Protein AF-A0A9E5WQX3-F1 (afdb_monomer_lite)

pLDDT: mean 86.07, std 15.38, range [29.27, 98.62]

Foldseek 3Di:
DDDDFDWDWDWDWDAAPPPGTDIDIDIDTDDDDDDDDDDDDDDDDDDDDDDEADDDDDDDDDVVVVDDDPPPQQFDDFDNYPDTFAQPVPRHTAGEFEEDAPFPADRGPSGHHNAVQVSQPPPCQLRHAYEHLPAAEHADEHEHDHNHEYEYQAAFDWDQGPVGTDTDHNHNVHNPLPDFREYAEEYEYAENYAHEGYEYQDADEYECYENYHYEHYEFRDQPAARYAYEAYAYEEEAYQYEFEFHLDAHHERYHYYHAQRAYEYEHEQYEYEEGNAEHYAYYCPRHAAEYQEAANYEYAAHAHEYYAHEQYEYANDPVDPARDEYEHEAYAAHDDPDDRHYEAEYHAAHLYAGHYEYAEAEFDYEHYEDDHAHNPVPVHAYEYEYHQDYEFAYYQAADEAQHAYAYDYHYAEYEYEHHQENYHYENQEYHPPDLHRYDYNAYAYEQHLEEHAAHYLYEGEDADAAYHYYNHNYEPEEYENYAEYYYDYANHEEYDYNYAPAAYEQYEYHYEQYEYAAAHEEEYADAAYEYEAYNYEHREHAAEHYHYEYYHAYEYEYEHYNYEAEYAAEDYEEEYQYLNAYAYDAELYEYDEYAEEHEEYEFQHAHHEYEDAHANYEAEYAAYADAYYALFFKDWDDKDFDDKCVLPVDFAFFWEWEFFPFWIWIDTQQKTWIAGPVPRHTPDIDTPQVQLVQLPDGADVDWHLKYWYAQPVLQKIKIWTWHDPLWFTWIKIKIAPGNPNVPHIHIDTHGQDPVGQWGFDNWAWADAQFWIKIKGWTQGHPPHDPPDHIAMKMKTATVCQCSPPDHDRPLIEIDTRCVVLQQEPSKYFAHHSDHDDAFTKIWYDGDDAFKDFWIKIWTWPPRNGSDTDIGRIDTQGHDIFHFADFWAAEDDADGEPQDTFTFQEHWYDAPQWIKTKGWTQDPPQRAIWIKIFIAGNVPSYTLDIDIGDDNFKHWGLWYWEAFNQQKIKIWTWIHGRVFFTFTKMWIWGQDPSDIDIDPIDGLGGADEAAADADPVGHRYHHSHWDKYAHPNDRQKIWTWYWGHNDYNMIIIMIIIIGRRHHDGRHAYEHQEAANYEFAYQHAEYHEAEQYEYANDPVDPDRDEYEHEAYEFHDPVGAHAEEYYEYEQYAHHYEYLEYHHEYELYAPYEYYLEEHYEYYHDQQGAYEQHYEAEANYYYENYEYHDEHFEFAYYAYLENYEAEQYAYEYEHAHNNPDDPRGREQHYAYHLDLRREHYEYEPYDQHYAYYGDYYDDYHPRYDYHYHYDPDPYDHHD

Radius of gyration: 47.43 Å; chains: 1; bounding box: 138×110×129 Å

Secondary structure (DSSP, 8-state):
----PPEEEEEEEE--TTT--EEEEEEEE--------------------------S-----GGGGSS--GGGGGB-B-SSSSPBPB-TTT-PBPBEEEB-TT--S-SBTTB-BSSHHHHHTSTTGGGSEEEETT--EE-S-EEPPTT-EEEESSSPPEEEEBTEEEEPTT--S-TTSTTPPEE-S-EE--TTEEEES-EESS-EEEES-EEEEEEEEEEEETTS-SEEEEEEEEEEEEEEEEEEE-SSTT--SEEEEEEEEEEEEEEEEEEEEE-SS-SEEEE-TTS-EEEEEEEEEEE--BSS-SEEEESEEE-S-TTSSSPPPEEEEEEEES-TTSSS-EES-SEEEES-EEEEEEEEEEEEEESS-SEEEE-TTTT--EEEEE-TT-EEEEESS-SEEEESEEEEEEEEEEEEESSS-SEEEESEEEPTT-SBSEEEEEEEEE--SS-SEEEES--SEEEESSEEEE--SS-SEEEES-SEEEEESTT-EEE--SS-SEEEESS-EEEES-EESS-EEEEE-SS-EEEEEES-EEEEESSEEEEEEE-SSPPEEEEEES-EEEESSEEEEEEE-STT-EEEEEES-EEESBSS-SEEEEE--SS--EEEEEES-EEEESSS-SEEEES--PEEEEEEEEEETTT---SS---EEEE-SSEEEEEETTEEEEEETTT--EEEEE-HHHHHHHTT-PPSS-EEEEEEEEETTTTEEEEEEEESTTSS-EEEEEEESSS-TTS-EEEEEEES-TTSSB--EEEEEEE-SSEEEEEEEEPBPTTPPTTPPPEEEEEEEEHHHHTSSS---TT-EEE--GGGGT--EEEEE-EE-S---SSEEEEEEPSSSSEEEEEEEEEEESTTTTT-EE---EEEEEEEEE---PBP-STTSPPBB---SS-SS--EE-SSEEEEEEEEE-TTT-SEEEEEEEEETTTTEEEEEEEE--SS-EEEEEEEEE-TTSEEEEEEEEEETTEEEEEEEEEEEEETTEEEE---EEEE---S----B-TTS-BB--S--EEEE-TT-TT-EEEEEEEEEETTEEEEEEEEEE--SSSSPPPEEEEE-TT-EEEESSSEEEEEESEEE-S-TTSSSPPPEEEEEEEESBTTB-BSSEEEEEES-EEEEEEEEEEEEBSSS-SEEEES-SSEEEE--TT-EEEEEEESS-SEEEEEEEEEEEESEEEEES-SEEEEEEEEESEEEE---TTSTT---EEEEE--S-TT-EEEEEES--TT-EEEE-EE----TT--EEEEEES--S--B-

Sequence (1274 aa):
MHWRNRLIADVSIQDDNHFGTTVNVGLVVYLFAPLQPPPPVPPYPPVYAFRRGGEPFRPRHVWRRLGERVQRQRYIVVTTHETLAEDPATGSPLLFLHAAPGAGGDGTIQSPYGSLTDALADPRASSAIVYTPFGGTFTENIALVDGAIVLSNGPVQQVQTQLGAQVLPYSGTSPDLSNLPQIVGNVAMANDTRFSGFAVTGAVSGAGLSNVTLDKSQVNNNLGTALSLTDLSGQLTLTDLTLTGGPGAGHKGIELSSTAAGLVANLSNITVTDAGSTGIDIDGTAGPFTVTAFRNLSVQKAANGGVLLRSVTFDADPATAGSQQVDGGTMTVGNADSSTDVKGDGLNLTSPSGDLSFAVLDIFNDAGTGLLVDTKTDGTTFSLTTGADSTINTTNGTALNVDPVTTDLRFDSITASGGTNGIVLDQVDPIPGSTVAFTAGSITISNTTGDGLRIVNSSGTYSFDNLSITGAGGHAVAASNVDQLTLTGGNVSITNPAQDAINVVDSNLTIEGITISDAIDVTSRDQDRTVSIQAVTIGAASDSGIVVTGEGTGRLNLTVVDSTITATRFGFNLTNLGTGGIDLTFDRNQTTSLTADAFRAVNRSATGELIIGMNDNTFAATNGRGIVIDPGGANLGLAFTGSTYDDATSIPPDTMGGVGPSHIVELLNGRFAVYNKLTGDRLLAKTLDEFWIDAGQTPQDSAFDPRILYDPATGRWFAASVDDSDVPNNFLLAVSDGSDPTAGWTAFKIDSDSDDLHWADFDALGIDGNAVYLAANMPPIQFAPPGTASEISVLSIPKADLIAPVPTVANATLNEHLSGQGIGFAVQPVVDLGPADGPEPLLAVADGVGTFTVLKRTNVENASTPAATVSVTTDITVAEYSEPPEADQPGTAQNLDAGDSRFSGNVVEVGDSLWAVHSVQDPATGNVAIRWYEIDEATNTVKQSGTISHPDLDYFCPSIAVNASGDVVIGFSASSNNQAASAYAVVGETSAGATRFSTPIELQAGQGEYQRLDADRVNRWGDYSATVVDPSDPNKFWTFQEFVSEQNKWAIRIAEIQPDGSGGGGPTTIRSFSDNVVTTSGAGGIVLNGVSFDADPNLPGNQAVRAGRTSVGSQTAPARGDGVVISNATGTVQFTDLDVFTQNGTALAVFDSDDIRIDTPGTASSFLGTTNAPAVQIVNSTVDMKIHTVDVENAATAIDLNTVSGSFAVTGDGATPGSGGLIRHIGRADRNASAVQISDSDAAVSLNLLQITSMGDDADRAVLLTNDTTPLDV

Structure (mmCIF, N/CA/C/O backbone):
data_AF-A0A9E5WQX3-F1
#
_entry.id   AF-A0A9E5WQX3-F1
#
loop_
_atom_site.group_PDB
_atom_site.id
_atom_site.type_symbol
_atom_site.label_atom_id
_atom_site.label_alt_id
_atom_site.label_comp_id
_atom_site.label_asym_id
_atom_site.label_entity_id
_atom_site.label_seq_id
_atom_site.pdbx_PDB_ins_code
_atom_site.Cartn_x
_atom_site.Cartn_y
_atom_site.Cartn_z
_atom_site.occupancy
_atom_site.B_iso_or_equiv
_atom_site.auth_seq_id
_atom_site.auth_comp_id
_atom_site.auth_asym_id
_atom_site.auth_atom_id
_atom_site.pdbx_PDB_model_num
ATOM 1 N N . MET A 1 1 ? 91.187 -57.672 -67.052 1.00 43.12 1 MET A N 1
ATOM 2 C CA . MET A 1 1 ? 91.585 -56.574 -66.145 1.00 43.12 1 MET A CA 1
ATOM 3 C C . MET A 1 1 ? 91.132 -55.268 -66.765 1.00 43.12 1 MET A C 1
ATOM 5 O O . MET A 1 1 ? 91.465 -55.056 -67.916 1.00 43.12 1 MET A O 1
ATOM 9 N N . HIS A 1 2 ? 90.313 -54.493 -66.052 1.00 30.27 2 HIS A N 1
ATOM 10 C CA . HIS A 1 2 ? 90.219 -53.023 -66.061 1.00 30.27 2 HIS A CA 1
ATOM 11 C C . HIS A 1 2 ? 88.900 -52.641 -65.385 1.00 30.27 2 HIS A C 1
ATOM 13 O O . HIS A 1 2 ? 87.862 -52.466 -66.016 1.00 30.27 2 HIS A O 1
ATOM 19 N N . TRP A 1 3 ? 88.971 -52.564 -64.060 1.00 35.12 3 TRP A N 1
ATOM 20 C CA . TRP A 1 3 ? 87.981 -51.910 -63.221 1.00 35.12 3 TRP A CA 1
ATOM 21 C C . TRP A 1 3 ? 88.002 -50.421 -63.567 1.00 35.12 3 TRP A C 1
ATOM 23 O O . TRP A 1 3 ? 89.033 -49.767 -63.418 1.00 35.12 3 TRP A O 1
ATOM 33 N N . ARG A 1 4 ? 86.900 -49.891 -64.098 1.00 38.22 4 ARG A N 1
ATOM 34 C CA . ARG A 1 4 ? 86.726 -48.449 -64.296 1.00 38.22 4 ARG A CA 1
ATOM 35 C C . ARG A 1 4 ? 85.758 -47.943 -63.240 1.00 38.22 4 ARG A C 1
ATOM 37 O O . ARG A 1 4 ? 84.548 -47.980 -63.444 1.00 38.22 4 ARG A O 1
ATOM 44 N N . ASN A 1 5 ? 86.310 -47.454 -62.134 1.00 46.81 5 ASN A N 1
ATOM 45 C CA . ASN A 1 5 ? 85.590 -46.543 -61.253 1.00 46.81 5 ASN A CA 1
ATOM 46 C C . ASN A 1 5 ? 85.271 -45.299 -62.090 1.00 46.81 5 ASN A C 1
ATOM 48 O O . ASN A 1 5 ? 86.175 -44.673 -62.646 1.00 46.81 5 ASN A O 1
ATOM 52 N N . ARG A 1 6 ? 83.987 -44.991 -62.263 1.00 47.97 6 ARG A N 1
ATOM 53 C CA . ARG A 1 6 ? 83.558 -43.768 -62.944 1.00 47.97 6 ARG A CA 1
ATOM 54 C C . ARG A 1 6 ? 83.353 -42.686 -61.897 1.00 47.97 6 ARG A C 1
ATOM 56 O O . ARG A 1 6 ? 82.512 -42.853 -61.018 1.00 47.97 6 ARG A O 1
ATOM 63 N N . LEU A 1 7 ? 84.130 -41.615 -62.035 1.00 45.25 7 LEU A N 1
ATOM 64 C CA . LEU A 1 7 ? 83.884 -40.322 -61.416 1.00 45.25 7 LEU A CA 1
ATOM 65 C C . LEU A 1 7 ? 83.105 -39.488 -62.427 1.00 45.25 7 LEU A C 1
ATOM 67 O O . LEU A 1 7 ? 83.596 -39.269 -63.536 1.00 45.25 7 LEU A O 1
ATOM 71 N N . ILE A 1 8 ? 81.898 -39.070 -62.079 1.00 52.19 8 ILE A N 1
ATOM 72 C CA . ILE A 1 8 ? 81.148 -38.100 -62.879 1.00 52.19 8 ILE A CA 1
ATOM 73 C C . ILE A 1 8 ? 80.962 -36.872 -61.998 1.00 52.19 8 ILE A C 1
ATOM 75 O O . ILE A 1 8 ? 80.488 -36.999 -60.868 1.00 52.19 8 ILE A O 1
ATOM 79 N N . ALA A 1 9 ? 81.406 -35.725 -62.509 1.00 48.22 9 ALA A N 1
ATOM 80 C CA . ALA A 1 9 ? 81.200 -34.420 -61.908 1.00 48.22 9 ALA A CA 1
ATOM 81 C C . ALA A 1 9 ? 80.241 -33.647 -62.812 1.00 48.22 9 ALA A C 1
ATOM 83 O O . ALA A 1 9 ? 80.560 -33.397 -63.974 1.00 48.22 9 ALA A O 1
ATOM 84 N N . ASP A 1 10 ? 79.079 -33.306 -62.273 1.00 47.22 10 ASP A N 1
ATOM 85 C CA . ASP A 1 10 ? 78.074 -32.500 -62.952 1.00 47.22 10 ASP A CA 1
ATOM 86 C C . ASP A 1 10 ? 78.014 -31.134 -62.270 1.00 47.22 10 ASP A C 1
ATOM 88 O O . ASP A 1 10 ? 77.954 -31.043 -61.041 1.00 47.22 10 ASP A O 1
ATOM 92 N N . VAL A 1 11 ? 78.043 -30.076 -63.078 1.00 47.16 11 VAL A N 1
ATOM 93 C CA . VAL A 1 11 ? 77.922 -28.688 -62.626 1.00 47.16 11 VAL A CA 1
ATOM 94 C C . VAL A 1 11 ? 76.648 -28.118 -63.227 1.00 47.16 11 VAL A C 1
ATOM 96 O O . VAL A 1 11 ? 76.486 -28.140 -64.447 1.00 47.16 11 VAL A O 1
ATOM 99 N N . SER A 1 12 ? 75.752 -27.595 -62.393 1.00 46.50 12 SER A N 1
ATOM 100 C CA . SER A 1 12 ? 74.616 -26.799 -62.861 1.00 46.50 12 SER A CA 1
ATOM 101 C C . SER A 1 12 ? 74.665 -25.409 -62.258 1.00 46.50 12 SER A C 1
ATOM 103 O O . SER A 1 12 ? 74.853 -25.262 -61.050 1.00 46.50 12 SER A O 1
ATOM 105 N N . ILE A 1 13 ? 74.438 -24.412 -63.102 1.00 44.75 13 ILE A N 1
ATOM 106 C CA . ILE A 1 13 ? 74.302 -23.017 -62.711 1.00 44.75 13 ILE A CA 1
ATOM 107 C C . ILE A 1 13 ? 72.817 -22.686 -62.809 1.00 44.75 13 ILE A C 1
ATOM 109 O O . ILE A 1 13 ? 72.220 -22.872 -63.870 1.00 44.75 13 ILE A O 1
ATOM 113 N N . GLN A 1 14 ? 72.222 -22.265 -61.701 1.00 45.56 14 GLN A N 1
ATOM 114 C CA . GLN A 1 14 ? 70.836 -21.824 -61.644 1.00 45.56 14 GLN A CA 1
ATOM 115 C C . GLN A 1 14 ? 70.823 -20.370 -61.205 1.00 45.56 14 GLN A C 1
ATOM 117 O O . GLN A 1 14 ? 71.465 -20.038 -60.218 1.00 45.56 14 GLN A O 1
ATOM 122 N N . ASP A 1 15 ? 70.131 -19.523 -61.954 1.00 40.38 15 ASP A N 1
ATOM 123 C CA . ASP A 1 15 ? 69.972 -18.113 -61.621 1.00 40.38 15 ASP A CA 1
ATOM 124 C C . ASP A 1 15 ? 68.511 -17.885 -61.253 1.00 40.38 15 ASP A C 1
ATOM 126 O O . ASP A 1 15 ? 67.618 -18.250 -62.025 1.00 40.38 15 ASP A O 1
ATOM 130 N N . ASP A 1 16 ? 68.270 -17.367 -60.052 1.00 49.38 16 ASP A N 1
ATOM 131 C CA . ASP A 1 16 ? 66.933 -17.002 -59.601 1.00 49.38 16 ASP A CA 1
ATOM 132 C C . ASP A 1 16 ? 66.921 -15.594 -58.996 1.00 49.38 16 ASP A C 1
ATOM 134 O O . ASP A 1 16 ? 67.936 -15.076 -58.524 1.00 49.38 16 ASP A O 1
ATOM 138 N N . ASN A 1 17 ? 65.745 -14.968 -59.036 1.00 39.44 17 ASN A N 1
ATOM 139 C CA . ASN A 1 17 ? 65.571 -13.558 -58.697 1.00 39.44 17 ASN A CA 1
ATOM 140 C C . ASN A 1 17 ? 65.531 -13.274 -57.180 1.00 39.44 17 ASN A C 1
ATOM 142 O O . ASN A 1 17 ? 65.334 -12.121 -56.802 1.00 39.44 17 ASN A O 1
ATOM 146 N N . HIS A 1 18 ? 65.695 -14.279 -56.313 1.00 36.25 18 HIS A N 1
ATOM 147 C CA . HIS A 1 18 ? 65.633 -14.122 -54.854 1.00 36.25 18 HIS A CA 1
ATOM 148 C C . HIS A 1 18 ? 66.931 -14.533 -54.134 1.00 36.25 18 HIS A C 1
ATOM 150 O O . HIS A 1 18 ? 67.279 -13.931 -53.121 1.00 36.25 18 HIS A O 1
ATOM 156 N N . PHE A 1 19 ? 67.688 -15.495 -54.671 1.00 41.66 19 PHE A N 1
ATOM 157 C CA . PHE A 1 19 ? 68.937 -16.015 -54.098 1.00 41.66 19 PHE A CA 1
ATOM 158 C C . PHE A 1 19 ? 70.162 -15.837 -55.013 1.00 41.66 19 PHE A C 1
ATOM 160 O O . PHE A 1 19 ? 71.288 -16.108 -54.591 1.00 41.66 19 PHE A O 1
ATOM 167 N N . GLY A 1 20 ? 69.973 -15.341 -56.241 1.00 52.19 20 GLY A N 1
ATOM 168 C CA . GLY A 1 20 ? 71.039 -15.123 -57.220 1.00 52.19 20 GLY A CA 1
ATOM 169 C C . GLY A 1 20 ? 71.611 -16.417 -57.814 1.00 52.19 20 GLY A C 1
ATOM 170 O O . GLY A 1 20 ? 71.061 -17.511 -57.660 1.00 52.19 20 GLY A O 1
ATOM 171 N N . THR A 1 21 ? 72.741 -16.300 -58.521 1.00 49.72 21 THR A N 1
ATOM 172 C CA . THR A 1 21 ? 73.339 -17.420 -59.257 1.00 49.72 21 THR A CA 1
ATOM 173 C C . THR A 1 21 ? 73.934 -18.474 -58.317 1.00 49.72 21 THR A C 1
ATOM 175 O O . THR A 1 21 ? 75.012 -18.296 -57.748 1.00 49.72 21 THR A O 1
ATOM 178 N N . THR A 1 22 ? 73.276 -19.624 -58.208 1.00 48.59 22 THR A N 1
ATOM 179 C CA . THR A 1 22 ? 73.723 -20.763 -57.405 1.00 48.59 22 THR A CA 1
ATOM 180 C C . THR A 1 22 ? 74.368 -21.833 -58.288 1.00 48.59 22 THR A C 1
ATOM 182 O O . THR A 1 22 ? 73.753 -22.357 -59.221 1.00 48.59 22 THR A O 1
ATOM 185 N N . VAL A 1 23 ? 75.618 -22.197 -57.980 1.00 49.84 23 VAL A N 1
ATOM 186 C CA . VAL A 1 23 ? 76.360 -23.260 -58.677 1.00 49.84 23 VAL A CA 1
ATOM 187 C C . VAL A 1 23 ? 76.373 -24.521 -57.822 1.00 49.84 23 VAL A C 1
ATOM 189 O O . VAL A 1 23 ? 77.005 -24.564 -56.770 1.00 49.84 23 VAL A O 1
ATOM 192 N N . ASN A 1 24 ? 75.708 -25.572 -58.293 1.00 44.38 24 ASN A N 1
ATOM 193 C CA . ASN A 1 24 ? 75.712 -26.874 -57.636 1.00 44.38 24 ASN A CA 1
ATOM 194 C C . ASN A 1 24 ? 76.671 -27.826 -58.351 1.00 44.38 24 ASN A C 1
ATOM 196 O O . ASN A 1 24 ? 76.559 -28.031 -59.562 1.00 44.38 24 ASN A O 1
ATOM 200 N N . VAL A 1 25 ? 77.593 -28.427 -57.591 1.00 49.31 25 VAL A N 1
ATOM 201 C CA . VAL A 1 25 ? 78.545 -29.428 -58.088 1.00 49.31 25 VAL A CA 1
ATOM 202 C C . VAL A 1 25 ? 78.263 -30.764 -57.414 1.00 49.31 25 VAL A C 1
ATOM 204 O O . VAL A 1 25 ? 78.462 -30.923 -56.212 1.00 49.31 25 VAL A O 1
ATOM 207 N N . GLY A 1 26 ? 77.790 -31.732 -58.195 1.00 46.72 26 GLY A N 1
ATOM 208 C CA . GLY A 1 26 ? 77.546 -33.097 -57.741 1.00 46.72 26 GLY A CA 1
ATOM 209 C C . GLY A 1 26 ? 78.650 -34.027 -58.220 1.00 46.72 26 GLY A C 1
ATOM 210 O O . GLY A 1 26 ? 78.971 -34.040 -59.406 1.00 46.72 26 GLY A O 1
ATOM 211 N N . LEU A 1 27 ? 79.215 -34.824 -57.312 1.00 48.50 27 LEU A N 1
ATOM 212 C CA . LEU A 1 27 ? 80.315 -35.732 -57.620 1.00 48.50 27 LEU A CA 1
ATOM 213 C C . LEU A 1 27 ? 79.943 -37.156 -57.197 1.00 48.50 27 LEU A C 1
ATOM 215 O O . LEU A 1 27 ? 79.740 -37.430 -56.017 1.00 48.50 27 LEU A O 1
ATOM 219 N N . VAL A 1 28 ? 79.810 -38.061 -58.168 1.00 45.22 28 VAL A N 1
ATOM 220 C CA . VAL A 1 28 ? 79.349 -39.439 -57.929 1.00 45.22 28 VAL A CA 1
ATOM 221 C C . VAL A 1 28 ? 80.463 -40.433 -58.241 1.00 45.22 28 VAL A C 1
ATOM 223 O O . VAL A 1 28 ? 81.013 -40.434 -59.346 1.00 45.22 28 VAL A O 1
ATOM 226 N N . VAL A 1 29 ? 80.760 -41.308 -57.273 1.00 51.75 29 VAL A N 1
ATOM 227 C CA . VAL A 1 29 ? 81.719 -42.418 -57.388 1.00 51.75 29 VAL A CA 1
ATOM 228 C C . VAL A 1 29 ? 80.960 -43.741 -57.308 1.00 51.75 29 VAL A C 1
ATOM 230 O O . VAL A 1 29 ? 80.314 -44.027 -56.305 1.00 51.75 29 VAL A O 1
ATOM 233 N N . TYR A 1 30 ? 81.053 -44.574 -58.345 1.00 47.44 30 TYR A N 1
ATOM 234 C CA . TYR A 1 30 ? 80.465 -45.920 -58.332 1.00 47.44 30 TYR A CA 1
ATOM 235 C C . TYR A 1 30 ? 81.480 -46.976 -57.866 1.00 47.44 30 TYR A C 1
ATOM 237 O O . TYR A 1 30 ? 82.538 -47.118 -58.482 1.00 47.44 30 TYR A O 1
ATOM 245 N N . LEU A 1 31 ? 81.118 -47.763 -56.845 1.00 51.06 31 LEU A N 1
ATOM 246 C CA . LEU A 1 31 ? 81.825 -48.969 -56.389 1.00 51.06 31 LEU A CA 1
ATOM 247 C C . LEU A 1 31 ? 80.803 -50.117 -56.251 1.00 51.06 31 LEU A C 1
ATOM 249 O O . LEU A 1 31 ? 79.774 -49.938 -55.608 1.00 51.06 31 LEU A O 1
ATOM 253 N N . PHE A 1 32 ? 81.051 -51.277 -56.869 1.00 44.62 32 PHE A N 1
ATOM 254 C CA . PHE A 1 32 ? 80.114 -52.419 -56.890 1.00 44.62 32 PHE A CA 1
ATOM 255 C C . PHE A 1 32 ? 80.674 -53.656 -56.157 1.00 44.62 32 PHE A C 1
ATOM 257 O O . PHE A 1 32 ? 81.819 -54.029 -56.410 1.00 44.62 32 PHE A O 1
ATOM 264 N N . ALA A 1 33 ? 79.844 -54.337 -55.344 1.00 40.03 33 ALA A N 1
ATOM 265 C CA . ALA A 1 33 ? 80.037 -55.711 -54.825 1.00 40.03 33 ALA A CA 1
ATOM 266 C C . ALA A 1 33 ? 78.675 -56.407 -54.471 1.00 40.03 33 ALA A C 1
ATOM 268 O O . ALA A 1 33 ? 77.693 -55.678 -54.318 1.00 40.03 33 ALA A O 1
ATOM 269 N N . PRO A 1 34 ? 78.561 -57.766 -54.368 1.00 46.84 34 PRO A N 1
ATOM 270 C CA . PRO A 1 34 ? 77.270 -58.505 -54.405 1.00 46.84 34 PRO A CA 1
ATOM 271 C C . PRO A 1 34 ? 76.804 -59.295 -53.127 1.00 46.84 34 PRO A C 1
ATOM 273 O O . PRO A 1 34 ? 77.634 -59.890 -52.453 1.00 46.84 34 PRO A O 1
ATOM 276 N N . LEU A 1 35 ? 75.459 -59.378 -52.931 1.00 44.25 35 LEU A N 1
ATOM 277 C CA . LEU A 1 35 ? 74.521 -60.384 -52.295 1.00 44.25 35 LEU A CA 1
ATOM 278 C C . LEU A 1 35 ? 74.520 -60.827 -50.782 1.00 44.25 35 LEU A C 1
ATOM 280 O O . LEU A 1 35 ? 75.431 -61.540 -50.382 1.00 44.25 35 LEU A O 1
ATOM 284 N N . GLN A 1 36 ? 73.398 -60.588 -50.030 1.00 38.12 36 GLN A N 1
ATOM 285 C CA . GLN A 1 36 ? 72.455 -61.511 -49.266 1.00 38.12 36 GLN A CA 1
ATOM 286 C C . GLN A 1 36 ? 71.556 -60.792 -48.167 1.00 38.12 36 GLN A C 1
ATOM 288 O O . GLN A 1 36 ? 71.931 -59.687 -47.787 1.00 38.12 36 GLN A O 1
ATOM 293 N N . PRO A 1 37 ? 70.383 -61.334 -47.679 1.00 53.78 37 PRO A N 1
ATOM 294 C CA . PRO A 1 37 ? 69.309 -60.619 -46.896 1.00 53.78 37 PRO A CA 1
ATOM 295 C C . PRO A 1 37 ? 69.124 -61.029 -45.369 1.00 53.78 37 PRO A C 1
ATOM 297 O O . PRO A 1 37 ? 69.944 -61.814 -44.902 1.00 53.78 37 PRO A O 1
ATOM 300 N N . PRO A 1 38 ? 68.050 -60.616 -44.604 1.00 65.19 38 PRO A N 1
ATOM 301 C CA . PRO A 1 38 ? 67.916 -59.599 -43.497 1.00 65.19 38 PRO A CA 1
ATOM 302 C C . PRO A 1 38 ? 67.887 -60.129 -42.007 1.00 65.19 38 PRO A C 1
ATOM 304 O O . PRO A 1 38 ? 67.831 -61.350 -41.847 1.00 65.19 38 PRO A O 1
ATOM 307 N N . PRO A 1 39 ? 67.947 -59.298 -40.903 1.00 42.91 39 PRO A N 1
ATOM 308 C CA . PRO A 1 39 ? 66.763 -58.830 -40.086 1.00 42.91 39 PRO A CA 1
ATOM 309 C C . PRO A 1 39 ? 66.976 -57.482 -39.249 1.00 42.91 39 PRO A C 1
ATOM 311 O O . PRO A 1 39 ? 67.843 -56.713 -39.651 1.00 42.91 39 PRO A O 1
ATOM 314 N N . PRO A 1 40 ? 66.240 -57.133 -38.141 1.00 49.06 40 PRO A N 1
ATOM 315 C CA . PRO A 1 40 ? 65.195 -56.080 -37.956 1.00 49.06 40 PRO A CA 1
ATOM 316 C C . PRO A 1 40 ? 65.554 -54.762 -37.165 1.00 49.06 40 PRO A C 1
ATOM 318 O O . PRO A 1 40 ? 66.614 -54.658 -36.558 1.00 49.06 40 PRO A O 1
ATOM 321 N N . VAL A 1 41 ? 64.625 -53.773 -37.170 1.00 53.69 41 VAL A N 1
ATOM 322 C CA . VAL A 1 41 ? 64.616 -52.368 -36.603 1.00 53.69 41 VAL A CA 1
ATOM 323 C C . VAL A 1 41 ? 64.387 -52.292 -35.060 1.00 53.69 41 VAL A C 1
ATOM 325 O O . VAL A 1 41 ? 63.881 -53.305 -34.567 1.00 53.69 41 VAL A O 1
ATOM 328 N N . PRO A 1 42 ? 64.691 -51.204 -34.261 1.00 46.09 42 PRO A N 1
ATOM 329 C CA . PRO A 1 42 ? 64.010 -49.848 -34.188 1.00 46.09 42 PRO A CA 1
ATOM 330 C C . PRO A 1 42 ? 64.915 -48.651 -33.663 1.00 46.09 42 PRO A C 1
ATOM 332 O O . PRO A 1 42 ? 66.111 -48.895 -33.503 1.00 46.09 42 PRO A O 1
ATOM 335 N N . PRO A 1 43 ? 64.462 -47.413 -33.260 1.00 45.44 43 PRO A N 1
ATOM 336 C CA . PRO A 1 43 ? 63.341 -46.494 -33.619 1.00 45.44 43 PRO A CA 1
ATOM 337 C C . PRO A 1 43 ? 63.769 -45.028 -34.032 1.00 45.44 43 PRO A C 1
ATOM 339 O O . PRO A 1 43 ? 64.933 -44.654 -33.930 1.00 45.44 43 PRO A O 1
ATOM 342 N N . TYR A 1 44 ? 62.811 -44.194 -34.492 1.00 42.81 44 TYR A N 1
ATOM 343 C CA . TYR A 1 44 ? 62.929 -42.805 -35.041 1.00 42.81 44 TYR A CA 1
ATOM 344 C C . TYR A 1 44 ? 62.939 -41.654 -33.982 1.00 42.81 44 TYR A C 1
ATOM 346 O O . TYR A 1 44 ? 62.640 -41.935 -32.822 1.00 42.81 44 TYR A O 1
ATOM 354 N N . PRO A 1 45 ? 63.261 -40.372 -34.337 1.00 31.38 45 PRO A N 1
ATOM 355 C CA . PRO A 1 45 ? 62.277 -39.437 -34.933 1.00 31.38 45 PRO A CA 1
ATOM 356 C C . PRO A 1 45 ? 62.766 -38.653 -36.190 1.00 31.38 45 PRO A C 1
ATOM 358 O O . PRO A 1 45 ? 63.960 -38.379 -36.324 1.00 31.38 45 PRO A O 1
ATOM 361 N N . PRO A 1 46 ? 61.854 -38.275 -37.114 1.00 32.50 46 PRO A N 1
ATOM 362 C CA . PRO A 1 46 ? 62.127 -37.502 -38.332 1.00 32.50 46 PRO A CA 1
ATOM 363 C C . PRO A 1 46 ? 61.888 -35.984 -38.164 1.00 32.50 46 PRO A C 1
ATOM 365 O O . PRO A 1 46 ? 61.037 -35.565 -37.386 1.00 32.50 46 PRO A O 1
ATOM 368 N N . VAL A 1 47 ? 62.586 -35.167 -38.964 1.00 29.27 47 VAL A N 1
ATOM 369 C CA . VAL A 1 47 ? 62.283 -33.741 -39.210 1.00 29.27 47 VAL A CA 1
ATOM 370 C C . VAL A 1 47 ? 61.697 -33.608 -40.622 1.00 29.27 47 VAL A C 1
ATOM 372 O O . VAL A 1 47 ? 62.232 -34.183 -41.571 1.00 29.27 47 VAL A O 1
ATOM 375 N N . TYR A 1 48 ? 60.589 -32.874 -40.749 1.00 30.20 48 TYR A N 1
ATOM 376 C CA . TYR A 1 48 ? 59.836 -32.650 -41.986 1.00 30.20 48 TYR A CA 1
ATOM 377 C C . TYR A 1 48 ? 60.619 -31.807 -43.008 1.00 30.20 48 TYR A C 1
ATOM 379 O O . TYR A 1 48 ? 60.994 -30.673 -42.726 1.00 30.20 48 TYR A O 1
ATOM 387 N N . ALA A 1 49 ? 60.803 -32.330 -44.225 1.00 29.95 49 ALA A N 1
ATOM 388 C CA . ALA A 1 49 ? 61.044 -31.536 -45.431 1.00 29.95 49 ALA A CA 1
ATOM 389 C C . ALA A 1 49 ? 60.606 -32.314 -46.686 1.00 29.95 49 ALA A C 1
ATOM 391 O O . ALA A 1 49 ? 60.851 -33.515 -46.812 1.00 29.95 49 ALA A O 1
ATOM 392 N N . PHE A 1 50 ? 59.973 -31.601 -47.621 1.00 39.47 50 PHE A N 1
ATOM 393 C CA . PHE A 1 50 ? 59.489 -32.074 -48.922 1.00 39.47 50 PHE A CA 1
ATOM 394 C C . PHE A 1 50 ? 60.511 -32.936 -49.695 1.00 39.47 50 PHE A C 1
ATOM 396 O O . PHE A 1 50 ? 61.588 -32.432 -50.023 1.00 39.47 50 PHE A O 1
ATOM 403 N N . ARG A 1 51 ? 60.145 -34.171 -50.105 1.00 36.38 51 ARG A N 1
ATOM 404 C CA . ARG A 1 51 ? 60.523 -34.783 -51.410 1.00 36.38 51 ARG A CA 1
ATOM 405 C C . ARG A 1 51 ? 59.939 -36.190 -51.685 1.00 36.38 51 ARG A C 1
ATOM 407 O O . ARG A 1 51 ? 60.268 -37.140 -50.992 1.00 36.38 51 ARG A O 1
ATOM 414 N N . ARG A 1 52 ? 59.197 -36.250 -52.806 1.00 45.16 52 ARG A N 1
ATOM 415 C CA . ARG A 1 52 ? 59.117 -37.208 -53.944 1.00 45.16 52 ARG A CA 1
ATOM 416 C C . ARG A 1 52 ? 59.369 -38.722 -53.714 1.00 45.16 52 ARG A C 1
ATOM 418 O O . ARG A 1 52 ? 60.491 -39.135 -53.439 1.00 45.16 52 ARG A O 1
ATOM 425 N N . GLY A 1 53 ? 58.325 -39.511 -54.003 1.00 37.12 53 GLY A N 1
ATOM 426 C CA . GLY A 1 53 ? 58.176 -40.958 -53.822 1.00 37.12 53 GLY A CA 1
ATOM 427 C C . GLY A 1 53 ? 58.859 -41.923 -54.792 1.00 37.12 53 GLY A C 1
ATOM 428 O O . GLY A 1 53 ? 59.663 -41.556 -55.651 1.00 37.12 53 GLY A O 1
ATOM 429 N N . GLY A 1 54 ? 58.538 -43.204 -54.578 1.00 30.62 54 GLY A N 1
ATOM 430 C CA . GLY A 1 54 ? 59.184 -44.355 -55.194 1.00 30.62 54 GLY A CA 1
ATOM 431 C C . GLY A 1 54 ? 58.232 -45.357 -55.848 1.00 30.62 54 GLY A C 1
ATOM 432 O O . GLY A 1 54 ? 57.068 -45.464 -55.496 1.00 30.62 54 GLY A O 1
ATOM 433 N N . GLU A 1 55 ? 58.815 -46.126 -56.763 1.00 31.95 55 GLU A N 1
ATOM 434 C CA . GLU A 1 55 ? 58.485 -47.512 -57.115 1.00 31.95 55 GLU A CA 1
ATOM 435 C C . GLU A 1 55 ? 59.848 -48.256 -57.176 1.00 31.95 55 GLU A C 1
ATOM 437 O O . GLU A 1 55 ? 60.898 -47.615 -57.346 1.00 31.95 55 GLU A O 1
ATOM 442 N N . PRO A 1 56 ? 59.898 -49.582 -56.960 1.00 41.41 56 PRO A N 1
ATOM 443 C CA . PRO A 1 56 ? 61.068 -50.274 -56.433 1.00 41.41 56 PRO A CA 1
ATOM 444 C C . PRO A 1 56 ? 62.239 -50.326 -57.427 1.00 41.41 56 PRO A C 1
ATOM 446 O O . PRO A 1 56 ? 62.143 -50.839 -58.538 1.00 41.41 56 PRO A O 1
ATOM 449 N N . PHE A 1 57 ? 63.382 -49.805 -56.973 1.00 42.38 57 PHE A N 1
ATOM 450 C CA . PHE A 1 57 ? 64.747 -50.013 -57.474 1.00 42.38 57 PHE A CA 1
ATOM 451 C C . PHE A 1 57 ? 64.942 -50.205 -58.995 1.00 42.38 57 PHE A C 1
ATOM 453 O O . PHE A 1 57 ? 65.098 -51.327 -59.476 1.00 42.38 57 PHE A O 1
ATOM 460 N N . ARG A 1 58 ? 65.189 -49.099 -59.721 1.00 30.02 58 ARG A N 1
ATOM 461 C CA . ARG A 1 58 ? 66.280 -49.011 -60.725 1.00 30.02 58 ARG A CA 1
ATOM 462 C C . ARG A 1 58 ? 66.916 -47.603 -60.711 1.00 30.02 58 ARG A C 1
ATOM 464 O O . ARG A 1 58 ? 66.224 -46.629 -60.991 1.00 30.02 58 ARG A O 1
ATOM 471 N N . PRO A 1 59 ? 68.225 -47.452 -60.428 1.00 46.03 59 PRO A N 1
ATOM 472 C CA . PRO A 1 59 ? 68.840 -46.145 -60.189 1.00 46.03 59 PRO A CA 1
ATOM 473 C C . PRO A 1 59 ? 69.247 -45.484 -61.509 1.00 46.03 59 PRO A C 1
ATOM 475 O O . PRO A 1 59 ? 70.313 -45.805 -62.031 1.00 46.03 59 PRO A O 1
ATOM 478 N N . ARG A 1 60 ? 68.424 -44.593 -62.090 1.00 36.69 60 ARG A N 1
ATOM 479 C CA . ARG A 1 60 ? 68.780 -43.898 -63.346 1.00 36.69 60 ARG A CA 1
ATOM 480 C C . ARG A 1 60 ? 68.237 -42.459 -63.483 1.00 36.69 60 ARG A C 1
ATOM 482 O O . ARG A 1 60 ? 67.152 -42.233 -63.998 1.00 36.69 60 ARG A O 1
ATOM 489 N N . HIS A 1 61 ? 69.142 -41.529 -63.159 1.00 37.91 61 HIS A N 1
ATOM 490 C CA . HIS A 1 61 ? 69.450 -40.250 -63.823 1.00 37.91 61 HIS A CA 1
ATOM 491 C C . HIS A 1 61 ? 68.691 -38.939 -63.508 1.00 37.91 61 HIS A C 1
ATOM 493 O O . HIS A 1 61 ? 67.472 -38.831 -63.576 1.00 37.91 61 HIS A O 1
ATOM 499 N N . VAL A 1 62 ? 69.506 -37.893 -63.310 1.00 41.94 62 VAL A N 1
ATOM 500 C CA . VAL A 1 62 ? 69.167 -36.481 -63.046 1.00 41.94 62 VAL A CA 1
ATOM 501 C C . VAL A 1 62 ? 68.463 -35.780 -64.222 1.00 41.94 62 VAL A C 1
ATOM 503 O O . VAL A 1 62 ? 67.642 -34.897 -63.993 1.00 41.94 62 VAL A O 1
ATOM 506 N N . TRP A 1 63 ? 68.685 -36.196 -65.475 1.00 39.06 63 TRP A N 1
ATOM 507 C CA . TRP A 1 63 ? 68.141 -35.502 -66.658 1.00 39.06 63 TRP A CA 1
ATOM 508 C C . TRP A 1 63 ? 66.613 -35.591 -66.821 1.00 39.06 63 TRP A C 1
ATOM 510 O O . TRP A 1 63 ? 66.037 -34.745 -67.497 1.00 39.06 63 TRP A O 1
ATOM 520 N N . ARG A 1 64 ? 65.917 -36.531 -66.157 1.00 39.09 64 ARG A N 1
ATOM 521 C CA . ARG A 1 64 ? 64.437 -36.537 -66.122 1.00 39.09 64 ARG A CA 1
ATOM 522 C C . ARG A 1 64 ? 63.829 -35.475 -65.194 1.00 39.09 64 ARG A C 1
ATOM 524 O O . ARG A 1 64 ? 62.623 -35.272 -65.247 1.00 39.09 64 ARG A O 1
ATOM 531 N N . ARG A 1 65 ? 64.635 -34.762 -64.393 1.00 41.38 65 ARG A N 1
ATOM 532 C CA . ARG A 1 65 ? 64.171 -33.613 -63.587 1.00 41.38 65 ARG A CA 1
ATOM 533 C C . ARG A 1 65 ? 64.152 -32.285 -64.354 1.00 41.38 65 ARG A C 1
ATOM 535 O O . ARG A 1 65 ? 63.639 -31.310 -63.829 1.00 41.38 65 ARG A O 1
ATOM 542 N N . LEU A 1 66 ? 64.699 -32.243 -65.572 1.00 37.62 66 LEU A N 1
ATOM 543 C CA . LEU A 1 66 ? 64.881 -31.016 -66.364 1.00 37.62 66 LEU A CA 1
ATOM 544 C C . LEU A 1 66 ? 63.789 -30.790 -67.433 1.00 37.62 66 LEU A C 1
ATOM 546 O O . LEU A 1 66 ? 63.928 -29.894 -68.257 1.00 37.62 66 LEU A O 1
ATOM 550 N N . GLY A 1 67 ? 62.713 -31.589 -67.443 1.00 41.78 67 GLY A N 1
ATOM 551 C CA . GLY A 1 67 ? 61.652 -31.505 -68.461 1.00 41.78 67 GLY A CA 1
ATOM 552 C C . GLY A 1 67 ? 60.215 -31.703 -67.961 1.00 41.78 67 GLY A C 1
ATOM 553 O O . GLY A 1 67 ? 59.327 -31.924 -68.780 1.00 41.78 67 GLY A O 1
ATOM 554 N N . GLU A 1 68 ? 59.956 -31.660 -66.650 1.00 35.47 68 GLU A N 1
ATOM 555 C CA . GLU A 1 68 ? 58.583 -31.723 -66.117 1.00 35.47 68 GLU A CA 1
ATOM 556 C C . GLU A 1 68 ? 57.939 -30.321 -66.106 1.00 35.47 68 GLU A C 1
ATOM 558 O O . GLU A 1 68 ? 58.585 -29.338 -65.750 1.00 35.47 68 GLU A O 1
ATOM 563 N N . ARG A 1 69 ? 56.666 -30.218 -66.526 1.00 32.81 69 ARG A N 1
ATOM 564 C CA . ARG A 1 69 ? 55.909 -28.953 -66.597 1.00 32.81 69 ARG A CA 1
ATOM 565 C C . ARG A 1 69 ? 55.768 -28.287 -65.217 1.00 32.81 69 ARG A C 1
ATOM 567 O O . ARG A 1 69 ? 55.511 -28.959 -64.223 1.00 32.81 69 ARG A O 1
ATOM 574 N N . VAL A 1 70 ? 55.803 -26.952 -65.217 1.00 41.66 70 VAL A N 1
ATOM 575 C CA . VAL A 1 70 ? 55.706 -26.012 -64.074 1.00 41.66 70 VAL A CA 1
ATOM 576 C C . VAL A 1 70 ? 54.391 -26.123 -63.260 1.00 41.66 70 VAL A C 1
ATOM 578 O O . VAL A 1 70 ? 54.264 -25.552 -62.186 1.00 41.66 70 VAL A O 1
ATOM 581 N N . GLN A 1 71 ? 53.416 -26.936 -63.682 1.00 38.69 71 GLN A N 1
ATOM 582 C CA . GLN A 1 71 ? 52.089 -27.043 -63.048 1.00 38.69 71 GLN A CA 1
ATOM 583 C C . GLN A 1 71 ? 52.045 -27.786 -61.689 1.00 38.69 71 GLN A C 1
ATOM 585 O O . GLN A 1 71 ? 50.970 -27.906 -61.112 1.00 38.69 71 GLN A O 1
ATOM 590 N N . ARG A 1 72 ? 53.171 -28.277 -61.144 1.00 46.75 72 ARG A N 1
ATOM 591 C CA . ARG A 1 72 ? 53.205 -29.036 -59.869 1.00 46.75 72 ARG A CA 1
ATOM 592 C C . ARG A 1 72 ? 53.330 -28.185 -58.591 1.00 46.75 72 ARG A C 1
ATOM 594 O O . ARG A 1 72 ? 53.233 -28.746 -57.510 1.00 46.75 72 ARG A O 1
ATOM 601 N N . GLN A 1 73 ? 53.530 -26.868 -58.684 1.00 54.22 73 GLN A N 1
ATOM 602 C CA . GLN A 1 73 ? 53.787 -25.995 -57.516 1.00 54.22 73 GLN A CA 1
ATOM 603 C C . GLN A 1 73 ? 52.528 -25.461 -56.817 1.00 54.22 73 GLN A C 1
ATOM 605 O O . GLN A 1 73 ? 52.640 -24.773 -55.808 1.00 54.22 73 GLN A O 1
ATOM 610 N N . ARG A 1 74 ? 51.341 -25.770 -57.351 1.00 58.00 74 ARG A N 1
ATOM 611 C CA . ARG A 1 74 ? 50.055 -25.345 -56.783 1.00 58.00 74 ARG A CA 1
ATOM 612 C C . ARG A 1 74 ? 49.365 -26.437 -55.951 1.00 58.00 74 ARG A C 1
ATOM 614 O O . ARG A 1 74 ? 48.323 -26.157 -55.385 1.00 58.00 74 ARG A O 1
ATOM 621 N N . TYR A 1 75 ? 49.937 -27.644 -55.860 1.00 55.28 75 TYR A N 1
ATOM 622 C CA . TYR A 1 75 ? 49.399 -28.763 -55.072 1.00 55.28 75 TYR A CA 1
ATOM 623 C C . TYR A 1 75 ? 50.330 -29.118 -53.901 1.00 55.28 75 TYR A C 1
ATOM 625 O O . TYR A 1 75 ? 51.553 -29.090 -54.063 1.00 55.28 75 TYR A O 1
ATOM 633 N N . ILE A 1 76 ? 49.777 -29.485 -52.740 1.00 53.91 76 ILE A N 1
ATOM 634 C CA . ILE A 1 76 ? 50.559 -29.916 -51.561 1.00 53.91 76 ILE A CA 1
ATOM 635 C C . ILE A 1 76 ? 50.889 -31.416 -51.635 1.00 53.91 76 ILE A C 1
ATOM 637 O O . ILE A 1 76 ? 50.094 -32.201 -52.134 1.00 53.91 76 ILE A O 1
ATOM 641 N N . VAL A 1 77 ? 52.055 -31.829 -51.121 1.00 51.41 77 VAL A N 1
ATOM 642 C CA . VAL A 1 77 ? 52.469 -33.239 -50.943 1.00 51.41 77 VAL A CA 1
ATOM 643 C C . VAL A 1 77 ? 52.770 -33.467 -49.463 1.00 51.41 77 VAL A C 1
ATOM 645 O O . VAL A 1 77 ? 53.591 -32.751 -48.895 1.00 51.41 77 VAL A O 1
ATOM 648 N N . VAL A 1 78 ? 52.121 -34.457 -48.849 1.00 41.66 78 VAL A N 1
ATOM 649 C CA . VAL A 1 78 ? 52.029 -34.608 -47.377 1.00 41.66 78 VAL A CA 1
ATOM 650 C C . VAL A 1 78 ? 52.812 -35.790 -46.800 1.00 41.66 78 VAL A C 1
ATOM 652 O O . VAL A 1 78 ? 52.847 -35.984 -45.590 1.00 41.66 78 VAL A O 1
ATOM 655 N N . THR A 1 79 ? 53.519 -36.564 -47.631 1.00 43.91 79 THR A N 1
ATOM 656 C CA . THR A 1 79 ? 54.431 -37.628 -47.166 1.00 43.91 79 THR A CA 1
ATOM 657 C C . THR A 1 79 ? 55.741 -37.643 -47.956 1.00 43.91 79 THR A C 1
ATOM 659 O O . THR A 1 79 ? 55.927 -36.896 -48.916 1.00 43.91 79 THR A O 1
ATOM 662 N N . THR A 1 80 ? 56.667 -38.532 -47.581 1.00 43.19 80 THR A N 1
ATOM 663 C CA . THR A 1 80 ? 57.861 -38.866 -48.383 1.00 43.19 80 THR A CA 1
ATOM 664 C C . THR A 1 80 ? 57.529 -39.613 -49.686 1.00 43.19 80 THR A C 1
ATOM 666 O O . THR A 1 80 ? 58.422 -39.859 -50.497 1.00 43.19 80 THR A O 1
ATOM 669 N N . HIS A 1 81 ? 56.259 -39.969 -49.913 1.00 40.84 81 HIS A N 1
ATOM 670 C CA . HIS A 1 81 ? 55.757 -40.547 -51.157 1.00 40.84 81 HIS A CA 1
ATOM 671 C C . HIS A 1 81 ? 55.083 -39.465 -52.025 1.00 40.84 81 HIS A C 1
ATOM 673 O O . HIS A 1 81 ? 54.680 -38.419 -51.531 1.00 40.84 81 HIS A O 1
ATOM 679 N N . GLU A 1 82 ? 54.991 -39.691 -53.342 1.00 52.75 82 GLU A N 1
ATOM 680 C CA . GLU A 1 82 ? 54.440 -38.771 -54.365 1.00 52.75 82 GLU A CA 1
ATOM 681 C C . GLU A 1 82 ? 52.908 -38.553 -54.248 1.00 52.75 82 GLU A C 1
ATOM 683 O O . GLU A 1 82 ? 52.230 -38.338 -55.248 1.00 52.75 82 GLU A O 1
ATOM 688 N N . THR A 1 83 ? 52.341 -38.615 -53.043 1.00 58.94 83 THR A N 1
ATOM 689 C CA . THR A 1 83 ? 50.899 -38.497 -52.808 1.00 58.94 83 THR A CA 1
ATOM 690 C C . THR A 1 83 ? 50.525 -37.034 -52.592 1.00 58.94 83 THR A C 1
ATOM 692 O O . THR A 1 83 ? 50.993 -36.402 -51.639 1.00 58.94 83 THR A O 1
ATOM 695 N N . LEU A 1 84 ? 49.703 -36.489 -53.492 1.00 66.62 84 LEU A N 1
ATOM 696 C CA . LEU A 1 84 ? 49.127 -35.153 -53.341 1.00 66.62 84 LEU A CA 1
ATOM 697 C C . LEU A 1 84 ? 48.201 -35.135 -52.122 1.00 66.62 84 LEU A C 1
ATOM 699 O O . LEU A 1 84 ? 47.506 -36.114 -51.882 1.00 66.62 84 LEU A O 1
ATOM 703 N N . ALA A 1 85 ? 48.190 -34.045 -51.362 1.00 69.69 85 ALA A N 1
ATOM 704 C CA . ALA A 1 85 ? 47.158 -33.801 -50.367 1.00 69.69 85 ALA A CA 1
ATOM 705 C C . ALA A 1 85 ? 45.828 -33.682 -51.105 1.00 69.69 85 ALA A C 1
ATOM 707 O O . ALA A 1 85 ? 45.680 -32.810 -51.961 1.00 69.69 85 ALA A O 1
ATOM 708 N N . GLU A 1 86 ? 44.900 -34.574 -50.799 1.00 78.75 86 GLU A N 1
ATOM 709 C CA . GLU A 1 86 ? 43.559 -34.566 -51.364 1.00 78.75 86 GLU A CA 1
ATOM 710 C C . GLU A 1 86 ? 42.591 -34.119 -50.285 1.00 78.75 86 GLU A C 1
ATOM 712 O O . GLU A 1 86 ? 42.715 -34.524 -49.126 1.00 78.75 86 GLU A O 1
ATOM 717 N N . ASP A 1 87 ? 41.643 -33.281 -50.682 1.00 79.00 87 ASP A N 1
ATOM 718 C CA . ASP A 1 87 ? 40.490 -32.966 -49.862 1.00 79.00 87 ASP A CA 1
ATOM 719 C C . ASP A 1 87 ? 39.740 -34.278 -49.564 1.00 79.00 87 ASP A C 1
ATOM 721 O O . ASP A 1 87 ? 39.311 -34.968 -50.496 1.00 79.00 87 ASP A O 1
ATOM 725 N N . PRO A 1 88 ? 39.596 -34.659 -48.284 1.00 78.56 88 PRO A N 1
ATOM 726 C CA . PRO A 1 88 ? 38.960 -35.913 -47.909 1.00 78.56 88 PRO A CA 1
ATOM 727 C C . PRO A 1 88 ? 37.474 -35.975 -48.295 1.00 78.56 88 PRO A C 1
ATOM 729 O O . PRO A 1 88 ? 36.943 -37.078 -48.417 1.00 78.56 88 PRO A O 1
ATOM 732 N N . ALA A 1 89 ? 36.807 -34.834 -48.507 1.00 79.00 89 ALA A N 1
ATOM 733 C CA . ALA A 1 89 ? 35.407 -34.782 -48.920 1.00 79.00 89 ALA A CA 1
ATOM 734 C C . ALA A 1 89 ? 35.231 -34.996 -50.432 1.00 79.00 89 ALA A C 1
ATOM 736 O O . ALA A 1 89 ? 34.290 -35.664 -50.860 1.00 79.00 89 ALA A O 1
ATOM 737 N N . THR A 1 90 ? 36.138 -34.456 -51.251 1.00 81.56 90 THR A N 1
ATOM 738 C CA . THR A 1 90 ? 35.998 -34.460 -52.719 1.00 81.56 90 THR A CA 1
ATOM 739 C C . THR A 1 90 ? 36.950 -35.419 -53.438 1.00 81.56 90 THR A C 1
ATOM 741 O O . THR A 1 90 ? 36.774 -35.677 -54.630 1.00 81.56 90 THR A O 1
ATOM 744 N N . GLY A 1 91 ? 37.978 -35.936 -52.755 1.00 79.00 91 GLY A N 1
ATOM 745 C CA . GLY A 1 91 ? 39.055 -36.740 -53.347 1.00 79.00 91 GLY A CA 1
ATOM 746 C C . GLY A 1 91 ? 39.931 -35.968 -54.342 1.00 79.00 91 GLY A C 1
ATOM 747 O O . GLY A 1 91 ? 40.724 -36.567 -55.068 1.00 79.00 91 GLY A O 1
ATOM 748 N N . SER A 1 92 ? 39.770 -34.643 -54.421 1.00 79.44 92 SER A N 1
ATOM 749 C CA . SER A 1 92 ? 40.498 -33.782 -55.354 1.00 79.44 92 SER A CA 1
ATOM 750 C C . SER A 1 92 ? 41.768 -33.219 -54.709 1.00 79.44 92 SER A C 1
ATOM 752 O O . SER A 1 92 ? 41.755 -32.908 -53.518 1.00 79.44 92 SER A O 1
ATOM 754 N N . PRO A 1 93 ? 42.874 -33.037 -55.458 1.00 77.25 93 PRO A N 1
ATOM 755 C CA . PRO A 1 93 ? 44.083 -32.426 -54.915 1.00 77.25 93 PRO A CA 1
ATOM 756 C C . PRO A 1 93 ? 43.845 -30.996 -54.410 1.00 77.25 93 PRO A C 1
ATOM 758 O O . PRO A 1 93 ? 43.308 -30.169 -55.149 1.00 77.25 93 PRO A O 1
ATOM 761 N N . LEU A 1 94 ? 44.320 -30.678 -53.203 1.00 79.19 94 LEU A N 1
ATOM 762 C CA . LEU A 1 94 ? 44.258 -29.327 -52.641 1.00 79.19 94 LEU A CA 1
ATOM 763 C C . LEU A 1 94 ? 45.078 -28.349 -53.489 1.00 79.19 94 LEU A C 1
ATOM 765 O O . LEU A 1 94 ? 46.272 -28.569 -53.721 1.00 79.19 94 LEU A O 1
ATOM 769 N N . LEU A 1 95 ? 44.440 -27.261 -53.922 1.00 83.44 95 LEU A N 1
ATOM 770 C CA . LEU A 1 95 ? 45.031 -26.217 -54.756 1.00 83.44 95 LEU A CA 1
ATOM 771 C C . LEU A 1 95 ? 45.367 -24.977 -53.915 1.00 83.44 95 LEU A C 1
ATOM 773 O O . LEU A 1 95 ? 44.547 -24.552 -53.112 1.00 83.44 95 LEU A O 1
ATOM 777 N N . PHE A 1 96 ? 46.536 -24.368 -54.135 1.00 86.94 96 PHE A N 1
ATOM 778 C CA . PHE A 1 96 ? 46.981 -23.158 -53.436 1.00 86.94 96 PHE A CA 1
ATOM 779 C C . PHE A 1 96 ? 47.301 -22.012 -54.396 1.00 86.94 96 PHE A C 1
ATOM 781 O O . PHE A 1 96 ? 47.979 -22.209 -55.414 1.00 86.94 96 PHE A O 1
ATOM 788 N N . LEU A 1 97 ? 46.865 -20.808 -54.026 1.00 90.44 97 LEU A N 1
ATOM 789 C CA . LEU A 1 97 ? 47.251 -19.537 -54.637 1.00 90.44 97 LEU A CA 1
ATOM 790 C C . LEU A 1 97 ? 47.999 -18.708 -53.592 1.00 90.44 97 LEU A C 1
ATOM 792 O O . LEU A 1 97 ? 47.456 -18.399 -52.539 1.00 90.44 97 LEU A O 1
ATOM 796 N N . HIS A 1 98 ? 49.255 -18.366 -53.861 1.00 90.88 98 HIS A N 1
ATOM 797 C CA . HIS A 1 98 ? 50.084 -17.637 -52.905 1.00 90.88 98 HIS A CA 1
ATOM 798 C C . HIS A 1 98 ? 50.056 -16.138 -53.192 1.00 90.88 98 HIS A C 1
ATOM 800 O O . HIS A 1 98 ? 50.193 -15.741 -54.351 1.00 90.88 98 HIS A O 1
ATOM 806 N N . ALA A 1 99 ? 49.948 -15.321 -52.146 1.00 91.75 99 ALA A N 1
ATOM 807 C CA . ALA A 1 99 ? 50.050 -13.866 -52.232 1.00 91.75 99 ALA A CA 1
ATOM 808 C C . ALA A 1 99 ? 51.143 -13.334 -51.293 1.00 91.75 99 ALA A C 1
ATOM 810 O O . ALA A 1 99 ? 51.331 -13.838 -50.183 1.00 91.75 99 ALA A O 1
ATOM 811 N N . ALA A 1 100 ? 51.884 -12.330 -51.759 1.00 91.00 100 ALA A N 1
ATOM 812 C CA . ALA A 1 100 ? 52.915 -11.631 -51.003 1.00 91.00 100 ALA A CA 1
ATOM 813 C C . ALA A 1 100 ? 52.954 -10.155 -51.441 1.00 91.00 100 ALA A C 1
ATOM 815 O O . ALA A 1 100 ? 53.050 -9.902 -52.648 1.00 91.00 100 ALA A O 1
ATOM 816 N N . PRO A 1 101 ? 52.914 -9.184 -50.509 1.00 88.75 101 PRO A N 1
ATOM 817 C CA . PRO A 1 101 ? 52.852 -7.769 -50.865 1.00 88.75 101 PRO A CA 1
ATOM 818 C C . PRO A 1 101 ? 53.994 -7.347 -51.798 1.00 88.75 101 PRO A C 1
ATOM 820 O O . PRO A 1 101 ? 55.168 -7.596 -51.517 1.00 88.75 101 PRO A O 1
ATOM 823 N N . GLY A 1 102 ? 53.655 -6.700 -52.916 1.00 76.62 102 GLY A N 1
ATOM 824 C CA . GLY A 1 102 ? 54.629 -6.157 -53.873 1.00 76.62 102 GLY A CA 1
ATOM 825 C C . GLY A 1 102 ? 55.244 -7.170 -54.849 1.00 76.62 102 GLY A C 1
ATOM 826 O O . GLY A 1 102 ? 56.113 -6.797 -55.641 1.00 76.62 102 GLY A O 1
ATOM 827 N N . ALA A 1 103 ? 54.805 -8.433 -54.832 1.00 83.12 103 ALA A N 1
ATOM 828 C CA . ALA A 1 103 ? 55.116 -9.402 -55.884 1.00 83.12 103 ALA A CA 1
ATOM 829 C C . ALA A 1 103 ? 54.345 -9.099 -57.195 1.00 83.12 103 ALA A C 1
ATOM 831 O O . ALA A 1 103 ? 53.527 -8.191 -57.260 1.00 83.12 103 ALA A O 1
ATOM 832 N N . GLY A 1 104 ? 54.608 -9.829 -58.279 1.00 77.12 104 GLY A N 1
ATOM 833 C CA . GLY A 1 104 ? 53.936 -9.626 -59.578 1.00 77.12 104 GLY A CA 1
ATOM 834 C C . GLY A 1 104 ? 53.725 -10.929 -60.344 1.00 77.12 104 GLY A C 1
ATOM 835 O O . GLY A 1 104 ? 53.812 -10.946 -61.570 1.00 77.12 104 GLY A O 1
ATOM 836 N N . GLY A 1 105 ? 53.592 -12.032 -59.607 1.00 80.38 105 GLY A N 1
ATOM 837 C CA . GLY A 1 105 ? 53.646 -13.390 -60.130 1.00 80.38 105 GLY A CA 1
ATOM 838 C C . GLY A 1 105 ? 52.301 -13.996 -60.525 1.00 80.38 105 GLY A C 1
ATOM 839 O O . GLY A 1 105 ? 51.325 -13.296 -60.764 1.00 80.38 105 GLY A O 1
ATOM 840 N N . ASP A 1 106 ? 52.268 -15.327 -60.611 1.00 82.00 106 ASP A N 1
ATOM 841 C CA . ASP A 1 106 ? 51.157 -16.142 -61.124 1.00 82.00 106 ASP A CA 1
ATOM 842 C C . ASP A 1 106 ? 50.471 -17.013 -60.047 1.00 82.00 106 ASP A C 1
ATOM 844 O O . ASP A 1 106 ? 49.830 -18.030 -60.354 1.00 82.00 106 ASP A O 1
ATOM 848 N N . GLY A 1 107 ? 50.665 -16.669 -58.771 1.00 79.44 107 GLY A N 1
ATOM 849 C CA . GLY A 1 107 ? 50.086 -17.360 -57.617 1.00 79.44 107 GLY A CA 1
ATOM 850 C C . GLY A 1 107 ? 50.795 -18.659 -57.214 1.00 79.44 107 GLY A C 1
ATOM 851 O O . GLY A 1 107 ? 50.317 -19.376 -56.333 1.00 79.44 107 GLY A O 1
ATOM 852 N N . THR A 1 108 ? 51.925 -19.008 -57.834 1.00 80.69 108 THR A N 1
ATOM 853 C CA . THR A 1 108 ? 52.807 -20.076 -57.326 1.00 80.69 108 THR A CA 1
ATOM 854 C C . THR A 1 108 ? 53.625 -19.579 -56.131 1.00 80.69 108 THR A C 1
ATOM 856 O O . THR A 1 108 ? 53.856 -18.385 -55.989 1.00 80.69 108 THR A O 1
ATOM 859 N N . ILE A 1 109 ? 54.117 -20.468 -55.261 1.00 76.19 109 ILE A N 1
ATOM 860 C CA . ILE A 1 109 ? 54.913 -20.035 -54.093 1.00 76.19 109 ILE A CA 1
ATOM 861 C C . ILE A 1 109 ? 56.235 -19.341 -54.488 1.00 76.19 109 ILE A C 1
ATOM 863 O O . ILE A 1 109 ? 56.746 -18.516 -53.740 1.00 76.19 109 ILE A O 1
ATOM 867 N N . GLN A 1 110 ? 56.787 -19.645 -55.670 1.00 74.62 110 GLN A N 1
ATOM 868 C CA . GLN A 1 110 ? 57.988 -18.999 -56.224 1.00 74.62 110 GLN A CA 1
ATOM 869 C C . GLN A 1 110 ? 57.687 -17.680 -56.951 1.00 74.62 110 GLN A C 1
ATOM 871 O O . GLN A 1 110 ? 58.602 -16.896 -57.198 1.00 74.62 110 GLN A O 1
ATOM 876 N N . SER A 1 111 ? 56.428 -17.447 -57.326 1.00 82.44 111 SER A N 1
ATOM 877 C CA . SER A 1 111 ? 55.963 -16.227 -57.983 1.00 82.44 111 SER A CA 1
ATOM 878 C C . SER A 1 111 ? 54.561 -15.885 -57.462 1.00 82.44 111 SER A C 1
ATOM 880 O O . SER A 1 111 ? 53.570 -16.079 -58.171 1.00 82.44 111 SER A O 1
ATOM 882 N N . PRO A 1 112 ? 54.446 -15.446 -56.194 1.00 87.62 112 PRO A N 1
ATOM 883 C CA . PRO A 1 112 ? 53.153 -15.135 -55.600 1.00 87.62 112 PRO A CA 1
ATOM 884 C C . PRO A 1 112 ? 52.521 -13.907 -56.267 1.00 87.62 112 PRO A C 1
ATOM 886 O O . PRO A 1 112 ? 53.212 -13.079 -56.871 1.00 87.62 112 PRO A O 1
ATOM 889 N N . TYR A 1 113 ? 51.202 -13.784 -56.150 1.00 93.19 113 TYR A N 1
ATOM 890 C CA . TYR A 1 113 ? 50.489 -12.562 -56.513 1.00 93.19 113 TYR A CA 1
ATOM 891 C C . TYR A 1 113 ? 50.917 -11.394 -55.619 1.00 93.19 113 TYR A C 1
ATOM 893 O O . TYR A 1 113 ? 51.254 -11.595 -54.452 1.00 93.19 113 TYR A O 1
ATOM 901 N N . GLY A 1 114 ? 50.917 -10.181 -56.178 1.00 88.69 114 GLY A N 1
ATOM 902 C CA . GLY A 1 114 ? 51.349 -8.960 -55.488 1.00 88.69 114 GLY A CA 1
ATOM 903 C C . GLY A 1 114 ? 50.375 -8.399 -54.467 1.00 88.69 114 GLY A C 1
ATOM 904 O O . GLY A 1 114 ? 50.774 -7.602 -53.620 1.00 88.69 114 GLY A O 1
ATOM 905 N N . SER A 1 115 ? 49.116 -8.813 -54.575 1.00 93.12 115 SER A N 1
ATOM 906 C CA . SER A 1 115 ? 47.995 -8.401 -53.742 1.00 93.12 115 SER A CA 1
ATOM 907 C C . SER A 1 115 ? 47.069 -9.597 -53.504 1.00 93.12 115 SER A C 1
ATOM 909 O O . SER A 1 115 ? 47.085 -10.578 -54.260 1.00 93.12 115 SER A O 1
ATOM 911 N N . LEU A 1 116 ? 46.253 -9.525 -52.457 1.00 94.19 116 LEU A N 1
ATOM 912 C CA . LEU A 1 116 ? 45.178 -10.490 -52.222 1.00 94.19 116 LEU A CA 1
ATOM 913 C C . LEU A 1 116 ? 44.049 -10.320 -53.246 1.00 94.19 116 LEU A C 1
ATOM 915 O O . LEU A 1 116 ? 43.454 -11.314 -53.655 1.00 94.19 116 LEU A O 1
ATOM 919 N N . THR A 1 117 ? 43.806 -9.098 -53.727 1.00 93.75 117 THR A N 1
ATOM 920 C CA . THR A 1 117 ? 42.822 -8.822 -54.788 1.00 93.75 117 THR A CA 1
ATOM 921 C C . THR A 1 117 ? 43.162 -9.546 -56.090 1.00 93.75 117 THR A C 1
ATOM 923 O O . THR A 1 117 ? 42.282 -10.161 -56.686 1.00 93.75 117 THR A O 1
ATOM 926 N N . ASP A 1 118 ? 44.431 -9.552 -56.509 1.00 92.19 118 ASP A N 1
ATOM 927 C CA . ASP A 1 118 ? 44.858 -10.296 -57.704 1.00 92.19 118 ASP A CA 1
ATOM 928 C C . ASP A 1 118 ? 44.716 -11.813 -57.509 1.00 92.19 118 ASP A C 1
ATOM 930 O O . ASP A 1 118 ? 44.336 -12.529 -58.437 1.00 92.19 118 ASP A O 1
ATOM 934 N N . ALA A 1 119 ? 44.982 -12.310 -56.295 1.00 92.94 119 ALA A N 1
ATOM 935 C CA . ALA A 1 119 ? 44.804 -13.722 -55.968 1.00 92.94 119 ALA A CA 1
ATOM 936 C C . ALA A 1 119 ? 43.328 -14.147 -55.980 1.00 92.94 119 ALA A C 1
ATOM 938 O O . ALA A 1 119 ? 43.019 -15.236 -56.460 1.00 92.94 119 ALA A O 1
ATOM 939 N N . LEU A 1 120 ? 42.429 -13.288 -55.492 1.00 95.00 120 LEU A N 1
ATOM 940 C CA . LEU A 1 120 ? 40.980 -13.511 -55.462 1.00 95.00 120 LEU A CA 1
ATOM 941 C C . LEU A 1 120 ? 40.313 -13.296 -56.832 1.00 95.00 120 LEU A C 1
ATOM 943 O O . LEU A 1 120 ? 39.272 -13.889 -57.101 1.00 95.00 120 LEU A O 1
ATOM 947 N N . ALA A 1 121 ? 40.926 -12.514 -57.726 1.00 93.62 121 ALA A N 1
ATOM 948 C CA . ALA A 1 121 ? 40.491 -12.366 -59.116 1.00 93.62 121 ALA A CA 1
ATOM 949 C C . ALA A 1 121 ? 40.839 -13.583 -59.999 1.00 93.62 121 ALA A C 1
ATOM 951 O O . ALA A 1 121 ? 40.348 -13.697 -61.127 1.00 93.62 121 ALA A O 1
ATOM 952 N N . ASP A 1 122 ? 41.688 -14.497 -59.519 1.00 91.88 122 ASP A N 1
ATOM 953 C CA . ASP A 1 122 ? 41.980 -15.742 -60.220 1.00 91.88 122 ASP A CA 1
ATOM 954 C C . ASP A 1 122 ? 40.714 -16.619 -60.284 1.00 91.88 122 ASP A C 1
ATOM 956 O O . ASP A 1 122 ? 40.143 -16.931 -59.238 1.00 91.88 122 ASP A O 1
ATOM 960 N N . PRO A 1 123 ? 40.293 -17.114 -61.465 1.00 89.25 123 PRO A N 1
ATOM 961 C CA . PRO A 1 123 ? 39.087 -17.939 -61.601 1.00 89.25 123 PRO A CA 1
ATOM 962 C C . PRO A 1 123 ? 39.065 -19.214 -60.747 1.00 89.25 123 PRO A C 1
ATOM 964 O O . PRO A 1 123 ? 38.041 -19.887 -60.672 1.00 89.25 123 PRO A O 1
ATOM 967 N N . ARG A 1 124 ? 40.206 -19.601 -60.168 1.00 88.00 124 ARG A N 1
ATOM 968 C CA . ARG A 1 124 ? 40.351 -20.786 -59.320 1.00 88.00 124 ARG A CA 1
ATOM 969 C C . ARG A 1 124 ? 40.193 -20.486 -57.831 1.00 88.00 124 ARG A C 1
ATOM 971 O O . ARG A 1 124 ? 40.144 -21.440 -57.063 1.00 88.00 124 ARG A O 1
ATOM 978 N N . ALA A 1 125 ? 40.125 -19.219 -57.420 1.00 89.44 125 ALA A N 1
ATOM 979 C CA . ALA A 1 125 ? 40.055 -18.819 -56.014 1.00 89.44 125 ALA A CA 1
ATOM 980 C C . ALA A 1 125 ? 38.858 -19.431 -55.260 1.00 89.44 125 ALA A C 1
ATOM 982 O O . ALA A 1 125 ? 38.996 -19.753 -54.089 1.00 89.44 125 ALA A O 1
ATOM 983 N N . SER A 1 126 ? 37.743 -19.707 -55.946 1.00 89.19 126 SER A N 1
ATOM 984 C CA . SER A 1 126 ? 36.555 -20.382 -55.389 1.00 89.19 126 SER A CA 1
ATOM 985 C C . SER A 1 126 ? 36.746 -21.864 -55.037 1.00 89.19 126 SER A C 1
ATOM 987 O O . SER A 1 126 ? 35.865 -22.494 -54.466 1.00 89.19 126 SER A O 1
ATOM 989 N N . SER A 1 127 ? 37.877 -22.459 -55.423 1.00 85.31 127 SER A N 1
ATOM 990 C CA . SER A 1 127 ? 38.203 -23.875 -55.176 1.00 85.31 127 SER A CA 1
ATOM 991 C C . SER A 1 127 ? 39.645 -24.074 -54.694 1.00 85.31 127 SER A C 1
ATOM 993 O O . SER A 1 127 ? 40.126 -25.204 -54.590 1.00 85.31 127 SER A O 1
ATOM 995 N N . ALA A 1 128 ? 40.359 -22.976 -54.433 1.00 86.44 128 ALA A N 1
ATOM 996 C CA . ALA A 1 128 ? 41.747 -22.960 -54.001 1.00 86.44 128 ALA A CA 1
ATOM 997 C C . ALA A 1 128 ? 41.876 -22.279 -52.639 1.00 86.44 128 ALA A C 1
ATOM 999 O O . ALA A 1 128 ? 41.129 -21.366 -52.306 1.00 86.44 128 ALA A O 1
ATOM 1000 N N . ILE A 1 129 ? 42.901 -22.668 -51.890 1.00 90.94 129 ILE A N 1
ATOM 1001 C CA . ILE A 1 129 ? 43.305 -21.989 -50.667 1.00 90.94 129 ILE A CA 1
ATOM 1002 C C . ILE A 1 129 ? 44.228 -20.830 -51.049 1.00 90.94 129 ILE A C 1
ATOM 1004 O O . ILE A 1 129 ? 45.335 -21.033 -51.559 1.00 90.94 129 ILE A O 1
ATOM 1008 N N . VAL A 1 130 ? 43.778 -19.604 -50.807 1.00 94.69 130 VAL A N 1
ATOM 1009 C CA . VAL A 1 130 ? 44.594 -18.396 -50.924 1.00 94.69 130 VAL A CA 1
ATOM 1010 C C . VAL A 1 130 ? 45.440 -18.277 -49.656 1.00 94.69 130 VAL A C 1
ATOM 1012 O O . VAL A 1 130 ? 44.902 -18.135 -48.562 1.00 94.69 130 VAL A O 1
ATOM 1015 N N . TYR A 1 131 ? 46.765 -18.368 -49.780 1.00 93.81 131 TYR A N 1
ATOM 1016 C CA . TYR A 1 131 ? 47.682 -18.420 -48.638 1.00 93.81 131 TYR A CA 1
ATOM 1017 C C . TYR A 1 131 ? 48.762 -17.337 -48.709 1.00 93.81 131 TYR A C 1
ATOM 1019 O O . TYR A 1 131 ? 49.382 -17.141 -49.756 1.00 93.81 131 TYR A O 1
ATOM 1027 N N . THR A 1 132 ? 49.042 -16.660 -47.593 1.00 93.06 132 THR A N 1
ATOM 1028 C CA . THR A 1 132 ? 50.125 -15.663 -47.491 1.00 93.06 132 THR A CA 1
ATOM 1029 C C . THR A 1 132 ? 51.315 -16.216 -46.689 1.00 93.06 132 THR A C 1
ATOM 1031 O O . THR A 1 132 ? 51.494 -15.885 -45.519 1.00 93.06 132 THR A O 1
ATOM 1034 N N . PRO A 1 133 ? 52.182 -17.064 -47.284 1.00 87.19 133 PRO A N 1
ATOM 1035 C CA . PRO A 1 133 ? 53.241 -17.782 -46.557 1.00 87.19 133 PRO A CA 1
ATOM 1036 C C . PRO A 1 133 ? 54.297 -16.863 -45.925 1.00 87.19 133 PRO A C 1
ATOM 1038 O O . PRO A 1 133 ? 54.980 -17.262 -44.984 1.00 87.19 133 PRO A O 1
ATOM 1041 N N . PHE A 1 134 ? 54.451 -15.646 -46.451 1.00 87.88 134 PHE A N 1
ATOM 1042 C CA . PHE A 1 134 ? 55.460 -14.677 -46.015 1.00 87.88 134 PHE A CA 1
ATOM 1043 C C . PHE A 1 134 ? 54.872 -13.518 -45.195 1.00 87.88 134 PHE A C 1
ATOM 1045 O O . PHE A 1 134 ? 55.629 -12.665 -44.735 1.00 87.88 134 PHE A O 1
ATOM 1052 N N . GLY A 1 135 ? 53.549 -13.486 -44.995 1.00 88.25 135 GLY A N 1
ATOM 1053 C CA . GLY A 1 135 ? 52.857 -12.401 -44.299 1.00 88.25 135 GLY A CA 1
ATOM 1054 C C . GLY A 1 135 ? 53.010 -11.040 -44.989 1.00 88.25 135 GLY A C 1
ATOM 1055 O O . GLY A 1 135 ? 53.101 -10.961 -46.215 1.00 88.25 135 GLY A O 1
ATOM 1056 N N . GLY A 1 136 ? 53.037 -9.970 -44.189 1.00 91.31 136 GLY A N 1
ATOM 1057 C CA . GLY A 1 136 ? 53.217 -8.583 -44.639 1.00 91.31 136 GLY A CA 1
ATOM 1058 C C . GLY A 1 136 ? 51.964 -7.711 -44.490 1.00 91.31 136 GLY A C 1
ATOM 1059 O O . GLY A 1 136 ? 51.021 -8.088 -43.796 1.00 91.31 136 GLY A O 1
ATOM 1060 N N . THR A 1 137 ? 51.981 -6.531 -45.119 1.00 95.06 137 THR A N 1
ATOM 1061 C CA . THR A 1 137 ? 50.884 -5.547 -45.096 1.00 95.06 137 THR A CA 1
ATOM 1062 C C . THR A 1 137 ? 50.280 -5.388 -46.489 1.00 95.06 137 THR A C 1
ATOM 1064 O O . THR A 1 137 ? 50.986 -5.032 -47.431 1.00 95.06 137 THR A O 1
ATOM 1067 N N . PHE A 1 138 ? 48.977 -5.613 -46.592 1.00 95.06 138 PHE A N 1
ATOM 1068 C CA . PHE A 1 138 ? 48.145 -5.439 -47.780 1.00 95.06 138 PHE A CA 1
ATOM 1069 C C . PHE A 1 138 ? 47.336 -4.146 -47.614 1.00 95.06 138 PHE A C 1
ATOM 1071 O O . PHE A 1 138 ? 46.703 -3.952 -46.581 1.00 95.06 138 PHE A O 1
ATOM 1078 N N . THR A 1 139 ? 47.394 -3.217 -48.568 1.00 93.12 139 THR A N 1
ATOM 1079 C CA . THR A 1 139 ? 46.770 -1.881 -48.444 1.00 93.12 139 THR A CA 1
ATOM 1080 C C . THR A 1 139 ? 45.462 -1.734 -49.222 1.00 93.12 139 THR A C 1
ATOM 1082 O O . THR A 1 139 ? 44.863 -0.660 -49.248 1.00 93.12 139 THR A O 1
ATOM 1085 N N . GLU A 1 140 ? 45.022 -2.807 -49.866 1.00 93.19 140 GLU A N 1
ATOM 1086 C CA . GLU A 1 140 ? 43.810 -2.901 -50.668 1.00 93.19 140 GLU A CA 1
ATOM 1087 C C . GLU A 1 140 ? 42.541 -3.198 -49.848 1.00 93.19 140 GLU A C 1
ATOM 1089 O O . GLU A 1 140 ? 42.599 -3.740 -48.745 1.00 93.19 140 GLU A O 1
ATOM 1094 N N . ASN A 1 141 ? 41.380 -2.892 -50.438 1.00 94.88 141 ASN A N 1
ATOM 1095 C CA . ASN A 1 141 ? 40.119 -3.534 -50.064 1.00 94.88 141 ASN A CA 1
ATOM 1096 C C . ASN A 1 141 ? 40.043 -4.888 -50.775 1.00 94.88 141 ASN A C 1
ATOM 1098 O O . ASN A 1 141 ? 40.301 -4.954 -51.982 1.00 94.88 141 ASN A O 1
ATOM 1102 N N . ILE A 1 142 ? 39.645 -5.935 -50.059 1.00 95.00 142 ILE A N 1
ATOM 1103 C CA . ILE A 1 142 ? 39.498 -7.281 -50.614 1.00 95.00 142 ILE A CA 1
ATOM 1104 C C . ILE A 1 142 ? 38.029 -7.701 -50.601 1.00 95.00 142 ILE A C 1
ATOM 1106 O O . ILE A 1 142 ? 37.305 -7.453 -49.641 1.00 95.00 142 ILE A O 1
ATOM 1110 N N . ALA A 1 143 ? 37.593 -8.344 -51.680 1.00 95.56 143 ALA A N 1
ATOM 1111 C CA . ALA A 1 143 ? 36.288 -8.982 -51.770 1.00 95.56 143 ALA A CA 1
ATOM 1112 C C . ALA A 1 143 ? 36.511 -10.467 -52.030 1.00 95.56 143 ALA A C 1
ATOM 1114 O O . ALA A 1 143 ? 37.151 -10.832 -53.020 1.00 95.56 143 ALA A O 1
ATOM 1115 N N . LEU A 1 144 ? 36.040 -11.307 -51.114 1.00 96.38 144 LEU A N 1
ATOM 1116 C CA . LEU A 1 144 ? 36.103 -12.748 -51.284 1.00 96.38 144 LEU A CA 1
ATOM 1117 C C . LEU A 1 144 ? 35.147 -13.167 -52.409 1.00 96.38 144 LEU A C 1
ATOM 1119 O O . LEU A 1 144 ? 34.161 -12.494 -52.705 1.00 96.38 144 LEU A O 1
ATOM 1123 N N . VAL A 1 145 ? 35.463 -14.291 -53.043 1.00 95.44 145 VAL A N 1
ATOM 1124 C CA . VAL A 1 145 ? 34.566 -14.977 -53.979 1.00 95.44 145 VAL A CA 1
ATOM 1125 C C . VAL A 1 145 ? 33.943 -16.177 -53.274 1.00 95.44 145 VAL A C 1
ATOM 1127 O O . VAL A 1 145 ? 34.540 -16.700 -52.331 1.00 95.44 145 VAL A O 1
ATOM 1130 N N . ASP A 1 146 ? 32.776 -16.627 -53.730 1.00 95.50 146 ASP A N 1
ATOM 1131 C CA . ASP A 1 146 ? 32.118 -17.800 -53.144 1.00 95.50 146 ASP A CA 1
ATOM 1132 C C . ASP A 1 146 ? 33.066 -19.019 -53.137 1.00 95.50 146 ASP A C 1
ATOM 1134 O O . ASP A 1 146 ? 33.771 -19.269 -54.121 1.00 95.50 146 ASP A O 1
ATOM 1138 N N . GLY A 1 147 ? 33.112 -19.759 -52.027 1.00 92.75 147 GLY A N 1
ATOM 1139 C CA . GLY A 1 147 ? 33.999 -20.914 -51.826 1.00 92.75 147 GLY A CA 1
ATOM 1140 C C . GLY A 1 147 ? 35.445 -20.578 -51.425 1.00 92.75 147 GLY A C 1
ATOM 1141 O O . GLY A 1 147 ? 36.262 -21.485 -51.246 1.00 92.75 147 GLY A O 1
ATOM 1142 N N . ALA A 1 148 ? 35.811 -19.295 -51.312 1.00 94.25 148 ALA A N 1
ATOM 1143 C CA . ALA A 1 148 ? 37.189 -18.898 -51.026 1.00 94.25 148 ALA A CA 1
ATOM 1144 C C . ALA A 1 148 ? 37.636 -19.249 -49.595 1.00 94.25 148 ALA A C 1
ATOM 1146 O O . ALA A 1 148 ? 36.990 -18.895 -48.607 1.00 94.25 148 ALA A O 1
ATOM 1147 N N . ILE A 1 149 ? 38.825 -19.850 -49.486 1.00 95.19 149 ILE A N 1
ATOM 1148 C CA . ILE A 1 149 ? 39.529 -20.077 -48.217 1.00 95.19 149 ILE A CA 1
ATOM 1149 C C . ILE A 1 149 ? 40.787 -19.206 -48.203 1.00 95.19 149 ILE A C 1
ATOM 1151 O O . ILE A 1 149 ? 41.729 -19.477 -48.945 1.00 95.19 149 ILE A O 1
ATOM 1155 N N . VAL A 1 150 ? 40.820 -18.173 -47.362 1.00 96.75 150 VAL A N 1
ATOM 1156 C CA . VAL A 1 150 ? 41.917 -17.199 -47.268 1.00 96.75 150 VAL A CA 1
ATOM 1157 C C . VAL A 1 150 ? 42.618 -17.332 -45.920 1.00 96.75 150 VAL A C 1
ATOM 1159 O O . VAL A 1 150 ? 42.026 -17.079 -44.873 1.00 96.75 150 VAL A O 1
ATOM 1162 N N . LEU A 1 151 ? 43.890 -17.725 -45.942 1.00 96.00 151 LEU A N 1
ATOM 1163 C CA . LEU A 1 151 ? 44.675 -18.042 -44.749 1.00 96.00 151 LEU A CA 1
ATOM 1164 C C . LEU A 1 151 ? 45.978 -17.237 -44.711 1.00 96.00 151 LEU A C 1
ATOM 1166 O O . LEU A 1 151 ? 46.669 -17.095 -45.724 1.00 96.00 151 LEU A O 1
ATOM 1170 N N . SER A 1 152 ? 46.363 -16.780 -43.524 1.00 95.25 152 SER A N 1
ATOM 1171 C CA . SER A 1 152 ? 47.663 -16.144 -43.291 1.00 95.25 152 SER A CA 1
ATOM 1172 C C . SER A 1 152 ? 48.690 -17.073 -42.638 1.00 95.25 152 SER A C 1
ATOM 1174 O O . SER A 1 152 ? 48.345 -18.121 -42.088 1.00 95.25 152 SER A O 1
ATOM 1176 N N . ASN A 1 153 ? 49.967 -16.685 -42.661 1.00 92.44 153 ASN A N 1
ATOM 1177 C CA . ASN A 1 153 ? 51.030 -17.373 -41.924 1.00 92.44 153 ASN A CA 1
ATOM 1178 C C . ASN A 1 153 ? 51.104 -17.048 -40.416 1.00 92.44 153 ASN A C 1
ATOM 1180 O O . ASN A 1 153 ? 51.902 -17.673 -39.720 1.00 92.44 153 ASN A O 1
ATOM 1184 N N . GLY A 1 154 ? 50.282 -16.122 -39.909 1.00 91.12 154 GLY A N 1
ATOM 1185 C CA . GLY A 1 154 ? 50.262 -15.691 -38.508 1.00 91.12 154 GLY A CA 1
ATOM 1186 C C . GLY A 1 154 ? 50.011 -16.845 -37.531 1.00 91.12 154 GLY A C 1
ATOM 1187 O O . GLY A 1 154 ? 50.957 -17.339 -36.918 1.00 91.12 154 GLY A O 1
ATOM 1188 N N . PRO A 1 155 ? 48.769 -17.324 -37.381 1.00 93.56 155 PRO A N 1
ATOM 1189 C CA . PRO A 1 155 ? 48.488 -18.488 -36.554 1.00 93.56 155 PRO A CA 1
ATOM 1190 C C . PRO A 1 155 ? 48.980 -19.777 -37.221 1.00 93.56 155 PRO A C 1
ATOM 1192 O O . PRO A 1 155 ? 49.255 -19.824 -38.422 1.00 93.56 155 PRO A O 1
ATOM 1195 N N . VAL A 1 156 ? 49.040 -20.868 -36.452 1.00 90.69 156 VAL A N 1
ATOM 1196 C CA . VAL A 1 156 ? 49.224 -22.207 -37.027 1.00 90.69 156 VAL A CA 1
ATOM 1197 C C . VAL A 1 156 ? 47.979 -22.554 -37.845 1.00 90.69 156 VAL A C 1
ATOM 1199 O O . VAL A 1 156 ? 46.873 -22.661 -37.302 1.00 90.69 156 VAL A O 1
ATOM 1202 N N . GLN A 1 157 ? 48.175 -22.742 -39.149 1.00 90.00 157 GLN A N 1
ATOM 1203 C CA . GLN A 1 157 ? 47.122 -23.103 -40.090 1.00 90.00 157 GLN A CA 1
ATOM 1204 C C . GLN A 1 157 ? 47.179 -24.592 -40.384 1.00 90.00 157 GLN A C 1
ATOM 1206 O O . GLN A 1 157 ? 48.254 -25.147 -40.614 1.00 90.00 157 GLN A O 1
ATOM 1211 N N . GLN A 1 158 ? 46.018 -25.238 -40.403 1.00 87.62 158 GLN A N 1
ATOM 1212 C CA . GLN A 1 158 ? 45.893 -26.651 -40.731 1.00 87.62 158 GLN A CA 1
ATOM 1213 C C . GLN A 1 158 ? 44.867 -26.851 -41.836 1.00 87.62 158 GLN A C 1
ATOM 1215 O O . GLN A 1 158 ? 43.816 -26.211 -41.846 1.00 87.62 158 GLN A O 1
ATOM 1220 N N . VAL A 1 159 ? 45.173 -27.776 -42.739 1.00 85.44 159 VAL A N 1
ATOM 1221 C CA . VAL A 1 159 ? 44.266 -28.224 -43.794 1.00 85.44 159 VAL A CA 1
ATOM 1222 C C . VAL A 1 159 ? 43.969 -29.701 -43.606 1.00 85.44 159 VAL A C 1
ATOM 1224 O O . VAL A 1 159 ? 44.859 -30.486 -43.267 1.00 85.44 159 VAL A O 1
ATOM 1227 N N . GLN A 1 160 ? 42.708 -30.077 -43.794 1.00 86.12 160 GLN A N 1
ATOM 1228 C CA . GLN A 1 160 ? 42.314 -31.478 -43.748 1.00 86.12 160 GLN A CA 1
ATOM 1229 C C . GLN A 1 160 ? 42.717 -32.161 -45.046 1.00 86.12 160 GLN A C 1
ATOM 1231 O O . GLN A 1 160 ? 42.523 -31.630 -46.137 1.00 86.12 160 GLN A O 1
ATOM 1236 N N . THR A 1 161 ? 43.302 -33.344 -44.908 1.00 82.31 161 THR A N 1
ATOM 1237 C CA . THR A 1 161 ? 43.738 -34.171 -46.030 1.00 82.31 161 THR A CA 1
ATOM 1238 C C . THR A 1 161 ? 43.287 -35.607 -45.801 1.00 82.31 161 THR A C 1
ATOM 1240 O O . THR A 1 161 ? 42.917 -35.979 -44.685 1.00 82.31 161 THR A O 1
ATOM 1243 N N . GLN A 1 162 ? 43.414 -36.462 -46.811 1.00 79.00 162 GLN A N 1
ATOM 1244 C CA . GLN A 1 162 ? 43.210 -37.906 -46.665 1.00 79.00 162 GLN A CA 1
ATOM 1245 C C . GLN A 1 162 ? 44.126 -38.581 -45.616 1.00 79.00 162 GLN A C 1
ATOM 1247 O O . GLN A 1 162 ? 43.942 -39.752 -45.294 1.00 79.00 162 GLN A O 1
ATOM 1252 N N . LEU A 1 163 ? 45.126 -37.865 -45.087 1.00 77.44 163 LEU A N 1
ATOM 1253 C CA . LEU A 1 163 ? 46.057 -38.321 -44.048 1.00 77.44 163 LEU A CA 1
ATOM 1254 C C . LEU A 1 163 ? 45.795 -37.671 -42.678 1.00 77.44 163 LEU A C 1
ATOM 1256 O O . LEU A 1 163 ? 46.642 -37.746 -41.788 1.00 77.44 163 LEU A O 1
ATOM 1260 N N . GLY A 1 164 ? 44.650 -37.006 -42.515 1.00 82.69 164 GLY A N 1
ATOM 1261 C CA . GLY A 1 164 ? 44.324 -36.183 -41.351 1.00 82.69 164 GLY A CA 1
ATOM 1262 C C . GLY A 1 164 ? 44.785 -34.731 -41.504 1.00 82.69 164 GLY A C 1
ATOM 1263 O O . GLY A 1 164 ? 45.153 -34.292 -42.598 1.00 82.69 164 GLY A O 1
ATOM 1264 N N . ALA A 1 165 ? 44.758 -33.984 -40.400 1.00 83.38 165 ALA A N 1
ATOM 1265 C CA . ALA A 1 165 ? 45.105 -32.565 -40.361 1.00 83.38 165 ALA A CA 1
ATOM 1266 C C . ALA A 1 165 ? 46.607 -32.335 -40.589 1.00 83.38 165 ALA A C 1
ATOM 1268 O O . ALA A 1 165 ? 47.448 -32.937 -39.920 1.00 83.38 165 ALA A O 1
ATOM 1269 N N . GLN A 1 166 ? 46.948 -31.446 -41.520 1.00 83.19 166 GLN A N 1
ATOM 1270 C CA . GLN A 1 166 ? 48.328 -31.146 -41.903 1.00 83.19 166 GLN A CA 1
ATOM 1271 C C . GLN A 1 166 ? 48.606 -29.656 -41.725 1.00 83.19 166 GLN A C 1
ATOM 1273 O O . GLN A 1 166 ? 47.838 -28.821 -42.199 1.00 83.19 166 GLN A O 1
ATOM 1278 N N . VAL A 1 167 ? 49.701 -29.323 -41.040 1.00 83.69 167 VAL A N 1
ATOM 1279 C CA . VAL A 1 167 ? 50.102 -27.931 -40.782 1.00 83.69 167 VAL A CA 1
ATOM 1280 C C . VAL A 1 167 ? 50.683 -27.306 -42.049 1.00 83.69 167 VAL A C 1
ATOM 1282 O O . VAL A 1 167 ? 51.547 -27.898 -42.700 1.00 83.69 167 VAL A O 1
ATOM 1285 N N . LEU A 1 168 ? 50.235 -26.096 -42.387 1.00 83.06 168 LEU A N 1
ATOM 1286 C CA . LEU A 1 168 ? 50.757 -25.363 -43.533 1.00 83.06 168 LEU A CA 1
ATOM 1287 C C . LEU A 1 168 ? 52.190 -24.870 -43.268 1.00 83.06 168 LEU A C 1
ATOM 1289 O O . LEU A 1 168 ? 52.469 -24.334 -42.188 1.00 83.06 168 LEU A O 1
ATOM 1293 N N . PRO A 1 169 ? 53.107 -25.011 -44.245 1.00 77.75 169 PRO A N 1
ATOM 1294 C CA . PRO A 1 169 ? 54.464 -24.487 -44.135 1.00 77.75 169 PRO A CA 1
ATOM 1295 C C . PRO A 1 169 ? 54.464 -22.985 -43.863 1.00 77.75 169 PRO A C 1
ATOM 1297 O O . PRO A 1 169 ? 53.682 -22.267 -44.470 1.00 77.75 169 PRO A O 1
ATOM 1300 N N . TYR A 1 170 ? 55.385 -22.523 -43.016 1.00 82.75 170 TYR A N 1
ATOM 1301 C CA . TYR A 1 170 ? 55.533 -21.121 -42.596 1.00 82.75 170 TYR A CA 1
ATOM 1302 C C . TYR A 1 170 ? 54.413 -20.565 -41.710 1.00 82.75 170 TYR A C 1
ATOM 1304 O O . TYR A 1 170 ? 54.566 -19.451 -41.227 1.00 82.75 170 TYR A O 1
ATOM 1312 N N . SER A 1 171 ? 53.344 -21.319 -41.442 1.00 87.50 171 SER A N 1
ATOM 1313 C CA . SER A 1 171 ? 52.319 -20.900 -40.483 1.00 87.50 171 SER A CA 1
ATOM 1314 C C . SER A 1 171 ? 52.826 -20.935 -39.033 1.00 87.50 171 SER A C 1
ATOM 1316 O O . SER A 1 171 ? 53.748 -21.689 -38.708 1.00 87.50 171 SER A O 1
ATOM 1318 N N . GLY A 1 172 ? 52.219 -20.132 -38.158 1.00 86.31 172 GLY A N 1
ATOM 1319 C CA . GLY A 1 172 ? 52.585 -20.032 -36.744 1.00 86.31 172 GLY A CA 1
ATOM 1320 C C . GLY A 1 172 ? 53.621 -18.952 -36.423 1.00 86.31 172 GLY A C 1
ATOM 1321 O O . GLY A 1 172 ? 54.314 -19.075 -35.415 1.00 86.31 172 GLY A O 1
ATOM 1322 N N . THR A 1 173 ? 53.762 -17.911 -37.252 1.00 89.31 173 THR A N 1
ATOM 1323 C CA . THR A 1 173 ? 54.671 -16.783 -36.971 1.00 89.31 173 THR A CA 1
ATOM 1324 C C . THR A 1 173 ? 54.198 -15.874 -35.833 1.00 89.31 173 THR A C 1
ATOM 1326 O O . THR A 1 173 ? 55.020 -15.201 -35.220 1.00 89.31 173 THR A O 1
ATOM 1329 N N . SER A 1 174 ? 52.898 -15.857 -35.540 1.00 88.62 174 SER A N 1
ATOM 1330 C CA . SER A 1 174 ? 52.273 -15.173 -34.403 1.00 88.62 174 SER A CA 1
ATOM 1331 C C . SER A 1 174 ? 51.234 -16.108 -33.770 1.00 88.62 174 SER A C 1
ATOM 1333 O O . SER A 1 174 ? 50.038 -16.011 -34.052 1.00 88.62 174 SER A O 1
ATOM 1335 N N . PRO A 1 175 ? 51.682 -17.075 -32.948 1.00 78.50 175 PRO A N 1
ATOM 1336 C CA . PRO A 1 175 ? 50.795 -18.045 -32.305 1.00 78.50 175 PRO A CA 1
ATOM 1337 C C . PRO A 1 175 ? 49.858 -17.412 -31.261 1.00 78.50 175 PRO A C 1
ATOM 1339 O O . PRO A 1 175 ? 48.865 -18.026 -30.893 1.00 78.50 175 PRO A O 1
ATOM 1342 N N . ASP A 1 176 ? 50.172 -16.202 -30.805 1.00 82.44 176 ASP A N 1
ATOM 1343 C CA . ASP A 1 176 ? 49.438 -15.377 -29.840 1.00 82.44 176 ASP A CA 1
ATOM 1344 C C . ASP A 1 176 ? 48.565 -14.291 -30.498 1.00 82.44 176 ASP A C 1
ATOM 1346 O O . ASP A 1 176 ? 47.997 -13.454 -29.804 1.00 82.44 176 ASP A O 1
ATOM 1350 N N . LEU A 1 177 ? 48.499 -14.268 -31.834 1.00 87.44 177 LEU A N 1
ATOM 1351 C CA . LEU A 1 177 ? 47.782 -13.277 -32.645 1.00 87.44 177 LEU A CA 1
ATOM 1352 C C . LEU A 1 177 ? 48.270 -11.818 -32.502 1.00 87.44 177 LEU A C 1
ATOM 1354 O O . LEU A 1 177 ? 47.690 -10.929 -33.115 1.00 87.44 177 LEU A O 1
ATOM 1358 N N . SER A 1 178 ? 49.344 -11.533 -31.759 1.00 86.69 178 SER A N 1
ATOM 1359 C CA . SER A 1 178 ? 49.809 -10.157 -31.506 1.00 86.69 178 SER A CA 1
ATOM 1360 C C . SER A 1 178 ? 50.476 -9.478 -32.712 1.00 86.69 178 SER A C 1
ATOM 1362 O O . SER A 1 178 ? 50.568 -8.254 -32.766 1.00 86.69 178 SER A O 1
ATOM 1364 N N . ASN A 1 179 ? 50.951 -10.260 -33.685 1.00 89.38 179 ASN A N 1
ATOM 1365 C CA . ASN A 1 179 ? 51.731 -9.812 -34.840 1.00 89.38 179 ASN A CA 1
ATOM 1366 C C . ASN A 1 179 ? 51.237 -10.477 -36.139 1.00 89.38 179 ASN A C 1
ATOM 1368 O O . ASN A 1 179 ? 52.015 -11.071 -36.894 1.00 89.38 179 ASN A O 1
ATOM 1372 N N . LEU A 1 180 ? 49.926 -10.420 -36.387 1.00 95.12 180 LEU A N 1
ATOM 1373 C CA . LEU A 1 180 ? 49.319 -10.954 -37.609 1.00 95.12 180 LEU A CA 1
ATOM 1374 C C . LEU A 1 180 ? 49.667 -10.109 -38.853 1.00 95.12 180 LEU A C 1
ATOM 1376 O O . LEU A 1 180 ? 49.824 -8.889 -38.749 1.00 95.12 180 LEU A O 1
ATOM 1380 N N . PRO A 1 181 ? 49.728 -10.724 -40.052 1.00 95.00 181 PRO A N 1
ATOM 1381 C CA . PRO A 1 181 ? 49.715 -10.000 -41.323 1.00 95.00 181 PRO A CA 1
ATOM 1382 C C . PRO A 1 181 ? 48.542 -9.018 -41.408 1.00 95.00 181 PRO A C 1
ATOM 1384 O O . PRO A 1 181 ? 47.423 -9.347 -41.014 1.00 95.00 181 PRO A O 1
ATOM 1387 N N . GLN A 1 182 ? 48.800 -7.820 -41.932 1.00 95.69 182 GLN A N 1
ATOM 1388 C CA . GLN A 1 182 ? 47.857 -6.703 -41.877 1.00 95.69 182 GLN A CA 1
ATOM 1389 C C . GLN A 1 182 ? 47.119 -6.500 -43.203 1.00 95.69 182 GLN A C 1
ATOM 1391 O O . GLN A 1 182 ? 47.739 -6.561 -44.263 1.00 95.69 182 GLN A O 1
ATOM 1396 N N . ILE A 1 183 ? 45.827 -6.185 -43.139 1.00 96.69 183 ILE A N 1
ATOM 1397 C CA . ILE A 1 183 ? 45.015 -5.682 -44.253 1.00 96.69 183 ILE A CA 1
ATOM 1398 C C . ILE A 1 183 ? 44.487 -4.306 -43.851 1.00 96.69 183 ILE A C 1
ATOM 1400 O O . ILE A 1 183 ? 43.728 -4.184 -42.895 1.00 96.69 183 ILE A O 1
ATOM 1404 N N . VAL A 1 184 ? 44.906 -3.260 -44.562 1.00 94.56 184 VAL A N 1
ATOM 1405 C CA . VAL A 1 184 ? 44.540 -1.883 -44.207 1.00 94.56 184 VAL A CA 1
ATOM 1406 C C . VAL A 1 184 ? 43.107 -1.543 -44.642 1.00 94.56 184 VAL A C 1
ATOM 1408 O O . VAL A 1 184 ? 42.432 -0.752 -43.985 1.00 94.56 184 VAL A O 1
ATOM 1411 N N . GLY A 1 185 ? 42.643 -2.130 -45.750 1.00 93.19 185 GLY A N 1
ATOM 1412 C CA . GLY A 1 185 ? 41.308 -1.900 -46.300 1.00 93.19 185 GLY A CA 1
ATOM 1413 C C . GLY A 1 185 ? 40.209 -2.779 -45.697 1.00 93.19 185 GLY A C 1
ATOM 1414 O O . GLY A 1 185 ? 40.416 -3.525 -44.742 1.00 93.19 185 GLY A O 1
ATOM 1415 N N . ASN A 1 186 ? 39.018 -2.677 -46.283 1.00 95.75 186 ASN A N 1
ATOM 1416 C CA . ASN A 1 186 ? 37.843 -3.465 -45.914 1.00 95.75 186 ASN A CA 1
ATOM 1417 C C . ASN A 1 186 ? 37.906 -4.881 -46.504 1.00 95.75 186 ASN A C 1
ATOM 1419 O O . ASN A 1 186 ? 38.439 -5.082 -47.599 1.00 95.75 186 ASN A O 1
ATOM 1423 N N . VAL A 1 187 ? 37.283 -5.834 -45.813 1.00 97.81 187 VAL A N 1
ATOM 1424 C CA . VAL A 1 187 ? 37.091 -7.221 -46.248 1.00 97.81 187 VAL A CA 1
ATOM 1425 C C . VAL A 1 187 ? 35.600 -7.464 -46.475 1.00 97.81 187 VAL A C 1
ATOM 1427 O O . VAL A 1 187 ? 34.812 -7.434 -45.531 1.00 97.81 187 VAL A O 1
ATOM 1430 N N . ALA A 1 188 ? 35.203 -7.709 -47.722 1.00 97.62 188 ALA A N 1
ATOM 1431 C CA . ALA A 1 188 ? 33.851 -8.150 -48.054 1.00 97.62 188 ALA A CA 1
ATOM 1432 C C . ALA A 1 188 ? 33.794 -9.686 -48.096 1.00 97.62 188 ALA A C 1
ATOM 1434 O O . ALA A 1 188 ? 34.519 -10.307 -48.878 1.00 97.62 188 ALA A O 1
ATOM 1435 N N . MET A 1 189 ? 32.959 -10.285 -47.248 1.00 97.44 189 MET A N 1
ATOM 1436 C CA . MET A 1 189 ? 32.746 -11.735 -47.159 1.00 97.44 189 MET A CA 1
ATOM 1437 C C . MET A 1 189 ? 31.815 -12.236 -48.280 1.00 97.44 189 MET A C 1
ATOM 1439 O O . MET A 1 189 ? 31.069 -11.453 -48.868 1.00 97.44 189 MET A O 1
ATOM 1443 N N . ALA A 1 190 ? 31.856 -13.540 -48.569 1.00 96.38 190 ALA A N 1
ATOM 1444 C CA . ALA A 1 190 ? 31.037 -14.208 -49.592 1.00 96.38 190 ALA A CA 1
ATOM 1445 C C . ALA A 1 190 ? 30.536 -15.582 -49.089 1.00 96.38 190 ALA A C 1
ATOM 1447 O O . ALA A 1 190 ? 30.861 -15.974 -47.965 1.00 96.38 190 ALA A O 1
ATOM 1448 N N . ASN A 1 191 ? 29.750 -16.314 -49.884 1.00 95.81 191 ASN A N 1
ATOM 1449 C CA . ASN A 1 191 ? 29.188 -17.607 -49.466 1.00 95.81 191 ASN A CA 1
ATOM 1450 C C . ASN A 1 191 ? 30.249 -18.710 -49.407 1.00 95.81 191 ASN A C 1
ATOM 1452 O O . ASN A 1 191 ? 31.196 -18.705 -50.191 1.00 95.81 191 ASN A O 1
ATOM 1456 N N . ASP A 1 192 ? 30.075 -19.687 -48.517 1.00 95.31 192 ASP A N 1
ATOM 1457 C CA . ASP A 1 192 ? 30.961 -20.850 -48.383 1.00 95.31 192 ASP A CA 1
ATOM 1458 C C . ASP A 1 192 ? 32.435 -20.450 -48.159 1.00 95.31 192 ASP A C 1
ATOM 1460 O O . ASP A 1 192 ? 33.359 -21.080 -48.680 1.00 95.31 192 ASP A O 1
ATOM 1464 N N . THR A 1 193 ? 32.672 -19.360 -47.419 1.00 96.19 193 THR A N 1
ATOM 1465 C CA . THR A 1 193 ? 34.011 -18.783 -47.238 1.00 96.19 193 THR A CA 1
ATOM 1466 C C . THR A 1 193 ? 34.620 -19.055 -45.870 1.00 96.19 193 THR A C 1
ATOM 1468 O O . THR A 1 193 ? 33.934 -19.158 -44.851 1.00 96.19 193 THR A O 1
ATOM 1471 N N . ARG A 1 194 ? 35.959 -19.095 -45.837 1.00 95.75 194 ARG A N 1
ATOM 1472 C CA . ARG A 1 194 ? 36.749 -19.052 -44.602 1.00 95.75 194 ARG A CA 1
ATOM 1473 C C . ARG A 1 194 ? 37.838 -17.987 -44.676 1.00 95.75 194 ARG A C 1
ATOM 1475 O O . ARG A 1 194 ? 38.647 -18.008 -45.601 1.00 95.75 194 ARG A O 1
ATOM 1482 N N . PHE A 1 195 ? 37.919 -17.121 -43.670 1.00 97.38 195 PHE A N 1
ATOM 1483 C CA . PHE A 1 195 ? 38.955 -16.095 -43.538 1.00 97.38 195 PHE A CA 1
ATOM 1484 C C . PHE A 1 195 ? 39.692 -16.237 -42.200 1.00 97.38 195 PHE A C 1
ATOM 1486 O O . PHE A 1 195 ? 39.055 -16.257 -41.148 1.00 97.38 195 PHE A O 1
ATOM 1493 N N . SER A 1 196 ? 41.026 -16.360 -42.228 1.00 96.81 196 SER A N 1
ATOM 1494 C CA . SER A 1 196 ? 41.799 -16.661 -41.015 1.00 96.81 196 SER A CA 1
ATOM 1495 C C . SER A 1 196 ? 43.199 -16.053 -40.966 1.00 96.81 196 SER A C 1
ATOM 1497 O O . SER A 1 196 ? 43.978 -16.153 -41.920 1.00 96.81 196 SER A O 1
ATOM 1499 N N . GLY A 1 197 ? 43.569 -15.523 -39.799 1.00 96.00 197 GLY A N 1
ATOM 1500 C CA . GLY A 1 197 ? 44.939 -15.144 -39.465 1.00 96.00 197 GLY A CA 1
ATOM 1501 C C . GLY A 1 197 ? 45.332 -13.701 -39.765 1.00 96.00 197 GLY A C 1
ATOM 1502 O O . GLY A 1 197 ? 46.528 -13.428 -39.834 1.00 96.00 197 GLY A O 1
ATOM 1503 N N . PHE A 1 198 ? 44.408 -12.772 -39.981 1.00 96.94 198 PHE A N 1
ATOM 1504 C CA . PHE A 1 198 ? 44.764 -11.400 -40.371 1.00 96.94 198 PHE A CA 1
ATOM 1505 C C . PHE A 1 198 ? 44.401 -10.370 -39.302 1.00 96.94 198 PHE A C 1
ATOM 1507 O O . PHE A 1 198 ? 43.442 -10.551 -38.559 1.00 96.94 198 PHE A O 1
ATOM 1514 N N . ALA A 1 199 ? 45.158 -9.273 -39.262 1.00 96.69 199 ALA A N 1
ATOM 1515 C CA . ALA A 1 199 ? 44.773 -8.039 -38.588 1.00 96.69 199 ALA A CA 1
ATOM 1516 C C . ALA A 1 199 ? 44.216 -7.052 -39.625 1.00 96.69 199 ALA A C 1
ATOM 1518 O O . ALA A 1 199 ? 44.945 -6.578 -40.492 1.00 96.69 199 ALA A O 1
ATOM 1519 N N . VAL A 1 200 ? 42.924 -6.757 -39.558 1.00 97.19 200 VAL A N 1
ATOM 1520 C CA . VAL A 1 200 ? 42.211 -5.880 -40.492 1.00 97.19 200 VAL A CA 1
ATOM 1521 C C . VAL A 1 200 ? 42.010 -4.516 -39.833 1.00 97.19 200 VAL A C 1
ATOM 1523 O O . VAL A 1 200 ? 41.507 -4.464 -38.717 1.00 97.19 200 VAL A O 1
ATOM 1526 N N . THR A 1 201 ? 42.382 -3.411 -40.484 1.00 94.88 201 THR A N 1
ATOM 1527 C CA . THR A 1 201 ? 42.098 -2.052 -39.963 1.00 94.88 201 THR A CA 1
ATOM 1528 C C . THR A 1 201 ? 40.860 -1.397 -40.588 1.00 94.88 201 THR A C 1
ATOM 1530 O O . THR A 1 201 ? 40.451 -0.317 -40.168 1.00 94.88 201 THR A O 1
ATOM 1533 N N . GLY A 1 202 ? 40.280 -2.019 -41.618 1.00 92.25 202 GLY A N 1
ATOM 1534 C CA . GLY A 1 202 ? 38.960 -1.686 -42.157 1.00 92.25 202 GLY A CA 1
ATOM 1535 C C . GLY A 1 202 ? 37.841 -2.547 -41.559 1.00 92.25 202 GLY A C 1
ATOM 1536 O O . GLY A 1 202 ? 38.048 -3.284 -40.597 1.00 92.25 202 GLY A O 1
ATOM 1537 N N . ALA A 1 203 ? 36.646 -2.469 -42.144 1.00 94.06 203 ALA A N 1
ATOM 1538 C CA . ALA A 1 203 ? 35.500 -3.296 -41.759 1.00 94.06 203 ALA A CA 1
ATOM 1539 C C . ALA A 1 203 ? 35.584 -4.705 -42.363 1.00 94.06 203 ALA A C 1
ATOM 1541 O O . ALA A 1 203 ? 35.977 -4.853 -43.523 1.00 94.06 203 ALA A O 1
ATOM 1542 N N . VAL A 1 204 ? 35.120 -5.718 -41.627 1.00 97.88 204 VAL A N 1
ATOM 1543 C CA . VAL A 1 204 ? 34.742 -7.022 -42.194 1.00 97.88 204 VAL A CA 1
ATOM 1544 C C . VAL A 1 204 ? 33.223 -7.044 -42.333 1.00 97.88 204 VAL A C 1
ATOM 1546 O O . VAL A 1 204 ? 32.511 -6.871 -41.345 1.00 97.88 204 VAL A O 1
ATOM 1549 N N . SER A 1 205 ? 32.705 -7.200 -43.553 1.00 97.38 205 SER A N 1
ATOM 1550 C CA . SER A 1 205 ? 31.262 -7.060 -43.789 1.00 97.38 205 SER A CA 1
ATOM 1551 C C . SER A 1 205 ? 30.711 -7.920 -44.920 1.00 97.38 205 SER A C 1
ATOM 1553 O O . SER A 1 205 ? 31.451 -8.341 -45.808 1.00 97.38 205 SER A O 1
ATOM 1555 N N . GLY A 1 206 ? 29.403 -8.160 -44.911 1.00 96.19 206 GLY A N 1
ATOM 1556 C CA . GLY A 1 206 ? 28.672 -8.762 -46.025 1.00 96.19 206 GLY A CA 1
ATOM 1557 C C . GLY A 1 206 ? 27.202 -9.005 -45.682 1.00 96.19 206 GLY A C 1
ATOM 1558 O O . GLY A 1 206 ? 26.837 -9.023 -44.512 1.00 96.19 206 GLY A O 1
ATOM 1559 N N . ALA A 1 207 ? 26.367 -9.167 -46.708 1.00 95.19 207 ALA A N 1
ATOM 1560 C CA . ALA A 1 207 ? 24.928 -9.377 -46.563 1.00 95.19 207 ALA A CA 1
ATOM 1561 C C . ALA A 1 207 ? 24.457 -10.529 -47.459 1.00 95.19 207 ALA A C 1
ATOM 1563 O O . ALA A 1 207 ? 24.983 -10.699 -48.563 1.00 95.19 207 ALA A O 1
ATOM 1564 N N . GLY A 1 208 ? 23.463 -11.295 -47.006 1.00 94.19 208 GLY A N 1
ATOM 1565 C CA . GLY A 1 208 ? 22.883 -12.400 -47.774 1.00 94.19 208 GLY A CA 1
ATOM 1566 C C . GLY A 1 208 ? 23.830 -13.594 -47.899 1.00 94.19 208 GLY A C 1
ATOM 1567 O O . GLY A 1 208 ? 23.940 -14.172 -48.981 1.00 94.19 208 GLY A O 1
ATOM 1568 N N . LEU A 1 209 ? 24.566 -13.905 -46.827 1.00 94.81 209 LEU A N 1
ATOM 1569 C CA . LEU A 1 209 ? 25.630 -14.911 -46.836 1.00 94.81 209 LEU A CA 1
ATOM 1570 C C . LEU A 1 209 ? 25.155 -16.266 -46.291 1.00 94.81 209 LEU A C 1
ATOM 1572 O O . LEU A 1 209 ? 24.289 -16.346 -45.416 1.00 94.81 209 LEU A O 1
ATOM 1576 N N . SER A 1 210 ? 25.791 -17.340 -46.754 1.00 95.00 210 SER A N 1
ATOM 1577 C CA . SER A 1 210 ? 25.643 -18.692 -46.217 1.00 95.00 210 SER A CA 1
ATOM 1578 C C . SER A 1 210 ? 27.000 -19.349 -45.974 1.00 95.00 210 SER A C 1
ATOM 1580 O O . SER A 1 210 ? 27.923 -19.146 -46.760 1.00 95.00 210 SER A O 1
ATOM 1582 N N . ASN A 1 211 ? 27.118 -20.146 -44.907 1.00 94.88 211 ASN A N 1
ATOM 1583 C CA . ASN A 1 211 ? 28.309 -20.951 -44.583 1.00 94.88 211 ASN A CA 1
ATOM 1584 C C . ASN A 1 211 ? 29.604 -20.122 -44.467 1.00 94.88 211 ASN A C 1
ATOM 1586 O O . ASN A 1 211 ? 30.519 -20.241 -45.282 1.00 94.88 211 ASN A O 1
ATOM 1590 N N . VAL A 1 212 ? 29.689 -19.275 -43.441 1.00 97.06 212 VAL A N 1
ATOM 1591 C CA . VAL A 1 212 ? 30.808 -18.341 -43.232 1.00 97.06 212 VAL A CA 1
ATOM 1592 C C . VAL A 1 212 ? 31.643 -18.747 -42.020 1.00 97.06 212 VAL A C 1
ATOM 1594 O O . VAL A 1 212 ? 31.115 -18.989 -40.937 1.00 97.06 212 VAL A O 1
ATOM 1597 N N . THR A 1 213 ? 32.968 -18.780 -42.180 1.00 97.69 213 THR A N 1
ATOM 1598 C CA . THR A 1 213 ? 33.928 -18.967 -41.080 1.00 97.69 213 THR A CA 1
ATOM 1599 C C . THR A 1 213 ? 34.912 -17.800 -40.998 1.00 97.69 213 THR A C 1
ATOM 1601 O O . THR A 1 213 ? 35.599 -17.486 -41.971 1.00 97.69 213 THR A O 1
ATOM 1604 N N . LEU A 1 214 ? 35.034 -17.193 -39.820 1.00 97.81 214 LEU A N 1
ATOM 1605 C CA . LEU A 1 214 ? 36.044 -16.189 -39.495 1.00 97.81 214 LEU A CA 1
ATOM 1606 C C . LEU A 1 214 ? 36.776 -16.628 -38.225 1.00 97.81 214 LEU A C 1
ATOM 1608 O O . LEU A 1 214 ? 36.165 -16.722 -37.160 1.00 97.81 214 LEU A O 1
ATOM 1612 N N . ASP A 1 215 ? 38.079 -16.900 -38.333 1.00 97.00 215 ASP A N 1
ATOM 1613 C CA . ASP A 1 215 ? 38.859 -17.410 -37.204 1.00 97.00 215 ASP A CA 1
ATOM 1614 C C . ASP A 1 215 ? 40.231 -16.748 -37.013 1.00 97.00 215 ASP A C 1
ATOM 1616 O O . ASP A 1 215 ? 40.852 -16.281 -37.969 1.00 97.00 215 ASP A O 1
ATOM 1620 N N . LYS A 1 216 ? 40.732 -16.714 -35.771 1.00 95.94 216 LYS A N 1
ATOM 1621 C CA . LYS A 1 216 ? 42.124 -16.350 -35.426 1.00 95.94 216 LYS A CA 1
ATOM 1622 C C . LYS A 1 216 ? 42.569 -15.000 -35.995 1.00 95.94 216 LYS A C 1
ATOM 1624 O O . LYS A 1 216 ? 43.646 -14.894 -36.586 1.00 95.94 216 LYS A O 1
ATOM 1629 N N . SER A 1 217 ? 41.715 -13.989 -35.892 1.00 96.69 217 SER A N 1
ATOM 1630 C CA . SER A 1 217 ? 41.881 -12.707 -36.586 1.00 96.69 217 SER A CA 1
ATOM 1631 C C . SER A 1 217 ? 41.601 -11.519 -35.668 1.00 96.69 217 SER A C 1
ATOM 1633 O O . SER A 1 217 ? 40.867 -11.628 -34.689 1.00 96.69 217 SER A O 1
ATOM 1635 N N . GLN A 1 218 ? 42.177 -10.367 -36.007 1.00 97.19 218 GLN A N 1
ATOM 1636 C CA . GLN A 1 218 ? 41.901 -9.091 -35.350 1.00 97.19 218 GLN A CA 1
ATOM 1637 C C . GLN A 1 218 ? 41.210 -8.141 -36.329 1.00 97.19 218 GLN A C 1
ATOM 1639 O O . GLN A 1 218 ? 41.616 -8.067 -37.487 1.00 97.19 218 GLN A O 1
ATOM 1644 N N . VAL A 1 219 ? 40.202 -7.391 -35.885 1.00 97.00 219 VAL A N 1
ATOM 1645 C CA . VAL A 1 219 ? 39.548 -6.351 -36.697 1.00 97.00 219 VAL A CA 1
ATOM 1646 C C . VAL A 1 219 ? 39.465 -5.067 -35.891 1.00 97.00 219 VAL A C 1
ATOM 1648 O O . VAL A 1 219 ? 38.800 -5.019 -34.865 1.00 97.00 219 VAL A O 1
ATOM 1651 N N . ASN A 1 220 ? 40.133 -4.020 -36.350 1.00 95.19 220 ASN A N 1
ATOM 1652 C CA . ASN A 1 220 ? 40.199 -2.728 -35.684 1.00 95.19 220 ASN A CA 1
ATOM 1653 C C . ASN A 1 220 ? 39.685 -1.637 -36.626 1.00 95.19 220 ASN A C 1
ATOM 1655 O O . ASN A 1 220 ? 40.469 -0.972 -37.305 1.00 95.19 220 ASN A O 1
ATOM 1659 N N . ASN A 1 221 ? 38.362 -1.476 -36.680 1.00 95.12 221 ASN A N 1
ATOM 1660 C CA . ASN A 1 221 ? 37.712 -0.483 -37.522 1.00 95.12 221 ASN A CA 1
ATOM 1661 C C . ASN A 1 221 ? 37.359 0.770 -36.715 1.00 95.12 221 ASN A C 1
ATOM 1663 O O . ASN A 1 221 ? 36.237 0.936 -36.247 1.00 95.12 221 ASN A O 1
ATOM 1667 N N . ASN A 1 222 ? 38.288 1.717 -36.623 1.00 88.00 222 ASN A N 1
ATOM 1668 C CA . ASN A 1 222 ? 38.069 2.960 -35.872 1.00 88.00 222 ASN A CA 1
ATOM 1669 C C . ASN A 1 222 ? 37.001 3.898 -36.472 1.00 88.00 222 ASN A C 1
ATOM 1671 O O . ASN A 1 222 ? 36.649 4.896 -35.844 1.00 88.00 222 ASN A O 1
ATOM 1675 N N . LEU A 1 223 ? 36.502 3.623 -37.681 1.00 91.25 223 LEU A N 1
ATOM 1676 C CA . LEU A 1 223 ? 35.566 4.492 -38.404 1.00 91.25 223 LEU A CA 1
ATOM 1677 C C . LEU A 1 223 ? 34.159 3.896 -38.556 1.00 91.25 223 LEU A C 1
ATOM 1679 O O . LEU A 1 223 ? 33.312 4.548 -39.160 1.00 91.25 223 LEU A O 1
ATOM 1683 N N . GLY A 1 224 ? 33.896 2.695 -38.035 1.00 93.62 224 GLY A N 1
ATOM 1684 C CA . GLY A 1 224 ? 32.609 2.015 -38.203 1.00 93.62 224 GLY A CA 1
ATOM 1685 C C . GLY A 1 224 ? 32.481 0.746 -37.361 1.00 93.62 224 GLY A C 1
ATOM 1686 O O . GLY A 1 224 ? 33.281 0.510 -36.458 1.00 93.62 224 GLY A O 1
ATOM 1687 N N . THR A 1 225 ? 31.484 -0.082 -37.675 1.00 97.12 225 THR A N 1
ATOM 1688 C CA . THR A 1 225 ? 31.323 -1.421 -37.085 1.00 97.12 225 THR A CA 1
ATOM 1689 C C . THR A 1 225 ? 32.486 -2.333 -37.484 1.00 97.12 225 THR A C 1
ATOM 1691 O O . THR A 1 225 ? 32.893 -2.327 -38.650 1.00 97.12 225 THR A O 1
ATOM 1694 N N . ALA A 1 226 ? 33.046 -3.104 -36.545 1.00 97.50 226 ALA A N 1
ATOM 1695 C CA . ALA A 1 226 ? 34.191 -3.972 -36.846 1.00 97.50 226 ALA A CA 1
ATOM 1696 C C . ALA A 1 226 ? 33.779 -5.172 -37.711 1.00 97.50 226 ALA A C 1
ATOM 1698 O O . ALA A 1 226 ? 34.344 -5.374 -38.789 1.00 97.50 226 ALA A O 1
ATOM 1699 N N . LEU A 1 227 ? 32.759 -5.917 -37.276 1.00 98.19 227 LEU A N 1
ATOM 1700 C CA . LEU A 1 227 ? 32.186 -7.048 -38.005 1.00 98.19 227 LEU A CA 1
ATOM 1701 C C . LEU A 1 227 ? 30.676 -6.855 -38.192 1.00 98.19 227 LEU A C 1
ATOM 1703 O O . LEU A 1 227 ? 29.952 -6.825 -37.205 1.00 98.19 227 LEU A O 1
ATOM 1707 N N . SER A 1 228 ? 30.202 -6.748 -39.436 1.00 97.81 228 SER A N 1
ATOM 1708 C CA . SER A 1 228 ? 28.764 -6.636 -39.753 1.00 97.81 228 SER A CA 1
ATOM 1709 C C . SER A 1 228 ? 28.371 -7.659 -40.817 1.00 97.81 228 SER A C 1
ATOM 1711 O O . SER A 1 228 ? 28.718 -7.511 -41.991 1.00 97.81 228 SER A O 1
ATOM 1713 N N . LEU A 1 229 ? 27.701 -8.733 -40.395 1.00 97.12 229 LEU A N 1
ATOM 1714 C CA . LEU A 1 229 ? 27.240 -9.812 -41.266 1.00 97.12 229 LEU A CA 1
ATOM 1715 C C . LEU A 1 229 ? 25.723 -9.958 -41.140 1.00 97.12 229 LEU A C 1
ATOM 1717 O O . LEU A 1 229 ? 25.224 -10.516 -40.164 1.00 97.12 229 LEU A O 1
ATOM 1721 N N . THR A 1 230 ? 24.990 -9.463 -42.130 1.00 95.75 230 THR A N 1
ATOM 1722 C CA . THR A 1 230 ? 23.524 -9.431 -42.096 1.00 95.75 230 THR A CA 1
ATOM 1723 C C . THR A 1 230 ? 22.908 -10.428 -43.067 1.00 95.75 230 THR A C 1
ATOM 1725 O O . THR A 1 230 ? 23.555 -10.906 -44.004 1.00 95.75 230 THR A O 1
ATOM 1728 N N . ASP A 1 231 ? 21.637 -10.753 -42.850 1.00 93.75 231 ASP A N 1
ATOM 1729 C CA . ASP A 1 231 ? 20.876 -11.670 -43.696 1.00 93.75 231 ASP A CA 1
ATOM 1730 C C . ASP A 1 231 ? 21.594 -13.028 -43.870 1.00 93.75 231 ASP A C 1
ATOM 1732 O O . ASP A 1 231 ? 21.748 -13.553 -44.977 1.00 93.75 231 ASP A O 1
ATOM 1736 N N . LEU A 1 232 ? 22.035 -13.611 -42.756 1.00 96.00 232 LEU A N 1
ATOM 1737 C CA . LEU A 1 232 ? 22.749 -14.883 -42.721 1.00 96.00 232 LEU A CA 1
ATOM 1738 C C . LEU A 1 232 ? 21.821 -16.107 -42.818 1.00 96.00 232 LEU A C 1
ATOM 1740 O O . LEU A 1 232 ? 20.659 -16.088 -42.405 1.00 96.00 232 LEU A O 1
ATOM 1744 N N . SER A 1 233 ? 22.362 -17.209 -43.339 1.00 94.88 233 SER A N 1
ATOM 1745 C CA . SER A 1 233 ? 21.734 -18.539 -43.372 1.00 94.88 233 SER A CA 1
ATOM 1746 C C . SER A 1 233 ? 22.784 -19.653 -43.272 1.00 94.88 233 SER A C 1
ATOM 1748 O O . SER A 1 233 ? 23.977 -19.408 -43.453 1.00 94.88 233 SER A O 1
ATOM 1750 N N . GLY A 1 234 ? 22.374 -20.899 -43.028 1.00 93.81 234 GLY A N 1
ATOM 1751 C CA . GLY A 1 234 ? 23.312 -22.030 -42.994 1.00 93.81 234 GLY A CA 1
ATOM 1752 C C . GLY A 1 234 ? 24.197 -22.004 -41.746 1.00 93.81 234 GLY A C 1
ATOM 1753 O O . GLY A 1 234 ? 23.677 -21.817 -40.649 1.00 93.81 234 GLY A O 1
ATOM 1754 N N . GLN A 1 235 ? 25.511 -22.220 -41.884 1.00 94.69 235 GLN A N 1
ATOM 1755 C CA . GLN A 1 235 ? 26.437 -22.200 -40.741 1.00 94.69 235 GLN A CA 1
ATOM 1756 C C . GLN A 1 235 ? 27.238 -20.897 -40.611 1.00 94.69 235 GLN A C 1
ATOM 1758 O O . GLN A 1 235 ? 27.778 -20.384 -41.589 1.00 94.69 235 GLN A O 1
ATOM 1763 N N . LEU A 1 236 ? 27.390 -20.403 -39.382 1.00 97.38 236 LEU A N 1
ATOM 1764 C CA . LEU A 1 236 ? 28.308 -19.319 -39.028 1.00 97.38 236 LEU A CA 1
ATOM 1765 C C . LEU A 1 236 ? 29.288 -19.802 -37.955 1.00 97.38 236 LEU A C 1
ATOM 1767 O O . LEU A 1 236 ? 28.872 -20.313 -36.922 1.00 97.38 236 LEU A O 1
ATOM 1771 N N . THR A 1 237 ? 30.589 -19.611 -38.166 1.00 97.94 237 THR A N 1
ATOM 1772 C CA . THR A 1 237 ? 31.625 -19.893 -37.159 1.00 97.94 237 THR A CA 1
ATOM 1773 C C . THR A 1 237 ? 32.508 -18.668 -36.949 1.00 97.94 237 THR A C 1
ATOM 1775 O O . THR A 1 237 ? 33.205 -18.246 -37.871 1.00 97.94 237 THR A O 1
ATOM 1778 N N . LEU A 1 238 ? 32.494 -18.115 -35.735 1.00 98.25 238 LEU A N 1
ATOM 1779 C CA . LEU A 1 238 ? 33.331 -16.999 -35.294 1.00 98.25 238 LEU A CA 1
ATOM 1780 C C . LEU A 1 238 ? 34.179 -17.452 -34.102 1.00 98.25 238 LEU A C 1
ATOM 1782 O O . LEU A 1 238 ? 33.640 -17.674 -33.017 1.00 98.25 238 LEU A O 1
ATOM 1786 N N . THR A 1 239 ? 35.493 -17.615 -34.289 1.00 97.25 239 THR A N 1
ATOM 1787 C CA . THR A 1 239 ? 36.358 -18.171 -33.230 1.00 97.25 239 THR A CA 1
ATOM 1788 C C . THR A 1 239 ? 37.715 -17.492 -33.102 1.00 97.25 239 THR A C 1
ATOM 1790 O O . THR A 1 239 ? 38.377 -17.263 -34.109 1.00 97.25 239 THR A O 1
ATOM 1793 N N . ASP A 1 240 ? 38.195 -17.261 -31.881 1.00 95.88 240 ASP A N 1
ATOM 1794 C CA . ASP A 1 240 ? 39.514 -16.660 -31.612 1.00 95.88 240 ASP A CA 1
ATOM 1795 C C . ASP A 1 240 ? 39.658 -15.262 -32.258 1.00 95.88 240 ASP A C 1
ATOM 1797 O O . ASP A 1 240 ? 40.535 -15.030 -33.097 1.00 95.88 240 ASP A O 1
ATOM 1801 N N . LEU A 1 241 ? 38.756 -14.336 -31.912 1.00 97.06 241 LEU A N 1
ATOM 1802 C CA . LEU A 1 241 ? 38.677 -12.999 -32.517 1.00 97.06 241 LEU A CA 1
ATOM 1803 C C . LEU A 1 241 ? 38.948 -11.880 -31.509 1.00 97.06 241 LEU A C 1
ATOM 1805 O O . LEU A 1 241 ? 38.527 -11.946 -30.357 1.00 97.06 241 LEU A O 1
ATOM 1809 N N . THR A 1 242 ? 39.595 -10.806 -31.963 1.00 96.31 242 THR A N 1
ATOM 1810 C CA . THR A 1 242 ? 39.700 -9.543 -31.210 1.00 96.31 242 THR A CA 1
ATOM 1811 C C . THR A 1 242 ? 39.210 -8.386 -32.070 1.00 96.31 242 THR A C 1
ATOM 1813 O O . THR A 1 242 ? 39.713 -8.180 -33.173 1.00 96.31 242 THR A O 1
ATOM 1816 N N . LEU A 1 243 ? 38.214 -7.646 -31.593 1.00 97.00 243 LEU A N 1
ATOM 1817 C CA . LEU A 1 243 ? 37.450 -6.689 -32.388 1.00 97.00 243 LEU A CA 1
ATOM 1818 C C . LEU A 1 243 ? 37.413 -5.316 -31.708 1.00 97.00 243 LEU A C 1
ATOM 1820 O O . LEU A 1 243 ? 37.202 -5.218 -30.503 1.00 97.00 243 LEU A O 1
ATOM 1824 N N . THR A 1 244 ? 37.567 -4.252 -32.487 1.00 95.88 244 THR A N 1
ATOM 1825 C CA . THR A 1 244 ? 37.442 -2.860 -32.042 1.00 95.88 244 THR A CA 1
ATOM 1826 C C . THR A 1 244 ? 36.555 -2.115 -33.035 1.00 95.88 244 THR A C 1
ATOM 1828 O O . THR A 1 244 ? 36.938 -1.940 -34.195 1.00 95.88 244 THR A O 1
ATOM 1831 N N . GLY A 1 245 ? 35.367 -1.703 -32.594 1.00 94.00 245 GLY A N 1
ATOM 1832 C CA . GLY A 1 245 ? 34.489 -0.796 -33.330 1.00 94.00 245 GLY A CA 1
ATOM 1833 C C . GLY A 1 245 ? 34.845 0.664 -33.047 1.00 94.00 245 GLY A C 1
ATOM 1834 O O . GLY A 1 245 ? 35.366 1.001 -31.985 1.00 94.00 245 GLY A O 1
ATOM 1835 N N . GLY A 1 246 ? 34.578 1.550 -34.003 1.00 90.44 246 GLY A N 1
ATOM 1836 C CA . GLY A 1 246 ? 34.874 2.974 -33.854 1.00 90.44 246 GLY A CA 1
ATOM 1837 C C . GLY A 1 246 ? 34.023 3.651 -32.769 1.00 90.44 246 GLY A C 1
ATOM 1838 O O . GLY A 1 246 ? 32.977 3.130 -32.403 1.00 90.44 246 GLY A O 1
ATOM 1839 N N . PRO A 1 247 ? 34.383 4.859 -32.305 1.00 86.69 247 PRO A N 1
ATOM 1840 C CA . PRO A 1 247 ? 33.693 5.543 -31.202 1.00 86.69 247 PRO A CA 1
ATOM 1841 C C . PRO A 1 247 ? 32.372 6.235 -31.599 1.00 86.69 247 PRO A C 1
ATOM 1843 O O . PRO A 1 247 ? 31.763 6.913 -30.777 1.00 86.69 247 PRO A O 1
ATOM 1846 N N . GLY A 1 248 ? 31.957 6.153 -32.867 1.00 86.31 248 GLY A N 1
ATOM 1847 C CA . GLY A 1 248 ? 30.757 6.821 -33.375 1.00 86.31 248 GLY A CA 1
ATOM 1848 C C . GLY A 1 248 ? 29.465 6.109 -32.970 1.00 86.31 248 GLY A C 1
ATOM 1849 O O . GLY A 1 248 ? 29.433 4.886 -32.844 1.00 86.31 248 GLY A O 1
ATOM 1850 N N . ALA A 1 249 ? 28.383 6.876 -32.814 1.00 83.31 249 ALA A N 1
ATOM 1851 C CA . ALA A 1 249 ? 27.062 6.316 -32.549 1.00 83.31 249 ALA A CA 1
ATOM 1852 C C . ALA A 1 249 ? 26.667 5.318 -33.655 1.00 83.31 249 ALA A C 1
ATOM 1854 O O . ALA A 1 249 ? 26.751 5.630 -34.843 1.00 83.31 249 ALA A O 1
ATOM 1855 N N . GLY A 1 250 ? 26.255 4.115 -33.254 1.00 87.31 250 GLY A N 1
ATOM 1856 C CA . GLY A 1 250 ? 25.903 3.010 -34.157 1.00 87.31 250 GLY A CA 1
ATOM 1857 C C . GLY A 1 250 ? 27.071 2.111 -34.582 1.00 87.31 250 GLY A C 1
ATOM 1858 O O . GLY A 1 250 ? 26.837 1.101 -35.236 1.00 87.31 250 GLY A O 1
ATOM 1859 N N . HIS A 1 251 ? 28.315 2.421 -34.205 1.00 94.62 251 HIS A N 1
ATOM 1860 C CA . HIS A 1 251 ? 29.464 1.564 -34.507 1.00 94.62 251 HIS A CA 1
ATOM 1861 C C . HIS A 1 251 ? 29.548 0.413 -33.499 1.00 94.62 251 HIS A C 1
ATOM 1863 O O . HIS A 1 251 ? 29.903 0.615 -32.336 1.00 94.62 251 HIS A O 1
ATOM 1869 N N . LYS A 1 252 ? 29.211 -0.797 -33.943 1.00 96.38 252 LYS A N 1
ATOM 1870 C CA . LYS A 1 252 ? 29.179 -1.999 -33.098 1.00 96.38 252 LYS A CA 1
ATOM 1871 C C . LYS A 1 252 ? 30.514 -2.752 -33.144 1.00 96.38 252 LYS A C 1
ATOM 1873 O O . LYS A 1 252 ? 31.301 -2.588 -34.080 1.00 96.38 252 LYS A O 1
ATOM 1878 N N . GLY A 1 253 ? 30.780 -3.599 -32.154 1.00 97.00 253 GLY A N 1
ATOM 1879 C CA . GLY A 1 253 ? 31.866 -4.579 -32.267 1.00 97.00 253 GLY A CA 1
ATOM 1880 C C . GLY A 1 253 ? 31.485 -5.675 -33.264 1.00 97.00 253 GLY A C 1
ATOM 1881 O O . GLY A 1 253 ? 32.169 -5.887 -34.266 1.00 97.00 253 GLY A O 1
ATOM 1882 N N . ILE A 1 254 ? 30.343 -6.313 -33.017 1.00 98.06 254 ILE A N 1
ATOM 1883 C CA . ILE A 1 254 ? 29.736 -7.337 -33.868 1.00 98.06 254 ILE A CA 1
ATOM 1884 C C . ILE A 1 254 ? 28.270 -6.991 -34.115 1.00 98.06 254 ILE A C 1
ATOM 1886 O O . ILE A 1 254 ? 27.550 -6.639 -33.185 1.00 98.06 254 ILE A O 1
ATOM 1890 N N . GLU A 1 255 ? 27.832 -7.144 -35.357 1.00 97.88 255 GLU A N 1
ATOM 1891 C CA . GLU A 1 255 ? 26.437 -7.083 -35.778 1.00 97.88 255 GLU A CA 1
ATOM 1892 C C . GLU A 1 255 ? 26.125 -8.310 -36.636 1.00 97.88 255 GLU A C 1
ATOM 1894 O O . GLU A 1 255 ? 26.751 -8.512 -37.681 1.00 97.88 255 GLU A O 1
ATOM 1899 N N . LEU A 1 256 ? 25.182 -9.136 -36.179 1.00 97.81 256 LEU A N 1
ATOM 1900 C CA . LEU A 1 256 ? 24.731 -10.343 -36.867 1.00 97.81 256 LEU A CA 1
ATOM 1901 C C . LEU A 1 256 ? 23.212 -10.337 -37.001 1.00 97.81 256 LEU A C 1
ATOM 1903 O O . LEU A 1 256 ? 22.514 -10.118 -36.015 1.00 97.81 256 LEU A O 1
ATOM 1907 N N . SER A 1 257 ? 22.697 -10.662 -38.184 1.00 96.19 257 SER A N 1
ATOM 1908 C CA . SER A 1 257 ? 21.268 -10.933 -38.371 1.00 96.19 257 SER A CA 1
ATOM 1909 C C . SER A 1 257 ? 21.035 -12.144 -39.264 1.00 96.19 257 SER A C 1
ATOM 1911 O O . SER A 1 257 ? 21.856 -12.458 -40.129 1.00 96.19 257 SER A O 1
ATOM 1913 N N . SER A 1 258 ? 19.926 -12.849 -39.051 1.00 94.00 258 SER A N 1
ATOM 1914 C CA . SER A 1 258 ? 19.536 -14.009 -39.859 1.00 94.00 258 SER A CA 1
ATOM 1915 C C . SER A 1 258 ? 18.471 -13.664 -40.912 1.00 94.00 258 SER A C 1
ATOM 1917 O O . SER A 1 258 ? 17.827 -12.617 -40.871 1.00 94.00 258 SER A O 1
ATOM 1919 N N . THR A 1 259 ? 18.274 -14.576 -41.865 1.00 87.38 259 THR A N 1
ATOM 1920 C CA . THR A 1 259 ? 17.113 -14.604 -42.774 1.00 87.38 259 THR A CA 1
ATOM 1921 C C . THR A 1 259 ? 16.132 -15.708 -42.386 1.00 87.38 259 THR A C 1
ATOM 1923 O O . THR A 1 259 ? 16.433 -16.593 -41.586 1.00 87.38 259 THR A O 1
ATOM 1926 N N . ALA A 1 260 ? 14.983 -15.756 -43.064 1.00 77.12 260 ALA A N 1
ATOM 1927 C CA . ALA A 1 260 ? 13.995 -16.827 -42.925 1.00 77.12 260 ALA A CA 1
ATOM 1928 C C . ALA A 1 260 ? 14.518 -18.259 -43.212 1.00 77.12 260 ALA A C 1
ATOM 1930 O O . ALA A 1 260 ? 13.804 -19.222 -42.943 1.00 77.12 260 ALA A O 1
ATOM 1931 N N . ALA A 1 261 ? 15.725 -18.430 -43.770 1.00 73.69 261 ALA A N 1
ATOM 1932 C CA . ALA A 1 261 ? 16.272 -19.737 -44.149 1.00 73.69 261 ALA A CA 1
ATOM 1933 C C . ALA A 1 261 ? 16.911 -20.538 -42.991 1.00 73.69 261 ALA A C 1
ATOM 1935 O O . ALA A 1 261 ? 17.345 -21.665 -43.222 1.00 73.69 261 ALA A O 1
ATOM 1936 N N . GLY A 1 262 ? 16.931 -19.995 -41.767 1.00 79.19 262 GLY A N 1
ATOM 1937 C CA . GLY A 1 262 ? 17.486 -20.644 -40.575 1.00 79.19 262 GLY A CA 1
ATOM 1938 C C . GLY A 1 262 ? 19.019 -20.602 -40.525 1.00 79.19 262 GLY A C 1
ATOM 1939 O O . GLY A 1 262 ? 19.708 -21.033 -41.453 1.00 79.19 262 GLY A O 1
ATOM 1940 N N . LEU A 1 263 ? 19.561 -20.071 -39.430 1.00 95.19 263 LEU A N 1
ATOM 1941 C CA . LEU A 1 263 ? 20.996 -19.931 -39.176 1.00 95.19 263 LEU A CA 1
ATOM 1942 C C . LEU A 1 263 ? 21.415 -20.766 -37.962 1.00 95.19 263 LEU A C 1
ATOM 1944 O O . LEU A 1 263 ? 20.744 -20.739 -36.935 1.00 95.19 263 LEU A O 1
ATOM 1948 N N . VAL A 1 264 ? 22.559 -21.446 -38.063 1.00 95.69 264 VAL A N 1
ATOM 1949 C CA . VAL A 1 264 ? 23.220 -22.147 -36.955 1.00 95.69 264 VAL A CA 1
ATOM 1950 C C . VAL A 1 264 ? 24.596 -21.528 -36.724 1.00 95.69 264 VAL A C 1
ATOM 1952 O O . VAL A 1 264 ? 25.485 -21.633 -37.570 1.00 95.69 264 VAL A O 1
ATOM 1955 N N . ALA A 1 265 ? 24.778 -20.876 -35.581 1.00 96.88 265 ALA A N 1
ATOM 1956 C CA . ALA A 1 265 ? 25.963 -20.098 -35.258 1.00 96.88 265 ALA A CA 1
ATOM 1957 C C . ALA A 1 265 ? 26.794 -20.723 -34.126 1.00 96.88 265 ALA A C 1
ATOM 1959 O O . ALA A 1 265 ? 26.262 -21.277 -33.161 1.00 96.88 265 ALA A O 1
ATOM 1960 N N . ASN A 1 266 ? 28.115 -20.599 -34.236 1.00 97.06 266 ASN A N 1
ATOM 1961 C CA . ASN A 1 266 ? 29.101 -20.960 -33.223 1.00 97.06 266 ASN A CA 1
ATOM 1962 C C . ASN A 1 266 ? 29.999 -19.749 -32.955 1.00 97.06 266 ASN A C 1
ATOM 1964 O O . ASN A 1 266 ? 30.728 -19.311 -33.848 1.00 97.06 266 ASN A O 1
ATOM 1968 N N . LEU A 1 267 ? 29.922 -19.200 -31.744 1.00 97.56 267 LEU A N 1
ATOM 1969 C CA . LEU A 1 267 ? 30.722 -18.066 -31.297 1.00 97.56 267 LEU A CA 1
ATOM 1970 C C . LEU A 1 267 ? 31.581 -18.512 -30.110 1.00 97.56 267 LEU A C 1
ATOM 1972 O O . LEU A 1 267 ? 31.056 -18.947 -29.081 1.00 97.56 267 LEU A O 1
ATOM 1976 N N . SER A 1 268 ? 32.909 -18.427 -30.235 1.00 97.44 268 SER A N 1
ATOM 1977 C CA . SER A 1 268 ? 33.796 -18.746 -29.109 1.00 97.44 268 SER A CA 1
ATOM 1978 C C . SER A 1 268 ? 35.118 -17.983 -29.084 1.00 97.44 268 SER A C 1
ATOM 1980 O O . SER A 1 268 ? 35.696 -17.690 -30.123 1.00 97.44 268 SER A O 1
ATOM 1982 N N . ASN A 1 269 ? 35.630 -17.683 -27.886 1.00 96.94 269 ASN A N 1
ATOM 1983 C CA . ASN A 1 269 ? 36.899 -16.964 -27.686 1.00 96.94 269 ASN A CA 1
ATOM 1984 C C . ASN A 1 269 ? 36.928 -15.613 -28.432 1.00 96.94 269 ASN A C 1
ATOM 1986 O O . ASN A 1 269 ? 37.784 -15.377 -29.289 1.00 96.94 269 ASN A O 1
ATOM 1990 N N . ILE A 1 270 ? 35.958 -14.740 -28.156 1.00 97.62 270 ILE A N 1
ATOM 1991 C CA . ILE A 1 270 ? 35.828 -13.435 -28.819 1.00 97.62 270 ILE A CA 1
ATOM 1992 C C . ILE A 1 270 ? 36.005 -12.322 -27.790 1.00 97.62 270 ILE A C 1
ATOM 1994 O O . ILE A 1 270 ? 35.318 -12.304 -26.773 1.00 97.62 270 ILE A O 1
ATOM 1998 N N . THR A 1 271 ? 36.874 -11.360 -28.088 1.00 96.62 271 THR A N 1
ATOM 1999 C CA . THR A 1 271 ? 37.053 -10.140 -27.293 1.00 96.62 271 THR A CA 1
ATOM 2000 C C . THR A 1 271 ? 36.686 -8.913 -28.121 1.00 96.62 271 THR A C 1
ATOM 2002 O O . THR A 1 271 ? 37.341 -8.625 -29.119 1.00 96.62 271 THR A O 1
ATOM 2005 N N . VAL A 1 272 ? 35.683 -8.149 -27.695 1.00 96.25 272 VAL A N 1
ATOM 2006 C CA . VAL A 1 272 ? 35.409 -6.792 -28.183 1.00 96.25 272 VAL A CA 1
ATOM 2007 C C . VAL A 1 272 ? 36.068 -5.802 -27.226 1.00 96.25 272 VAL A C 1
ATOM 2009 O O . VAL A 1 272 ? 35.711 -5.736 -26.053 1.00 96.25 272 VAL A O 1
ATOM 2012 N N . THR A 1 273 ? 37.055 -5.045 -27.697 1.00 93.94 273 THR A N 1
ATOM 2013 C CA . THR A 1 273 ? 37.838 -4.134 -26.845 1.00 93.94 273 THR A CA 1
ATOM 2014 C C . THR A 1 273 ? 37.204 -2.750 -26.703 1.00 93.94 273 THR A C 1
ATOM 2016 O O . THR A 1 273 ? 37.393 -2.102 -25.682 1.00 93.94 273 THR A O 1
ATOM 2019 N N . ASP A 1 274 ? 36.498 -2.271 -27.732 1.00 93.19 274 ASP A N 1
ATOM 2020 C CA . ASP A 1 274 ? 35.764 -0.995 -27.733 1.00 93.19 274 ASP A CA 1
ATOM 2021 C C . ASP A 1 274 ? 34.650 -1.037 -28.794 1.00 93.19 274 ASP A C 1
ATOM 2023 O O . ASP A 1 274 ? 34.797 -1.713 -29.819 1.00 93.19 274 ASP A O 1
ATOM 2027 N N . ALA A 1 275 ? 33.562 -0.306 -28.557 1.00 94.62 275 ALA A N 1
ATOM 2028 C CA . ALA A 1 275 ? 32.468 -0.078 -29.495 1.00 94.62 275 ALA A CA 1
ATOM 2029 C C . ALA A 1 275 ? 31.748 1.245 -29.168 1.00 94.62 275 ALA A C 1
ATOM 2031 O O . ALA A 1 275 ? 31.363 1.502 -28.028 1.00 94.62 275 ALA A O 1
ATOM 2032 N N . GLY A 1 276 ? 31.496 2.077 -30.181 1.00 92.69 276 GLY A N 1
ATOM 2033 C CA . GLY A 1 276 ? 30.715 3.317 -30.058 1.00 92.69 276 GLY A CA 1
ATOM 2034 C C . GLY A 1 276 ? 29.202 3.107 -29.902 1.00 92.69 276 GLY A C 1
ATOM 2035 O O . GLY A 1 276 ? 28.446 4.071 -29.798 1.00 92.69 276 GLY A O 1
ATOM 2036 N N . SER A 1 277 ? 28.743 1.855 -29.902 1.00 94.62 277 SER A N 1
ATOM 2037 C CA . SER A 1 277 ? 27.364 1.432 -29.653 1.00 94.62 277 SER A CA 1
ATOM 2038 C C . SER A 1 277 ? 27.371 0.112 -28.870 1.00 94.62 277 SER A C 1
ATOM 2040 O O . SER A 1 277 ? 28.057 0.036 -27.857 1.00 94.62 277 SER A O 1
ATOM 2042 N N . THR A 1 278 ? 26.628 -0.907 -29.307 1.00 96.50 278 THR A N 1
ATOM 2043 C CA . THR A 1 278 ? 26.603 -2.244 -28.696 1.00 96.50 278 THR A CA 1
ATOM 2044 C C . THR A 1 278 ? 27.892 -3.021 -28.984 1.00 96.50 278 THR A C 1
ATOM 2046 O O . THR A 1 278 ? 28.384 -3.006 -30.117 1.00 96.50 278 THR A O 1
ATOM 2049 N N . GLY A 1 279 ? 28.427 -3.733 -27.992 1.00 97.00 279 GLY A N 1
ATOM 2050 C CA . GLY A 1 279 ? 29.582 -4.614 -28.180 1.00 97.00 279 GLY A CA 1
ATOM 2051 C C . GLY A 1 279 ? 29.281 -5.758 -29.149 1.00 97.00 279 GLY A C 1
ATOM 2052 O O . GLY A 1 279 ? 29.914 -5.861 -30.201 1.00 97.00 279 GLY A O 1
ATOM 2053 N N . ILE A 1 280 ? 28.287 -6.585 -28.823 1.00 98.12 280 ILE A N 1
ATOM 2054 C CA . ILE A 1 280 ? 27.806 -7.697 -29.656 1.00 98.12 280 ILE A CA 1
ATOM 2055 C C . ILE A 1 280 ? 26.289 -7.567 -29.822 1.00 98.12 280 ILE A C 1
ATOM 2057 O O . ILE A 1 280 ? 25.571 -7.580 -28.831 1.00 98.12 280 ILE A O 1
ATOM 2061 N N . ASP A 1 281 ? 25.805 -7.453 -31.057 1.00 97.94 281 ASP A N 1
ATOM 2062 C CA . ASP A 1 281 ? 24.375 -7.426 -31.392 1.00 97.94 281 ASP A CA 1
ATOM 2063 C C . ASP A 1 281 ? 24.020 -8.613 -32.293 1.00 97.94 281 ASP A C 1
ATOM 2065 O O . ASP A 1 281 ? 24.602 -8.776 -33.371 1.00 97.94 281 ASP A O 1
ATOM 2069 N N . ILE A 1 282 ? 23.085 -9.444 -31.832 1.00 97.62 282 ILE A N 1
ATOM 2070 C CA . ILE A 1 282 ? 22.590 -10.628 -32.531 1.00 97.62 282 ILE A CA 1
ATOM 2071 C C . ILE A 1 282 ? 21.073 -10.537 -32.688 1.00 97.62 282 ILE A C 1
ATOM 2073 O O . ILE A 1 282 ? 20.320 -10.528 -31.712 1.00 97.62 282 ILE A O 1
ATOM 2077 N N . ASP A 1 283 ? 20.636 -10.533 -33.944 1.00 95.81 283 ASP A N 1
ATOM 2078 C CA . ASP A 1 283 ? 19.249 -10.349 -34.346 1.00 95.81 283 ASP A CA 1
ATOM 2079 C C . ASP A 1 283 ? 18.649 -11.599 -35.009 1.00 95.81 283 ASP A C 1
ATOM 2081 O O . ASP A 1 283 ? 18.925 -11.912 -36.172 1.00 95.81 283 ASP A O 1
ATOM 2085 N N . GLY A 1 284 ? 17.791 -12.299 -34.272 1.00 94.50 284 GLY A N 1
ATOM 2086 C CA . GLY A 1 284 ? 16.951 -13.395 -34.754 1.00 94.50 284 GLY A CA 1
ATOM 2087 C C . GLY A 1 284 ? 15.509 -12.990 -35.075 1.00 94.50 284 GLY A C 1
ATOM 2088 O O . GLY A 1 284 ? 14.672 -13.853 -35.313 1.00 94.50 284 GLY A O 1
ATOM 2089 N N . THR A 1 285 ? 15.163 -11.701 -35.088 1.00 92.12 285 THR A N 1
ATOM 2090 C CA . THR A 1 285 ? 13.759 -11.279 -35.271 1.00 92.12 285 THR A CA 1
ATOM 2091 C C . THR A 1 285 ? 13.239 -11.529 -36.692 1.00 92.12 285 THR A C 1
ATOM 2093 O O . THR A 1 285 ? 12.060 -11.818 -36.892 1.00 92.12 285 THR A O 1
ATOM 2096 N N . ALA A 1 286 ? 14.117 -11.456 -37.699 1.00 88.56 286 ALA A N 1
ATOM 2097 C CA . ALA A 1 286 ? 13.767 -11.657 -39.107 1.00 88.56 286 ALA A CA 1
ATOM 2098 C C . ALA A 1 286 ? 13.722 -13.141 -39.538 1.00 88.56 286 ALA A C 1
ATOM 2100 O O . ALA A 1 286 ? 13.237 -13.453 -40.633 1.00 88.56 286 ALA A O 1
ATOM 2101 N N . GLY A 1 287 ? 14.217 -14.064 -38.706 1.00 88.38 287 GLY A N 1
ATOM 2102 C CA . GLY A 1 287 ? 14.255 -15.496 -38.994 1.00 88.38 287 GLY A CA 1
ATOM 2103 C C . GLY A 1 287 ? 14.981 -16.319 -37.919 1.00 88.38 287 GLY A C 1
ATOM 2104 O O . GLY A 1 287 ? 15.628 -15.757 -37.040 1.00 88.38 287 GLY A O 1
ATOM 2105 N N . PRO A 1 288 ? 14.903 -17.663 -37.960 1.00 89.94 288 PRO A N 1
ATOM 2106 C CA . PRO A 1 288 ? 15.473 -18.498 -36.904 1.00 89.94 288 PRO A CA 1
ATOM 2107 C C . PRO A 1 288 ? 16.993 -18.313 -36.767 1.00 89.94 288 PRO A C 1
ATOM 2109 O O . PRO A 1 288 ? 17.738 -18.550 -37.723 1.00 89.94 288 PRO A O 1
ATOM 2112 N N . PHE A 1 289 ? 17.449 -17.936 -35.570 1.00 96.25 289 PHE A N 1
ATOM 2113 C CA . PHE A 1 289 ? 18.864 -17.809 -35.213 1.00 96.25 289 PHE A CA 1
ATOM 2114 C C . PHE A 1 289 ? 19.188 -18.775 -34.068 1.00 96.25 289 PHE A C 1
ATOM 2116 O O . PHE A 1 289 ? 18.921 -18.483 -32.903 1.00 96.25 289 PHE A O 1
ATOM 2123 N N . THR A 1 290 ? 19.780 -19.925 -34.390 1.00 96.75 290 THR A N 1
ATOM 2124 C CA . THR A 1 290 ? 20.190 -20.931 -33.404 1.00 96.75 290 THR A CA 1
ATOM 2125 C C . THR A 1 290 ? 21.671 -20.792 -33.068 1.00 96.75 290 THR A C 1
ATOM 2127 O O . THR A 1 290 ? 22.517 -20.766 -33.960 1.00 96.75 290 THR A O 1
ATOM 2130 N N . VAL A 1 291 ? 22.011 -20.748 -31.783 1.00 97.62 291 VAL A N 1
ATOM 2131 C CA . VAL A 1 291 ? 23.384 -20.723 -31.274 1.00 97.62 291 VAL A CA 1
ATOM 2132 C C . VAL A 1 291 ? 23.727 -22.081 -30.668 1.00 97.62 291 VAL A C 1
ATOM 2134 O O . VAL A 1 291 ? 23.050 -22.546 -29.760 1.00 97.62 291 VAL A O 1
ATOM 2137 N N . THR A 1 292 ? 24.807 -22.689 -31.162 1.00 96.44 292 THR A N 1
ATOM 2138 C CA . THR A 1 292 ? 25.324 -24.005 -30.722 1.00 96.44 292 THR A CA 1
ATOM 2139 C C . THR A 1 292 ? 26.530 -23.903 -29.787 1.00 96.44 292 THR A C 1
ATOM 2141 O O . THR A 1 292 ? 26.883 -24.861 -29.105 1.00 96.44 292 THR A O 1
ATOM 2144 N N . ALA A 1 293 ? 27.187 -22.741 -29.750 1.00 94.75 293 ALA A N 1
ATOM 2145 C CA . ALA A 1 293 ? 28.248 -22.415 -28.803 1.00 94.75 293 ALA A CA 1
ATOM 2146 C C . ALA A 1 293 ? 28.303 -20.900 -28.592 1.00 94.75 293 ALA A C 1
ATOM 2148 O O . ALA A 1 293 ? 28.257 -20.151 -29.572 1.00 94.75 293 ALA A O 1
ATOM 2149 N N . PHE A 1 294 ? 28.432 -20.472 -27.334 1.00 95.75 294 PHE A N 1
ATOM 2150 C CA . PHE A 1 294 ? 28.437 -19.058 -26.946 1.00 95.75 294 PHE A CA 1
ATOM 2151 C C . PHE A 1 294 ? 29.428 -18.781 -25.805 1.00 95.75 294 PHE A C 1
ATOM 2153 O O . PHE A 1 294 ? 29.083 -18.185 -24.791 1.00 95.75 294 PHE A O 1
ATOM 2160 N N . ARG A 1 295 ? 30.665 -19.273 -25.944 1.00 95.75 295 ARG A N 1
ATOM 2161 C CA . ARG A 1 295 ? 31.616 -19.408 -24.823 1.00 95.75 295 ARG A CA 1
ATOM 2162 C C . ARG A 1 295 ? 32.835 -18.511 -24.899 1.00 95.75 295 ARG A C 1
ATOM 2164 O O . ARG A 1 295 ? 33.392 -18.309 -25.976 1.00 95.75 295 ARG A O 1
ATOM 2171 N N . ASN A 1 296 ? 33.335 -18.090 -23.739 1.00 95.69 296 ASN A N 1
ATOM 2172 C CA . ASN A 1 296 ? 34.566 -17.299 -23.618 1.00 95.69 296 ASN A CA 1
ATOM 2173 C C . ASN A 1 296 ? 34.458 -15.973 -24.384 1.00 95.69 296 ASN A C 1
ATOM 2175 O O . ASN A 1 296 ? 35.281 -15.672 -25.254 1.00 95.69 296 ASN A O 1
ATOM 2179 N N . LEU A 1 297 ? 33.392 -15.221 -24.110 1.00 97.25 297 LEU A N 1
ATOM 2180 C CA . LEU A 1 297 ? 33.114 -13.941 -24.755 1.00 97.25 297 LEU A CA 1
ATOM 2181 C C . LEU A 1 297 ? 33.424 -12.796 -23.790 1.00 97.25 297 LEU A C 1
ATOM 2183 O O . LEU A 1 297 ? 33.071 -12.848 -22.615 1.00 97.25 297 LEU A O 1
ATOM 2187 N N . SER A 1 298 ? 34.078 -11.751 -24.287 1.00 96.06 298 SER A N 1
ATOM 2188 C CA . SER A 1 298 ? 34.420 -10.574 -23.495 1.00 96.06 298 SER A CA 1
ATOM 2189 C C . SER A 1 298 ? 34.093 -9.293 -24.251 1.00 96.06 298 SER A C 1
ATOM 2191 O O . SER A 1 298 ? 34.488 -9.143 -25.406 1.00 96.06 298 SER A O 1
ATOM 2193 N N . VAL A 1 299 ? 33.402 -8.357 -23.604 1.00 96.31 299 VAL A N 1
ATOM 2194 C CA . VAL A 1 299 ? 33.176 -6.994 -24.105 1.00 96.31 299 VAL A CA 1
ATOM 2195 C C . VAL A 1 299 ? 33.752 -6.031 -23.082 1.00 96.31 299 VAL A C 1
ATOM 2197 O O . VAL A 1 299 ? 33.176 -5.863 -22.022 1.00 96.31 299 VAL A O 1
ATOM 2200 N N . GLN A 1 300 ? 34.884 -5.399 -23.369 1.00 93.94 300 GLN A N 1
ATOM 2201 C CA . GLN A 1 300 ? 35.589 -4.562 -22.389 1.00 93.94 300 GLN A CA 1
ATOM 2202 C C . GLN A 1 300 ? 34.978 -3.162 -22.263 1.00 93.94 300 GLN A C 1
ATOM 2204 O O . GLN A 1 300 ? 34.974 -2.591 -21.175 1.00 93.94 300 GLN A O 1
ATOM 2209 N N . LYS A 1 301 ? 34.476 -2.612 -23.375 1.00 92.56 301 LYS A N 1
ATOM 2210 C CA . LYS A 1 301 ? 33.888 -1.273 -23.455 1.00 92.56 301 LYS A CA 1
ATOM 2211 C C . LYS A 1 301 ? 32.867 -1.194 -24.585 1.00 92.56 301 LYS A C 1
ATOM 2213 O O . LYS A 1 301 ? 33.126 -1.677 -25.688 1.00 92.56 301 LYS A O 1
ATOM 2218 N N . ALA A 1 302 ? 31.734 -0.555 -24.310 1.00 94.31 302 ALA A N 1
ATOM 2219 C CA . ALA A 1 302 ? 30.676 -0.297 -25.280 1.00 94.31 302 ALA A CA 1
ATOM 2220 C C . ALA A 1 302 ? 29.833 0.907 -24.831 1.00 94.31 302 ALA A C 1
ATOM 2222 O O . ALA A 1 302 ? 29.538 1.040 -23.648 1.00 94.31 302 ALA A O 1
ATOM 2223 N N . ALA A 1 303 ? 29.445 1.799 -25.742 1.00 93.00 303 ALA A N 1
ATOM 2224 C CA . ALA A 1 303 ? 28.733 3.028 -25.372 1.00 93.00 303 ALA A CA 1
ATOM 2225 C C . ALA A 1 303 ? 27.198 2.888 -25.288 1.00 93.00 303 ALA A C 1
ATOM 2227 O O . ALA A 1 303 ? 26.546 3.837 -24.859 1.00 93.00 303 ALA A O 1
ATOM 2228 N N . ASN A 1 304 ? 26.613 1.768 -25.736 1.00 91.69 304 ASN A N 1
ATOM 2229 C CA . ASN A 1 304 ? 25.155 1.557 -25.737 1.00 91.69 304 ASN A CA 1
ATOM 2230 C C . ASN A 1 304 ? 24.754 0.065 -25.641 1.00 91.69 304 ASN A C 1
ATOM 2232 O O . ASN A 1 304 ? 23.918 -0.414 -26.410 1.00 91.69 304 ASN A O 1
ATOM 2236 N N . GLY A 1 305 ? 25.412 -0.681 -24.759 1.00 93.69 305 GLY A N 1
ATOM 2237 C CA . GLY A 1 305 ? 25.094 -2.056 -24.381 1.00 93.69 305 GLY A CA 1
ATOM 2238 C C . GLY A 1 305 ? 26.257 -3.022 -24.603 1.00 93.69 305 GLY A C 1
ATOM 2239 O O . GLY A 1 305 ? 27.035 -2.875 -25.546 1.00 93.69 305 GLY A O 1
ATOM 2240 N N . GLY A 1 306 ? 26.395 -4.026 -23.745 1.00 96.31 306 GLY A N 1
ATOM 2241 C CA . GLY A 1 306 ? 27.456 -5.022 -23.839 1.00 96.31 306 GLY A CA 1
ATOM 2242 C C . GLY A 1 306 ? 27.136 -6.047 -24.913 1.00 96.31 306 GLY A C 1
ATOM 2243 O O . GLY A 1 306 ? 27.728 -6.047 -25.995 1.00 96.31 306 GLY A O 1
ATOM 2244 N N . VAL A 1 307 ? 26.165 -6.900 -24.608 1.00 97.94 307 VAL A N 1
ATOM 2245 C CA . VAL A 1 307 ? 25.693 -7.981 -25.467 1.00 97.94 307 VAL A CA 1
ATOM 2246 C C . VAL A 1 307 ? 24.170 -7.910 -25.558 1.00 97.94 307 VAL A C 1
ATOM 2248 O O . VAL A 1 307 ? 23.486 -7.960 -24.540 1.00 97.94 307 VAL A O 1
ATOM 2251 N N . LEU A 1 308 ? 23.645 -7.812 -26.777 1.00 98.00 308 LEU A N 1
ATOM 2252 C CA . LEU A 1 308 ? 22.217 -7.783 -27.080 1.00 98.00 308 LEU A CA 1
ATOM 2253 C C . LEU A 1 308 ? 21.861 -8.976 -27.967 1.00 98.00 308 LEU A C 1
ATOM 2255 O O . LEU A 1 308 ? 22.407 -9.115 -29.062 1.00 98.00 308 LEU A O 1
ATOM 2259 N N . LEU A 1 309 ? 20.932 -9.814 -27.509 1.00 97.69 309 LEU A N 1
ATOM 2260 C CA . LEU A 1 309 ? 20.370 -10.923 -28.274 1.00 97.69 309 LEU A CA 1
ATOM 2261 C C . LEU A 1 309 ? 18.850 -10.805 -28.329 1.00 97.69 309 LEU A C 1
ATOM 2263 O O . LEU A 1 309 ? 18.195 -10.634 -27.301 1.00 97.69 309 LEU A O 1
ATOM 2267 N N . ARG A 1 310 ? 18.297 -10.911 -29.539 1.00 96.62 310 ARG A N 1
ATOM 2268 C CA . ARG A 1 310 ? 16.863 -10.736 -29.802 1.00 96.62 310 ARG A CA 1
ATOM 2269 C C . ARG A 1 310 ? 16.341 -11.940 -30.576 1.00 96.62 310 ARG A C 1
ATOM 2271 O O . ARG A 1 310 ? 16.845 -12.214 -31.662 1.00 96.62 310 ARG A O 1
ATOM 2278 N N . SER A 1 311 ? 15.370 -12.665 -30.021 1.00 94.81 311 SER A N 1
ATOM 2279 C CA . SER A 1 311 ? 14.757 -13.864 -30.624 1.00 94.81 311 SER A CA 1
ATOM 2280 C C . SER A 1 311 ? 15.771 -14.960 -31.006 1.00 94.81 311 SER A C 1
ATOM 2282 O O . SER A 1 311 ? 15.725 -15.523 -32.101 1.00 94.81 311 SER A O 1
ATOM 2284 N N . VAL A 1 312 ? 16.719 -15.253 -30.109 1.00 96.44 312 VAL A N 1
ATOM 2285 C CA . VAL A 1 312 ? 17.779 -16.259 -30.315 1.00 96.44 312 VAL A CA 1
ATOM 2286 C C . VAL A 1 312 ? 17.433 -17.575 -29.613 1.00 96.44 312 VAL A C 1
ATOM 2288 O O . VAL A 1 312 ? 16.985 -17.581 -28.466 1.00 96.44 312 VAL A O 1
ATOM 2291 N N . THR A 1 313 ? 17.674 -18.703 -30.287 1.00 96.56 313 THR A N 1
ATOM 2292 C CA . THR A 1 313 ? 17.515 -20.053 -29.723 1.00 96.56 313 THR A CA 1
ATOM 2293 C C . THR A 1 313 ? 18.868 -20.638 -29.331 1.00 96.56 313 THR A C 1
ATOM 2295 O O . THR A 1 313 ? 19.751 -20.768 -30.174 1.00 96.56 313 THR A O 1
ATOM 2298 N N . PHE A 1 314 ? 19.027 -21.048 -28.078 1.00 97.75 314 PHE A N 1
ATOM 2299 C CA . PHE A 1 314 ? 20.203 -21.753 -27.576 1.00 97.75 314 PHE A CA 1
ATOM 2300 C C . PHE A 1 314 ? 19.965 -23.260 -27.606 1.00 97.75 314 PHE A C 1
ATOM 2302 O O . PHE A 1 314 ? 19.149 -23.792 -26.854 1.00 97.75 314 PHE A O 1
ATOM 2309 N N . ASP A 1 315 ? 20.673 -23.942 -28.502 1.00 97.38 315 ASP A N 1
ATOM 2310 C CA . ASP A 1 315 ? 20.599 -25.390 -28.646 1.00 97.38 315 ASP A CA 1
ATOM 2311 C C . ASP A 1 315 ? 21.944 -25.936 -29.129 1.00 97.38 315 ASP A C 1
ATOM 2313 O O . ASP A 1 315 ? 22.374 -25.659 -30.252 1.00 97.38 315 ASP A O 1
ATOM 2317 N N . ALA A 1 316 ? 22.634 -26.691 -28.272 1.00 97.00 316 ALA A N 1
ATOM 2318 C CA . ALA A 1 316 ? 23.946 -27.248 -28.584 1.00 97.00 316 ALA A CA 1
ATOM 2319 C C . ALA A 1 316 ? 23.904 -28.308 -29.697 1.00 97.00 316 ALA A C 1
ATOM 2321 O O . ALA A 1 316 ? 24.923 -28.528 -30.359 1.00 97.00 316 ALA A O 1
ATOM 2322 N N . ASP A 1 317 ? 22.754 -28.952 -29.917 1.00 95.25 317 ASP A N 1
ATOM 2323 C CA . ASP A 1 317 ? 22.571 -29.948 -30.971 1.00 95.25 317 ASP A CA 1
ATOM 2324 C C . ASP A 1 317 ? 21.168 -29.859 -31.599 1.00 95.25 317 ASP A C 1
ATOM 2326 O O . ASP A 1 317 ? 20.324 -30.717 -31.357 1.00 95.25 317 ASP A O 1
ATOM 2330 N N . PRO A 1 318 ? 20.924 -28.907 -32.520 1.00 92.50 318 PRO A N 1
ATOM 2331 C CA . PRO A 1 318 ? 19.610 -28.732 -33.145 1.00 92.50 318 PRO A CA 1
ATOM 2332 C C . PRO A 1 318 ? 19.136 -29.929 -33.990 1.00 92.50 318 PRO A C 1
ATOM 2334 O O . PRO A 1 318 ? 18.038 -29.900 -34.551 1.00 92.50 318 PRO A O 1
ATOM 2337 N N . ALA A 1 319 ? 19.954 -30.979 -34.145 1.00 91.69 319 ALA A N 1
ATOM 2338 C CA . ALA A 1 319 ? 19.538 -32.235 -34.759 1.00 91.69 319 ALA A CA 1
ATOM 2339 C C . ALA A 1 319 ? 18.838 -33.189 -33.770 1.00 91.69 319 ALA A C 1
ATOM 2341 O O . ALA A 1 319 ? 18.130 -34.104 -34.209 1.00 91.69 319 ALA A O 1
ATOM 2342 N N . THR A 1 320 ? 19.027 -32.998 -32.464 1.00 92.50 320 THR A N 1
ATOM 2343 C CA . THR A 1 320 ? 18.403 -33.782 -31.397 1.00 92.50 320 THR A CA 1
ATOM 2344 C C . THR A 1 320 ? 17.117 -33.090 -30.919 1.00 92.50 320 THR A C 1
ATOM 2346 O O . THR A 1 320 ? 16.966 -31.879 -30.987 1.00 92.50 320 THR A O 1
ATOM 2349 N N . ALA A 1 321 ? 16.103 -33.870 -30.523 1.00 89.44 321 ALA A N 1
ATOM 2350 C CA . ALA A 1 321 ? 14.805 -33.315 -30.133 1.00 89.44 321 ALA A CA 1
ATOM 2351 C C . ALA A 1 321 ? 14.847 -32.671 -28.735 1.00 89.44 321 ALA A C 1
ATOM 2353 O O . ALA A 1 321 ? 15.335 -33.289 -27.788 1.00 89.44 321 ALA A O 1
ATOM 2354 N N . GLY A 1 322 ? 14.227 -31.493 -28.602 1.00 89.38 322 GLY A N 1
ATOM 2355 C CA . GLY A 1 322 ? 14.326 -30.643 -27.407 1.00 89.38 322 GLY A CA 1
ATOM 2356 C C . GLY A 1 322 ? 15.573 -29.759 -27.464 1.00 89.38 322 GLY A C 1
ATOM 2357 O O . GLY A 1 322 ? 16.431 -29.997 -28.299 1.00 89.38 322 GLY A O 1
ATOM 2358 N N . SER A 1 323 ? 15.683 -28.757 -26.594 1.00 91.38 323 SER A N 1
ATOM 2359 C CA . SER A 1 323 ? 16.876 -27.900 -26.541 1.00 91.38 323 SER A CA 1
ATOM 2360 C C . SER A 1 323 ? 17.968 -28.544 -25.690 1.00 91.38 323 SER A C 1
ATOM 2362 O O . SER A 1 323 ? 17.696 -28.977 -24.569 1.00 91.38 323 SER A O 1
ATOM 2364 N N . GLN A 1 324 ? 19.191 -28.641 -26.212 1.00 95.62 324 GLN A N 1
ATOM 2365 C CA . GLN A 1 324 ? 20.356 -29.086 -25.445 1.00 95.62 324 GLN A CA 1
ATOM 2366 C C . GLN A 1 324 ? 21.147 -27.893 -24.906 1.00 95.62 324 GLN A C 1
ATOM 2368 O O . GLN A 1 324 ? 21.385 -26.927 -25.630 1.00 95.62 324 GLN A O 1
ATOM 2373 N N . GLN A 1 325 ? 21.617 -28.012 -23.662 1.00 94.94 325 GLN A N 1
ATOM 2374 C CA . GLN A 1 325 ? 22.398 -26.993 -22.962 1.00 94.94 325 GLN A CA 1
ATOM 2375 C C . GLN A 1 325 ? 23.596 -26.496 -23.778 1.00 94.94 325 GLN A C 1
ATOM 2377 O O . GLN A 1 325 ? 24.531 -27.249 -24.069 1.00 94.94 325 GLN A O 1
ATOM 2382 N N . VAL A 1 326 ? 23.596 -25.202 -24.089 1.00 97.69 326 VAL A N 1
ATOM 2383 C CA . VAL A 1 326 ? 24.732 -24.495 -24.680 1.00 97.69 326 VAL A CA 1
ATOM 2384 C C . VAL A 1 326 ? 25.700 -24.079 -23.577 1.00 97.69 326 VAL A C 1
ATOM 2386 O O . VAL A 1 326 ? 25.329 -23.409 -22.612 1.00 97.69 326 VAL A O 1
ATOM 2389 N N . ASP A 1 327 ? 26.968 -24.453 -23.742 1.00 94.31 327 ASP A N 1
ATOM 2390 C CA . ASP A 1 327 ? 28.054 -24.000 -22.873 1.00 94.31 327 ASP A CA 1
ATOM 2391 C C . ASP A 1 327 ? 28.412 -22.539 -23.190 1.00 94.31 327 ASP A C 1
ATOM 2393 O O . ASP A 1 327 ? 28.839 -22.213 -24.306 1.00 94.31 327 ASP A O 1
ATOM 2397 N N . GLY A 1 328 ? 28.223 -21.676 -22.193 1.00 94.69 328 GLY A N 1
ATOM 2398 C CA . GLY A 1 328 ? 28.575 -20.261 -22.187 1.00 94.69 328 GLY A CA 1
ATOM 2399 C C . GLY A 1 328 ? 29.977 -19.968 -21.639 1.00 94.69 328 GLY A C 1
ATOM 2400 O O . GLY A 1 328 ? 30.469 -18.848 -21.779 1.00 94.69 328 GLY A O 1
ATOM 2401 N N . GLY A 1 329 ? 30.668 -20.952 -21.049 1.00 95.56 329 GLY A N 1
ATOM 2402 C CA . GLY A 1 329 ? 32.012 -20.776 -20.489 1.00 95.56 329 GLY A CA 1
ATOM 2403 C C . GLY A 1 329 ? 32.119 -19.574 -19.540 1.00 95.56 329 GLY A C 1
ATOM 2404 O O . GLY A 1 329 ? 31.224 -19.335 -18.729 1.00 95.56 329 GLY A O 1
ATOM 2405 N N . THR A 1 330 ? 33.217 -18.822 -19.639 1.00 95.62 330 THR A N 1
ATOM 2406 C CA . THR A 1 330 ? 33.371 -17.530 -18.949 1.00 95.62 330 THR A CA 1
ATOM 2407 C C . THR A 1 330 ? 32.893 -16.394 -19.849 1.00 95.62 330 THR A C 1
ATOM 2409 O O . THR A 1 330 ? 33.349 -16.273 -20.985 1.00 95.62 330 THR A O 1
ATOM 2412 N N . MET A 1 331 ? 32.025 -15.526 -19.342 1.00 96.44 331 MET A N 1
ATOM 2413 C CA . MET A 1 331 ? 31.648 -14.279 -20.000 1.00 96.44 331 MET A CA 1
ATOM 2414 C C . MET A 1 331 ? 32.009 -13.088 -19.118 1.00 96.44 331 MET A C 1
ATOM 2416 O O . MET A 1 331 ? 31.722 -13.101 -17.926 1.00 96.44 331 MET A O 1
ATOM 2420 N N . THR A 1 332 ? 32.610 -12.054 -19.712 1.00 95.38 332 THR A N 1
ATOM 2421 C CA . THR A 1 332 ? 32.929 -10.802 -19.009 1.00 95.38 332 THR A CA 1
ATOM 2422 C C . THR A 1 332 ? 32.458 -9.600 -19.817 1.00 95.38 332 THR A C 1
ATOM 2424 O O . THR A 1 332 ? 32.939 -9.362 -20.926 1.00 95.38 332 THR A O 1
ATOM 2427 N N . VAL A 1 333 ? 31.543 -8.817 -19.260 1.00 95.88 333 VAL A N 1
ATOM 2428 C CA . VAL A 1 333 ? 31.037 -7.576 -19.849 1.00 95.88 333 VAL A CA 1
ATOM 2429 C C . VAL A 1 333 ? 31.469 -6.415 -18.957 1.00 95.88 333 VAL A C 1
ATOM 2431 O O . VAL A 1 333 ? 31.085 -6.357 -17.802 1.00 95.88 333 VAL A O 1
ATOM 2434 N N . GLY A 1 334 ? 32.273 -5.496 -19.478 1.00 93.44 334 GLY A N 1
ATOM 2435 C CA . GLY A 1 334 ? 32.890 -4.396 -18.739 1.00 93.44 334 GLY A CA 1
ATOM 2436 C C . GLY A 1 334 ? 34.143 -4.790 -17.952 1.00 93.44 334 GLY A C 1
ATOM 2437 O O . GLY A 1 334 ? 34.711 -5.864 -18.146 1.00 93.44 334 GLY A O 1
ATOM 2438 N N . ASN A 1 335 ? 34.596 -3.883 -17.081 1.00 86.88 335 ASN A N 1
ATOM 2439 C CA . ASN A 1 335 ? 35.793 -4.033 -16.248 1.00 86.88 335 ASN A CA 1
ATOM 2440 C C . ASN A 1 335 ? 35.515 -3.570 -14.806 1.00 86.88 335 ASN A C 1
ATOM 2442 O O . ASN A 1 335 ? 34.795 -2.597 -14.604 1.00 86.88 335 ASN A O 1
ATOM 2446 N N . ALA A 1 336 ? 36.165 -4.193 -13.820 1.00 74.88 336 ALA A N 1
ATOM 2447 C CA . ALA A 1 336 ? 35.954 -3.907 -12.395 1.00 74.88 336 ALA A CA 1
ATOM 2448 C C . ALA A 1 336 ? 36.503 -2.543 -11.893 1.00 74.88 336 ALA A C 1
ATOM 2450 O O . ALA A 1 336 ? 36.007 -2.020 -10.899 1.00 74.88 336 ALA A O 1
ATOM 2451 N N . ASP A 1 337 ? 37.500 -1.944 -12.568 1.00 60.22 337 ASP A N 1
ATOM 2452 C CA . ASP A 1 337 ? 38.363 -0.872 -12.016 1.00 60.22 337 ASP A CA 1
ATOM 2453 C C . ASP A 1 337 ? 38.107 0.569 -12.552 1.00 60.22 337 ASP A C 1
ATOM 2455 O O . ASP A 1 337 ? 39.000 1.417 -12.504 1.00 60.22 337 ASP A O 1
ATOM 2459 N N . SER A 1 338 ? 36.885 0.899 -12.994 1.00 57.06 338 SER A N 1
ATOM 2460 C CA . SER A 1 338 ? 36.365 2.256 -13.324 1.00 57.06 338 SER A CA 1
ATOM 2461 C C . SER A 1 338 ? 36.635 2.900 -14.710 1.00 57.06 338 SER A C 1
ATOM 2463 O O . SER A 1 338 ? 37.754 2.981 -15.221 1.00 57.06 338 SER A O 1
ATOM 2465 N N . SER A 1 339 ? 35.570 3.532 -15.234 1.00 45.19 339 SER A N 1
ATOM 2466 C CA . SER A 1 339 ? 35.486 4.644 -16.213 1.00 45.19 339 SER A CA 1
ATOM 2467 C C . SER A 1 339 ? 35.686 4.358 -17.709 1.00 45.19 339 SER A C 1
ATOM 2469 O O . SER A 1 339 ? 35.703 5.287 -18.521 1.00 45.19 339 SER A O 1
ATOM 2471 N N . THR A 1 340 ? 35.741 3.089 -18.110 1.00 51.00 340 THR A N 1
ATOM 2472 C CA . THR A 1 340 ? 35.673 2.667 -19.529 1.00 51.00 340 THR A CA 1
ATOM 2473 C C . THR A 1 340 ? 34.480 1.746 -19.797 1.00 51.00 340 THR A C 1
ATOM 2475 O O . THR A 1 340 ? 34.486 0.998 -20.765 1.00 51.00 340 THR A O 1
ATOM 2478 N N . ASP A 1 341 ? 33.473 1.815 -18.927 1.00 73.50 341 ASP A N 1
ATOM 2479 C CA . ASP A 1 341 ? 32.426 0.806 -18.758 1.00 73.50 341 ASP A CA 1
ATOM 2480 C C . ASP A 1 341 ? 31.557 0.602 -19.999 1.00 73.50 341 ASP A C 1
ATOM 2482 O O . ASP A 1 341 ? 31.413 1.478 -20.859 1.00 73.50 341 ASP A O 1
ATOM 2486 N N . VAL A 1 342 ? 30.913 -0.560 -20.028 1.00 92.19 342 VAL A N 1
ATOM 2487 C CA . VAL A 1 342 ? 29.739 -0.788 -20.859 1.00 92.19 342 VAL A CA 1
ATOM 2488 C C . VAL A 1 342 ? 28.611 0.110 -20.344 1.00 92.19 342 VAL A C 1
ATOM 2490 O O . VAL A 1 342 ? 28.167 -0.036 -19.208 1.00 92.19 342 VAL A O 1
ATOM 2493 N N . LYS A 1 343 ? 28.177 1.069 -21.165 1.00 92.25 343 LYS A N 1
ATOM 2494 C CA . LYS A 1 343 ? 27.019 1.929 -20.889 1.00 92.25 343 LYS A CA 1
ATOM 2495 C C . LYS A 1 343 ? 25.759 1.287 -21.457 1.00 92.25 343 LYS A C 1
ATOM 2497 O O . LYS A 1 343 ? 25.822 0.796 -22.578 1.00 92.25 343 LYS A O 1
ATOM 2502 N N . GLY A 1 344 ? 24.636 1.313 -20.747 1.00 93.38 344 GLY A N 1
ATOM 2503 C CA . GLY A 1 344 ? 23.432 0.559 -21.107 1.00 93.38 344 GLY A CA 1
ATOM 2504 C C . GLY A 1 344 ? 23.414 -0.841 -20.492 1.00 93.38 344 GLY A C 1
ATOM 2505 O O . GLY A 1 344 ? 24.083 -1.102 -19.489 1.00 93.38 344 GLY A O 1
ATOM 2506 N N . ASP A 1 345 ? 22.633 -1.743 -21.086 1.00 96.69 345 ASP A N 1
ATOM 2507 C CA . ASP A 1 345 ? 22.488 -3.105 -20.570 1.00 96.69 345 ASP A CA 1
ATOM 2508 C C . ASP A 1 345 ? 23.788 -3.914 -20.705 1.00 96.69 345 ASP A C 1
ATOM 2510 O O . ASP A 1 345 ? 24.493 -3.805 -21.710 1.00 96.69 345 ASP A O 1
ATOM 2514 N N . GLY A 1 346 ? 24.103 -4.748 -19.714 1.00 96.88 346 GLY A N 1
ATOM 2515 C CA . GLY A 1 346 ? 25.252 -5.650 -19.750 1.00 96.88 346 GLY A CA 1
ATOM 2516 C C . GLY A 1 346 ? 25.016 -6.819 -20.708 1.00 96.88 346 GLY A C 1
ATOM 2517 O O . GLY A 1 346 ? 25.571 -6.849 -21.809 1.00 96.88 346 GLY A O 1
ATOM 2518 N N . LEU A 1 347 ? 24.174 -7.765 -20.291 1.00 97.69 347 LEU A N 1
ATOM 2519 C CA . LEU A 1 347 ? 23.663 -8.867 -21.103 1.00 97.69 347 LEU A CA 1
ATOM 2520 C C . LEU A 1 347 ? 22.141 -8.743 -21.211 1.00 97.69 347 LEU A C 1
ATOM 2522 O O . LEU A 1 347 ? 21.434 -8.909 -20.221 1.00 97.69 347 LEU A O 1
ATOM 2526 N N . ASN A 1 348 ? 21.649 -8.465 -22.415 1.00 98.00 348 ASN A N 1
ATOM 2527 C CA . ASN A 1 348 ? 20.229 -8.328 -22.716 1.00 98.00 348 ASN A CA 1
ATOM 2528 C C . ASN A 1 348 ? 19.769 -9.480 -23.622 1.00 98.00 348 ASN A C 1
ATOM 2530 O O . ASN A 1 348 ? 20.232 -9.612 -24.759 1.00 98.00 348 ASN A O 1
ATOM 2534 N N . LEU A 1 349 ? 18.862 -10.303 -23.096 1.00 97.62 349 LEU A N 1
ATOM 2535 C CA . LEU A 1 349 ? 18.207 -11.416 -23.771 1.00 97.62 349 LEU A CA 1
ATOM 2536 C C . LEU A 1 349 ? 16.710 -11.114 -23.899 1.00 97.62 349 LEU A C 1
ATOM 2538 O O . LEU A 1 349 ? 15.962 -11.267 -22.936 1.00 97.62 349 LEU A O 1
ATOM 2542 N N . THR A 1 350 ? 16.255 -10.735 -25.091 1.00 96.56 350 THR A N 1
ATOM 2543 C CA . THR A 1 350 ? 14.820 -10.537 -25.374 1.00 96.56 350 THR A CA 1
ATOM 2544 C C . THR A 1 350 ? 14.298 -11.649 -26.265 1.00 96.56 350 THR A C 1
ATOM 2546 O O . THR A 1 350 ? 14.884 -11.985 -27.299 1.00 96.56 350 THR A O 1
ATOM 2549 N N . SER A 1 351 ? 13.208 -12.261 -25.822 1.00 95.62 351 SER A N 1
ATOM 2550 C CA . SER A 1 351 ? 12.602 -13.456 -26.399 1.00 95.62 351 SER A CA 1
ATOM 2551 C C . SER A 1 351 ? 13.591 -14.616 -26.621 1.00 95.62 351 SER A C 1
ATOM 2553 O O . SER A 1 351 ? 13.578 -15.229 -27.696 1.00 95.62 351 SER A O 1
ATOM 2555 N N . PRO A 1 352 ? 14.496 -14.935 -25.666 1.00 96.75 352 PRO A N 1
ATOM 2556 C CA . PRO A 1 352 ? 15.391 -16.073 -25.822 1.00 96.75 352 PRO A CA 1
ATOM 2557 C C . PRO A 1 352 ? 14.604 -17.384 -25.724 1.00 96.75 352 PRO A C 1
ATOM 2559 O O . PRO A 1 352 ? 13.559 -17.457 -25.083 1.00 96.75 352 PRO A O 1
ATOM 2562 N N . SER A 1 353 ? 15.117 -18.450 -26.328 1.00 95.81 353 SER A N 1
ATOM 2563 C CA . SER A 1 353 ? 14.578 -19.804 -26.156 1.00 95.81 353 SER A CA 1
ATOM 2564 C C . SER A 1 353 ? 15.695 -20.826 -25.987 1.00 95.81 353 SER A C 1
ATOM 2566 O O . SER A 1 353 ? 16.817 -20.593 -26.431 1.00 95.81 353 SER A O 1
ATOM 2568 N N . GLY A 1 354 ? 15.396 -21.964 -25.363 1.00 95.50 354 GLY A N 1
ATOM 2569 C CA . GLY A 1 354 ? 16.347 -23.064 -25.192 1.00 95.50 354 GLY A CA 1
ATOM 2570 C C . GLY A 1 354 ? 17.100 -23.038 -23.862 1.00 95.50 354 GLY A C 1
ATOM 2571 O O . GLY A 1 354 ? 16.517 -22.663 -22.851 1.00 95.50 354 GLY A O 1
ATOM 2572 N N . ASP A 1 355 ? 18.355 -23.489 -23.841 1.00 95.06 355 ASP A N 1
ATOM 2573 C CA . ASP A 1 355 ? 19.107 -23.740 -22.599 1.00 95.06 355 ASP A CA 1
ATOM 2574 C C . ASP A 1 355 ? 20.544 -23.198 -22.688 1.00 95.06 355 ASP A C 1
ATOM 2576 O O . ASP A 1 355 ? 21.310 -23.586 -23.576 1.00 95.06 355 ASP A O 1
ATOM 2580 N N . LEU A 1 356 ? 20.909 -22.288 -21.779 1.00 96.19 356 LEU A N 1
ATOM 2581 C CA . LEU A 1 356 ? 22.213 -21.628 -21.722 1.00 96.19 356 LEU A CA 1
ATOM 2582 C C . LEU A 1 356 ? 22.804 -21.686 -20.310 1.00 96.19 356 LEU A C 1
ATOM 2584 O O . LEU A 1 356 ? 22.172 -21.289 -19.336 1.00 96.19 356 LEU A O 1
ATOM 2588 N N . SER A 1 357 ? 24.073 -22.081 -20.204 1.00 95.50 357 SER A N 1
ATOM 2589 C CA . SER A 1 357 ? 24.768 -22.151 -18.917 1.00 95.50 357 SER A CA 1
ATOM 2590 C C . SER A 1 357 ? 26.135 -21.491 -18.956 1.00 95.50 357 SER A C 1
ATOM 2592 O O . SER A 1 357 ? 26.998 -21.900 -19.729 1.00 95.50 357 SER A O 1
ATOM 2594 N N . PHE A 1 358 ? 26.389 -20.570 -18.033 1.00 96.81 358 PHE A N 1
ATOM 2595 C CA . PHE A 1 358 ? 27.706 -19.972 -17.821 1.00 96.81 358 PHE A CA 1
ATOM 2596 C C . PHE A 1 358 ? 28.456 -20.657 -16.679 1.00 96.81 358 PHE A C 1
ATOM 2598 O O . PHE A 1 358 ? 27.889 -20.935 -15.624 1.00 96.81 358 PHE A O 1
ATOM 2605 N N . ALA A 1 359 ? 29.756 -20.886 -16.867 1.00 95.69 359 ALA A N 1
ATOM 2606 C CA . ALA A 1 359 ? 30.649 -21.251 -15.770 1.00 95.69 359 ALA A CA 1
ATOM 2607 C C . ALA A 1 359 ? 30.947 -20.033 -14.881 1.00 95.69 359 ALA A C 1
ATOM 2609 O O . ALA A 1 359 ? 30.954 -20.159 -13.662 1.00 95.69 359 ALA A O 1
ATOM 2610 N N . VAL A 1 360 ? 31.159 -18.865 -15.497 1.00 96.00 360 VAL A N 1
ATOM 2611 C CA . VAL A 1 360 ? 31.316 -17.564 -14.828 1.00 96.00 360 VAL A CA 1
ATOM 2612 C C . VAL A 1 360 ? 30.649 -16.503 -15.696 1.00 96.00 360 VAL A C 1
ATOM 2614 O O . VAL A 1 360 ? 30.922 -16.446 -16.896 1.00 96.00 360 VAL A O 1
ATOM 2617 N N . LEU A 1 361 ? 29.796 -15.673 -15.103 1.00 97.06 361 LEU A N 1
ATOM 2618 C CA . LEU A 1 361 ? 29.186 -14.514 -15.748 1.00 97.06 361 LEU A CA 1
ATOM 2619 C C . LEU A 1 361 ? 29.510 -13.256 -14.940 1.00 97.06 361 LEU A C 1
ATOM 2621 O O . LEU A 1 361 ? 28.894 -13.011 -13.908 1.00 97.06 361 LEU A O 1
ATOM 2625 N N . ASP A 1 362 ? 30.458 -12.466 -15.434 1.00 95.88 362 ASP A N 1
ATOM 2626 C CA . ASP A 1 362 ? 30.862 -11.210 -14.808 1.00 95.88 362 ASP A CA 1
ATOM 2627 C C . ASP A 1 362 ? 30.347 -10.016 -15.610 1.00 95.88 362 ASP A C 1
ATOM 2629 O O . ASP A 1 362 ? 30.643 -9.880 -16.801 1.00 95.88 362 ASP A O 1
ATOM 2633 N N . ILE A 1 363 ? 29.584 -9.136 -14.964 1.00 96.44 363 ILE A N 1
ATOM 2634 C CA . ILE A 1 363 ? 28.984 -7.960 -15.598 1.00 96.44 363 ILE A CA 1
ATOM 2635 C C . ILE A 1 363 ? 29.297 -6.709 -14.778 1.00 96.44 363 ILE A C 1
ATOM 2637 O O . ILE A 1 363 ? 28.964 -6.622 -13.602 1.00 96.44 363 ILE A O 1
ATOM 2641 N N . PHE A 1 364 ? 29.899 -5.723 -15.434 1.00 95.31 364 PHE A N 1
ATOM 2642 C CA . PHE A 1 364 ? 30.229 -4.397 -14.928 1.00 95.31 364 PHE A CA 1
ATOM 2643 C C . PHE A 1 364 ? 29.671 -3.360 -15.910 1.00 95.31 364 PHE A C 1
ATOM 2645 O O . PHE A 1 364 ? 30.245 -3.132 -16.981 1.00 95.31 364 PHE A O 1
ATOM 2652 N N . ASN A 1 365 ? 28.535 -2.749 -15.584 1.00 94.69 365 ASN A N 1
ATOM 2653 C CA . ASN A 1 365 ? 27.862 -1.813 -16.486 1.00 94.69 365 ASN A CA 1
ATOM 2654 C C . ASN A 1 365 ? 27.323 -0.575 -15.763 1.00 94.69 365 ASN A C 1
ATOM 2656 O O . ASN A 1 365 ? 27.153 -0.557 -14.547 1.00 94.69 365 ASN A O 1
ATOM 2660 N N . ASP A 1 366 ? 27.044 0.465 -16.544 1.00 93.00 366 ASP A N 1
ATOM 2661 C CA . ASP A 1 366 ? 26.495 1.730 -16.063 1.00 93.00 366 ASP A CA 1
ATOM 2662 C C . ASP A 1 366 ? 25.301 2.174 -16.917 1.00 93.00 366 ASP A C 1
ATOM 2664 O O . ASP A 1 366 ? 25.341 2.055 -18.138 1.00 93.00 366 ASP A O 1
ATOM 2668 N N . ALA A 1 367 ? 24.269 2.749 -16.302 1.00 89.69 367 ALA A N 1
ATOM 2669 C CA . ALA A 1 367 ? 23.099 3.316 -16.983 1.00 89.69 367 ALA A CA 1
ATOM 2670 C C . ALA A 1 367 ? 22.282 2.313 -17.835 1.00 89.69 367 ALA A C 1
ATOM 2672 O O . ALA A 1 367 ? 21.954 2.590 -18.989 1.00 89.69 367 ALA A O 1
ATOM 2673 N N . GLY A 1 368 ? 21.931 1.158 -17.261 1.00 93.19 368 GLY A N 1
ATOM 2674 C CA . GLY A 1 368 ? 21.072 0.122 -17.856 1.00 93.19 368 GLY A CA 1
ATOM 2675 C C . GLY A 1 368 ? 20.961 -1.105 -16.946 1.00 93.19 368 GLY A C 1
ATOM 2676 O O . GLY A 1 368 ? 21.386 -1.046 -15.794 1.00 93.19 368 GLY A O 1
ATOM 2677 N N . THR A 1 369 ? 20.414 -2.216 -17.438 1.00 97.19 369 THR A N 1
ATOM 2678 C CA . THR A 1 369 ? 20.277 -3.451 -16.650 1.00 97.19 369 THR A CA 1
ATOM 2679 C C . THR A 1 369 ? 21.511 -4.344 -16.783 1.00 97.19 369 THR A C 1
ATOM 2681 O O . THR A 1 369 ? 21.934 -4.624 -17.899 1.00 97.19 369 THR A O 1
ATOM 2684 N N . GLY A 1 370 ? 22.087 -4.831 -15.681 1.00 96.88 370 GLY A N 1
ATOM 2685 C CA . GLY A 1 370 ? 23.213 -5.771 -15.709 1.00 96.88 370 GLY A CA 1
ATOM 2686 C C . GLY A 1 370 ? 22.889 -7.034 -16.508 1.00 96.88 370 GLY A C 1
ATOM 2687 O O . GLY A 1 370 ? 23.432 -7.236 -17.594 1.00 96.88 370 GLY A O 1
ATOM 2688 N N . LEU A 1 371 ? 21.962 -7.846 -16.003 1.00 97.69 371 LEU A N 1
ATOM 2689 C CA . LEU A 1 371 ? 21.382 -8.985 -16.715 1.00 97.69 371 LEU A CA 1
ATOM 2690 C C . LEU A 1 371 ? 19.877 -8.769 -16.911 1.00 97.69 371 LEU A C 1
ATOM 2692 O O . LEU A 1 371 ? 19.123 -8.725 -15.939 1.00 97.69 371 LEU A O 1
ATOM 2696 N N . LEU A 1 372 ? 19.458 -8.651 -18.170 1.00 97.62 372 LEU A N 1
ATOM 2697 C CA . LEU A 1 372 ? 18.062 -8.553 -18.583 1.00 97.62 372 LEU A CA 1
ATOM 2698 C C . LEU A 1 372 ? 17.657 -9.823 -19.327 1.00 97.62 372 LEU A C 1
ATOM 2700 O O . LEU A 1 372 ? 18.286 -10.185 -20.324 1.00 97.62 372 LEU A O 1
ATOM 2704 N N . VAL A 1 373 ? 16.591 -10.469 -18.863 1.00 97.38 373 VAL A N 1
ATOM 2705 C CA . VAL A 1 373 ? 15.957 -11.609 -19.530 1.00 97.38 373 VAL A CA 1
ATOM 2706 C C . VAL A 1 373 ? 14.459 -11.349 -19.623 1.00 97.38 373 VAL A C 1
ATOM 2708 O O . VAL A 1 373 ? 13.801 -11.238 -18.594 1.00 97.38 373 VAL A O 1
ATOM 2711 N N . ASP A 1 374 ? 13.935 -11.279 -20.845 1.00 95.81 374 ASP A N 1
ATOM 2712 C CA . ASP A 1 374 ? 12.502 -11.148 -21.125 1.00 95.81 374 ASP A CA 1
ATOM 2713 C C . ASP A 1 374 ? 12.045 -12.293 -22.034 1.00 95.81 374 ASP A C 1
ATOM 2715 O O . ASP A 1 374 ? 12.343 -12.289 -23.228 1.00 95.81 374 ASP A O 1
ATOM 2719 N N . THR A 1 375 ? 11.339 -13.283 -21.486 1.00 94.25 375 THR A N 1
ATOM 2720 C CA . THR A 1 375 ? 10.684 -14.349 -22.271 1.00 94.25 375 THR A CA 1
ATOM 2721 C C . THR A 1 375 ? 9.187 -14.106 -22.458 1.00 94.25 375 THR A C 1
ATOM 2723 O O . THR A 1 375 ? 8.547 -14.753 -23.290 1.00 94.25 375 THR A O 1
ATOM 2726 N N . LYS A 1 376 ? 8.617 -13.146 -21.723 1.00 88.38 376 LYS A N 1
ATOM 2727 C CA . LYS A 1 376 ? 7.176 -12.877 -21.653 1.00 88.38 376 LYS A CA 1
ATOM 2728 C C . LYS A 1 376 ? 6.641 -12.268 -22.927 1.00 88.38 376 LYS A C 1
ATOM 2730 O O . LYS A 1 376 ? 5.560 -12.654 -23.366 1.00 88.38 376 LYS A O 1
ATOM 2735 N N . THR A 1 377 ? 7.401 -11.336 -23.506 1.00 85.88 377 THR A N 1
ATOM 2736 C CA . THR A 1 377 ? 6.978 -10.556 -24.674 1.00 85.88 377 THR A CA 1
ATOM 2737 C C . THR A 1 377 ? 6.521 -11.457 -25.825 1.00 85.88 377 THR A C 1
ATOM 2739 O O . THR A 1 377 ? 5.475 -11.195 -26.419 1.00 85.88 377 THR A O 1
ATOM 2742 N N . ASP A 1 378 ? 7.228 -12.568 -26.062 1.00 88.12 378 ASP A N 1
ATOM 2743 C CA . ASP A 1 378 ? 6.886 -13.552 -27.101 1.00 88.12 378 ASP A CA 1
ATOM 2744 C C . ASP A 1 378 ? 6.452 -14.928 -26.546 1.00 88.12 378 ASP A C 1
ATOM 2746 O O . ASP A 1 378 ? 6.187 -15.852 -27.320 1.00 88.12 378 ASP A O 1
ATOM 2750 N N . GLY A 1 379 ? 6.359 -15.087 -25.220 1.00 89.06 379 GLY A N 1
ATOM 2751 C CA . GLY A 1 379 ? 5.959 -16.334 -24.557 1.00 89.06 379 GLY A CA 1
ATOM 2752 C C . GLY A 1 379 ? 6.914 -17.508 -24.807 1.00 89.06 379 GLY A C 1
ATOM 2753 O O . GLY A 1 379 ? 6.465 -18.637 -25.032 1.00 89.06 379 GLY A O 1
ATOM 2754 N N . THR A 1 380 ? 8.224 -17.253 -24.831 1.00 93.06 380 THR A N 1
ATOM 2755 C CA . THR A 1 380 ? 9.245 -18.275 -25.088 1.00 93.06 380 THR A CA 1
ATOM 2756 C C . THR A 1 380 ? 9.570 -19.098 -23.837 1.00 93.06 380 THR A C 1
ATOM 2758 O O . THR A 1 380 ? 9.282 -18.711 -22.710 1.00 93.06 380 THR A O 1
ATOM 2761 N N . THR A 1 381 ? 10.172 -20.278 -24.021 1.00 92.56 381 THR A N 1
ATOM 2762 C CA . THR A 1 381 ? 10.674 -21.109 -22.913 1.00 92.56 381 THR A CA 1
ATOM 2763 C C . THR A 1 381 ? 12.193 -21.089 -22.915 1.00 92.56 381 THR A C 1
ATOM 2765 O O . THR A 1 381 ? 12.813 -21.468 -23.914 1.00 92.56 381 THR A O 1
ATOM 2768 N N . PHE A 1 382 ? 12.783 -20.664 -21.801 1.00 94.94 382 PHE A N 1
ATOM 2769 C CA . PHE A 1 382 ? 14.223 -20.497 -21.667 1.00 94.94 382 PHE A CA 1
ATOM 2770 C C . PHE A 1 382 ? 14.712 -20.934 -20.286 1.00 94.94 382 PHE A C 1
ATOM 2772 O O . PHE A 1 382 ? 14.090 -20.617 -19.269 1.00 94.94 382 PHE A O 1
ATOM 2779 N N . SER A 1 383 ? 15.848 -21.628 -20.281 1.00 94.38 383 SER A N 1
ATOM 2780 C CA . SER A 1 383 ? 16.602 -21.973 -19.084 1.00 94.38 383 SER A CA 1
ATOM 2781 C C . SER A 1 383 ? 17.948 -21.263 -19.089 1.00 94.38 383 SER A C 1
ATOM 2783 O O . SER A 1 383 ? 18.666 -21.277 -20.091 1.00 94.38 383 SER A O 1
ATOM 2785 N N . LEU A 1 384 ? 18.299 -20.669 -17.951 1.00 94.81 384 LEU A N 1
ATOM 2786 C CA . LEU A 1 384 ? 19.581 -19.999 -17.744 1.00 94.81 384 LEU A CA 1
ATOM 2787 C C . LEU A 1 384 ? 20.218 -20.514 -16.457 1.00 94.81 384 LEU A C 1
ATOM 2789 O O . LEU A 1 384 ? 19.536 -20.581 -15.443 1.00 94.81 384 LEU A O 1
ATOM 2793 N N . THR A 1 385 ? 21.507 -20.840 -16.446 1.00 94.06 385 THR A N 1
ATOM 2794 C CA . THR A 1 385 ? 22.234 -21.167 -15.202 1.00 94.06 385 THR A CA 1
ATOM 2795 C C . THR A 1 385 ? 23.595 -20.487 -15.148 1.00 94.06 385 THR A C 1
ATOM 2797 O O . THR A 1 385 ? 24.229 -20.255 -16.180 1.00 94.06 385 THR A O 1
ATOM 2800 N N . THR A 1 386 ? 24.078 -20.193 -13.941 1.00 94.56 386 THR A N 1
ATOM 2801 C CA . THR A 1 386 ? 25.396 -19.580 -13.713 1.00 94.56 386 THR A CA 1
ATOM 2802 C C . THR A 1 386 ? 26.177 -20.328 -12.632 1.00 94.56 386 THR A C 1
ATOM 2804 O O . THR A 1 386 ? 25.605 -20.963 -11.741 1.00 94.56 386 THR A O 1
ATOM 2807 N N . GLY A 1 387 ? 27.508 -20.277 -12.706 1.00 90.44 387 GLY A N 1
ATOM 2808 C CA . GLY A 1 387 ? 28.382 -20.773 -11.644 1.00 90.44 387 GLY A CA 1
ATOM 2809 C C . GLY A 1 387 ? 28.479 -19.794 -10.473 1.00 90.44 387 GLY A C 1
ATOM 2810 O O . GLY A 1 387 ? 28.315 -18.589 -10.646 1.00 90.44 387 GLY A O 1
ATOM 2811 N N . ALA A 1 388 ? 28.786 -20.314 -9.282 1.00 89.06 388 ALA A N 1
ATOM 2812 C CA . ALA A 1 388 ? 28.794 -19.545 -8.035 1.00 89.06 388 ALA A CA 1
ATOM 2813 C C . ALA A 1 388 ? 29.840 -18.418 -7.975 1.00 89.06 388 ALA A C 1
ATOM 2815 O O . ALA A 1 388 ? 29.670 -17.515 -7.174 1.00 89.06 388 ALA A O 1
ATOM 2816 N N . ASP A 1 389 ? 30.869 -18.441 -8.826 1.00 93.81 389 ASP A N 1
ATOM 2817 C CA . ASP A 1 389 ? 31.920 -17.412 -8.867 1.00 93.81 389 ASP A CA 1
ATOM 2818 C C . ASP A 1 389 ? 31.525 -16.173 -9.713 1.00 93.81 389 ASP A C 1
ATOM 2820 O O . ASP A 1 389 ? 32.357 -15.308 -9.967 1.00 93.81 389 ASP A O 1
ATOM 2824 N N . SER A 1 390 ? 30.277 -16.096 -10.193 1.00 96.31 390 SER A N 1
ATOM 2825 C CA . SER A 1 390 ? 29.777 -15.015 -11.063 1.00 96.31 390 SER A CA 1
ATOM 2826 C C . SER A 1 390 ? 29.511 -13.718 -10.288 1.00 96.31 390 SER A C 1
ATOM 2828 O O . SER A 1 390 ? 29.003 -13.770 -9.168 1.00 96.31 390 SER A O 1
ATOM 2830 N N . THR A 1 391 ? 29.775 -12.554 -10.890 1.00 95.75 391 THR A N 1
ATOM 2831 C CA . THR A 1 391 ? 29.559 -11.237 -10.259 1.00 95.75 391 THR A CA 1
ATOM 2832 C C . THR A 1 391 ? 28.755 -10.275 -11.136 1.00 95.75 391 THR A C 1
ATOM 2834 O O . THR A 1 391 ? 29.002 -10.150 -12.331 1.00 95.75 391 THR A O 1
ATOM 2837 N N . ILE A 1 392 ? 27.840 -9.508 -10.535 1.00 96.50 392 ILE A N 1
ATOM 2838 C CA . ILE A 1 392 ? 27.193 -8.364 -11.200 1.00 96.50 392 ILE A CA 1
ATOM 2839 C C . ILE A 1 392 ? 27.464 -7.083 -10.411 1.00 96.50 392 ILE A C 1
ATOM 2841 O O . ILE A 1 392 ? 27.245 -7.025 -9.204 1.00 96.50 392 ILE A O 1
ATOM 2845 N N . ASN A 1 393 ? 27.903 -6.034 -11.098 1.00 95.38 393 ASN A N 1
ATOM 2846 C CA . ASN A 1 393 ? 28.053 -4.690 -10.563 1.00 95.38 393 ASN A CA 1
ATOM 2847 C C . ASN A 1 393 ? 27.477 -3.675 -11.555 1.00 95.38 393 ASN A C 1
ATOM 2849 O O . ASN A 1 393 ? 28.071 -3.395 -12.599 1.00 95.38 393 ASN A O 1
ATOM 2853 N N . THR A 1 394 ? 26.316 -3.129 -11.209 1.00 95.44 394 THR A N 1
ATOM 2854 C CA . THR A 1 394 ? 25.599 -2.161 -12.033 1.00 95.44 394 THR A CA 1
ATOM 2855 C C . THR A 1 394 ? 25.496 -0.818 -11.319 1.00 95.44 394 THR A C 1
ATOM 2857 O O . THR A 1 394 ? 24.992 -0.719 -10.196 1.00 95.44 394 THR A O 1
ATOM 2860 N N . THR A 1 395 ? 25.943 0.244 -11.989 1.00 94.00 395 THR A N 1
ATOM 2861 C CA . THR A 1 395 ? 25.767 1.629 -11.536 1.00 94.00 395 THR A CA 1
ATOM 2862 C C . THR A 1 395 ? 24.693 2.346 -12.349 1.00 94.00 395 THR A C 1
ATOM 2864 O O . THR A 1 395 ? 24.508 2.096 -13.535 1.00 94.00 395 THR A O 1
ATOM 2867 N N . ASN A 1 396 ? 23.952 3.247 -11.711 1.00 93.62 396 ASN A N 1
ATOM 2868 C CA . ASN A 1 396 ? 22.821 3.973 -12.291 1.00 93.62 396 ASN A CA 1
ATOM 2869 C C . ASN A 1 396 ? 21.784 3.070 -12.998 1.00 93.62 396 ASN A C 1
ATOM 2871 O O . ASN A 1 396 ? 21.213 3.470 -14.013 1.00 93.62 396 ASN A O 1
ATOM 2875 N N . GLY A 1 397 ? 21.545 1.856 -12.491 1.00 93.88 397 GLY A N 1
ATOM 2876 C CA . GLY A 1 397 ? 20.708 0.863 -13.166 1.00 93.88 397 GLY A CA 1
ATOM 2877 C C . GLY A 1 397 ? 20.397 -0.380 -12.329 1.00 93.88 397 GLY A C 1
ATOM 2878 O O . GLY A 1 397 ? 20.928 -0.556 -11.234 1.00 93.88 397 GLY A O 1
ATOM 2879 N N . THR A 1 398 ? 19.519 -1.234 -12.854 1.00 97.31 398 THR A N 1
ATOM 2880 C CA . THR A 1 398 ? 19.078 -2.484 -12.214 1.00 97.31 398 THR A CA 1
ATOM 2881 C C . THR A 1 398 ? 20.112 -3.585 -12.426 1.00 97.31 398 THR A C 1
ATOM 2883 O O . THR A 1 398 ? 20.539 -3.813 -13.549 1.00 97.31 398 THR A O 1
ATOM 2886 N N . ALA A 1 399 ? 20.525 -4.310 -11.389 1.00 97.44 399 ALA A N 1
ATOM 2887 C CA . ALA A 1 399 ? 21.505 -5.384 -11.568 1.00 97.44 399 ALA A CA 1
ATOM 2888 C C . ALA A 1 399 ? 20.911 -6.585 -12.316 1.00 97.44 399 ALA A C 1
ATOM 2890 O O . ALA A 1 399 ? 21.545 -7.141 -13.213 1.00 97.44 399 ALA A O 1
ATOM 2891 N N . LEU A 1 400 ? 19.682 -6.965 -11.965 1.00 97.00 400 LEU A N 1
ATOM 2892 C CA . LEU A 1 400 ? 19.020 -8.147 -12.501 1.00 97.00 400 LEU A CA 1
ATOM 2893 C C . LEU A 1 400 ? 17.542 -7.853 -12.758 1.00 97.00 400 LEU A C 1
ATOM 2895 O O . LEU A 1 400 ? 16.846 -7.408 -11.850 1.00 97.00 400 LEU A O 1
ATOM 2899 N N . ASN A 1 401 ? 17.071 -8.100 -13.977 1.00 97.00 401 ASN A N 1
ATOM 2900 C CA . ASN A 1 401 ? 15.655 -8.065 -14.331 1.00 97.00 401 ASN A CA 1
ATOM 2901 C C . ASN A 1 401 ? 15.325 -9.308 -15.159 1.00 97.00 401 ASN A C 1
ATOM 2903 O O . ASN A 1 401 ? 15.746 -9.413 -16.311 1.00 97.00 401 ASN A O 1
ATOM 2907 N N . VAL A 1 402 ? 14.642 -10.269 -14.545 1.00 95.50 402 VAL A N 1
ATOM 2908 C CA . VAL A 1 402 ? 14.402 -11.593 -15.122 1.00 95.50 402 VAL A CA 1
ATOM 2909 C C . VAL A 1 402 ? 12.910 -11.893 -15.071 1.00 95.50 402 VAL A C 1
ATOM 2911 O O . VAL A 1 402 ? 12.344 -11.947 -13.980 1.00 95.50 402 VAL A O 1
ATOM 2914 N N . ASP A 1 403 ? 12.302 -12.076 -16.247 1.00 92.25 403 ASP A N 1
ATOM 2915 C CA . ASP A 1 403 ? 10.858 -12.272 -16.419 1.00 92.25 403 ASP A CA 1
ATOM 2916 C C . ASP A 1 403 ? 10.524 -13.039 -17.716 1.00 92.25 403 ASP A C 1
ATOM 2918 O O . ASP A 1 403 ? 10.705 -12.503 -18.810 1.00 92.25 403 ASP A O 1
ATOM 2922 N N . PRO A 1 404 ? 9.897 -14.225 -17.686 1.00 92.50 404 PRO A N 1
ATOM 2923 C CA . PRO A 1 404 ? 10.098 -15.404 -16.828 1.00 92.50 404 PRO A CA 1
ATOM 2924 C C . PRO A 1 404 ? 11.378 -16.204 -17.134 1.00 92.50 404 PRO A C 1
ATOM 2926 O O . PRO A 1 404 ? 11.914 -16.133 -18.246 1.00 92.50 404 PRO A O 1
ATOM 2929 N N . VAL A 1 405 ? 11.831 -17.060 -16.206 1.00 90.56 405 VAL A N 1
ATOM 2930 C CA . VAL A 1 405 ? 12.887 -18.056 -16.492 1.00 90.56 405 VAL A CA 1
ATOM 2931 C C . VAL A 1 405 ? 12.805 -19.289 -15.581 1.00 90.56 405 VAL A C 1
ATOM 2933 O O . VAL A 1 405 ? 12.506 -19.177 -14.395 1.00 90.56 405 VAL A O 1
ATOM 2936 N N . THR A 1 406 ? 13.166 -20.468 -16.098 1.00 88.94 406 THR A N 1
ATOM 2937 C CA . THR A 1 406 ? 13.472 -21.644 -15.260 1.00 88.94 406 THR A CA 1
ATOM 2938 C C . THR A 1 406 ? 14.980 -21.714 -15.015 1.00 88.94 406 THR A C 1
ATOM 2940 O O . THR A 1 406 ? 15.763 -21.733 -15.962 1.00 88.94 406 THR A O 1
ATOM 2943 N N . THR A 1 407 ? 15.435 -21.710 -13.763 1.00 87.81 407 THR A N 1
ATOM 2944 C CA . THR A 1 407 ? 16.835 -21.379 -13.475 1.00 87.81 407 THR A CA 1
ATOM 2945 C C . THR A 1 407 ? 17.392 -21.936 -12.163 1.00 87.81 407 THR A C 1
ATOM 2947 O O . THR A 1 407 ? 16.697 -22.515 -11.331 1.00 87.81 407 THR A O 1
ATOM 2950 N N . ASP A 1 408 ? 18.707 -21.797 -12.043 1.00 88.50 408 ASP A N 1
ATOM 2951 C CA . ASP A 1 408 ? 19.530 -21.987 -10.858 1.00 88.50 408 ASP A CA 1
ATOM 2952 C C . ASP A 1 408 ? 20.642 -20.922 -10.917 1.00 88.50 408 ASP A C 1
ATOM 2954 O O . ASP A 1 408 ? 21.805 -21.204 -11.234 1.00 88.50 408 ASP A O 1
ATOM 2958 N N . LEU A 1 409 ? 20.239 -19.655 -10.755 1.00 91.00 409 LEU A N 1
ATOM 2959 C CA . LEU A 1 409 ? 21.146 -18.510 -10.802 1.00 91.00 409 LEU A CA 1
ATOM 2960 C C . LEU A 1 409 ? 21.977 -18.462 -9.523 1.00 91.00 409 LEU A C 1
ATOM 2962 O O . LEU A 1 409 ? 21.443 -18.300 -8.424 1.00 91.00 409 LEU A O 1
ATOM 2966 N N . ARG A 1 410 ? 23.297 -18.550 -9.676 1.00 91.81 410 ARG A N 1
ATOM 2967 C CA . ARG A 1 410 ? 24.261 -18.412 -8.585 1.00 91.81 410 ARG A CA 1
ATOM 2968 C C . ARG A 1 410 ? 25.230 -17.272 -8.846 1.00 91.81 410 ARG A C 1
ATOM 2970 O O . ARG A 1 410 ? 25.783 -17.171 -9.940 1.00 91.81 410 ARG A O 1
ATOM 2977 N N . PHE A 1 411 ? 25.467 -16.467 -7.820 1.00 94.50 411 PHE A N 1
ATOM 2978 C CA . PHE A 1 411 ? 26.423 -15.364 -7.846 1.00 94.50 411 PHE A CA 1
ATOM 2979 C C . PHE A 1 411 ? 27.249 -15.327 -6.557 1.00 94.50 411 PHE A C 1
ATOM 2981 O O . PHE A 1 411 ? 26.750 -15.657 -5.482 1.00 94.50 411 PHE A O 1
ATOM 2988 N N . ASP A 1 412 ? 28.496 -14.878 -6.645 1.00 95.31 412 ASP A N 1
ATOM 2989 C CA . ASP A 1 412 ? 29.322 -14.569 -5.477 1.00 95.31 412 ASP A CA 1
ATOM 2990 C C . ASP A 1 412 ? 28.875 -13.226 -4.890 1.00 95.31 412 ASP A C 1
ATOM 2992 O O . ASP A 1 412 ? 28.580 -13.106 -3.698 1.00 95.31 412 ASP A O 1
ATOM 2996 N N . SER A 1 413 ? 28.717 -12.218 -5.755 1.00 95.50 413 SER A N 1
ATOM 2997 C CA . SER A 1 413 ? 28.230 -10.902 -5.353 1.00 95.50 413 SER A CA 1
ATOM 2998 C C . SER A 1 413 ? 27.369 -10.218 -6.413 1.00 95.50 413 SER A C 1
ATOM 3000 O O . SER A 1 413 ? 27.588 -10.351 -7.619 1.00 95.50 413 SER A O 1
ATOM 3002 N N . ILE A 1 414 ? 26.382 -9.458 -5.940 1.00 97.25 414 ILE A N 1
ATOM 3003 C CA . ILE A 1 414 ? 25.567 -8.560 -6.757 1.00 97.25 414 ILE A CA 1
ATOM 3004 C C . ILE A 1 414 ? 25.576 -7.175 -6.120 1.00 97.25 414 ILE A C 1
ATOM 3006 O O . ILE A 1 414 ? 25.252 -7.017 -4.943 1.00 97.25 414 ILE A O 1
ATOM 3010 N N . THR A 1 415 ? 25.925 -6.163 -6.906 1.00 96.50 415 THR A N 1
ATOM 3011 C CA . THR A 1 415 ? 25.851 -4.755 -6.517 1.00 96.50 415 THR A CA 1
ATOM 3012 C C . THR A 1 415 ? 24.965 -3.989 -7.491 1.00 96.50 415 THR A C 1
ATOM 3014 O O . THR A 1 415 ? 25.184 -4.045 -8.700 1.00 96.50 415 THR A O 1
ATOM 3017 N N . ALA A 1 416 ? 23.995 -3.245 -6.961 1.00 96.94 416 ALA A N 1
ATOM 3018 C CA . ALA A 1 416 ? 23.191 -2.280 -7.704 1.00 96.94 416 ALA A CA 1
ATOM 3019 C C . ALA A 1 416 ? 23.256 -0.912 -7.014 1.00 96.94 416 ALA A C 1
ATOM 3021 O O . ALA A 1 416 ? 23.096 -0.801 -5.796 1.00 96.94 416 ALA A O 1
ATOM 3022 N N . SER A 1 417 ? 23.474 0.152 -7.779 1.00 95.12 417 SER A N 1
ATOM 3023 C CA . SER A 1 417 ? 23.363 1.523 -7.272 1.00 95.12 417 SER A CA 1
ATOM 3024 C C . SER A 1 417 ? 22.583 2.390 -8.249 1.00 95.12 417 SER A C 1
ATOM 3026 O O . SER A 1 417 ? 22.851 2.351 -9.445 1.00 95.12 417 SER A O 1
ATOM 3028 N N . GLY A 1 418 ? 21.627 3.181 -7.768 1.00 92.31 418 GLY A N 1
ATOM 3029 C CA . GLY A 1 418 ? 20.707 3.906 -8.644 1.00 92.31 418 GLY A CA 1
ATOM 3030 C C . GLY A 1 418 ? 19.694 2.981 -9.329 1.00 92.31 418 GLY A C 1
ATOM 3031 O O . GLY A 1 418 ? 19.445 1.864 -8.884 1.00 92.31 418 GLY A O 1
ATOM 3032 N N . GLY A 1 419 ? 19.129 3.443 -10.447 1.00 91.94 419 GLY A N 1
ATOM 3033 C CA . GLY A 1 419 ? 18.179 2.667 -11.249 1.00 91.94 419 GLY A CA 1
ATOM 3034 C C . GLY A 1 419 ? 16.759 2.635 -10.680 1.00 91.94 419 GLY A C 1
ATOM 3035 O O . GLY A 1 419 ? 16.476 3.206 -9.627 1.00 91.94 419 GLY A O 1
ATOM 3036 N N . THR A 1 420 ? 15.849 1.982 -11.409 1.00 94.25 420 THR A N 1
ATOM 3037 C CA . THR A 1 420 ? 14.447 1.858 -10.989 1.00 94.25 420 THR A CA 1
ATOM 3038 C C . THR A 1 420 ? 14.304 0.856 -9.857 1.00 94.25 420 THR A C 1
ATOM 3040 O O . THR A 1 420 ? 13.840 1.232 -8.794 1.00 94.25 420 THR A O 1
ATOM 3043 N N . ASN A 1 421 ? 14.767 -0.377 -10.048 1.00 96.81 421 ASN A N 1
ATOM 3044 C CA . ASN A 1 421 ? 14.835 -1.385 -8.989 1.00 96.81 421 ASN A CA 1
ATOM 3045 C C . ASN A 1 421 ? 16.267 -1.915 -8.863 1.00 96.81 421 ASN A C 1
ATOM 3047 O O . ASN A 1 421 ? 17.039 -1.794 -9.815 1.00 96.81 421 ASN A O 1
ATOM 3051 N N . GLY A 1 422 ? 16.631 -2.531 -7.740 1.00 97.25 422 GLY A N 1
ATOM 3052 C CA . GLY A 1 422 ? 17.931 -3.197 -7.601 1.00 97.25 422 GLY A CA 1
ATOM 3053 C C . GLY A 1 422 ? 17.948 -4.558 -8.298 1.00 97.25 422 GLY A C 1
ATOM 3054 O O . GLY A 1 422 ? 18.767 -4.796 -9.187 1.00 97.25 422 GLY A O 1
ATOM 3055 N N . ILE A 1 423 ? 17.012 -5.429 -7.918 1.00 97.88 423 ILE A N 1
ATOM 3056 C CA . ILE A 1 423 ? 16.797 -6.768 -8.482 1.00 97.88 423 ILE A CA 1
ATOM 3057 C C . ILE A 1 423 ? 15.294 -6.983 -8.692 1.00 97.88 423 ILE A C 1
ATOM 3059 O O . ILE A 1 423 ? 14.504 -6.705 -7.793 1.00 97.88 423 ILE A O 1
ATOM 3063 N N . VAL A 1 424 ? 14.910 -7.514 -9.854 1.00 97.38 424 VAL A N 1
ATOM 3064 C CA . VAL A 1 424 ? 13.541 -7.918 -10.194 1.00 97.38 424 VAL A CA 1
ATOM 3065 C C . VAL A 1 424 ? 13.544 -9.368 -10.669 1.00 97.38 424 VAL A C 1
ATOM 3067 O O . VAL A 1 424 ? 14.213 -9.703 -11.648 1.00 97.38 424 VAL A O 1
ATOM 3070 N N . LEU A 1 425 ? 12.783 -10.206 -9.972 1.00 96.25 425 LEU A N 1
ATOM 3071 C CA . LEU A 1 425 ? 12.520 -11.603 -10.305 1.00 96.25 425 LEU A CA 1
ATOM 3072 C C . LEU A 1 425 ? 11.001 -11.759 -10.472 1.00 96.25 425 LEU A C 1
ATOM 3074 O O . LEU A 1 425 ? 10.272 -11.672 -9.488 1.00 96.25 425 LEU A O 1
ATOM 3078 N N . ASP A 1 426 ? 10.514 -11.939 -11.697 1.00 95.62 426 ASP A N 1
ATOM 3079 C CA . ASP A 1 426 ? 9.097 -12.209 -11.991 1.00 95.62 426 ASP A CA 1
ATOM 3080 C C . ASP A 1 426 ? 8.996 -13.571 -12.684 1.00 95.62 426 ASP A C 1
ATOM 3082 O O . ASP A 1 426 ? 9.663 -13.804 -13.686 1.00 95.62 426 ASP A O 1
ATOM 3086 N N . GLN A 1 427 ? 8.219 -14.502 -12.125 1.00 94.38 427 GLN A N 1
ATOM 3087 C CA . GLN A 1 427 ? 8.106 -15.878 -12.638 1.00 94.38 427 GLN A CA 1
ATOM 3088 C C . GLN A 1 427 ? 9.467 -16.562 -12.840 1.00 94.38 427 GLN A C 1
ATOM 3090 O O . GLN A 1 427 ? 9.776 -17.137 -13.890 1.00 94.38 427 GLN A O 1
ATOM 3095 N N . VAL A 1 428 ? 10.311 -16.458 -11.818 1.00 94.06 428 VAL A N 1
ATOM 3096 C CA . VAL A 1 428 ? 11.592 -17.151 -11.768 1.00 94.06 428 VAL A CA 1
ATOM 3097 C C . VAL A 1 428 ? 11.364 -18.456 -11.023 1.00 94.06 428 VAL A C 1
ATOM 3099 O O . VAL A 1 428 ? 10.998 -18.434 -9.861 1.00 94.06 428 VAL A O 1
ATOM 3102 N N . ASP A 1 429 ? 11.570 -19.594 -11.673 1.00 92.88 429 ASP A N 1
ATOM 3103 C CA . ASP A 1 429 ? 11.264 -20.903 -11.089 1.00 92.88 429 ASP A CA 1
ATOM 3104 C C . ASP A 1 429 ? 12.516 -21.786 -11.030 1.00 92.88 429 ASP A C 1
ATOM 3106 O O . ASP A 1 429 ? 13.368 -21.707 -11.919 1.00 92.88 429 ASP A O 1
ATOM 3110 N N . PRO A 1 430 ? 12.664 -22.663 -10.022 1.00 92.19 430 PRO A N 1
ATOM 3111 C CA . PRO A 1 430 ? 13.805 -23.559 -9.935 1.00 92.19 430 PRO A CA 1
ATOM 3112 C C . PRO A 1 430 ? 13.790 -24.593 -11.067 1.00 92.19 430 PRO A C 1
ATOM 3114 O O . PRO A 1 430 ? 12.740 -25.106 -11.463 1.00 92.19 430 PRO A O 1
ATOM 3117 N N . ILE A 1 431 ? 14.975 -24.975 -11.551 1.00 87.56 431 ILE A N 1
ATOM 3118 C CA . ILE A 1 431 ? 15.106 -26.116 -12.469 1.00 87.56 431 ILE A CA 1
ATOM 3119 C C . ILE A 1 431 ? 14.465 -27.393 -11.885 1.00 87.56 431 ILE A C 1
ATOM 3121 O O . ILE A 1 431 ? 14.533 -27.620 -10.670 1.00 87.56 431 ILE A O 1
ATOM 3125 N N . PRO A 1 432 ? 13.890 -28.283 -12.721 1.00 85.50 432 PRO A N 1
ATOM 3126 C CA . PRO A 1 432 ? 13.245 -29.503 -12.243 1.00 85.50 432 PRO A CA 1
ATOM 3127 C C . PRO A 1 432 ? 14.142 -30.334 -11.312 1.00 85.50 432 PRO A C 1
ATOM 3129 O O . PRO A 1 432 ? 15.212 -30.798 -11.704 1.00 85.50 432 PRO A O 1
ATOM 3132 N N . GLY A 1 433 ? 13.678 -30.557 -10.078 1.00 83.00 433 GLY A N 1
ATOM 3133 C CA . GLY A 1 433 ? 14.411 -31.298 -9.043 1.00 83.00 433 GLY A CA 1
ATOM 3134 C C . GLY A 1 433 ? 15.229 -30.434 -8.073 1.00 83.00 433 GLY A C 1
ATOM 3135 O O . GLY A 1 433 ? 15.791 -30.988 -7.129 1.00 83.00 433 GLY A O 1
ATOM 3136 N N . SER A 1 434 ? 15.266 -29.112 -8.265 1.00 85.25 434 SER A N 1
ATOM 3137 C CA . SER A 1 434 ? 15.767 -28.127 -7.298 1.00 85.25 434 SER A CA 1
ATOM 3138 C C . SER A 1 434 ? 14.604 -27.443 -6.572 1.00 85.25 434 SER A C 1
ATOM 3140 O O . SER A 1 434 ? 13.494 -27.365 -7.093 1.00 85.25 434 SER A O 1
ATOM 3142 N N . THR A 1 435 ? 14.861 -26.932 -5.369 1.00 82.94 435 THR A N 1
ATOM 3143 C CA . THR A 1 435 ? 13.960 -26.011 -4.650 1.00 82.94 435 THR A CA 1
ATOM 3144 C C . THR A 1 435 ? 14.500 -24.581 -4.621 1.00 82.94 435 THR A C 1
ATOM 3146 O O . THR A 1 435 ? 13.854 -23.697 -4.071 1.00 82.94 435 THR A O 1
ATOM 3149 N N . VAL A 1 436 ? 15.696 -24.359 -5.170 1.00 81.12 436 VAL A N 1
ATOM 3150 C CA . VAL A 1 436 ? 16.404 -23.077 -5.160 1.00 81.12 436 VAL A CA 1
ATOM 3151 C C . VAL A 1 436 ? 16.511 -22.581 -6.594 1.00 81.12 436 VAL A C 1
ATOM 3153 O O . VAL A 1 436 ? 17.091 -23.273 -7.434 1.00 81.12 436 VAL A O 1
ATOM 3156 N N . ALA A 1 437 ? 15.935 -21.408 -6.855 1.00 84.00 437 ALA A N 1
ATOM 3157 C CA . ALA A 1 437 ? 15.986 -20.742 -8.155 1.00 84.00 437 ALA A CA 1
ATOM 3158 C C . ALA A 1 437 ? 17.110 -19.694 -8.220 1.00 84.00 437 ALA A C 1
ATOM 3160 O O . ALA A 1 437 ? 17.715 -19.479 -9.267 1.00 84.00 437 ALA A O 1
ATOM 3161 N N . PHE A 1 438 ? 17.416 -19.050 -7.091 1.00 90.44 438 PHE A N 1
ATOM 3162 C CA . PHE A 1 438 ? 18.372 -17.952 -7.021 1.00 90.44 438 PHE A CA 1
ATOM 3163 C C . PHE A 1 438 ? 19.182 -18.001 -5.717 1.00 90.44 438 PHE A C 1
ATOM 3165 O O . PHE A 1 438 ? 18.638 -18.236 -4.638 1.00 90.44 438 PHE A O 1
ATOM 3172 N N . THR A 1 439 ? 20.492 -17.768 -5.793 1.00 88.31 439 THR A N 1
ATOM 3173 C CA . THR A 1 439 ? 21.376 -17.616 -4.628 1.00 88.31 439 THR A CA 1
ATOM 3174 C C . THR A 1 439 ? 22.494 -16.626 -4.931 1.00 88.31 439 THR A C 1
ATOM 3176 O O . THR A 1 439 ? 23.116 -16.685 -5.990 1.00 88.31 439 THR A O 1
ATOM 3179 N N . ALA A 1 440 ? 22.805 -15.759 -3.971 1.00 90.50 440 ALA A N 1
ATOM 3180 C CA . ALA A 1 440 ? 23.961 -14.875 -4.040 1.00 90.50 440 ALA A CA 1
ATOM 3181 C C . ALA A 1 440 ? 24.748 -14.905 -2.723 1.00 90.50 440 ALA A C 1
ATOM 3183 O O . ALA A 1 440 ? 24.148 -14.947 -1.650 1.00 90.50 440 ALA A O 1
ATOM 3184 N N . GLY A 1 441 ? 26.081 -14.868 -2.796 1.00 90.00 441 GLY A N 1
ATOM 3185 C CA . GLY A 1 441 ? 26.946 -14.799 -1.615 1.00 90.00 441 GLY A CA 1
ATOM 3186 C C . GLY A 1 441 ? 26.796 -13.481 -0.849 1.00 90.00 441 GLY A C 1
ATOM 3187 O O . GLY A 1 441 ? 26.734 -13.490 0.382 1.00 90.00 441 GLY A O 1
ATOM 3188 N N . SER A 1 442 ? 26.688 -12.357 -1.563 1.00 93.75 442 SER A N 1
ATOM 3189 C CA . SER A 1 442 ? 26.352 -11.038 -1.012 1.00 93.75 442 SER A CA 1
ATOM 3190 C C . SER A 1 442 ? 25.543 -10.191 -1.995 1.00 93.75 442 SER A C 1
ATOM 3192 O O . SER A 1 442 ? 25.786 -10.222 -3.201 1.00 93.75 442 SER A O 1
ATOM 3194 N N . ILE A 1 443 ? 24.592 -9.411 -1.481 1.00 97.00 443 ILE A N 1
ATOM 3195 C CA . ILE A 1 443 ? 23.807 -8.455 -2.269 1.00 97.00 443 ILE A CA 1
ATOM 3196 C C . ILE A 1 443 ? 23.901 -7.076 -1.623 1.00 97.00 443 ILE A C 1
ATOM 3198 O O . ILE A 1 443 ? 23.605 -6.920 -0.440 1.00 97.00 443 ILE A O 1
ATOM 3202 N N . THR A 1 444 ? 24.300 -6.072 -2.403 1.00 97.38 444 THR A N 1
ATOM 3203 C CA . THR A 1 444 ? 24.335 -4.665 -1.981 1.00 97.38 444 THR A CA 1
ATOM 3204 C C . THR A 1 444 ? 23.539 -3.804 -2.952 1.00 97.38 444 THR A C 1
ATOM 3206 O O . THR A 1 444 ? 23.889 -3.705 -4.124 1.00 97.38 444 THR A O 1
ATOM 3209 N N . ILE A 1 445 ? 22.478 -3.159 -2.474 1.00 98.25 445 ILE A N 1
ATOM 3210 C CA . ILE A 1 445 ? 21.595 -2.309 -3.277 1.00 98.25 445 ILE A CA 1
ATOM 3211 C C . ILE A 1 445 ? 21.528 -0.920 -2.640 1.00 98.25 445 ILE A C 1
ATOM 3213 O O . ILE A 1 445 ? 21.391 -0.786 -1.421 1.00 98.25 445 ILE A O 1
ATOM 3217 N N . SER A 1 446 ? 21.643 0.135 -3.448 1.00 97.75 446 SER A N 1
ATOM 3218 C CA . SER A 1 446 ? 21.593 1.508 -2.938 1.00 97.75 446 SER A CA 1
ATOM 3219 C C . SER A 1 446 ? 20.896 2.497 -3.870 1.00 97.75 446 SER A C 1
ATOM 3221 O O . SER A 1 446 ? 21.111 2.464 -5.077 1.00 97.75 446 SER A O 1
ATOM 3223 N N . ASN A 1 447 ? 20.143 3.442 -3.304 1.00 96.31 447 ASN A N 1
ATOM 3224 C CA . ASN A 1 447 ? 19.591 4.612 -4.001 1.00 96.31 447 ASN A CA 1
ATOM 3225 C C . ASN A 1 447 ? 18.694 4.283 -5.217 1.00 96.31 447 ASN A C 1
ATOM 3227 O O . ASN A 1 447 ? 18.772 4.973 -6.236 1.00 96.31 447 ASN A O 1
ATOM 3231 N N . THR A 1 448 ? 17.879 3.226 -5.148 1.00 97.38 448 THR A N 1
ATOM 3232 C CA . THR A 1 448 ? 16.901 2.892 -6.203 1.00 97.38 448 THR A CA 1
ATOM 3233 C C . THR A 1 448 ? 15.724 3.868 -6.162 1.00 97.38 448 THR A C 1
ATOM 3235 O O . THR A 1 448 ? 15.382 4.373 -5.097 1.00 97.38 448 THR A O 1
ATOM 3238 N N . THR A 1 449 ? 15.068 4.152 -7.293 1.00 96.94 449 THR A N 1
ATOM 3239 C CA . THR A 1 449 ? 13.856 5.003 -7.293 1.00 96.94 449 THR A CA 1
ATOM 3240 C C . THR A 1 449 ? 12.573 4.239 -6.954 1.00 96.94 449 THR A C 1
ATOM 3242 O O . THR A 1 449 ? 11.577 4.863 -6.616 1.00 96.94 449 THR A O 1
ATOM 3245 N N . GLY A 1 450 ? 12.585 2.915 -7.087 1.00 96.50 450 GLY A N 1
ATOM 3246 C CA . GLY A 1 450 ? 11.544 1.967 -6.693 1.00 96.50 450 GLY A CA 1
ATOM 3247 C C . GLY A 1 450 ? 12.110 0.938 -5.712 1.00 96.50 450 GLY A C 1
ATOM 3248 O O . GLY A 1 450 ? 12.932 1.291 -4.858 1.00 96.50 450 GLY A O 1
ATOM 3249 N N . ASP A 1 451 ? 11.702 -0.323 -5.840 1.00 97.75 451 ASP A N 1
ATOM 3250 C CA . ASP A 1 451 ? 12.036 -1.369 -4.873 1.00 97.75 451 ASP A CA 1
ATOM 3251 C C . ASP A 1 451 ? 13.521 -1.758 -4.907 1.00 97.75 451 ASP A C 1
ATOM 3253 O O . ASP A 1 451 ? 14.172 -1.776 -5.956 1.00 97.75 451 ASP A O 1
ATOM 3257 N N . GLY A 1 452 ? 14.074 -2.131 -3.754 1.00 97.81 452 GLY A N 1
ATOM 3258 C CA . GLY A 1 452 ? 15.414 -2.710 -3.693 1.00 97.81 452 GLY A CA 1
ATOM 3259 C C . GLY A 1 452 ? 15.441 -4.087 -4.363 1.00 97.81 452 GLY A C 1
ATOM 3260 O O . GLY A 1 452 ? 16.020 -4.265 -5.436 1.00 97.81 452 GLY A O 1
ATOM 3261 N N . LEU A 1 453 ? 14.787 -5.058 -3.734 1.00 97.50 453 LEU A N 1
ATOM 3262 C CA . LEU A 1 453 ? 14.617 -6.427 -4.211 1.00 97.50 453 LEU A CA 1
ATOM 3263 C C . LEU A 1 453 ? 13.126 -6.718 -4.395 1.00 97.50 453 LEU A C 1
ATOM 3265 O O . LEU A 1 453 ? 12.379 -6.683 -3.424 1.00 97.50 453 LEU A O 1
ATOM 3269 N N . ARG A 1 454 ? 12.709 -7.056 -5.617 1.00 97.75 454 ARG A N 1
ATOM 3270 C CA . ARG A 1 454 ? 11.319 -7.376 -5.957 1.00 97.75 454 ARG A CA 1
ATOM 3271 C C . ARG A 1 454 ? 11.203 -8.800 -6.495 1.00 97.75 454 ARG A C 1
ATOM 3273 O O . ARG A 1 454 ? 11.829 -9.120 -7.504 1.00 97.75 454 ARG A O 1
ATOM 3280 N N . ILE A 1 455 ? 10.394 -9.634 -5.846 1.00 97.25 455 ILE A N 1
ATOM 3281 C CA . ILE A 1 455 ? 10.143 -11.033 -6.222 1.00 97.25 455 ILE A CA 1
ATOM 3282 C C . ILE A 1 455 ? 8.638 -11.228 -6.404 1.00 97.25 455 ILE A C 1
ATOM 3284 O O . ILE A 1 455 ? 7.863 -10.939 -5.496 1.00 97.25 455 ILE A O 1
ATOM 3288 N N . VAL A 1 456 ? 8.206 -11.694 -7.573 1.00 96.38 456 VAL A N 1
ATOM 3289 C CA . VAL A 1 456 ? 6.782 -11.791 -7.915 1.00 96.38 456 VAL A CA 1
ATOM 3290 C C . VAL A 1 456 ? 6.487 -13.104 -8.633 1.00 96.38 456 VAL A C 1
ATOM 3292 O O . VAL A 1 456 ? 7.267 -13.531 -9.482 1.00 96.38 456 VAL A O 1
ATOM 3295 N N . ASN A 1 457 ? 5.363 -13.746 -8.303 1.00 94.81 457 ASN A N 1
ATOM 3296 C CA . ASN A 1 457 ? 4.840 -14.937 -8.992 1.00 94.81 457 ASN A CA 1
ATOM 3297 C C . ASN A 1 457 ? 5.876 -16.055 -9.176 1.00 94.81 457 ASN A C 1
ATOM 3299 O O . ASN A 1 457 ? 5.913 -16.694 -10.224 1.00 94.81 457 ASN A O 1
ATOM 3303 N N . SER A 1 458 ? 6.758 -16.236 -8.200 1.00 94.25 458 SER A N 1
ATOM 3304 C CA . SER A 1 458 ? 7.944 -17.077 -8.339 1.00 94.25 458 SER A CA 1
ATOM 3305 C C . SER A 1 458 ? 7.886 -18.250 -7.365 1.00 94.25 458 SER A C 1
ATOM 3307 O O . SER A 1 458 ? 7.580 -18.065 -6.184 1.00 94.25 458 SER A O 1
ATOM 3309 N N . SER A 1 459 ? 8.176 -19.459 -7.846 1.00 91.75 459 SER A N 1
ATOM 3310 C CA . SER A 1 459 ? 8.133 -20.673 -7.023 1.00 91.75 459 SER A CA 1
ATOM 3311 C C . SER A 1 459 ? 9.489 -21.015 -6.392 1.00 91.75 459 SER A C 1
ATOM 3313 O O . SER A 1 459 ? 10.547 -20.542 -6.803 1.00 91.75 459 SER A O 1
ATOM 3315 N N . GLY A 1 460 ? 9.474 -21.864 -5.363 1.00 89.69 460 GLY A N 1
ATOM 3316 C CA . GLY A 1 460 ? 10.675 -22.270 -4.628 1.00 89.69 460 GLY A CA 1
ATOM 3317 C C . GLY A 1 460 ? 11.104 -21.317 -3.502 1.00 89.69 460 GLY A C 1
ATOM 3318 O O . GLY A 1 460 ? 10.345 -20.484 -3.014 1.00 89.69 460 GLY A O 1
ATOM 3319 N N . THR A 1 461 ? 12.330 -21.506 -3.010 1.00 88.81 461 THR A N 1
ATOM 3320 C CA . THR A 1 461 ? 12.868 -20.784 -1.848 1.00 88.81 461 THR A CA 1
ATOM 3321 C C . THR A 1 461 ? 13.892 -19.732 -2.257 1.00 88.81 461 THR A C 1
ATOM 3323 O O . THR A 1 461 ? 14.889 -20.048 -2.911 1.00 88.81 461 THR A O 1
ATOM 3326 N N . TYR A 1 462 ? 13.687 -18.508 -1.772 1.00 91.81 462 TYR A N 1
ATOM 3327 C CA . TYR A 1 462 ? 14.590 -17.369 -1.928 1.00 91.81 462 TYR A CA 1
ATOM 3328 C C . TYR A 1 462 ? 15.223 -17.035 -0.582 1.00 91.81 462 TYR A C 1
ATOM 3330 O O . TYR A 1 462 ? 14.552 -16.499 0.294 1.00 91.81 462 TYR A O 1
ATOM 3338 N N . SER A 1 463 ? 16.499 -17.382 -0.400 1.00 90.12 463 SER A N 1
ATOM 3339 C CA . SER A 1 463 ? 17.207 -17.214 0.875 1.00 90.12 463 SER A CA 1
ATOM 3340 C C . SER A 1 463 ? 18.334 -16.199 0.752 1.00 90.12 463 SER A C 1
ATOM 3342 O O . SER A 1 463 ? 19.179 -16.321 -0.137 1.00 90.12 463 SER A O 1
ATOM 3344 N N . PHE A 1 464 ? 18.378 -15.237 1.672 1.00 91.44 464 PHE A N 1
ATOM 3345 C CA . PHE A 1 464 ? 19.394 -14.190 1.695 1.00 91.44 464 PHE A CA 1
ATOM 3346 C C . PHE A 1 464 ? 19.994 -14.045 3.095 1.00 91.44 464 PHE A C 1
ATOM 3348 O O . PHE A 1 464 ? 19.315 -13.605 4.021 1.00 91.44 464 PHE A O 1
ATOM 3355 N N . ASP A 1 465 ? 21.284 -14.377 3.213 1.00 89.12 465 ASP A N 1
ATOM 3356 C CA . ASP A 1 465 ? 22.029 -14.296 4.480 1.00 89.12 465 ASP A CA 1
ATOM 3357 C C . ASP A 1 465 ? 22.907 -13.036 4.607 1.00 89.12 465 ASP A C 1
ATOM 3359 O O . ASP A 1 465 ? 23.329 -12.647 5.696 1.00 89.12 465 ASP A O 1
ATOM 3363 N N . ASN A 1 466 ? 23.214 -12.399 3.474 1.00 92.81 466 ASN A N 1
ATOM 3364 C CA . ASN A 1 466 ? 24.067 -11.215 3.376 1.00 92.81 466 ASN A CA 1
ATOM 3365 C C . ASN A 1 466 ? 23.423 -10.212 2.407 1.00 92.81 466 ASN A C 1
ATOM 3367 O O . ASN A 1 466 ? 23.757 -10.174 1.219 1.00 92.81 466 ASN A O 1
ATOM 3371 N N . LEU A 1 467 ? 22.480 -9.420 2.915 1.00 95.31 467 LEU A N 1
ATOM 3372 C CA . LEU A 1 467 ? 21.703 -8.457 2.135 1.00 95.31 467 LEU A CA 1
ATOM 3373 C C . LEU A 1 467 ? 21.816 -7.059 2.746 1.00 95.31 467 LEU A C 1
ATOM 3375 O O . LEU A 1 467 ? 21.379 -6.833 3.868 1.00 95.31 467 LEU A O 1
ATOM 3379 N N . SER A 1 468 ? 22.358 -6.109 1.993 1.00 96.00 468 SER A N 1
ATOM 3380 C CA . SER A 1 468 ? 22.414 -4.701 2.384 1.00 96.00 468 SER A CA 1
ATOM 3381 C C . SER A 1 468 ? 21.607 -3.862 1.404 1.00 96.00 468 SER A C 1
ATOM 3383 O O . SER A 1 468 ? 21.946 -3.807 0.222 1.00 96.00 468 SER A O 1
ATOM 3385 N N . ILE A 1 469 ? 20.546 -3.211 1.880 1.00 97.00 469 ILE A N 1
ATOM 3386 C CA . ILE A 1 469 ? 19.723 -2.299 1.075 1.00 97.00 469 ILE A CA 1
ATOM 3387 C C . ILE A 1 469 ? 19.666 -0.939 1.764 1.00 97.00 469 ILE A C 1
ATOM 3389 O O . ILE A 1 469 ? 19.349 -0.838 2.951 1.00 97.00 469 ILE A O 1
ATOM 3393 N N . THR A 1 470 ? 19.984 0.120 1.019 1.00 96.50 470 THR A N 1
ATOM 3394 C CA . THR A 1 470 ? 20.029 1.491 1.545 1.00 96.50 470 THR A CA 1
ATOM 3395 C C . THR A 1 470 ? 19.341 2.479 0.601 1.00 96.50 470 THR A C 1
ATOM 3397 O O . THR A 1 470 ? 19.690 2.552 -0.573 1.00 96.50 470 THR A O 1
ATOM 3400 N N . GLY A 1 471 ? 18.384 3.274 1.085 1.00 94.25 471 GLY A N 1
ATOM 3401 C CA . GLY A 1 471 ? 17.788 4.347 0.275 1.00 94.25 471 GLY A CA 1
ATOM 3402 C C . GLY A 1 471 ? 16.936 3.856 -0.901 1.00 94.25 471 GLY A C 1
ATOM 3403 O O . GLY A 1 471 ? 17.119 4.349 -2.012 1.00 94.25 471 GLY A O 1
ATOM 3404 N N . ALA A 1 472 ? 16.068 2.861 -0.696 1.00 96.31 472 ALA A N 1
ATOM 3405 C CA . ALA A 1 472 ? 15.118 2.432 -1.727 1.00 96.31 472 ALA A CA 1
ATOM 3406 C C . ALA A 1 472 ? 13.945 3.421 -1.825 1.00 96.31 472 ALA A C 1
ATOM 3408 O O . ALA A 1 472 ? 13.374 3.788 -0.805 1.00 96.31 472 ALA A O 1
ATOM 3409 N N . GLY A 1 473 ? 13.580 3.860 -3.030 1.00 93.75 473 GLY A N 1
ATOM 3410 C CA . GLY A 1 473 ? 12.453 4.773 -3.263 1.00 93.75 473 GLY A CA 1
ATOM 3411 C C . GLY A 1 473 ? 11.067 4.116 -3.189 1.00 93.75 473 GLY A C 1
ATOM 3412 O O . GLY A 1 473 ? 10.071 4.830 -3.121 1.00 93.75 473 GLY A O 1
ATOM 3413 N N . GLY A 1 474 ? 11.006 2.781 -3.192 1.00 94.50 474 GLY A N 1
ATOM 3414 C CA . GLY A 1 474 ? 9.836 1.963 -2.849 1.00 94.50 474 GLY A CA 1
ATOM 3415 C C . GLY A 1 474 ? 10.086 1.156 -1.572 1.00 94.50 474 GLY A C 1
ATOM 3416 O O . GLY A 1 474 ? 10.660 1.680 -0.610 1.00 94.50 474 GLY A O 1
ATOM 3417 N N . HIS A 1 475 ? 9.715 -0.126 -1.578 1.00 96.00 475 HIS A N 1
ATOM 3418 C CA . HIS A 1 475 ? 10.050 -1.054 -0.499 1.00 96.00 475 HIS A CA 1
ATOM 3419 C C . HIS A 1 475 ? 11.508 -1.518 -0.616 1.00 96.00 475 HIS A C 1
ATOM 3421 O O . HIS A 1 475 ? 12.047 -1.664 -1.716 1.00 96.00 475 HIS A O 1
ATOM 3427 N N . ALA A 1 476 ? 12.185 -1.819 0.494 1.00 96.88 476 ALA A N 1
ATOM 3428 C CA . ALA A 1 476 ? 13.520 -2.412 0.368 1.00 96.88 476 ALA A CA 1
ATOM 3429 C C . ALA A 1 476 ? 13.443 -3.859 -0.145 1.00 96.88 476 ALA A C 1
ATOM 3431 O O . ALA A 1 476 ? 14.178 -4.216 -1.066 1.00 96.88 476 ALA A O 1
ATOM 3432 N N . VAL A 1 477 ? 12.534 -4.669 0.401 1.00 97.75 477 VAL A N 1
ATOM 3433 C CA . VAL A 1 477 ? 12.219 -6.016 -0.092 1.00 97.75 477 VAL A CA 1
ATOM 3434 C C . VAL A 1 477 ? 10.714 -6.129 -0.320 1.00 97.75 477 VAL A C 1
ATOM 3436 O O . VAL A 1 477 ? 9.942 -5.924 0.608 1.00 97.75 477 VAL A O 1
ATOM 3439 N N . ALA A 1 478 ? 10.304 -6.493 -1.532 1.00 98.00 478 ALA A N 1
ATOM 3440 C CA . ALA A 1 478 ? 8.917 -6.750 -1.900 1.00 98.00 478 ALA A CA 1
ATOM 3441 C C . ALA A 1 478 ? 8.773 -8.179 -2.440 1.00 98.00 478 ALA A C 1
ATOM 3443 O O . ALA A 1 478 ? 9.446 -8.552 -3.405 1.00 98.00 478 ALA A O 1
ATOM 3444 N N . ALA A 1 479 ? 7.891 -8.977 -1.840 1.00 97.06 479 ALA A N 1
ATOM 3445 C CA . ALA A 1 479 ? 7.579 -10.333 -2.283 1.00 97.06 479 ALA A CA 1
ATOM 3446 C C . ALA A 1 479 ? 6.071 -10.512 -2.469 1.00 97.06 479 ALA A C 1
ATOM 3448 O O . ALA A 1 479 ? 5.299 -10.240 -1.556 1.00 97.06 479 ALA A O 1
ATOM 3449 N N . SER A 1 480 ? 5.640 -10.986 -3.638 1.00 96.25 480 SER A N 1
ATOM 3450 C CA . SER A 1 480 ? 4.223 -11.224 -3.922 1.00 96.25 480 SER A CA 1
ATOM 3451 C C . SER A 1 480 ? 4.002 -12.555 -4.629 1.00 96.25 480 SER A C 1
ATOM 3453 O O . SER A 1 480 ? 4.611 -12.809 -5.669 1.00 96.25 480 SER A O 1
ATOM 3455 N N . ASN A 1 481 ? 3.118 -13.395 -4.083 1.00 94.94 481 ASN A N 1
ATOM 3456 C CA . ASN A 1 481 ? 2.837 -14.735 -4.601 1.00 94.94 481 ASN A CA 1
ATOM 3457 C C . ASN A 1 481 ? 4.122 -15.580 -4.761 1.00 94.94 481 ASN A C 1
ATOM 3459 O O . ASN A 1 481 ? 4.444 -16.064 -5.848 1.00 94.94 481 ASN A O 1
ATOM 3463 N N . VAL A 1 482 ? 4.883 -15.690 -3.668 1.00 93.88 482 VAL A N 1
ATOM 3464 C CA . VAL A 1 482 ? 6.153 -16.422 -3.575 1.00 93.88 482 VAL A CA 1
ATOM 3465 C C . VAL A 1 482 ? 6.006 -17.598 -2.612 1.00 93.88 482 VAL A C 1
ATOM 3467 O O . VAL A 1 482 ? 5.462 -17.456 -1.515 1.00 93.88 482 VAL A O 1
ATOM 3470 N N . ASP A 1 483 ? 6.523 -18.766 -2.992 1.00 92.88 483 ASP A N 1
ATOM 3471 C CA . ASP A 1 483 ? 6.426 -19.972 -2.159 1.00 92.88 483 ASP A CA 1
ATOM 3472 C C . ASP A 1 483 ? 7.111 -19.804 -0.796 1.00 92.88 483 ASP A C 1
ATOM 3474 O O . ASP A 1 483 ? 6.539 -20.213 0.212 1.00 92.88 483 ASP A O 1
ATOM 3478 N N . GLN A 1 484 ? 8.319 -19.228 -0.751 1.00 93.19 484 GLN A N 1
ATOM 3479 C CA . GLN A 1 484 ? 9.045 -18.935 0.489 1.00 93.19 484 GLN A CA 1
ATOM 3480 C C . GLN A 1 484 ? 10.121 -17.854 0.289 1.00 93.19 484 GLN A C 1
ATOM 3482 O O . GLN A 1 484 ? 11.060 -18.042 -0.491 1.00 93.19 484 GLN A O 1
ATOM 3487 N N . LEU A 1 485 ? 10.055 -16.784 1.087 1.00 95.00 485 LEU A N 1
ATOM 3488 C CA . LEU A 1 485 ? 11.140 -15.817 1.284 1.00 95.00 485 LEU A CA 1
ATOM 3489 C C . LEU A 1 485 ? 11.798 -16.023 2.658 1.00 95.00 485 LEU A C 1
ATOM 3491 O O . LEU A 1 485 ? 11.117 -16.035 3.684 1.00 95.00 485 LEU A O 1
ATOM 3495 N N . THR A 1 486 ? 13.125 -16.135 2.687 1.00 94.06 486 THR A N 1
ATOM 3496 C CA . THR A 1 486 ? 13.921 -16.296 3.909 1.00 94.06 486 THR A CA 1
ATOM 3497 C C . THR A 1 486 ? 15.001 -15.213 3.999 1.00 94.06 486 THR A C 1
ATOM 3499 O O . THR A 1 486 ? 15.859 -15.107 3.122 1.00 94.06 486 THR A O 1
ATOM 3502 N N . LEU A 1 487 ? 14.972 -14.418 5.070 1.00 94.06 487 LEU A N 1
ATOM 3503 C CA . LEU A 1 487 ? 15.953 -13.376 5.387 1.00 94.06 487 LEU A CA 1
ATOM 3504 C C . LEU A 1 487 ? 16.581 -13.681 6.747 1.00 94.06 487 LEU A C 1
ATOM 3506 O O . LEU A 1 487 ? 15.950 -13.504 7.789 1.00 94.06 487 LEU A O 1
ATOM 3510 N N . THR A 1 488 ? 17.818 -14.159 6.750 1.00 89.81 488 THR A N 1
ATOM 3511 C CA . THR A 1 488 ? 18.447 -14.694 7.962 1.00 89.81 488 THR A CA 1
ATOM 3512 C C . THR A 1 488 ? 19.833 -14.113 8.192 1.00 89.81 488 THR A C 1
ATOM 3514 O O . THR A 1 488 ? 20.516 -13.693 7.271 1.00 89.81 488 THR A O 1
ATOM 3517 N N . GLY A 1 489 ? 20.274 -14.089 9.447 1.00 78.06 489 GLY A N 1
ATOM 3518 C CA . GLY A 1 489 ? 21.650 -13.734 9.792 1.00 78.06 489 GLY A CA 1
ATOM 3519 C C . GLY A 1 489 ? 21.893 -12.234 9.988 1.00 78.06 489 GLY A C 1
ATOM 3520 O O . GLY A 1 489 ? 21.363 -11.371 9.294 1.00 78.06 489 GLY A O 1
ATOM 3521 N N . GLY A 1 490 ? 22.770 -11.912 10.943 1.00 74.50 490 GLY A N 1
ATOM 3522 C CA . GLY A 1 490 ? 23.036 -10.533 11.384 1.00 74.50 490 GLY A CA 1
ATOM 3523 C C . GLY A 1 490 ? 23.732 -9.616 10.369 1.00 74.50 490 GLY A C 1
ATOM 3524 O O . GLY A 1 490 ? 24.087 -8.496 10.724 1.00 74.50 490 GLY A O 1
ATOM 3525 N N . ASN A 1 491 ? 23.953 -10.078 9.134 1.00 84.75 491 ASN A N 1
ATOM 3526 C CA . ASN A 1 491 ? 24.493 -9.275 8.036 1.00 84.75 491 ASN A CA 1
ATOM 3527 C C . ASN A 1 491 ? 23.394 -8.721 7.114 1.00 84.75 491 ASN A C 1
ATOM 3529 O O . ASN A 1 491 ? 23.712 -8.016 6.155 1.00 84.75 491 ASN A O 1
ATOM 3533 N N . VAL A 1 492 ? 22.121 -9.028 7.383 1.00 91.38 492 VAL A N 1
ATOM 3534 C CA . VAL A 1 492 ? 20.992 -8.382 6.715 1.00 91.38 492 VAL A CA 1
ATOM 3535 C C . VAL A 1 492 ? 20.753 -7.012 7.351 1.00 91.38 492 VAL A C 1
ATOM 3537 O O . VAL A 1 492 ? 20.462 -6.905 8.544 1.00 91.38 492 VAL A O 1
ATOM 3540 N N . SER A 1 493 ? 20.896 -5.962 6.545 1.00 90.44 493 SER A N 1
ATOM 3541 C CA . SER A 1 493 ? 20.771 -4.564 6.953 1.00 90.44 493 SER A CA 1
ATOM 3542 C C . SER A 1 493 ? 19.923 -3.801 5.943 1.00 90.44 493 SER A C 1
ATOM 3544 O O . SER A 1 493 ? 20.339 -3.591 4.804 1.00 90.44 493 SER A O 1
ATOM 3546 N N . ILE A 1 494 ? 18.760 -3.323 6.379 1.00 93.69 494 ILE A N 1
ATOM 3547 C CA . ILE A 1 494 ? 17.846 -2.527 5.554 1.00 93.69 494 ILE A CA 1
ATOM 3548 C C . ILE A 1 494 ? 17.691 -1.152 6.190 1.00 93.69 494 ILE A C 1
ATOM 3550 O O . ILE A 1 494 ? 17.268 -1.048 7.341 1.00 93.69 494 ILE A O 1
ATOM 3554 N N . THR A 1 495 ? 18.047 -0.096 5.457 1.00 92.75 495 THR A N 1
ATOM 3555 C CA . THR A 1 495 ? 17.991 1.272 5.990 1.00 92.75 495 THR A CA 1
ATOM 3556 C C . THR A 1 495 ? 17.407 2.278 5.003 1.00 92.75 495 THR A C 1
ATOM 3558 O O . THR A 1 495 ? 17.740 2.275 3.818 1.00 92.75 495 THR A O 1
ATOM 3561 N N . ASN A 1 496 ? 16.581 3.183 5.523 1.00 90.62 496 ASN A N 1
ATOM 3562 C CA . ASN A 1 496 ? 15.955 4.301 4.816 1.00 90.62 496 ASN A CA 1
ATOM 3563 C C . ASN A 1 496 ? 15.204 3.918 3.518 1.00 90.62 496 ASN A C 1
ATOM 3565 O O . ASN A 1 496 ? 15.469 4.543 2.487 1.00 90.62 496 ASN A O 1
ATOM 3569 N N . PRO A 1 497 ? 14.325 2.897 3.499 1.00 93.06 497 PRO A N 1
ATOM 3570 C CA . PRO A 1 497 ? 13.325 2.811 2.434 1.00 93.06 497 PRO A CA 1
ATOM 3571 C C . PRO A 1 497 ? 12.373 4.023 2.501 1.00 93.06 497 PRO A C 1
ATOM 3573 O O . PRO A 1 497 ? 12.237 4.650 3.550 1.00 93.06 497 PRO A O 1
ATOM 3576 N N . ALA A 1 498 ? 11.750 4.385 1.381 1.00 90.00 498 ALA A N 1
ATOM 3577 C CA . ALA A 1 498 ? 10.719 5.426 1.334 1.00 90.00 498 ALA A CA 1
ATOM 3578 C C . ALA A 1 498 ? 9.314 4.880 1.649 1.00 90.00 498 ALA A C 1
ATOM 3580 O O . ALA A 1 498 ? 8.423 5.660 1.978 1.00 90.00 498 ALA A O 1
ATOM 3581 N N . GLN A 1 499 ? 9.130 3.563 1.517 1.00 91.62 499 GLN A N 1
ATOM 3582 C CA . GLN A 1 499 ? 7.973 2.795 1.987 1.00 91.62 499 GLN A CA 1
ATOM 3583 C C . GLN A 1 499 ? 8.458 1.767 3.031 1.00 91.62 499 GLN A C 1
ATOM 3585 O O . GLN A 1 499 ? 9.406 2.039 3.763 1.00 91.62 499 GLN A O 1
ATOM 3590 N N . ASP A 1 500 ? 7.865 0.573 3.091 1.00 92.88 500 ASP A N 1
ATOM 3591 C CA . ASP A 1 500 ? 8.231 -0.450 4.079 1.00 92.88 500 ASP A CA 1
ATOM 3592 C C . ASP A 1 500 ? 9.620 -1.062 3.839 1.00 92.88 500 ASP A C 1
ATOM 3594 O O . ASP A 1 500 ? 10.112 -1.189 2.710 1.00 92.88 500 ASP A O 1
ATOM 3598 N N . ALA A 1 501 ? 10.261 -1.521 4.913 1.00 95.56 501 ALA A N 1
ATOM 3599 C CA . ALA A 1 501 ? 11.490 -2.295 4.794 1.00 95.56 501 ALA A CA 1
ATOM 3600 C C . ALA A 1 501 ? 11.219 -3.649 4.130 1.00 95.56 501 ALA A C 1
ATOM 3602 O O . ALA A 1 501 ? 11.999 -4.096 3.287 1.00 95.56 501 ALA A O 1
ATOM 3603 N N . ILE A 1 502 ? 10.125 -4.307 4.503 1.00 97.06 502 ILE A N 1
ATOM 3604 C CA . ILE A 1 502 ? 9.743 -5.603 3.951 1.00 97.06 502 ILE A CA 1
ATOM 3605 C C . ILE A 1 502 ? 8.236 -5.589 3.712 1.00 97.06 502 ILE A C 1
ATOM 3607 O O . ILE A 1 502 ? 7.484 -5.428 4.661 1.00 97.06 502 ILE A O 1
ATOM 3611 N N . ASN A 1 503 ? 7.808 -5.796 2.471 1.00 97.25 503 ASN A N 1
ATOM 3612 C CA . ASN A 1 503 ? 6.407 -5.963 2.097 1.00 97.25 503 ASN A CA 1
ATOM 3613 C C . ASN A 1 503 ? 6.195 -7.368 1.515 1.00 97.25 503 ASN A C 1
ATOM 3615 O O . ASN A 1 503 ? 6.883 -7.768 0.569 1.00 97.25 503 ASN A O 1
ATOM 3619 N N . VAL A 1 504 ? 5.264 -8.129 2.087 1.00 96.62 504 VAL A N 1
ATOM 3620 C CA . VAL A 1 504 ? 4.964 -9.504 1.686 1.00 96.62 504 VAL A CA 1
ATOM 3621 C C . VAL A 1 504 ? 3.475 -9.672 1.434 1.00 96.62 504 VAL A C 1
ATOM 3623 O O . VAL A 1 504 ? 2.668 -9.506 2.337 1.00 96.62 504 VAL A O 1
ATOM 3626 N N . VAL A 1 505 ? 3.113 -10.096 0.225 1.00 94.69 505 VAL A N 1
ATOM 3627 C CA . VAL A 1 505 ? 1.728 -10.373 -0.174 1.00 94.69 505 VAL A CA 1
ATOM 3628 C C . VAL A 1 505 ? 1.600 -11.829 -0.608 1.00 94.69 505 VAL A C 1
ATOM 3630 O O . VAL A 1 505 ? 2.361 -12.294 -1.457 1.00 94.69 505 VAL A O 1
ATOM 3633 N N . ASP A 1 506 ? 0.649 -12.571 -0.046 1.00 93.00 506 ASP A N 1
ATOM 3634 C CA . ASP A 1 506 ? 0.338 -13.955 -0.431 1.00 93.00 506 ASP A CA 1
ATOM 3635 C C . ASP A 1 506 ? 1.572 -14.866 -0.518 1.00 93.00 506 ASP A C 1
ATOM 3637 O O . ASP A 1 506 ? 1.684 -15.691 -1.426 1.00 93.00 506 ASP A O 1
ATOM 3641 N N . SER A 1 507 ? 2.520 -14.718 0.409 1.00 94.94 507 SER A N 1
ATOM 3642 C CA . SER A 1 507 ? 3.781 -15.467 0.398 1.00 94.94 507 SER A CA 1
ATOM 3643 C C . SER A 1 507 ? 4.150 -15.960 1.792 1.00 94.94 507 SER A C 1
ATOM 3645 O O . SER A 1 507 ? 3.782 -15.341 2.791 1.00 94.94 507 SER A O 1
ATOM 3647 N N . ASN A 1 508 ? 4.891 -17.068 1.874 1.00 95.50 508 ASN A N 1
ATOM 3648 C CA . ASN A 1 508 ? 5.482 -17.475 3.149 1.00 95.50 508 ASN A CA 1
ATOM 3649 C C . ASN A 1 508 ? 6.751 -16.660 3.431 1.00 95.50 508 ASN A C 1
ATOM 3651 O O . ASN A 1 508 ? 7.530 -16.368 2.518 1.00 95.50 508 ASN A O 1
ATOM 3655 N N . LEU A 1 509 ? 6.973 -16.329 4.703 1.00 96.50 509 LEU A N 1
ATOM 3656 C CA . LEU A 1 509 ? 8.077 -15.480 5.142 1.00 96.50 509 LEU A CA 1
ATOM 3657 C C . LEU A 1 509 ? 8.775 -16.065 6.371 1.00 96.50 509 LEU A C 1
ATOM 3659 O O . LEU A 1 509 ? 8.144 -16.489 7.340 1.00 96.50 509 LEU A O 1
ATOM 3663 N N . THR A 1 510 ? 10.102 -16.046 6.370 1.00 96.44 510 THR A N 1
ATOM 3664 C CA . THR A 1 510 ? 10.920 -16.330 7.551 1.00 96.44 510 THR A CA 1
ATOM 3665 C C . THR A 1 510 ? 12.003 -15.277 7.693 1.00 96.44 510 THR A C 1
ATOM 3667 O O . THR A 1 510 ? 12.824 -15.103 6.797 1.00 96.44 510 THR A O 1
ATOM 3670 N N . ILE A 1 511 ? 12.003 -14.582 8.825 1.00 95.75 511 ILE A N 1
ATOM 3671 C CA . ILE A 1 511 ? 12.976 -13.550 9.159 1.00 95.75 511 ILE A CA 1
ATOM 3672 C C . ILE A 1 511 ? 13.598 -13.883 10.513 1.00 95.75 511 ILE A C 1
ATOM 3674 O O . ILE A 1 511 ? 12.869 -14.068 11.489 1.00 95.75 511 ILE A O 1
ATOM 3678 N N . GLU A 1 512 ? 14.931 -13.924 10.590 1.00 95.69 512 GLU A N 1
ATOM 3679 C CA . GLU A 1 512 ? 15.630 -14.206 11.848 1.00 95.69 512 GLU A CA 1
ATOM 3680 C C . GLU A 1 512 ? 16.902 -13.371 12.045 1.00 95.69 512 GLU A C 1
ATOM 3682 O O . GLU A 1 512 ? 17.839 -13.433 11.243 1.00 95.69 512 GLU A O 1
ATOM 3687 N N . GLY A 1 513 ? 16.974 -12.659 13.175 1.00 92.88 513 GLY A N 1
ATOM 3688 C CA . GLY A 1 513 ? 18.218 -12.062 13.671 1.00 92.88 513 GLY A CA 1
ATOM 3689 C C . GLY A 1 513 ? 18.705 -10.840 12.890 1.00 92.88 513 GLY A C 1
ATOM 3690 O O . GLY A 1 513 ? 19.916 -10.628 12.801 1.00 92.88 513 GLY A O 1
ATOM 3691 N N . ILE A 1 514 ? 17.787 -10.059 12.312 1.00 92.44 514 ILE A N 1
ATOM 3692 C CA . ILE A 1 514 ? 18.104 -8.923 11.433 1.00 92.44 514 ILE A CA 1
ATOM 3693 C C . ILE A 1 514 ? 17.761 -7.572 12.074 1.00 92.44 514 ILE A C 1
ATOM 3695 O O . ILE A 1 514 ? 16.967 -7.485 13.014 1.00 92.44 514 ILE A O 1
ATOM 3699 N N . THR A 1 515 ? 18.345 -6.495 11.542 1.00 90.31 515 THR A N 1
ATOM 3700 C CA . THR A 1 515 ? 17.992 -5.113 11.904 1.00 90.31 515 THR A CA 1
ATOM 3701 C C . THR A 1 515 ? 17.504 -4.351 10.677 1.00 90.31 515 THR A C 1
ATOM 3703 O O . THR A 1 515 ? 18.163 -4.351 9.635 1.00 90.31 515 THR A O 1
ATOM 3706 N N . ILE A 1 516 ? 16.365 -3.678 10.818 1.00 93.12 516 ILE A N 1
ATOM 3707 C CA . ILE A 1 516 ? 15.724 -2.879 9.767 1.00 93.12 516 ILE A CA 1
ATOM 3708 C C . ILE A 1 516 ? 15.344 -1.501 10.319 1.00 93.12 516 ILE A C 1
ATOM 3710 O O . ILE A 1 516 ? 15.170 -1.355 11.527 1.00 93.12 516 ILE A O 1
ATOM 3714 N N . SER A 1 517 ? 15.240 -0.479 9.469 1.00 90.06 517 SER A N 1
ATOM 3715 C CA . SER A 1 517 ? 14.885 0.885 9.903 1.00 90.06 517 SER A CA 1
ATOM 3716 C C . SER A 1 517 ? 13.423 1.274 9.677 1.00 90.06 517 SER A C 1
ATOM 3718 O O . SER A 1 517 ? 13.066 2.398 10.000 1.00 90.06 517 SER A O 1
ATOM 3720 N N . ASP A 1 518 ? 12.612 0.417 9.056 1.00 91.50 518 ASP A N 1
ATOM 3721 C CA . ASP A 1 518 ? 11.200 0.712 8.786 1.00 91.50 518 ASP A CA 1
ATOM 3722 C C . ASP A 1 518 ? 10.334 -0.557 8.828 1.00 91.50 518 ASP A C 1
ATOM 3724 O O . ASP A 1 518 ? 10.836 -1.629 9.180 1.00 91.50 518 ASP A O 1
ATOM 3728 N N . ALA A 1 519 ? 9.048 -0.412 8.517 1.00 91.62 519 ALA A N 1
ATOM 3729 C CA . ALA A 1 519 ? 8.001 -1.394 8.760 1.00 91.62 519 ALA A CA 1
ATOM 3730 C C . ALA A 1 519 ? 8.190 -2.758 8.069 1.00 91.62 519 ALA A C 1
ATOM 3732 O O . ALA A 1 519 ? 8.841 -2.878 7.024 1.00 91.62 519 ALA A O 1
ATOM 3733 N N . ILE A 1 520 ? 7.557 -3.784 8.646 1.00 95.81 520 ILE A N 1
ATOM 3734 C CA . ILE A 1 520 ? 7.240 -5.050 7.972 1.00 95.81 520 ILE A CA 1
ATOM 3735 C C . ILE A 1 520 ? 5.736 -5.070 7.701 1.00 95.81 520 ILE A C 1
ATOM 3737 O O . ILE A 1 520 ? 4.962 -5.057 8.656 1.00 95.81 520 ILE A O 1
ATOM 3741 N N . ASP A 1 521 ? 5.337 -5.155 6.438 1.00 94.81 521 ASP A N 1
ATOM 3742 C CA . ASP A 1 521 ? 3.948 -5.320 6.010 1.00 94.81 521 ASP A CA 1
ATOM 3743 C C . ASP A 1 521 ? 3.716 -6.744 5.478 1.00 94.81 521 ASP A C 1
ATOM 3745 O O . ASP A 1 521 ? 4.507 -7.278 4.692 1.00 94.81 521 ASP A O 1
ATOM 3749 N N . VAL A 1 522 ? 2.651 -7.389 5.953 1.00 95.56 522 VAL A N 1
ATOM 3750 C CA . VAL A 1 522 ? 2.267 -8.759 5.611 1.00 95.56 522 VAL A CA 1
ATOM 3751 C C . VAL A 1 522 ? 0.786 -8.803 5.264 1.00 95.56 522 VAL A C 1
ATOM 3753 O O . VAL A 1 522 ? -0.070 -8.700 6.138 1.00 95.56 522 VAL A O 1
ATOM 3756 N N . THR A 1 523 ? 0.480 -9.077 4.002 1.00 91.12 523 THR A N 1
ATOM 3757 C CA . THR A 1 523 ? -0.882 -9.286 3.509 1.00 91.12 523 THR A CA 1
ATOM 3758 C C . THR A 1 523 ? -1.081 -10.733 3.049 1.00 91.12 523 THR A C 1
ATOM 3760 O O . THR A 1 523 ? -0.276 -11.276 2.293 1.00 91.12 523 THR A O 1
ATOM 3763 N N . SER A 1 524 ? -2.172 -11.375 3.462 1.00 90.94 524 SER A N 1
ATOM 3764 C CA . SER A 1 524 ? -2.573 -12.717 3.006 1.00 90.94 524 SER A CA 1
ATOM 3765 C C . SER A 1 524 ? -3.999 -12.668 2.478 1.00 90.94 524 SER A C 1
ATOM 3767 O O . SER A 1 524 ? -4.838 -12.116 3.167 1.00 90.94 524 SER A O 1
ATOM 3769 N N . ARG A 1 525 ? -4.293 -13.236 1.305 1.00 87.69 525 ARG A N 1
ATOM 3770 C CA . ARG A 1 525 ? -5.607 -13.179 0.641 1.00 87.69 525 ARG A CA 1
ATOM 3771 C C . ARG A 1 525 ? -6.196 -14.564 0.402 1.00 87.69 525 ARG A C 1
ATOM 3773 O O . ARG A 1 525 ? -7.237 -14.928 0.940 1.00 87.69 525 ARG A O 1
ATOM 3780 N N . ASP A 1 526 ? -5.530 -15.376 -0.407 1.00 78.88 526 ASP A N 1
ATOM 3781 C CA . ASP A 1 526 ? -6.212 -16.510 -1.049 1.00 78.88 526 ASP A CA 1
ATOM 3782 C C . ASP A 1 526 ? -5.761 -17.881 -0.538 1.00 78.88 526 ASP A C 1
ATOM 3784 O O . ASP A 1 526 ? -6.487 -18.867 -0.684 1.00 78.88 526 ASP A O 1
ATOM 3788 N N . GLN A 1 527 ? -4.575 -17.968 0.068 1.00 84.44 527 GLN A N 1
ATOM 3789 C CA . GLN A 1 527 ? -3.968 -19.232 0.489 1.00 84.44 527 GLN A CA 1
ATOM 3790 C C . GLN A 1 527 ? -3.509 -19.205 1.938 1.00 84.44 527 GLN A C 1
ATOM 3792 O O . GLN A 1 527 ? -3.212 -18.150 2.490 1.00 84.44 527 GLN A O 1
ATOM 3797 N N . ASP A 1 528 ? -3.407 -20.392 2.533 1.00 91.62 528 ASP A N 1
ATOM 3798 C CA . ASP A 1 528 ? -2.818 -20.538 3.856 1.00 91.62 528 ASP A CA 1
ATOM 3799 C C . ASP A 1 528 ? -1.334 -20.180 3.794 1.00 91.62 528 ASP A C 1
ATOM 3801 O O . ASP A 1 528 ? -0.568 -20.777 3.027 1.00 91.62 528 ASP A O 1
ATOM 3805 N N . ARG A 1 529 ? -0.924 -19.211 4.612 1.00 93.75 529 ARG A N 1
ATOM 3806 C CA . ARG A 1 529 ? 0.456 -18.718 4.658 1.00 93.75 529 ARG A CA 1
ATOM 3807 C C . ARG A 1 529 ? 1.021 -18.783 6.062 1.00 93.75 529 ARG A C 1
ATOM 3809 O O . ARG A 1 529 ? 0.301 -18.737 7.058 1.00 93.75 529 ARG A O 1
ATOM 3816 N N . THR A 1 530 ? 2.339 -18.918 6.128 1.00 95.94 530 THR A N 1
ATOM 3817 C CA . THR A 1 530 ? 3.111 -18.898 7.369 1.00 95.94 530 THR A CA 1
ATOM 3818 C C . THR A 1 530 ? 4.126 -17.773 7.330 1.00 95.94 530 THR A C 1
ATOM 3820 O O . THR A 1 530 ? 4.932 -17.682 6.404 1.00 95.94 530 THR A O 1
ATOM 3823 N N . VAL A 1 531 ? 4.107 -16.945 8.368 1.00 97.50 531 VAL A N 1
ATOM 3824 C CA . VAL A 1 531 ? 5.069 -15.868 8.578 1.00 97.50 531 VAL A CA 1
ATOM 3825 C C . VAL A 1 531 ? 5.708 -16.039 9.952 1.00 97.50 531 VAL A C 1
ATOM 3827 O O . VAL A 1 531 ? 5.025 -16.148 10.969 1.00 97.50 531 VAL A O 1
ATOM 3830 N N . SER A 1 532 ? 7.038 -16.062 9.977 1.00 97.62 532 SER A N 1
ATOM 3831 C CA . SER A 1 532 ? 7.841 -16.156 11.195 1.00 97.62 532 SER A CA 1
ATOM 3832 C C . SER A 1 532 ? 8.815 -14.986 11.267 1.00 97.62 532 SER A C 1
ATOM 3834 O O . SER A 1 532 ? 9.667 -14.841 10.393 1.00 97.62 532 SER A O 1
ATOM 3836 N N . ILE A 1 533 ? 8.708 -14.179 12.319 1.00 96.75 533 ILE A N 1
ATOM 3837 C CA . ILE A 1 533 ? 9.553 -13.017 12.606 1.00 96.75 533 ILE A CA 1
ATOM 3838 C C . ILE A 1 533 ? 10.218 -13.261 13.959 1.00 96.75 533 ILE A C 1
ATOM 3840 O O . ILE A 1 533 ? 9.547 -13.299 14.990 1.00 96.75 533 ILE A O 1
ATOM 3844 N N . GLN A 1 534 ? 11.534 -13.456 13.969 1.00 96.38 534 GLN A N 1
ATOM 3845 C CA . GLN A 1 534 ? 12.258 -13.821 15.181 1.00 96.38 534 GLN A CA 1
ATOM 3846 C C . GLN A 1 534 ? 13.515 -12.977 15.387 1.00 96.38 534 GLN A C 1
ATOM 3848 O O . GLN A 1 534 ? 14.310 -12.788 14.470 1.00 96.38 534 GLN A O 1
ATOM 3853 N N . ALA A 1 535 ? 13.740 -12.512 16.618 1.00 94.75 535 ALA A N 1
ATOM 3854 C CA . ALA A 1 535 ? 14.940 -11.756 16.979 1.00 94.75 535 ALA A CA 1
ATOM 3855 C C . ALA A 1 535 ? 15.189 -10.538 16.062 1.00 94.75 535 ALA A C 1
ATOM 3857 O O . ALA A 1 535 ? 16.334 -10.230 15.722 1.00 94.75 535 ALA A O 1
ATOM 3858 N N . VAL A 1 536 ? 14.116 -9.867 15.628 1.00 93.81 536 VAL A N 1
ATOM 3859 C CA . VAL A 1 536 ? 14.186 -8.717 14.718 1.00 93.81 536 VAL A CA 1
ATOM 3860 C C . VAL A 1 536 ? 14.199 -7.418 15.511 1.00 93.81 536 VAL A C 1
ATOM 3862 O O . VAL A 1 536 ? 13.452 -7.252 16.474 1.00 93.81 536 VAL A O 1
ATOM 3865 N N . THR A 1 537 ? 15.049 -6.478 15.099 1.00 93.31 537 THR A N 1
ATOM 3866 C CA . THR A 1 537 ? 15.053 -5.107 15.626 1.00 93.31 537 THR A CA 1
ATOM 3867 C C . THR A 1 537 ? 14.575 -4.130 14.555 1.00 93.31 537 THR A C 1
ATOM 3869 O O . THR A 1 537 ? 15.233 -3.989 13.524 1.00 93.31 537 THR A O 1
ATOM 3872 N N . ILE A 1 538 ? 13.461 -3.438 14.813 1.00 91.94 538 ILE A N 1
ATOM 3873 C CA . ILE A 1 538 ? 12.910 -2.379 13.952 1.00 91.94 538 ILE A CA 1
ATOM 3874 C C . ILE A 1 538 ? 13.254 -1.017 14.560 1.00 91.94 538 ILE A C 1
ATOM 3876 O O . ILE A 1 538 ? 12.733 -0.630 15.609 1.00 91.94 538 ILE A O 1
ATOM 3880 N N . GLY A 1 539 ? 14.181 -0.307 13.922 1.00 81.38 539 GLY A N 1
ATOM 3881 C CA . GLY A 1 539 ? 14.741 0.954 14.389 1.00 81.38 539 GLY A CA 1
ATOM 3882 C C . GLY A 1 539 ? 13.960 2.169 13.900 1.00 81.38 539 GLY A C 1
ATOM 3883 O O . GLY A 1 539 ? 14.364 2.772 12.915 1.00 81.38 539 GLY A O 1
ATOM 3884 N N . ALA A 1 540 ? 12.926 2.555 14.651 1.00 79.00 540 ALA A N 1
ATOM 3885 C CA . ALA A 1 540 ? 12.128 3.773 14.457 1.00 79.00 540 ALA A CA 1
ATOM 3886 C C . ALA A 1 540 ? 11.425 3.855 13.091 1.00 79.00 540 ALA A C 1
ATOM 3888 O O . ALA A 1 540 ? 11.692 4.766 12.309 1.00 79.00 540 ALA A O 1
ATOM 3889 N N . ALA A 1 541 ? 10.495 2.926 12.854 1.00 81.00 541 ALA A N 1
ATOM 3890 C CA . ALA A 1 541 ? 9.611 2.962 11.693 1.00 81.00 541 ALA A CA 1
ATOM 3891 C C . ALA A 1 541 ? 8.841 4.287 11.608 1.00 81.00 541 ALA A C 1
ATOM 3893 O O . ALA A 1 541 ? 8.452 4.859 12.634 1.00 81.00 541 ALA A O 1
ATOM 3894 N N . SER A 1 542 ? 8.641 4.768 10.382 1.00 77.38 542 SER A N 1
ATOM 3895 C CA . SER A 1 542 ? 8.099 6.103 10.108 1.00 77.38 542 SER A CA 1
ATOM 3896 C C . SER A 1 542 ? 6.619 6.248 10.472 1.00 77.38 542 SER A C 1
ATOM 3898 O O . SER A 1 542 ? 6.196 7.358 10.806 1.00 77.38 542 SER A O 1
ATOM 3900 N N . ASP A 1 543 ? 5.878 5.136 10.503 1.00 80.06 543 ASP A N 1
ATOM 3901 C CA . ASP A 1 543 ? 4.488 5.035 10.963 1.00 80.06 543 ASP A CA 1
ATOM 3902 C C . ASP A 1 543 ? 4.275 3.821 11.886 1.00 80.06 543 ASP A C 1
ATOM 3904 O O . ASP A 1 543 ? 4.264 3.959 13.112 1.00 80.06 543 ASP A O 1
ATOM 3908 N N . SER A 1 544 ? 4.146 2.622 11.315 1.00 85.00 544 SER A N 1
ATOM 3909 C CA . SER A 1 544 ? 3.856 1.383 12.042 1.00 85.00 544 SER A CA 1
ATOM 3910 C C . SER A 1 544 ? 5.039 0.413 11.990 1.00 85.00 544 SER A C 1
ATOM 3912 O O . SER A 1 544 ? 5.755 0.364 11.002 1.00 85.00 544 SER A O 1
ATOM 3914 N N . GLY A 1 545 ? 5.285 -0.357 13.052 1.00 89.50 545 GLY A N 1
ATOM 3915 C CA . GLY A 1 545 ? 6.415 -1.293 13.099 1.00 89.50 545 GLY A CA 1
ATOM 3916 C C . GLY A 1 545 ? 6.161 -2.581 12.315 1.00 89.50 545 GLY A C 1
ATOM 3917 O O . GLY A 1 545 ? 6.916 -2.932 11.414 1.00 89.50 545 GLY A O 1
ATOM 3918 N N . ILE A 1 546 ? 5.098 -3.298 12.669 1.00 94.50 546 ILE A N 1
ATOM 3919 C CA . ILE A 1 546 ? 4.637 -4.480 11.939 1.00 94.50 546 ILE A CA 1
ATOM 3920 C C . ILE A 1 546 ? 3.155 -4.297 11.628 1.00 94.50 546 ILE A C 1
ATOM 3922 O O . ILE A 1 546 ? 2.354 -4.067 12.538 1.00 94.50 546 ILE A O 1
ATOM 3926 N N . VAL A 1 547 ? 2.803 -4.418 10.355 1.00 92.69 547 VAL A N 1
ATOM 3927 C CA . VAL A 1 547 ? 1.436 -4.354 9.843 1.00 92.69 547 VAL A CA 1
ATOM 3928 C C . VAL A 1 547 ? 1.075 -5.716 9.274 1.00 92.69 547 VAL A C 1
ATOM 3930 O O . VAL A 1 547 ? 1.877 -6.361 8.603 1.00 92.69 547 VAL A O 1
ATOM 3933 N N . VAL A 1 548 ? -0.116 -6.195 9.617 1.00 94.62 548 VAL A N 1
ATOM 3934 C CA . VAL A 1 548 ? -0.594 -7.504 9.185 1.00 94.62 548 VAL A CA 1
ATOM 3935 C C . VAL A 1 548 ? -2.047 -7.392 8.766 1.00 94.62 548 VAL A C 1
ATOM 3937 O O . VAL A 1 548 ? -2.902 -6.982 9.557 1.00 94.62 548 VAL A O 1
ATOM 3940 N N . THR A 1 549 ? -2.338 -7.820 7.546 1.00 89.62 549 THR A N 1
ATOM 3941 C CA . THR A 1 549 ? -3.683 -7.815 6.979 1.00 89.62 549 THR A CA 1
ATOM 3942 C C . THR A 1 549 ? -4.042 -9.203 6.458 1.00 89.62 549 THR A C 1
ATOM 3944 O O . THR A 1 549 ? -3.433 -9.728 5.528 1.00 89.62 549 THR A O 1
ATOM 3947 N N . GLY A 1 550 ? -5.045 -9.825 7.073 1.00 88.12 550 GLY A N 1
ATOM 3948 C CA . GLY A 1 550 ? -5.687 -11.024 6.539 1.00 88.12 550 GLY A CA 1
ATOM 3949 C C . GLY A 1 550 ? -6.902 -10.626 5.716 1.00 88.12 550 GLY A C 1
ATOM 3950 O O . GLY A 1 550 ? -7.852 -10.072 6.246 1.00 88.12 550 GLY A O 1
ATOM 3951 N N . GLU A 1 551 ? -6.898 -10.917 4.431 1.00 84.31 551 GLU A N 1
ATOM 3952 C CA . GLU A 1 551 ? -7.994 -10.730 3.490 1.00 84.31 551 GLU A CA 1
ATOM 3953 C C . GLU A 1 551 ? -8.418 -12.105 2.944 1.00 84.31 551 GLU A C 1
ATOM 3955 O O . GLU A 1 551 ? -7.732 -13.107 3.130 1.00 84.31 551 GLU A O 1
ATOM 3960 N N . GLY A 1 552 ? -9.567 -12.177 2.273 1.00 85.06 552 GLY A N 1
ATOM 3961 C CA . GLY A 1 552 ? -9.963 -13.369 1.515 1.00 85.06 552 GLY A CA 1
ATOM 3962 C C . GLY A 1 552 ? -10.132 -14.656 2.338 1.00 85.06 552 GLY A C 1
ATOM 3963 O O . GLY A 1 552 ? -10.682 -14.645 3.437 1.00 85.06 552 GLY A O 1
ATOM 3964 N N . THR A 1 553 ? -9.775 -15.804 1.761 1.00 88.81 553 THR A N 1
ATOM 3965 C CA . THR A 1 553 ? -10.111 -17.137 2.295 1.00 88.81 553 THR A CA 1
ATOM 3966 C C . THR A 1 553 ? -8.953 -17.884 2.949 1.00 88.81 553 THR A C 1
ATOM 3968 O O . THR A 1 553 ? -9.205 -18.902 3.593 1.00 88.81 553 THR A O 1
ATOM 3971 N N . GLY A 1 554 ? -7.710 -17.434 2.771 1.00 88.06 554 GLY A N 1
ATOM 3972 C CA . GLY A 1 554 ? -6.524 -18.108 3.309 1.00 88.06 554 GLY A CA 1
ATOM 3973 C C . GLY A 1 554 ? -6.300 -17.836 4.798 1.00 88.06 554 GLY A C 1
ATOM 3974 O O . GLY A 1 554 ? -6.483 -16.707 5.248 1.00 88.06 554 GLY A O 1
ATOM 3975 N N . ARG A 1 555 ? -5.889 -18.850 5.573 1.00 91.75 555 ARG A N 1
ATOM 3976 C CA . ARG A 1 555 ? -5.531 -18.686 6.992 1.00 91.75 555 ARG A CA 1
ATOM 3977 C C . ARG A 1 555 ? -4.076 -18.246 7.139 1.00 91.75 555 ARG A C 1
ATOM 3979 O O . ARG A 1 555 ? -3.162 -18.920 6.657 1.00 91.75 555 ARG A O 1
ATOM 3986 N N . LEU A 1 556 ? -3.839 -17.154 7.862 1.00 94.94 556 LEU A N 1
ATOM 3987 C CA . LEU A 1 556 ? -2.487 -16.666 8.138 1.00 94.94 556 LEU A CA 1
ATOM 3988 C C . LEU A 1 556 ? -1.990 -17.164 9.500 1.00 94.94 556 LEU A C 1
ATOM 3990 O O . LEU A 1 556 ? -2.558 -16.830 10.535 1.00 94.94 556 LEU A O 1
ATOM 3994 N N . ASN A 1 557 ? -0.895 -17.922 9.507 1.00 95.88 557 ASN A N 1
ATOM 3995 C CA . ASN A 1 557 ? -0.198 -18.345 10.721 1.00 95.88 557 ASN A CA 1
ATOM 3996 C C . ASN A 1 557 ? 1.004 -17.427 10.957 1.00 95.88 557 ASN A C 1
ATOM 3998 O O . ASN A 1 557 ? 2.013 -17.529 10.255 1.00 95.88 557 ASN A O 1
ATOM 4002 N N . LEU A 1 558 ? 0.908 -16.537 11.942 1.00 96.69 558 LEU A N 1
ATOM 4003 C CA . LEU A 1 558 ? 1.921 -15.536 12.251 1.00 96.69 558 LEU A CA 1
ATOM 4004 C C . LEU A 1 558 ? 2.574 -15.801 13.609 1.00 96.69 558 LEU A C 1
ATOM 4006 O O . LEU A 1 558 ? 1.915 -15.902 14.642 1.00 96.69 558 LEU A O 1
ATOM 4010 N N . THR A 1 559 ? 3.902 -15.858 13.617 1.00 97.69 559 THR A N 1
ATOM 4011 C CA . THR A 1 559 ? 4.712 -15.944 14.835 1.00 97.69 559 THR A CA 1
ATOM 4012 C C . THR A 1 559 ? 5.677 -14.767 14.898 1.00 97.69 559 THR A C 1
ATOM 4014 O O . THR A 1 559 ? 6.475 -14.579 13.984 1.00 97.69 559 THR A O 1
ATOM 4017 N N . VAL A 1 560 ? 5.624 -13.993 15.983 1.00 97.12 560 VAL A N 1
ATOM 4018 C CA . VAL A 1 560 ? 6.549 -12.891 16.277 1.00 97.12 560 VAL A CA 1
ATOM 4019 C C . VAL A 1 560 ? 7.175 -13.132 17.644 1.00 97.12 560 VAL A C 1
ATOM 4021 O O . VAL A 1 560 ? 6.469 -13.186 18.654 1.00 97.12 560 VAL A O 1
ATOM 4024 N N . VAL A 1 561 ? 8.492 -13.322 17.684 1.00 96.62 561 VAL A N 1
ATOM 4025 C CA . VAL A 1 561 ? 9.197 -13.731 18.906 1.00 96.62 561 VAL A CA 1
ATOM 4026 C C . VAL A 1 561 ? 10.503 -12.967 19.087 1.00 96.62 561 VAL A C 1
ATOM 4028 O O . VAL A 1 561 ? 11.211 -12.695 18.117 1.00 96.62 561 VAL A O 1
ATOM 4031 N N . ASP A 1 562 ? 10.865 -12.665 20.336 1.00 96.19 562 ASP A N 1
ATOM 4032 C CA . ASP A 1 562 ? 12.158 -12.061 20.704 1.00 96.19 562 ASP A CA 1
ATOM 4033 C C . ASP A 1 562 ? 12.477 -10.748 19.961 1.00 96.19 562 ASP A C 1
ATOM 4035 O O . ASP A 1 562 ? 13.643 -10.404 19.761 1.00 96.19 562 ASP A O 1
ATOM 4039 N N . SER A 1 563 ? 11.457 -10.018 19.509 1.00 95.38 563 SER A N 1
ATOM 4040 C CA . SER A 1 563 ? 11.627 -8.857 18.635 1.00 95.38 563 SER A CA 1
ATOM 4041 C C . SER A 1 563 ? 11.482 -7.539 19.394 1.00 95.38 563 SER A C 1
ATOM 4043 O O . SER A 1 563 ? 10.700 -7.415 20.337 1.00 95.38 563 SER A O 1
ATOM 4045 N N . THR A 1 564 ? 12.261 -6.538 18.983 1.00 94.31 564 THR A N 1
ATOM 4046 C CA . THR A 1 564 ? 12.214 -5.173 19.525 1.00 94.31 564 THR A CA 1
ATOM 4047 C C . THR A 1 564 ? 11.713 -4.223 18.448 1.00 94.31 564 THR A C 1
ATOM 4049 O O . THR A 1 564 ? 12.316 -4.124 17.380 1.00 94.31 564 THR A O 1
ATOM 4052 N N . ILE A 1 565 ? 10.620 -3.520 18.728 1.00 93.19 565 ILE A N 1
ATOM 4053 C CA . ILE A 1 565 ? 9.915 -2.687 17.759 1.00 93.19 565 ILE A CA 1
ATOM 4054 C C . ILE A 1 565 ? 9.834 -1.251 18.273 1.00 93.19 565 ILE A C 1
ATOM 4056 O O . ILE A 1 565 ? 9.315 -0.978 19.359 1.00 93.19 565 ILE A O 1
ATOM 4060 N N . THR A 1 566 ? 10.305 -0.318 17.457 1.00 90.94 566 THR A N 1
ATOM 4061 C CA . THR A 1 566 ? 10.160 1.117 17.693 1.00 90.94 566 THR A CA 1
ATOM 4062 C C . THR A 1 566 ? 9.540 1.742 16.452 1.00 90.94 566 THR A C 1
ATOM 4064 O O . THR A 1 566 ? 10.051 1.538 15.353 1.00 90.94 566 THR A O 1
ATOM 4067 N N . ALA A 1 567 ? 8.463 2.505 16.624 1.00 87.69 567 ALA A N 1
ATOM 4068 C CA . ALA A 1 567 ? 7.720 3.156 15.545 1.00 87.69 567 ALA A CA 1
ATOM 4069 C C . ALA A 1 567 ? 7.160 4.509 16.016 1.00 87.69 567 ALA A C 1
ATOM 4071 O O . ALA A 1 567 ? 7.217 4.826 17.206 1.00 87.69 567 ALA A O 1
ATOM 4072 N N . THR A 1 568 ? 6.638 5.335 15.113 1.00 79.31 568 THR A N 1
ATOM 4073 C CA . THR A 1 568 ? 6.041 6.622 15.504 1.00 79.31 568 THR A CA 1
ATOM 4074 C C . THR A 1 568 ? 4.593 6.458 15.961 1.00 79.31 568 THR A C 1
ATOM 4076 O O . THR A 1 568 ? 4.235 7.030 16.989 1.00 79.31 568 THR A O 1
ATOM 4079 N N . ARG A 1 569 ? 3.769 5.665 15.265 1.00 76.06 569 ARG A N 1
ATOM 4080 C CA . ARG A 1 569 ? 2.329 5.495 15.504 1.00 76.06 569 ARG A CA 1
ATOM 4081 C C . ARG A 1 569 ? 2.036 4.172 16.212 1.00 76.06 569 ARG A C 1
ATOM 4083 O O . ARG A 1 569 ? 1.822 4.205 17.423 1.00 76.06 569 ARG A O 1
ATOM 4090 N N . PHE A 1 570 ? 2.065 3.038 15.506 1.00 80.19 570 PHE A N 1
ATOM 4091 C CA . PHE A 1 570 ? 1.741 1.715 16.065 1.00 80.19 570 PHE A CA 1
ATOM 4092 C C . PHE A 1 570 ? 2.958 0.789 16.135 1.00 80.19 570 PHE A C 1
ATOM 4094 O O . PHE A 1 570 ? 3.768 0.732 15.217 1.00 80.19 570 PHE A O 1
ATOM 4101 N N . GLY A 1 571 ? 3.076 -0.005 17.199 1.00 83.25 571 GLY A N 1
ATOM 4102 C CA . GLY A 1 571 ? 4.121 -1.032 17.283 1.00 83.25 571 GLY A CA 1
ATOM 4103 C C . GLY A 1 571 ? 3.776 -2.235 16.413 1.00 83.25 571 GLY A C 1
ATOM 4104 O O . GLY A 1 571 ? 4.541 -2.633 15.537 1.00 83.25 571 GLY A O 1
ATOM 4105 N N . PHE A 1 572 ? 2.587 -2.779 16.641 1.00 90.56 572 PHE A N 1
ATOM 4106 C CA . PHE A 1 572 ? 2.028 -3.899 15.898 1.00 90.56 572 PHE A CA 1
ATOM 4107 C C . PHE A 1 572 ? 0.555 -3.612 15.603 1.00 90.56 572 PHE A C 1
ATOM 4109 O O . PHE A 1 572 ? -0.195 -3.300 16.529 1.00 90.56 572 PHE A O 1
ATOM 4116 N N . ASN A 1 573 ? 0.151 -3.703 14.337 1.00 89.38 573 ASN A N 1
ATOM 4117 C CA . ASN A 1 573 ? -1.215 -3.451 13.892 1.00 89.38 573 ASN A CA 1
ATOM 4118 C C . ASN A 1 573 ? -1.715 -4.620 13.039 1.00 89.38 573 ASN A C 1
ATOM 4120 O O . ASN A 1 573 ? -1.208 -4.869 11.947 1.00 89.38 573 ASN A O 1
ATOM 4124 N N . LEU A 1 574 ? -2.715 -5.331 13.547 1.00 91.44 574 LEU A N 1
ATOM 4125 C CA . LEU A 1 574 ? -3.293 -6.520 12.939 1.00 91.44 574 LEU A CA 1
ATOM 4126 C C . LEU A 1 574 ? -4.747 -6.273 12.562 1.00 91.44 574 LEU A C 1
ATOM 4128 O O . LEU A 1 574 ? -5.547 -5.853 13.395 1.00 91.44 574 LEU A O 1
ATOM 4132 N N . THR A 1 575 ? -5.101 -6.587 11.322 1.00 86.81 575 THR A N 1
ATOM 4133 C CA . THR A 1 575 ? -6.474 -6.487 10.827 1.00 86.81 575 THR A CA 1
ATOM 4134 C C . THR A 1 575 ? -6.857 -7.767 10.096 1.00 86.81 575 THR A C 1
ATOM 4136 O O . THR A 1 575 ? -6.201 -8.153 9.132 1.00 86.81 575 THR A O 1
ATOM 4139 N N . ASN A 1 576 ? -7.931 -8.425 10.528 1.00 85.69 576 ASN A N 1
ATOM 4140 C CA . ASN A 1 576 ? -8.544 -9.516 9.778 1.00 85.69 576 ASN A CA 1
ATOM 4141 C C . ASN A 1 576 ? -9.828 -9.029 9.098 1.00 85.69 576 ASN A C 1
ATOM 4143 O O . ASN A 1 576 ? -10.773 -8.630 9.767 1.00 85.69 576 ASN A O 1
ATOM 4147 N N . LEU A 1 577 ? -9.848 -9.075 7.773 1.00 80.56 577 LEU A N 1
ATOM 4148 C CA . LEU A 1 577 ? -10.973 -8.789 6.882 1.00 80.56 577 LEU A CA 1
ATOM 4149 C C . LEU A 1 577 ? -11.513 -10.080 6.231 1.00 80.56 577 LEU A C 1
ATOM 4151 O O . LEU A 1 577 ? -12.630 -10.113 5.721 1.00 80.56 577 LEU A O 1
ATOM 4155 N N . GLY A 1 578 ? -10.700 -11.143 6.202 1.00 78.25 578 GLY A N 1
ATOM 4156 C CA . GLY A 1 578 ? -10.951 -12.375 5.456 1.00 78.25 578 GLY A CA 1
ATOM 4157 C C . GLY A 1 578 ? -11.648 -13.475 6.254 1.00 78.25 578 GLY A C 1
ATOM 4158 O O . GLY A 1 578 ? -11.551 -13.559 7.477 1.00 78.25 578 GLY A O 1
ATOM 4159 N N . THR A 1 579 ? -12.341 -14.381 5.567 1.00 84.25 579 THR A N 1
ATOM 4160 C CA . THR A 1 579 ? -12.983 -15.563 6.161 1.00 84.25 579 THR A CA 1
ATOM 4161 C C . THR A 1 579 ? -11.986 -16.644 6.597 1.00 84.25 579 THR A C 1
ATOM 4163 O O . THR A 1 579 ? -12.385 -17.555 7.316 1.00 84.25 579 THR A O 1
ATOM 4166 N N . GLY A 1 580 ? -10.727 -16.587 6.142 1.00 85.94 580 GLY A N 1
ATOM 4167 C CA . GLY A 1 580 ? -9.685 -17.574 6.468 1.00 85.94 580 GLY A CA 1
ATOM 4168 C C . GLY A 1 580 ? -9.153 -17.493 7.904 1.00 85.94 580 GLY A C 1
ATOM 4169 O O . GLY A 1 580 ? -8.804 -18.521 8.489 1.00 85.94 580 GLY A O 1
ATOM 4170 N N . GLY A 1 581 ? -9.170 -16.295 8.495 1.00 90.56 581 GLY A N 1
ATOM 4171 C CA . GLY A 1 581 ? -8.726 -16.046 9.866 1.00 90.56 581 GLY A CA 1
ATOM 4172 C C . GLY A 1 581 ? -7.212 -15.882 10.028 1.00 90.56 581 GLY A C 1
ATOM 4173 O O . GLY A 1 581 ? -6.428 -16.099 9.099 1.00 90.56 581 GLY A O 1
ATOM 4174 N N . ILE A 1 582 ? -6.798 -15.489 11.233 1.00 94.19 582 ILE A N 1
ATOM 4175 C CA . ILE A 1 582 ? -5.393 -15.262 11.590 1.00 94.19 582 ILE A CA 1
ATOM 4176 C C . ILE A 1 582 ? -5.086 -15.919 12.935 1.00 94.19 582 ILE A C 1
ATOM 4178 O O . ILE A 1 582 ? -5.757 -15.647 13.927 1.00 94.19 582 ILE A O 1
ATOM 4182 N N . ASP A 1 583 ? -4.025 -16.723 12.971 1.00 95.06 583 ASP A N 1
ATOM 4183 C CA . ASP A 1 583 ? -3.439 -17.270 14.193 1.00 95.06 583 ASP A CA 1
ATOM 4184 C C . ASP A 1 583 ? -2.156 -16.522 14.539 1.00 95.06 583 ASP A C 1
ATOM 4186 O O . ASP A 1 583 ? -1.140 -16.663 13.858 1.00 95.06 583 ASP A O 1
ATOM 4190 N N . LEU A 1 584 ? -2.182 -15.762 15.630 1.00 96.38 584 LEU A N 1
ATOM 4191 C CA . LEU A 1 584 ? -1.037 -15.025 16.142 1.00 96.38 584 LEU A CA 1
ATOM 4192 C C . LEU A 1 584 ? -0.401 -15.732 17.350 1.00 96.38 584 LEU A C 1
ATOM 4194 O O . LEU A 1 584 ? -1.063 -16.116 18.322 1.00 96.38 584 LEU A O 1
ATOM 4198 N N . THR A 1 585 ? 0.925 -15.841 17.316 1.00 96.25 585 THR A N 1
ATOM 4199 C CA . THR A 1 585 ? 1.784 -16.058 18.488 1.00 96.25 585 THR A CA 1
ATOM 4200 C C . THR A 1 585 ? 2.717 -14.864 18.638 1.00 96.25 585 THR A C 1
ATOM 4202 O O . THR A 1 585 ? 3.531 -14.617 17.752 1.00 96.25 585 THR A O 1
ATOM 4205 N N . PHE A 1 586 ? 2.610 -14.131 19.742 1.00 95.50 586 PHE A N 1
ATOM 4206 C CA . PHE A 1 586 ? 3.392 -12.931 20.022 1.00 95.50 586 PHE A CA 1
ATOM 4207 C C . PHE A 1 586 ? 4.080 -13.075 21.386 1.00 95.50 586 PHE A C 1
ATOM 4209 O O . PHE A 1 586 ? 3.471 -12.805 22.419 1.00 95.50 586 PHE A O 1
ATOM 4216 N N . ASP A 1 587 ? 5.340 -13.518 21.400 1.00 95.69 587 ASP A N 1
ATOM 4217 C CA . ASP A 1 587 ? 6.033 -13.885 22.642 1.00 95.69 587 ASP A CA 1
ATOM 4218 C C . ASP A 1 587 ? 7.380 -13.172 22.850 1.00 95.69 587 ASP A C 1
ATOM 4220 O O . ASP A 1 587 ? 8.221 -13.126 21.952 1.00 95.69 587 ASP A O 1
ATOM 4224 N N . ARG A 1 588 ? 7.655 -12.718 24.080 1.00 95.44 588 ARG A N 1
ATOM 4225 C CA . ARG A 1 588 ? 8.939 -12.102 24.486 1.00 95.44 588 ARG A CA 1
ATOM 4226 C C . ARG A 1 588 ? 9.329 -10.861 23.670 1.00 95.44 588 ARG A C 1
ATOM 4228 O O . ARG A 1 588 ? 10.515 -10.575 23.497 1.00 95.44 588 ARG A O 1
ATOM 4235 N N . ASN A 1 589 ? 8.350 -10.114 23.168 1.00 93.88 589 ASN A N 1
ATOM 4236 C CA . ASN A 1 589 ? 8.588 -8.923 22.357 1.00 93.88 589 ASN A CA 1
ATOM 4237 C C . ASN A 1 589 ? 8.569 -7.640 23.190 1.00 93.88 589 ASN A C 1
ATOM 4239 O O . ASN A 1 589 ? 7.958 -7.559 24.258 1.00 93.88 589 ASN A O 1
ATOM 4243 N N . GLN A 1 590 ? 9.231 -6.607 22.678 1.00 92.81 590 GLN A N 1
ATOM 4244 C CA . GLN A 1 590 ? 9.293 -5.294 23.309 1.00 92.81 590 GLN A CA 1
ATOM 4245 C C . GLN A 1 590 ? 8.922 -4.204 22.310 1.00 92.81 590 GLN A C 1
ATOM 4247 O O . GLN A 1 590 ? 9.585 -4.064 21.285 1.00 92.81 590 GLN A O 1
ATOM 4252 N N . THR A 1 591 ? 7.906 -3.401 22.622 1.00 82.69 591 THR A N 1
ATOM 4253 C CA . THR A 1 591 ? 7.593 -2.177 21.878 1.00 82.69 591 THR A CA 1
ATOM 4254 C C . THR A 1 591 ? 7.939 -0.949 22.712 1.00 82.69 591 THR A C 1
ATOM 4256 O O . THR A 1 591 ? 7.714 -0.928 23.926 1.00 82.69 591 THR A O 1
ATOM 4259 N N . THR A 1 592 ? 8.537 0.074 22.093 1.00 77.56 592 THR A N 1
ATOM 4260 C CA . THR A 1 592 ? 9.018 1.251 22.835 1.00 77.56 592 THR A CA 1
ATOM 4261 C C . THR A 1 592 ? 8.587 2.584 22.223 1.00 77.56 592 THR A C 1
ATOM 4263 O O . THR A 1 592 ? 8.732 2.795 21.022 1.00 77.56 592 THR A O 1
ATOM 4266 N N . SER A 1 593 ? 8.131 3.506 23.084 1.00 66.06 593 SER A N 1
ATOM 4267 C CA . SER A 1 593 ? 7.978 4.951 22.817 1.00 66.06 593 SER A CA 1
ATOM 4268 C C . SER A 1 593 ? 7.064 5.331 21.645 1.00 66.06 593 SER A C 1
ATOM 4270 O O . SER A 1 593 ? 7.414 6.184 20.833 1.00 66.06 593 SER A O 1
ATOM 4272 N N . LEU A 1 594 ? 5.879 4.730 21.581 1.00 77.31 594 LEU A N 1
ATOM 4273 C CA . LEU A 1 594 ? 4.922 4.941 20.490 1.00 77.31 594 LEU A CA 1
ATOM 4274 C C . LEU A 1 594 ? 3.995 6.131 20.777 1.00 77.31 594 LEU A C 1
ATOM 4276 O O . LEU A 1 594 ? 3.738 6.438 21.943 1.00 77.31 594 LEU A O 1
ATOM 4280 N N . THR A 1 595 ? 3.494 6.829 19.755 1.00 68.06 595 THR A N 1
ATOM 4281 C CA . THR A 1 595 ? 2.505 7.907 19.959 1.00 68.06 595 THR A CA 1
ATOM 4282 C C . THR A 1 595 ? 1.072 7.381 19.995 1.00 68.06 595 THR A C 1
ATOM 4284 O O . THR A 1 595 ? 0.285 7.923 20.761 1.00 68.06 595 THR A O 1
ATOM 4287 N N . ALA A 1 596 ? 0.747 6.300 19.279 1.00 77.75 596 ALA A N 1
ATOM 4288 C CA . ALA A 1 596 ? -0.559 5.635 19.326 1.00 77.75 596 ALA A CA 1
ATOM 4289 C C . ALA A 1 596 ? -0.471 4.293 20.082 1.00 77.75 596 ALA A C 1
ATOM 4291 O O . ALA A 1 596 ? 0.278 4.191 21.059 1.00 77.75 596 ALA A O 1
ATOM 4292 N N . ASP A 1 597 ? -1.279 3.301 19.692 1.00 81.94 597 ASP A N 1
ATOM 4293 C CA . ASP A 1 597 ? -1.388 2.032 20.413 1.00 81.94 597 ASP A CA 1
ATOM 4294 C C . ASP A 1 597 ? -0.154 1.145 20.226 1.00 81.94 597 ASP A C 1
ATOM 4296 O O . ASP A 1 597 ? 0.388 0.996 19.126 1.00 81.94 597 ASP A O 1
ATOM 4300 N N . ALA A 1 598 ? 0.299 0.513 21.306 1.00 88.50 598 ALA A N 1
ATOM 4301 C CA . ALA A 1 598 ? 1.493 -0.316 21.240 1.00 88.50 598 ALA A CA 1
ATOM 4302 C C . ALA A 1 598 ? 1.270 -1.673 20.563 1.00 88.50 598 ALA A C 1
ATOM 4304 O O . ALA A 1 598 ? 2.128 -2.133 19.803 1.00 88.50 598 ALA A O 1
ATOM 4305 N N . PHE A 1 599 ? 0.105 -2.263 20.788 1.00 92.38 599 PHE A N 1
ATOM 4306 C CA . PHE A 1 599 ? -0.406 -3.409 20.061 1.00 92.38 599 PHE A CA 1
ATOM 4307 C C . PHE A 1 599 ? -1.876 -3.183 19.758 1.00 92.38 599 PHE A C 1
ATOM 4309 O O . PHE A 1 599 ? -2.650 -2.855 20.659 1.00 92.38 599 PHE A O 1
ATOM 4316 N N . ARG A 1 600 ? -2.258 -3.411 18.507 1.00 89.12 600 ARG A N 1
ATOM 4317 C CA . ARG A 1 600 ? -3.633 -3.295 18.053 1.00 89.12 600 ARG A CA 1
ATOM 4318 C C . ARG A 1 600 ? -4.010 -4.494 17.197 1.00 89.12 600 ARG A C 1
ATOM 4320 O O . ARG A 1 600 ? -3.282 -4.834 16.268 1.00 89.12 600 ARG A O 1
ATOM 4327 N N . ALA A 1 601 ? -5.143 -5.115 17.497 1.00 90.50 601 ALA A N 1
ATOM 4328 C CA . ALA A 1 601 ? -5.700 -6.203 16.710 1.00 90.50 601 ALA A CA 1
ATOM 4329 C C . ALA A 1 601 ? -7.208 -6.024 16.525 1.00 90.50 601 ALA A C 1
ATOM 4331 O O . ALA A 1 601 ? -7.926 -5.801 17.499 1.00 90.50 601 ALA A O 1
ATOM 4332 N N . VAL A 1 602 ? -7.672 -6.130 15.280 1.00 84.50 602 VAL A N 1
ATOM 4333 C CA . VAL A 1 602 ? -9.083 -5.947 14.920 1.00 84.50 602 VAL A CA 1
ATOM 4334 C C . VAL A 1 602 ? -9.566 -7.077 14.021 1.00 84.50 602 VAL A C 1
ATOM 4336 O O . VAL A 1 602 ? -8.896 -7.407 13.038 1.00 84.50 602 VAL A O 1
ATOM 4339 N N . ASN A 1 603 ? -10.732 -7.654 14.323 1.00 84.31 603 ASN A N 1
ATOM 4340 C CA . ASN A 1 603 ? -11.333 -8.726 13.523 1.00 84.31 603 ASN A CA 1
ATOM 4341 C C . ASN A 1 603 ? -12.621 -8.324 12.788 1.00 84.31 603 ASN A C 1
ATOM 4343 O O . ASN A 1 603 ? -13.713 -8.798 13.091 1.00 84.31 603 ASN A O 1
ATOM 4347 N N . ARG A 1 604 ? -12.477 -7.556 11.715 1.00 75.62 604 ARG A N 1
ATOM 4348 C CA . ARG A 1 604 ? -13.574 -7.087 10.852 1.00 75.62 604 ARG A CA 1
ATOM 4349 C C . ARG A 1 604 ? -14.129 -8.171 9.912 1.00 75.62 604 ARG A C 1
ATOM 4351 O O . ARG A 1 604 ? -14.729 -7.874 8.883 1.00 75.62 604 ARG A O 1
ATOM 4358 N N . SER A 1 605 ? -13.860 -9.446 10.177 1.00 74.75 605 SER A N 1
ATOM 4359 C CA . SER A 1 605 ? -14.375 -10.542 9.362 1.00 74.75 605 SER A CA 1
ATOM 4360 C C . SER A 1 605 ? -15.640 -11.102 9.982 1.00 74.75 605 SER A C 1
ATOM 4362 O O . SER A 1 605 ? -15.589 -11.594 11.094 1.00 74.75 605 SER A O 1
ATOM 4364 N N . ALA A 1 606 ? -16.760 -11.161 9.262 1.00 70.25 606 ALA A N 1
ATOM 4365 C CA . ALA A 1 606 ? -17.995 -11.729 9.819 1.00 70.25 606 ALA A CA 1
ATOM 4366 C C . ALA A 1 606 ? -17.878 -13.219 10.223 1.00 70.25 606 ALA A C 1
ATOM 4368 O O . ALA A 1 606 ? -18.676 -13.719 11.016 1.00 70.25 606 ALA A O 1
ATOM 4369 N N . THR A 1 607 ? -16.926 -13.963 9.644 1.00 77.69 607 THR A N 1
ATOM 4370 C CA . THR A 1 607 ? -16.786 -15.415 9.870 1.00 77.69 607 THR A CA 1
ATOM 4371 C C . THR A 1 607 ? -15.362 -15.880 10.141 1.00 77.69 607 THR A C 1
ATOM 4373 O O . THR A 1 607 ? -15.180 -17.001 10.608 1.00 77.69 607 THR A O 1
ATOM 4376 N N . GLY A 1 608 ? -14.358 -15.083 9.781 1.00 84.44 608 GLY A N 1
ATOM 4377 C CA . GLY A 1 608 ? -12.958 -15.419 9.998 1.00 84.44 608 GLY A CA 1
ATOM 4378 C C . GLY A 1 608 ? -12.597 -15.267 11.465 1.00 84.44 608 GLY A C 1
ATOM 4379 O O . GLY A 1 608 ? -12.923 -14.263 12.094 1.00 84.44 608 GLY A O 1
ATOM 4380 N N . GLU A 1 609 ? -11.927 -16.273 12.010 1.00 89.44 609 GLU A N 1
ATOM 4381 C CA . GLU A 1 609 ? -11.499 -16.257 13.404 1.00 89.44 609 GLU A CA 1
ATOM 4382 C C . GLU A 1 609 ? -10.153 -15.543 13.551 1.00 89.44 609 GLU A C 1
ATOM 4384 O O . GLU A 1 609 ? -9.220 -15.791 12.785 1.00 89.44 609 GLU A O 1
ATOM 4389 N N . LEU A 1 610 ? -10.040 -14.688 14.563 1.00 93.00 610 LEU A N 1
ATOM 4390 C CA . LEU A 1 610 ? -8.776 -14.115 15.002 1.00 93.00 610 LEU A CA 1
ATOM 4391 C C . LEU A 1 610 ? -8.363 -14.774 16.321 1.00 93.00 610 LEU A C 1
ATOM 4393 O O . LEU A 1 610 ? -8.983 -14.524 17.352 1.00 93.00 610 LEU A O 1
ATOM 4397 N N . ILE A 1 611 ? -7.312 -15.596 16.308 1.00 94.25 611 ILE A N 1
ATOM 4398 C CA . ILE A 1 611 ? -6.783 -16.257 17.507 1.00 94.25 611 ILE A CA 1
ATOM 4399 C C . ILE A 1 611 ? -5.478 -15.590 17.926 1.00 94.25 611 ILE A C 1
ATOM 4401 O O . ILE A 1 611 ? -4.504 -15.555 17.179 1.00 94.25 611 ILE A O 1
ATOM 4405 N N . ILE A 1 612 ? -5.428 -15.108 19.162 1.00 96.00 612 ILE A N 1
ATOM 4406 C CA . ILE A 1 612 ? -4.310 -14.338 19.699 1.00 96.00 612 ILE A CA 1
ATOM 4407 C C . ILE A 1 612 ? -3.706 -15.064 20.901 1.00 96.00 612 ILE A C 1
ATOM 4409 O O . ILE A 1 612 ? -4.375 -15.333 21.900 1.00 96.00 612 ILE A O 1
ATOM 4413 N N . GLY A 1 613 ? -2.412 -15.373 20.816 1.00 95.62 613 GLY A N 1
ATOM 4414 C CA . GLY A 1 613 ? -1.593 -15.755 21.963 1.00 95.62 613 GLY A CA 1
ATOM 4415 C C . GLY A 1 613 ? -0.495 -14.726 22.205 1.00 95.62 613 GLY A C 1
ATOM 4416 O O . GLY A 1 613 ? 0.311 -14.497 21.307 1.00 95.62 613 GLY A O 1
ATOM 4417 N N . MET A 1 614 ? -0.461 -14.117 23.394 1.00 94.88 614 MET A N 1
ATOM 4418 C CA . MET A 1 614 ? 0.507 -13.073 23.753 1.00 94.88 614 MET A CA 1
ATOM 4419 C C . MET A 1 614 ? 1.158 -13.350 25.105 1.00 94.88 614 MET A C 1
ATOM 4421 O O . MET A 1 614 ? 0.466 -13.285 26.121 1.00 94.88 614 MET A O 1
ATOM 4425 N N . ASN A 1 615 ? 2.465 -13.627 25.148 1.00 94.56 615 ASN A N 1
ATOM 4426 C CA . ASN A 1 615 ? 3.144 -13.926 26.412 1.00 94.56 615 ASN A CA 1
ATOM 4427 C C . ASN A 1 615 ? 4.483 -13.193 26.598 1.00 94.56 615 ASN A C 1
ATOM 4429 O O . ASN A 1 615 ? 5.242 -13.005 25.651 1.00 94.56 615 ASN A O 1
ATOM 4433 N N . ASP A 1 616 ? 4.811 -12.818 27.836 1.00 95.25 616 ASP A N 1
ATOM 4434 C CA . ASP A 1 616 ? 6.100 -12.216 28.219 1.00 95.25 616 ASP A CA 1
ATOM 4435 C C . ASP A 1 616 ? 6.455 -10.923 27.446 1.00 95.25 616 ASP A C 1
ATOM 4437 O O . ASP A 1 616 ? 7.630 -10.649 27.186 1.00 95.25 616 ASP A O 1
ATOM 4441 N N . ASN A 1 617 ? 5.462 -10.124 27.037 1.00 95.69 617 ASN A N 1
ATOM 4442 C CA . ASN A 1 617 ? 5.704 -8.920 26.236 1.00 95.69 617 ASN A CA 1
ATOM 4443 C C . ASN A 1 617 ? 5.741 -7.644 27.079 1.00 95.69 617 ASN A C 1
ATOM 4445 O O . ASN A 1 617 ? 5.025 -7.507 28.070 1.00 95.69 617 ASN A O 1
ATOM 4449 N N . THR A 1 618 ? 6.511 -6.661 26.615 1.00 95.00 618 THR A N 1
ATOM 4450 C CA . THR A 1 618 ? 6.517 -5.303 27.169 1.00 95.00 618 THR A CA 1
ATOM 4451 C C . THR A 1 618 ? 6.016 -4.317 26.123 1.00 95.00 618 THR A C 1
ATOM 4453 O O . THR A 1 618 ? 6.633 -4.173 25.070 1.00 95.00 618 THR A O 1
ATOM 4456 N N . PHE A 1 619 ? 4.945 -3.593 26.437 1.00 93.62 619 PHE A N 1
ATOM 4457 C CA . PHE A 1 619 ? 4.358 -2.563 25.588 1.00 93.62 619 PHE A CA 1
ATOM 4458 C C . PHE A 1 619 ? 4.526 -1.181 26.217 1.00 93.62 619 PHE A C 1
ATOM 4460 O O . PHE A 1 619 ? 4.188 -0.979 27.389 1.00 93.62 619 PHE A O 1
ATOM 4467 N N . ALA A 1 620 ? 5.027 -0.215 25.446 1.00 89.75 620 ALA A N 1
ATOM 4468 C CA . ALA A 1 620 ? 5.150 1.167 25.901 1.00 89.75 620 ALA A CA 1
ATOM 4469 C C . ALA A 1 620 ? 4.553 2.175 24.906 1.00 89.75 620 ALA A C 1
ATOM 4471 O O . ALA A 1 620 ? 5.003 2.265 23.762 1.00 89.75 620 ALA A O 1
ATOM 4472 N N . ALA A 1 621 ? 3.587 2.973 25.373 1.00 85.44 621 ALA A N 1
ATOM 4473 C CA . ALA A 1 621 ? 2.890 3.996 24.587 1.00 85.44 621 ALA A CA 1
ATOM 4474 C C . ALA A 1 621 ? 2.854 5.351 25.317 1.00 85.44 621 ALA A C 1
ATOM 4476 O O . ALA A 1 621 ? 2.623 5.433 26.521 1.00 85.44 621 ALA A O 1
ATOM 4477 N N . THR A 1 622 ? 3.078 6.442 24.592 1.00 80.06 622 THR A N 1
ATOM 4478 C CA . THR A 1 622 ? 3.168 7.792 25.166 1.00 80.06 622 THR A CA 1
ATOM 4479 C C . THR A 1 622 ? 1.801 8.470 25.222 1.00 80.06 622 THR A C 1
ATOM 4481 O O . THR A 1 622 ? 1.438 8.974 26.286 1.00 80.06 622 THR A O 1
ATOM 4484 N N . ASN A 1 623 ? 1.038 8.443 24.117 1.00 71.00 623 ASN A N 1
ATOM 4485 C CA . ASN A 1 623 ? -0.302 9.046 24.035 1.00 71.00 623 ASN A CA 1
ATOM 4486 C C . ASN A 1 623 ? -1.422 8.018 23.770 1.00 71.00 623 ASN A C 1
ATOM 4488 O O . ASN A 1 623 ? -2.548 8.256 24.201 1.00 71.00 623 ASN A O 1
ATOM 4492 N N . GLY A 1 624 ? -1.130 6.875 23.141 1.00 73.44 624 GLY A N 1
ATOM 4493 C CA . GLY A 1 624 ? -2.098 5.795 22.923 1.00 73.44 624 GLY A CA 1
ATOM 4494 C C . GLY A 1 624 ? -2.204 4.787 24.070 1.00 73.44 624 GLY A C 1
ATOM 4495 O O . GLY A 1 624 ? -1.682 5.000 25.172 1.00 73.44 624 GLY A O 1
ATOM 4496 N N . ARG A 1 625 ? -2.909 3.685 23.802 1.00 82.94 625 ARG A N 1
ATOM 4497 C CA . ARG A 1 625 ? -3.096 2.558 24.722 1.00 82.94 625 ARG A CA 1
ATOM 4498 C C . ARG A 1 625 ? -1.956 1.546 24.580 1.00 82.94 625 ARG A C 1
ATOM 4500 O O . ARG A 1 625 ? -1.184 1.550 23.625 1.00 82.94 625 ARG A O 1
ATOM 4507 N N . GLY A 1 626 ? -1.813 0.662 25.558 1.00 87.88 626 GLY A N 1
ATOM 4508 C CA . GLY A 1 626 ? -0.832 -0.419 25.498 1.00 87.88 626 GLY A CA 1
ATOM 4509 C C . GLY A 1 626 ? -1.268 -1.530 24.553 1.00 87.88 626 GLY A C 1
ATOM 4510 O O . GLY A 1 626 ? -0.583 -1.837 23.585 1.00 87.88 626 GLY A O 1
ATOM 4511 N N . ILE A 1 627 ? -2.415 -2.134 24.848 1.00 92.25 627 ILE A N 1
ATOM 4512 C CA . ILE A 1 627 ? -2.961 -3.258 24.084 1.00 92.25 627 ILE A CA 1
ATOM 4513 C C . ILE A 1 627 ? -4.416 -2.942 23.766 1.00 92.25 627 ILE A C 1
ATOM 4515 O O . ILE A 1 627 ? -5.181 -2.620 24.673 1.00 92.25 627 ILE A O 1
ATOM 4519 N N . VAL A 1 628 ? -4.796 -3.067 22.500 1.00 89.50 628 VAL A N 1
ATOM 4520 C CA . VAL A 1 628 ? -6.178 -2.937 22.037 1.00 89.50 628 VAL A CA 1
ATOM 4521 C C . VAL A 1 628 ? -6.523 -4.157 21.193 1.00 89.50 628 VAL A C 1
ATOM 4523 O O . VAL A 1 628 ? -5.889 -4.411 20.171 1.00 89.50 628 VAL A O 1
ATOM 4526 N N . ILE A 1 629 ? -7.515 -4.922 21.635 1.00 91.19 629 ILE A N 1
ATOM 4527 C CA . ILE A 1 629 ? -8.121 -6.019 20.879 1.00 91.19 629 ILE A CA 1
ATOM 4528 C C . ILE A 1 629 ? -9.612 -5.721 20.804 1.00 91.19 629 ILE A C 1
ATOM 4530 O O . ILE A 1 629 ? -10.249 -5.568 21.844 1.00 91.19 629 ILE A O 1
ATOM 4534 N N . ASP A 1 630 ? -10.148 -5.618 19.593 1.00 77.38 630 ASP A N 1
ATOM 4535 C CA . ASP A 1 630 ? -11.550 -5.269 19.363 1.00 77.38 630 ASP A CA 1
ATOM 4536 C C . ASP A 1 630 ? -12.128 -6.118 18.212 1.00 77.38 630 ASP A C 1
ATOM 4538 O O . ASP A 1 630 ? -11.428 -6.340 17.218 1.00 77.38 630 ASP A O 1
ATOM 4542 N N . PRO A 1 631 ? -13.373 -6.628 18.294 1.00 62.50 631 PRO A N 1
ATOM 4543 C CA . PRO A 1 631 ? -14.052 -7.289 17.185 1.00 62.50 631 PRO A CA 1
ATOM 4544 C C . PRO A 1 631 ? -14.146 -6.370 15.967 1.00 62.50 631 PRO A C 1
ATOM 4546 O O . PRO A 1 631 ? -14.156 -6.847 14.848 1.00 62.50 631 PRO A O 1
ATOM 4549 N N . GLY A 1 632 ? -14.153 -5.058 16.137 1.00 55.88 632 GLY A N 1
ATOM 4550 C CA . GLY A 1 632 ? -14.418 -4.140 15.050 1.00 55.88 632 GLY A CA 1
ATOM 4551 C C . GLY A 1 632 ? -15.763 -3.468 15.263 1.00 55.88 632 GLY A C 1
ATOM 4552 O O . GLY A 1 632 ? -16.801 -4.095 15.481 1.00 55.88 632 GLY A O 1
ATOM 4553 N N . GLY A 1 633 ? -15.675 -2.150 15.230 1.00 56.91 633 GLY A N 1
ATOM 4554 C CA . GLY A 1 633 ? -16.671 -1.116 15.470 1.00 56.91 633 GLY A CA 1
ATOM 4555 C C . GLY A 1 633 ? -15.954 0.214 15.223 1.00 56.91 633 GLY A C 1
ATOM 4556 O O . GLY A 1 633 ? -14.734 0.224 15.099 1.00 56.91 633 GLY A O 1
ATOM 4557 N N . ALA A 1 634 ? -16.651 1.339 15.067 1.00 56.94 634 ALA A N 1
ATOM 4558 C CA . ALA A 1 634 ? -15.947 2.548 14.635 1.00 56.94 634 ALA A CA 1
ATOM 4559 C C . ALA A 1 634 ? -14.820 2.938 15.607 1.00 56.94 634 ALA A C 1
ATOM 4561 O O . ALA A 1 634 ? -15.061 3.196 16.786 1.00 56.94 634 ALA A O 1
ATOM 4562 N N . ASN A 1 635 ? -13.583 2.960 15.116 1.00 60.56 635 ASN A N 1
ATOM 4563 C CA . ASN A 1 635 ? -12.443 3.338 15.929 1.00 60.56 635 ASN A CA 1
ATOM 4564 C C . ASN A 1 635 ? -12.386 4.848 16.065 1.00 60.56 635 ASN A C 1
ATOM 4566 O O . ASN A 1 635 ? -12.436 5.569 15.067 1.00 60.56 635 ASN A O 1
ATOM 4570 N N . LEU A 1 636 ? -12.193 5.311 17.298 1.00 68.56 636 LEU A N 1
ATOM 4571 C CA . LEU A 1 636 ? -11.736 6.670 17.524 1.00 68.56 636 LEU A CA 1
ATOM 4572 C C . LEU A 1 636 ? -10.257 6.753 17.151 1.00 68.56 636 LEU A C 1
ATOM 4574 O O . LEU A 1 636 ? -9.416 6.084 17.754 1.00 68.56 636 LEU A O 1
ATOM 4578 N N . GLY A 1 637 ? -9.953 7.577 16.159 1.00 65.25 637 GLY A N 1
ATOM 4579 C CA . GLY A 1 637 ? -8.593 7.980 15.854 1.00 65.25 637 GLY A CA 1
ATOM 4580 C C . GLY A 1 637 ? -8.156 9.150 16.732 1.00 65.25 637 GLY A C 1
ATOM 4581 O O . GLY A 1 637 ? -8.403 9.193 17.940 1.00 65.25 637 GLY A O 1
ATOM 4582 N N . LEU A 1 638 ? -7.495 10.130 16.121 1.00 69.12 638 LEU A N 1
ATOM 4583 C CA . LEU A 1 638 ? -7.142 11.371 16.803 1.00 69.12 638 LEU A CA 1
ATOM 4584 C C . LEU A 1 638 ? -8.410 12.133 17.231 1.00 69.12 638 LEU A C 1
ATOM 4586 O O . LEU A 1 638 ? -9.261 12.447 16.403 1.00 69.12 638 LEU A O 1
ATOM 4590 N N . ALA A 1 639 ? -8.510 12.484 18.515 1.00 81.62 639 ALA A N 1
ATOM 4591 C CA . ALA A 1 639 ? -9.612 13.288 19.031 1.00 81.62 639 ALA A CA 1
ATOM 4592 C C . ALA A 1 639 ? -9.127 14.324 20.052 1.00 81.62 639 ALA A C 1
ATOM 4594 O O . ALA A 1 639 ? -8.443 13.997 21.026 1.00 81.62 639 ALA A O 1
ATOM 4595 N N . PHE A 1 640 ? -9.503 15.585 19.859 1.00 83.62 640 PHE A N 1
ATOM 4596 C CA . PHE A 1 640 ? -9.055 16.710 20.681 1.00 83.62 640 PHE A CA 1
ATOM 4597 C C . PHE A 1 640 ? -10.144 17.783 20.799 1.00 83.62 640 PHE A C 1
ATOM 4599 O O . PHE A 1 640 ? -11.148 17.768 20.088 1.00 83.62 640 PHE A O 1
ATOM 4606 N N . THR A 1 641 ? -9.984 18.683 21.767 1.00 91.06 641 THR A N 1
ATOM 4607 C CA . THR A 1 641 ? -10.851 19.859 21.899 1.00 91.06 641 THR A CA 1
ATOM 4608 C C . THR A 1 641 ? -10.373 20.934 20.925 1.00 91.06 641 THR A C 1
ATOM 4610 O O . THR A 1 641 ? -9.208 21.333 20.982 1.00 91.06 641 THR A O 1
ATOM 4613 N N . GLY A 1 642 ? -11.264 21.362 20.031 1.00 93.25 642 GLY A N 1
ATOM 4614 C CA . GLY A 1 642 ? -11.070 22.460 19.088 1.00 93.25 642 GLY A CA 1
ATOM 4615 C C . GLY A 1 642 ? -11.205 23.821 19.769 1.00 93.25 642 GLY A C 1
ATOM 4616 O O . GLY A 1 642 ? -10.653 24.045 20.851 1.00 93.25 642 GLY A O 1
ATOM 4617 N N . SER A 1 643 ? -11.907 24.753 19.132 1.00 96.06 643 SER A N 1
ATOM 4618 C CA . SER A 1 643 ? -12.162 26.065 19.728 1.00 96.06 643 SER A CA 1
ATOM 4619 C C . SER A 1 643 ? -13.169 25.991 20.879 1.00 96.06 643 SER A C 1
ATOM 4621 O O . SER A 1 643 ? -14.002 25.088 20.978 1.00 96.06 643 SER A O 1
ATOM 4623 N N . THR A 1 644 ? -13.057 26.950 21.794 1.00 95.75 644 THR A N 1
ATOM 4624 C CA . THR A 1 644 ? -13.873 27.039 23.011 1.00 95.75 644 THR A CA 1
ATOM 4625 C C . THR A 1 644 ? -14.560 28.396 23.126 1.00 95.75 644 THR A C 1
ATOM 4627 O O . THR A 1 644 ? -14.173 29.359 22.466 1.00 95.75 644 THR A O 1
ATOM 4630 N N . TYR A 1 645 ? -15.505 28.525 24.056 1.00 94.25 645 TYR A N 1
ATOM 4631 C CA . TYR A 1 645 ? -16.107 29.818 24.399 1.00 94.25 645 TYR A CA 1
ATOM 4632 C C . TYR A 1 645 ? -15.081 30.922 24.752 1.00 94.25 645 TYR A C 1
ATOM 4634 O O . TYR A 1 645 ? -15.323 32.109 24.541 1.00 94.25 645 TYR A O 1
ATOM 4642 N N . ASP A 1 646 ? -13.921 30.564 25.317 1.00 93.50 646 ASP A N 1
ATOM 4643 C CA . ASP A 1 646 ? -12.879 31.549 25.647 1.00 93.50 646 ASP A CA 1
ATOM 4644 C C . ASP A 1 646 ? -12.083 31.992 24.397 1.00 93.50 646 ASP A C 1
ATOM 4646 O O . ASP A 1 646 ? -11.406 33.023 24.418 1.00 93.50 646 ASP A O 1
ATOM 4650 N N . ASP A 1 647 ? -12.174 31.228 23.303 1.00 92.50 647 ASP A N 1
ATOM 4651 C CA . ASP A 1 647 ? -11.595 31.544 21.999 1.00 92.50 647 ASP A CA 1
ATOM 4652 C C . ASP A 1 647 ? -12.498 32.468 21.164 1.00 92.50 647 ASP A C 1
ATOM 4654 O O . ASP A 1 647 ? -11.982 33.384 20.515 1.00 92.50 647 ASP A O 1
ATOM 4658 N N . ALA A 1 648 ? -13.814 32.238 21.197 1.00 92.25 648 ALA A N 1
ATOM 4659 C CA . ALA A 1 648 ? -14.849 33.054 20.564 1.00 92.25 648 ALA A CA 1
ATOM 4660 C C . ALA A 1 648 ? -16.098 33.084 21.455 1.00 92.25 648 ALA A C 1
ATOM 4662 O O . ALA A 1 648 ? -16.549 32.052 21.931 1.00 92.25 648 ALA A O 1
ATOM 4663 N N . THR A 1 649 ? -16.672 34.263 21.693 1.00 90.69 649 THR A N 1
ATOM 4664 C CA . THR A 1 649 ? -17.785 34.424 22.651 1.00 90.69 649 THR A CA 1
ATOM 4665 C C . THR A 1 649 ? -19.164 34.439 21.989 1.00 90.69 649 THR A C 1
ATOM 4667 O O . THR A 1 649 ? -20.122 34.921 22.596 1.00 90.69 649 THR A O 1
ATOM 4670 N N . SER A 1 650 ? -19.251 33.992 20.737 1.00 89.81 650 SER A N 1
ATOM 4671 C CA . SER A 1 650 ? -20.486 33.958 19.951 1.00 89.81 650 SER A CA 1
ATOM 4672 C C . SER A 1 650 ? -21.482 32.968 20.554 1.00 89.81 650 SER A C 1
ATOM 4674 O O . SER A 1 650 ? -21.097 31.930 21.105 1.00 89.81 650 SER A O 1
ATOM 4676 N N . ILE A 1 651 ? -22.761 33.332 20.504 1.00 88.12 651 ILE A N 1
ATOM 4677 C CA . ILE A 1 651 ? -23.880 32.511 20.962 1.00 88.12 651 ILE A CA 1
ATOM 4678 C C . ILE A 1 651 ? -24.946 32.594 19.865 1.00 88.12 651 ILE A C 1
ATOM 4680 O O . ILE A 1 651 ? -25.573 33.652 19.749 1.00 88.12 651 ILE A O 1
ATOM 4684 N N . PRO A 1 652 ? -25.159 31.519 19.095 1.00 91.94 652 PRO A N 1
ATOM 4685 C CA . PRO A 1 652 ? -24.404 30.251 19.099 1.00 91.94 652 PRO A CA 1
ATOM 4686 C C . PRO A 1 652 ? -22.999 30.346 18.446 1.00 91.94 652 PRO A C 1
ATOM 4688 O O . PRO A 1 652 ? -22.679 31.354 17.807 1.00 91.94 652 PRO A O 1
ATOM 4691 N N . PRO A 1 653 ? -22.121 29.339 18.627 1.00 91.88 653 PRO A N 1
ATOM 4692 C CA . PRO A 1 653 ? -20.881 29.224 17.865 1.00 91.88 653 PRO A CA 1
ATOM 4693 C C . PRO A 1 653 ? -21.078 28.799 16.410 1.00 91.88 653 PRO A C 1
ATOM 4695 O O . PRO A 1 653 ? -20.253 29.207 15.609 1.00 91.88 653 PRO A O 1
ATOM 4698 N N . ASP A 1 654 ? -22.105 28.009 16.087 1.00 92.50 654 ASP A N 1
ATOM 4699 C CA . ASP A 1 654 ? -22.389 27.440 14.757 1.00 92.50 654 ASP A CA 1
ATOM 4700 C C . ASP A 1 654 ? -21.156 26.858 14.059 1.00 92.50 654 ASP A C 1
ATOM 4702 O O . ASP A 1 654 ? -20.408 27.526 13.340 1.00 92.50 654 ASP A O 1
ATOM 4706 N N . THR A 1 655 ? -20.921 25.571 14.303 1.00 92.56 655 THR A N 1
ATOM 4707 C CA . THR A 1 655 ? -19.641 24.953 13.959 1.00 92.56 655 THR A CA 1
ATOM 4708 C C . THR A 1 655 ? -19.655 24.246 12.616 1.00 92.56 655 THR A C 1
ATOM 4710 O O . THR A 1 655 ? -20.414 23.303 12.393 1.00 92.56 655 THR A O 1
ATOM 4713 N N . MET A 1 656 ? -18.693 24.609 11.767 1.00 95.31 656 MET A N 1
ATOM 4714 C CA . MET A 1 656 ? -18.336 23.864 10.566 1.00 95.31 656 MET A CA 1
ATOM 4715 C C . MET A 1 656 ? -16.871 23.439 10.585 1.00 95.31 656 MET A C 1
ATOM 4717 O O . MET A 1 656 ? -16.011 24.014 11.259 1.00 95.31 656 MET A O 1
ATOM 4721 N N . GLY A 1 657 ? -16.568 22.411 9.800 1.00 96.69 657 GLY A N 1
ATOM 4722 C CA . GLY A 1 657 ? -15.213 21.912 9.678 1.00 96.69 657 GLY A CA 1
ATOM 4723 C C . GLY A 1 657 ? -14.995 21.103 8.414 1.00 96.69 657 GLY A C 1
ATOM 4724 O O . GLY A 1 657 ? -15.919 20.521 7.850 1.00 96.69 657 GLY A O 1
ATOM 4725 N N . GLY A 1 658 ? -13.743 21.077 7.972 1.00 96.81 658 GLY A N 1
ATOM 4726 C CA . GLY A 1 658 ? -13.305 20.323 6.809 1.00 96.81 658 GLY A CA 1
ATOM 4727 C C . GLY A 1 658 ? -11.921 19.729 7.026 1.00 96.81 658 GLY A C 1
ATOM 4728 O O . GLY A 1 658 ? -11.122 20.226 7.825 1.00 96.81 658 GLY A O 1
ATOM 4729 N N . VAL A 1 659 ? -11.615 18.669 6.284 1.00 97.75 659 VAL A N 1
ATOM 4730 C CA . VAL A 1 659 ? -10.329 17.974 6.365 1.00 97.75 659 VAL A CA 1
ATOM 4731 C C . VAL A 1 659 ? -9.706 17.872 4.984 1.00 97.75 659 VAL A C 1
ATOM 4733 O O . VAL A 1 659 ? -10.362 17.508 4.018 1.00 97.75 659 VAL A O 1
ATOM 4736 N N . GLY A 1 660 ? -8.419 18.204 4.912 1.00 96.31 660 GLY A N 1
ATOM 4737 C CA . GLY A 1 660 ? -7.581 18.064 3.731 1.00 96.31 660 GLY A CA 1
ATOM 4738 C C . GLY A 1 660 ? -6.515 16.981 3.932 1.00 96.31 660 GLY A C 1
ATOM 4739 O O . GLY A 1 660 ? -6.544 16.233 4.914 1.00 96.31 660 GLY A O 1
ATOM 4740 N N . PRO A 1 661 ? -5.509 16.903 3.046 1.00 91.19 661 PRO A N 1
ATOM 4741 C CA . PRO A 1 661 ? -4.485 15.860 3.107 1.00 91.19 661 PRO A CA 1
ATOM 4742 C C . PRO A 1 661 ? -3.618 15.908 4.373 1.00 91.19 661 PRO A C 1
ATOM 4744 O O . PRO A 1 661 ? -3.145 14.877 4.836 1.00 91.19 661 PRO A O 1
ATOM 4747 N N . SER A 1 662 ? -3.397 17.097 4.946 1.00 90.94 662 SER A N 1
ATOM 4748 C CA . SER A 1 662 ? -2.494 17.279 6.102 1.00 90.94 662 SER A CA 1
ATOM 4749 C C . SER A 1 662 ? -3.027 18.225 7.180 1.00 90.94 662 SER A C 1
ATOM 4751 O O . SER A 1 662 ? -2.390 18.392 8.220 1.00 90.94 662 SER A O 1
ATOM 4753 N N . HIS A 1 663 ? -4.191 18.834 6.953 1.00 97.00 663 HIS A N 1
ATOM 4754 C CA . HIS A 1 663 ? -4.749 19.879 7.807 1.00 97.00 663 HIS A CA 1
ATOM 4755 C C . HIS A 1 663 ? -6.229 19.634 8.080 1.00 97.00 663 HIS A C 1
ATOM 4757 O O . HIS A 1 663 ? -6.945 19.125 7.218 1.00 97.00 663 HIS A O 1
ATOM 4763 N N . ILE A 1 664 ? -6.663 20.045 9.265 1.00 98.31 664 ILE A N 1
ATOM 4764 C CA . ILE A 1 664 ? -8.067 20.136 9.668 1.00 98.31 664 ILE A CA 1
ATOM 4765 C C . ILE A 1 664 ? -8.361 21.627 9.821 1.00 98.31 664 ILE A C 1
ATOM 4767 O O . ILE A 1 664 ? -7.581 22.334 10.465 1.00 98.31 664 ILE A O 1
ATOM 4771 N N . VAL A 1 665 ? -9.446 22.109 9.221 1.00 98.56 665 VAL A N 1
ATOM 4772 C CA . VAL A 1 665 ? -9.899 23.493 9.373 1.00 98.56 665 VAL A CA 1
ATOM 4773 C C . VAL A 1 665 ? -11.223 23.492 10.113 1.00 98.56 665 VAL A C 1
ATOM 4775 O O . VAL A 1 665 ? -12.153 22.796 9.718 1.00 98.56 665 VAL A O 1
ATOM 4778 N N . GLU A 1 666 ? -11.283 24.271 11.182 1.00 97.75 666 GLU A N 1
ATOM 4779 C CA . GLU A 1 666 ? -12.497 24.590 11.924 1.00 97.75 666 GLU A CA 1
ATOM 4780 C C . GLU A 1 666 ? -12.856 26.042 11.611 1.00 97.75 666 GLU A C 1
ATOM 4782 O O . GLU A 1 666 ? -12.000 26.936 11.681 1.00 97.75 666 GLU A O 1
ATOM 4787 N N . LEU A 1 667 ? -14.113 26.267 11.246 1.00 96.69 667 LEU A N 1
ATOM 4788 C CA . LEU A 1 667 ? -14.643 27.588 10.962 1.00 96.69 667 LEU A CA 1
ATOM 4789 C C . LEU A 1 667 ? -16.000 27.728 11.644 1.00 96.69 667 LEU A C 1
ATOM 4791 O O . LEU A 1 667 ? -16.907 26.947 11.381 1.00 96.69 667 LEU A O 1
ATOM 4795 N N . LEU A 1 668 ? -16.100 28.693 12.551 1.00 96.06 668 LEU A N 1
ATOM 4796 C CA . LEU A 1 668 ? -17.285 28.930 13.373 1.00 96.06 668 LEU A CA 1
ATOM 4797 C C . LEU A 1 668 ? -17.456 30.430 13.633 1.00 96.06 668 LEU A C 1
ATOM 4799 O O . LEU A 1 668 ? -16.525 31.213 13.394 1.00 96.06 668 LEU A O 1
ATOM 4803 N N . ASN A 1 669 ? -18.614 30.850 14.138 1.00 95.69 669 ASN A N 1
ATOM 4804 C CA . ASN A 1 669 ? -18.904 32.249 14.444 1.00 95.69 669 ASN A CA 1
ATOM 4805 C C . ASN A 1 669 ? -17.822 32.854 15.352 1.00 95.69 669 ASN A C 1
ATOM 4807 O O . ASN A 1 669 ? -17.718 32.572 16.548 1.00 95.69 669 ASN A O 1
ATOM 4811 N N . GLY A 1 670 ? -17.005 33.738 14.774 1.00 95.25 670 GLY A N 1
ATOM 4812 C CA . GLY A 1 670 ? -15.920 34.443 15.457 1.00 95.25 670 GLY A CA 1
ATOM 4813 C C . GLY A 1 670 ? -14.544 33.764 15.425 1.00 95.25 670 GLY A C 1
ATOM 4814 O O . GLY A 1 670 ? -13.589 34.362 15.934 1.00 95.25 670 GLY A O 1
ATOM 4815 N N . ARG A 1 671 ? -14.372 32.585 14.804 1.00 97.12 671 ARG A N 1
ATOM 4816 C CA . ARG A 1 671 ? -13.073 31.887 14.768 1.00 97.12 671 ARG A CA 1
ATOM 4817 C C . ARG A 1 671 ? -12.797 31.130 13.467 1.00 97.12 671 ARG A C 1
ATOM 4819 O O . ARG A 1 671 ? -13.611 30.346 13.005 1.00 97.12 671 ARG A O 1
ATOM 4826 N N . PHE A 1 672 ? -11.575 31.301 12.958 1.00 97.94 672 PHE A N 1
ATOM 4827 C CA . PHE A 1 672 ? -10.939 30.428 11.966 1.00 97.94 672 PHE A CA 1
ATOM 4828 C C . PHE A 1 672 ? -9.724 29.764 12.618 1.00 97.94 672 PHE A C 1
ATOM 4830 O O . PHE A 1 672 ? -8.834 30.465 13.117 1.00 97.94 672 PHE A O 1
ATOM 4837 N N . ALA A 1 673 ? -9.662 28.434 12.622 1.00 98.25 673 ALA A N 1
ATOM 4838 C CA . ALA A 1 673 ? -8.547 27.685 13.192 1.00 98.25 673 ALA A CA 1
ATOM 4839 C C . ALA A 1 673 ? -8.083 26.559 12.260 1.00 98.25 673 ALA A C 1
ATOM 4841 O O . ALA A 1 673 ? -8.880 25.880 11.622 1.00 98.25 673 ALA A O 1
ATOM 4842 N N . VAL A 1 674 ? -6.764 26.355 12.200 1.00 98.50 674 VAL A N 1
ATOM 4843 C CA . VAL A 1 674 ? -6.135 25.266 11.443 1.00 98.50 674 VAL A CA 1
ATOM 4844 C C . VAL A 1 674 ? -5.342 24.397 12.399 1.00 98.50 674 VAL A C 1
ATOM 4846 O O . VAL A 1 674 ? -4.511 24.898 13.163 1.00 98.50 674 VAL A O 1
ATOM 4849 N N . TYR A 1 675 ? -5.552 23.091 12.307 1.00 96.06 675 TYR A N 1
ATOM 4850 C CA . TYR A 1 675 ? -4.874 22.083 13.105 1.00 96.06 675 TYR A CA 1
ATOM 4851 C C . TYR A 1 675 ? -4.034 21.167 12.221 1.00 96.06 675 TYR A C 1
ATOM 4853 O O . TYR A 1 675 ? -4.364 20.896 11.062 1.00 96.06 675 TYR A O 1
ATOM 4861 N N . ASN A 1 676 ? -2.936 20.676 12.786 1.00 87.44 676 ASN A N 1
ATOM 4862 C CA . ASN A 1 676 ? -2.161 19.603 12.195 1.00 87.44 676 ASN A CA 1
ATOM 4863 C C . ASN A 1 676 ? -2.971 18.307 12.286 1.00 87.44 676 ASN A C 1
ATOM 4865 O O . ASN A 1 676 ? -3.335 17.880 13.379 1.00 87.44 676 ASN A O 1
ATOM 4869 N N . LYS A 1 677 ? -3.224 17.664 11.147 1.00 83.31 677 LYS A N 1
ATOM 4870 C CA . LYS A 1 677 ? -4.052 16.455 11.094 1.00 83.31 677 LYS A CA 1
ATOM 4871 C C . LYS A 1 677 ? -3.423 15.241 11.784 1.00 83.31 677 LYS A C 1
ATOM 4873 O O . LYS A 1 677 ? -4.143 14.376 12.260 1.00 83.31 677 LYS A O 1
ATOM 4878 N N . LEU A 1 678 ? -2.092 15.170 11.837 1.00 69.69 678 LEU A N 1
ATOM 4879 C CA . LEU A 1 678 ? -1.378 14.052 12.453 1.00 69.69 678 LEU A CA 1
ATOM 4880 C C . LEU A 1 678 ? -1.295 14.193 13.978 1.00 69.69 678 LEU A C 1
ATOM 4882 O O . LEU A 1 678 ? -1.392 13.194 14.684 1.00 69.69 678 LEU A O 1
ATOM 4886 N N . THR A 1 679 ? -1.089 15.412 14.489 1.00 60.53 679 THR A N 1
ATOM 4887 C CA . THR A 1 679 ? -0.830 15.637 15.924 1.00 60.53 679 THR A CA 1
ATOM 4888 C C . THR A 1 679 ? -2.001 16.250 16.691 1.00 60.53 679 THR A C 1
ATOM 4890 O O . THR A 1 679 ? -2.045 16.129 17.912 1.00 60.53 679 THR A O 1
ATOM 4893 N N . GLY A 1 680 ? -2.936 16.915 16.007 1.00 74.44 680 GLY A N 1
ATOM 4894 C CA . GLY A 1 680 ? -4.015 17.696 16.624 1.00 74.44 680 GLY A CA 1
ATOM 4895 C C . GLY A 1 680 ? -3.571 19.071 17.124 1.00 74.44 680 GLY A C 1
ATOM 4896 O O . GLY A 1 680 ? -4.368 19.814 17.694 1.00 74.44 680 GLY A O 1
ATOM 4897 N N . ASP A 1 681 ? -2.306 19.446 16.910 1.00 77.44 681 ASP A N 1
ATOM 4898 C CA . ASP A 1 681 ? -1.794 20.741 17.347 1.00 77.44 681 ASP A CA 1
ATOM 4899 C C . ASP A 1 681 ? -2.410 21.880 16.534 1.00 77.44 681 ASP A C 1
ATOM 4901 O O . ASP A 1 681 ? -2.426 21.853 15.301 1.00 77.44 681 ASP A O 1
ATOM 4905 N N . ARG A 1 682 ? -2.851 22.938 17.219 1.00 91.88 682 ARG A N 1
ATOM 4906 C CA . ARG A 1 682 ? -3.330 24.164 16.570 1.00 91.88 682 ARG A CA 1
ATOM 4907 C C . ARG A 1 682 ? -2.155 24.916 15.944 1.00 91.88 682 ARG A C 1
ATOM 4909 O O . ARG A 1 682 ? -1.295 25.437 16.653 1.00 91.88 682 ARG A O 1
ATOM 4916 N N . LEU A 1 683 ? -2.138 24.993 14.617 1.00 87.88 683 LEU A N 1
ATOM 4917 C CA . LEU A 1 683 ? -1.096 25.653 13.827 1.00 87.88 683 LEU A CA 1
ATOM 4918 C C . LEU A 1 683 ? -1.371 27.145 13.646 1.00 87.88 683 LEU A C 1
ATOM 4920 O O . LEU A 1 683 ? -0.450 27.961 13.658 1.00 87.88 683 LEU A O 1
ATOM 4924 N N . LEU A 1 684 ? -2.644 27.494 13.470 1.00 95.44 684 LEU A N 1
ATOM 4925 C CA . LEU A 1 684 ? -3.092 28.849 13.183 1.00 95.44 684 LEU A CA 1
ATOM 4926 C C . LEU A 1 684 ? -4.448 29.088 13.846 1.00 95.44 684 LEU A C 1
ATOM 4928 O O . LEU A 1 684 ? -5.285 28.191 13.894 1.00 95.44 684 LEU A O 1
ATOM 4932 N N . ALA A 1 685 ? -4.664 30.306 14.336 1.00 95.69 685 ALA A N 1
ATOM 4933 C CA . ALA A 1 685 ? -5.963 30.775 14.798 1.00 95.69 685 ALA A CA 1
ATOM 4934 C C . ALA A 1 685 ? -6.099 32.273 14.504 1.00 95.69 685 ALA A C 1
ATOM 4936 O O . ALA A 1 685 ? -5.147 33.026 14.725 1.00 95.69 685 ALA A O 1
ATOM 4937 N N . LYS A 1 686 ? -7.269 32.686 14.019 1.00 96.31 686 LYS A N 1
ATOM 4938 C CA . LYS A 1 686 ? -7.659 34.077 13.735 1.00 96.31 686 LYS A CA 1
ATOM 4939 C C . LYS A 1 686 ? -9.101 34.302 14.179 1.00 96.31 686 LYS A C 1
ATOM 4941 O O . LYS A 1 686 ? -9.841 33.330 14.357 1.00 96.31 686 LYS A O 1
ATOM 4946 N N . THR A 1 687 ? -9.521 35.551 14.361 1.00 97.81 687 THR A N 1
ATOM 4947 C CA . THR A 1 687 ? -10.969 35.823 14.349 1.00 97.81 687 THR A CA 1
ATOM 4948 C C . THR A 1 687 ? -11.532 35.577 12.944 1.00 97.81 687 THR A C 1
ATOM 4950 O O . THR A 1 687 ? -10.780 35.559 11.965 1.00 97.81 687 THR A O 1
ATOM 4953 N N . LEU A 1 688 ? -12.846 35.368 12.833 1.00 97.25 688 LEU A N 1
ATOM 4954 C CA . LEU A 1 688 ? -13.495 35.170 11.531 1.00 97.25 688 LEU A CA 1
ATOM 4955 C C . LEU A 1 688 ? -13.292 36.390 10.606 1.00 97.25 688 LEU A C 1
ATOM 4957 O O . LEU A 1 688 ? -12.881 36.231 9.460 1.00 97.25 688 LEU A O 1
ATOM 4961 N N . ASP A 1 689 ? -13.442 37.613 11.124 1.00 97.44 689 ASP A N 1
ATOM 4962 C CA . ASP A 1 689 ? -13.195 38.840 10.349 1.00 97.44 689 ASP A CA 1
ATOM 4963 C C . ASP A 1 689 ? -11.731 38.992 9.915 1.00 97.44 689 ASP A C 1
ATOM 4965 O O . ASP A 1 689 ? -11.451 39.402 8.788 1.00 97.44 689 ASP A O 1
ATOM 4969 N N . GLU A 1 690 ? -10.775 38.654 10.789 1.00 98.06 690 GLU A N 1
ATOM 4970 C CA . GLU A 1 690 ? -9.346 38.687 10.455 1.00 98.06 690 GLU A CA 1
ATOM 4971 C C . GLU A 1 690 ? -9.015 37.721 9.313 1.00 98.06 690 GLU A C 1
ATOM 4973 O O . GLU A 1 690 ? -8.196 38.047 8.454 1.00 98.06 690 GLU A O 1
ATOM 4978 N N . PHE A 1 691 ? -9.659 36.549 9.272 1.00 98.19 691 PHE A N 1
ATOM 4979 C CA . PHE A 1 691 ? -9.516 35.612 8.160 1.00 98.19 691 PHE A CA 1
ATOM 4980 C C . PHE A 1 691 ? -9.952 36.242 6.828 1.00 98.19 691 PHE A C 1
ATOM 4982 O O . PHE A 1 691 ? -9.170 36.233 5.875 1.00 98.19 691 PHE A O 1
ATOM 4989 N N . TRP A 1 692 ? -11.143 36.845 6.776 1.00 98.38 692 TRP A N 1
ATOM 4990 C CA . TRP A 1 692 ? -11.658 37.490 5.564 1.00 98.38 692 TRP A CA 1
ATOM 4991 C C . TRP A 1 692 ? -10.782 38.664 5.111 1.00 98.38 692 TRP A C 1
ATOM 4993 O O . TRP A 1 692 ? -10.430 38.757 3.928 1.00 98.38 692 TRP A O 1
ATOM 5003 N N . ILE A 1 693 ? -10.356 39.513 6.057 1.00 98.25 693 ILE A N 1
ATOM 5004 C CA . ILE A 1 693 ? -9.473 40.659 5.793 1.00 98.25 693 ILE A CA 1
ATOM 5005 C C . ILE A 1 693 ? -8.146 40.195 5.191 1.00 98.25 693 ILE A C 1
ATOM 5007 O O . ILE A 1 693 ? -7.696 40.764 4.192 1.00 98.25 693 ILE A O 1
ATOM 5011 N N . ASP A 1 694 ? -7.541 39.150 5.754 1.00 97.88 694 ASP A N 1
ATOM 5012 C CA . ASP A 1 694 ? -6.288 38.587 5.250 1.00 97.88 694 ASP A CA 1
ATOM 5013 C C . ASP A 1 694 ? -6.450 37.927 3.871 1.00 97.88 694 ASP A C 1
ATOM 5015 O O . ASP A 1 694 ? -5.515 37.962 3.070 1.00 97.88 694 ASP A O 1
ATOM 5019 N N . ALA A 1 695 ? -7.630 37.377 3.567 1.00 97.88 695 ALA A N 1
ATOM 5020 C CA . ALA A 1 695 ? -7.981 36.845 2.248 1.00 97.88 695 ALA A CA 1
ATOM 5021 C C . ALA A 1 695 ? -8.299 37.946 1.208 1.00 97.88 695 ALA A C 1
ATOM 5023 O O . ALA A 1 695 ? -8.518 37.657 0.030 1.00 97.88 695 ALA A O 1
ATOM 5024 N N . GLY A 1 696 ? -8.302 39.219 1.618 1.00 97.38 696 GLY A N 1
ATOM 5025 C CA . GLY A 1 696 ? -8.403 40.377 0.731 1.00 97.38 696 GLY A CA 1
ATOM 5026 C C . GLY A 1 696 ? -9.778 41.042 0.663 1.00 97.38 696 GLY A C 1
ATOM 5027 O O . GLY A 1 696 ? -9.949 41.942 -0.162 1.00 97.38 696 GLY A O 1
ATOM 5028 N N . GLN A 1 697 ? -10.736 40.659 1.515 1.00 97.56 697 GLN A N 1
ATOM 5029 C CA . GLN A 1 697 ? -12.056 41.298 1.600 1.00 97.56 697 GLN A CA 1
ATOM 5030 C C . GLN A 1 697 ? -12.372 41.742 3.023 1.00 97.56 697 GLN A C 1
ATOM 5032 O O . GLN A 1 697 ? -12.057 41.063 3.986 1.00 97.56 697 GLN A O 1
ATOM 5037 N N . THR A 1 698 ? -13.021 42.890 3.181 1.00 97.38 698 THR A N 1
ATOM 5038 C CA . THR A 1 698 ? -13.496 43.339 4.497 1.00 97.38 698 THR A CA 1
ATOM 5039 C C . THR A 1 698 ? -14.999 43.073 4.599 1.00 97.38 698 THR A C 1
ATOM 5041 O O . THR A 1 698 ? -15.742 43.665 3.795 1.00 97.38 698 THR A O 1
ATOM 5044 N N . PRO A 1 699 ? -15.437 42.216 5.546 1.00 96.56 699 PRO A N 1
ATOM 5045 C CA . PRO A 1 699 ? -16.852 42.039 5.855 1.00 96.56 699 PRO A CA 1
ATOM 5046 C C . PRO A 1 699 ? -17.517 43.371 6.205 1.00 96.56 699 PRO A C 1
ATOM 5048 O O . PRO A 1 699 ? -16.873 44.295 6.718 1.00 96.56 699 PRO A O 1
ATOM 5051 N N . GLN A 1 700 ? -18.798 43.495 5.891 1.00 94.31 700 GLN A N 1
ATOM 5052 C CA . GLN A 1 700 ? -19.642 44.573 6.381 1.00 94.31 700 GLN A CA 1
ATOM 5053 C C . GLN A 1 700 ? -20.015 44.292 7.846 1.00 94.31 700 GLN A C 1
ATOM 5055 O O . GLN A 1 700 ? -20.579 43.254 8.153 1.00 94.31 700 GLN A O 1
ATOM 5060 N N . ASP A 1 701 ? -19.645 45.201 8.751 1.00 93.69 701 ASP A N 1
ATOM 5061 C CA . ASP A 1 701 ? -19.721 45.045 10.217 1.00 93.69 701 ASP A CA 1
ATOM 5062 C C . ASP A 1 701 ? -18.965 43.823 10.775 1.00 93.69 701 ASP A C 1
ATOM 5064 O O . ASP A 1 701 ? -17.860 43.991 11.295 1.00 93.69 701 ASP A O 1
ATOM 5068 N N . SER A 1 702 ? -19.516 42.618 10.626 1.00 94.19 702 SER A N 1
ATOM 5069 C CA . SER A 1 702 ? -18.887 41.345 10.993 1.00 94.19 702 SER A CA 1
ATOM 5070 C C . SER A 1 702 ? -19.402 40.198 10.122 1.00 94.19 702 SER A C 1
ATOM 5072 O O . SER A 1 702 ? -20.542 40.239 9.661 1.00 94.19 702 SER A O 1
ATOM 5074 N N . ALA A 1 703 ? -18.560 39.188 9.898 1.00 96.62 703 ALA A N 1
ATOM 5075 C CA . ALA A 1 703 ? -18.950 37.949 9.232 1.00 96.62 703 ALA A CA 1
ATOM 5076 C C . ALA A 1 703 ? -19.583 36.947 10.216 1.00 96.62 703 ALA A C 1
ATOM 5078 O O . ALA A 1 703 ? -19.143 36.849 11.366 1.00 96.62 703 ALA A O 1
ATOM 5079 N N . PHE A 1 704 ? -20.564 36.174 9.747 1.00 95.12 704 PHE A N 1
ATOM 5080 C CA . PHE A 1 704 ? -21.241 35.114 10.503 1.00 95.12 704 PHE A CA 1
ATOM 5081 C C . PHE A 1 704 ? -21.705 33.967 9.583 1.00 95.12 704 PHE A C 1
ATOM 5083 O O . PHE A 1 704 ? -21.521 34.039 8.367 1.00 95.12 704 PHE A O 1
ATOM 5090 N N . ASP A 1 705 ? -22.234 32.902 10.188 1.00 95.19 705 ASP A N 1
ATOM 5091 C CA . ASP A 1 705 ? -22.752 31.685 9.542 1.00 95.19 705 ASP A CA 1
ATOM 5092 C C . ASP A 1 705 ? -21.744 30.924 8.664 1.00 95.19 705 ASP A C 1
ATOM 5094 O O . ASP A 1 705 ? -22.041 30.474 7.561 1.00 95.19 705 ASP A O 1
ATOM 5098 N N . PRO A 1 706 ? -20.493 30.734 9.113 1.00 96.12 706 PRO A N 1
ATOM 5099 C CA . PRO A 1 706 ? -19.480 30.257 8.202 1.00 96.12 706 PRO A CA 1
ATOM 5100 C C . PRO A 1 706 ? -19.658 28.794 7.771 1.00 96.12 706 PRO A C 1
ATOM 5102 O O . PRO A 1 706 ? -19.902 27.902 8.582 1.00 96.12 706 PRO A O 1
ATOM 5105 N N . ARG A 1 707 ? -19.348 28.513 6.502 1.00 97.38 707 ARG A N 1
ATOM 5106 C CA . ARG A 1 707 ? -19.229 27.164 5.928 1.00 97.38 707 ARG A CA 1
ATOM 5107 C C . ARG A 1 707 ? -17.822 26.917 5.398 1.00 97.38 707 ARG A C 1
ATOM 5109 O O . ARG A 1 707 ? -17.145 27.837 4.941 1.00 97.38 707 ARG A O 1
ATOM 5116 N N . ILE A 1 708 ? -17.368 25.664 5.409 1.00 97.94 708 ILE A N 1
ATOM 5117 C CA . ILE A 1 708 ? -16.085 25.297 4.801 1.00 97.94 708 ILE A CA 1
ATOM 5118 C C . ILE A 1 708 ? -16.102 23.889 4.212 1.00 97.94 708 ILE A C 1
ATOM 5120 O O . ILE A 1 708 ? -16.601 22.955 4.833 1.00 97.94 708 ILE A O 1
ATOM 5124 N N . LEU A 1 709 ? -15.520 23.740 3.021 1.00 98.00 709 LEU A N 1
ATOM 5125 C CA . LEU A 1 709 ? -15.345 22.471 2.319 1.00 98.00 709 LEU A CA 1
ATOM 5126 C C . LEU A 1 709 ? -13.934 22.356 1.741 1.00 98.00 709 LEU A C 1
ATOM 5128 O O . LEU A 1 709 ? -13.326 23.348 1.334 1.00 98.00 709 LEU A O 1
ATOM 5132 N N . TYR A 1 710 ? -13.426 21.127 1.666 1.00 98.00 710 TYR A N 1
ATOM 5133 C CA . TYR A 1 710 ? -12.223 20.797 0.908 1.00 98.00 710 TYR A CA 1
ATOM 5134 C C . TYR A 1 710 ? -12.605 20.020 -0.350 1.00 98.00 710 TYR A C 1
ATOM 5136 O O . TYR A 1 710 ? -13.278 18.997 -0.266 1.00 98.00 710 TYR A O 1
ATOM 5144 N N . ASP A 1 711 ? -12.143 20.492 -1.502 1.00 97.12 711 ASP A N 1
ATOM 5145 C CA . ASP A 1 711 ? -12.317 19.830 -2.788 1.00 97.12 711 ASP A CA 1
ATOM 5146 C C . ASP A 1 711 ? -11.031 19.067 -3.165 1.00 97.12 711 ASP A C 1
ATOM 5148 O O . ASP A 1 711 ? -10.028 19.691 -3.550 1.00 97.12 711 ASP A O 1
ATOM 5152 N N . PRO A 1 712 ? -11.025 17.722 -3.080 1.00 94.75 712 PRO A N 1
ATOM 5153 C CA . PRO A 1 712 ? -9.855 16.920 -3.418 1.00 94.75 712 PRO A CA 1
ATOM 5154 C C . PRO A 1 712 ? -9.513 16.962 -4.912 1.00 94.75 712 PRO A C 1
ATOM 5156 O O . PRO A 1 712 ? -8.341 16.815 -5.259 1.00 94.75 712 PRO A O 1
ATOM 5159 N N . ALA A 1 713 ? -10.487 17.206 -5.798 1.00 93.12 713 ALA A N 1
ATOM 5160 C CA . ALA A 1 713 ? -10.256 17.223 -7.242 1.00 93.12 713 ALA A CA 1
ATOM 5161 C C . ALA A 1 713 ? -9.421 18.438 -7.673 1.00 93.12 713 ALA A C 1
ATOM 5163 O O . ALA A 1 713 ? -8.585 18.347 -8.575 1.00 93.12 713 ALA A O 1
ATOM 5164 N N . THR A 1 714 ? -9.617 19.577 -7.007 1.00 95.44 714 THR A N 1
ATOM 5165 C CA . THR A 1 714 ? -8.863 20.811 -7.276 1.00 95.44 714 THR A CA 1
ATOM 5166 C C . THR A 1 714 ? -7.725 21.051 -6.284 1.00 95.44 714 THR A C 1
ATOM 5168 O O . THR A 1 714 ? -6.841 21.882 -6.530 1.00 95.44 714 THR A O 1
ATOM 5171 N N . GLY A 1 715 ? -7.710 20.321 -5.167 1.00 96.31 715 GLY A N 1
ATOM 5172 C CA . GLY A 1 715 ? -6.774 20.529 -4.071 1.00 96.31 715 GLY A CA 1
ATOM 5173 C C . GLY A 1 715 ? -6.949 21.909 -3.442 1.00 96.31 715 GLY A C 1
ATOM 5174 O O . GLY A 1 715 ? -5.952 22.592 -3.189 1.00 96.31 715 GLY A O 1
ATOM 5175 N N . ARG A 1 716 ? -8.199 22.352 -3.269 1.00 97.69 716 ARG A N 1
ATOM 5176 C CA . ARG A 1 716 ? -8.568 23.684 -2.772 1.00 97.69 716 ARG A CA 1
ATOM 5177 C C . ARG A 1 716 ? -9.563 23.599 -1.631 1.00 97.69 716 ARG A C 1
ATOM 5179 O O . ARG A 1 716 ? -10.367 22.680 -1.560 1.00 97.69 716 ARG A O 1
ATOM 5186 N N . TRP A 1 717 ? -9.502 24.592 -0.760 1.00 98.38 717 TRP A N 1
ATOM 5187 C CA . TRP A 1 717 ? -10.503 24.837 0.262 1.00 98.38 717 TRP A CA 1
ATOM 5188 C C . TRP A 1 717 ? -11.422 25.962 -0.205 1.00 98.38 717 TRP A C 1
ATOM 5190 O O . TRP A 1 717 ? -10.936 26.955 -0.751 1.00 98.38 717 TRP A O 1
ATOM 5200 N N . PHE A 1 718 ? -12.718 25.812 0.040 1.00 98.56 718 PHE A N 1
ATOM 5201 C CA . PHE A 1 718 ? -13.731 26.835 -0.183 1.00 98.56 718 PHE A CA 1
ATOM 5202 C C . PHE A 1 718 ? -14.365 27.181 1.159 1.00 98.56 718 PHE A C 1
ATOM 5204 O O . PHE A 1 718 ? -14.885 26.296 1.833 1.00 98.56 718 PHE A O 1
ATOM 5211 N N . ALA A 1 719 ? -14.281 28.446 1.558 1.00 98.31 719 ALA A N 1
ATOM 5212 C CA . ALA A 1 719 ? -14.902 28.962 2.772 1.00 98.31 719 ALA A CA 1
ATOM 5213 C C . ALA A 1 719 ? -15.984 29.970 2.394 1.00 98.31 719 ALA A C 1
ATOM 5215 O O . ALA A 1 719 ? -15.760 30.773 1.487 1.00 98.31 719 ALA A O 1
ATOM 5216 N N . ALA A 1 720 ? -17.113 29.951 3.088 1.00 98.19 720 ALA A N 1
ATOM 5217 C CA . ALA A 1 720 ? -18.210 30.884 2.889 1.00 98.19 720 ALA A CA 1
ATOM 5218 C C . ALA A 1 720 ? -18.684 31.472 4.217 1.00 98.19 720 ALA A C 1
ATOM 5220 O O . ALA A 1 720 ? -18.401 30.919 5.280 1.00 98.19 720 ALA A O 1
ATOM 5221 N N . SER A 1 721 ? -19.309 32.638 4.150 1.00 98.00 721 SER A N 1
ATOM 5222 C CA . SER A 1 721 ? -20.007 33.312 5.248 1.00 98.00 721 SER A CA 1
ATOM 5223 C C . SER A 1 721 ? -20.958 34.341 4.637 1.00 98.00 721 SER A C 1
ATOM 5225 O O . SER A 1 721 ? -20.837 34.683 3.454 1.00 98.00 721 SER A O 1
ATOM 5227 N N . VAL A 1 722 ? -21.800 34.933 5.469 1.00 97.75 722 VAL A N 1
ATOM 5228 C CA . VAL A 1 722 ? -22.501 36.190 5.181 1.00 97.75 722 VAL A CA 1
ATOM 5229 C C . VAL A 1 722 ? -21.986 37.308 6.092 1.00 97.75 722 VAL A C 1
ATOM 5231 O O . VAL A 1 722 ? -21.169 37.066 6.986 1.00 97.75 722 VAL A O 1
ATOM 5234 N N . ASP A 1 723 ? -22.380 38.555 5.832 1.00 96.50 723 ASP A N 1
ATOM 5235 C CA . ASP A 1 723 ? -22.020 39.711 6.665 1.00 96.50 723 ASP A CA 1
ATOM 5236 C C . ASP A 1 723 ? -23.242 40.550 7.092 1.00 96.50 723 ASP A C 1
ATOM 5238 O O . ASP A 1 723 ? -24.342 40.288 6.634 1.00 96.50 723 ASP A O 1
ATOM 5242 N N . ASP A 1 724 ? -23.087 41.460 8.061 1.00 94.06 724 ASP A N 1
ATOM 5243 C CA . ASP A 1 724 ? -24.089 42.445 8.547 1.00 94.06 724 ASP A CA 1
ATOM 5244 C C . ASP A 1 724 ? -25.573 41.979 8.598 1.00 94.06 724 ASP A C 1
ATOM 5246 O O . ASP A 1 724 ? -26.352 42.195 7.669 1.00 94.06 724 ASP A O 1
ATOM 5250 N N . SER A 1 725 ? -25.996 41.357 9.705 1.00 90.69 725 SER A N 1
ATOM 5251 C CA . SER A 1 725 ? -27.366 40.839 9.885 1.00 90.69 725 SER A CA 1
ATOM 5252 C C . SER A 1 725 ? -28.456 41.927 9.825 1.00 90.69 725 SER A C 1
ATOM 5254 O O . SER A 1 725 ? -28.234 43.058 10.260 1.00 90.69 725 SER A O 1
ATOM 5256 N N . ASP A 1 726 ? -29.676 41.565 9.408 1.00 91.25 726 ASP A N 1
ATOM 5257 C CA . ASP A 1 726 ? -30.881 42.425 9.345 1.00 91.25 726 ASP A CA 1
ATOM 5258 C C . ASP A 1 726 ? -30.848 43.609 8.347 1.00 91.25 726 ASP A C 1
ATOM 5260 O O . ASP A 1 726 ? -31.795 44.416 8.295 1.00 91.25 726 ASP A O 1
ATOM 5264 N N . VAL A 1 727 ? -29.801 43.728 7.527 1.00 94.50 727 VAL A N 1
ATOM 5265 C CA . VAL A 1 727 ? -29.614 44.785 6.514 1.00 94.50 727 VAL A CA 1
ATOM 5266 C C . VAL A 1 727 ? -29.089 44.196 5.198 1.00 94.50 727 VAL A C 1
ATOM 5268 O O . VAL A 1 727 ? -28.631 43.060 5.209 1.00 94.50 727 VAL A O 1
ATOM 5271 N N . PRO A 1 728 ? -29.124 44.931 4.064 1.00 95.25 728 PRO A N 1
ATOM 5272 C CA . PRO A 1 728 ? -28.548 44.421 2.823 1.00 95.25 728 PRO A CA 1
ATOM 5273 C C . PRO A 1 728 ? -27.085 44.022 3.021 1.00 95.25 728 PRO A C 1
ATOM 5275 O O . PRO A 1 728 ? -26.278 44.819 3.526 1.00 95.25 728 PRO A O 1
ATOM 5278 N N . ASN A 1 729 ? -26.778 42.783 2.647 1.00 96.88 729 ASN A N 1
ATOM 5279 C CA . ASN A 1 729 ? -25.515 42.137 2.952 1.00 96.88 729 ASN A CA 1
ATOM 5280 C C . ASN A 1 729 ? -24.943 41.356 1.766 1.00 96.88 729 ASN A C 1
ATOM 5282 O O . ASN A 1 729 ? -25.400 41.471 0.633 1.00 96.88 729 ASN A O 1
ATOM 5286 N N . ASN A 1 730 ? -23.870 40.610 2.012 1.00 97.44 730 ASN A N 1
ATOM 5287 C CA . ASN A 1 730 ? -23.103 39.964 0.965 1.00 97.44 730 ASN A CA 1
ATOM 5288 C C . ASN A 1 730 ? -22.884 38.484 1.267 1.00 97.44 730 ASN A C 1
ATOM 5290 O O . ASN A 1 730 ? -22.603 38.102 2.399 1.00 97.44 730 ASN A O 1
ATOM 5294 N N . PHE A 1 731 ? -22.860 37.677 0.209 1.00 98.19 731 PHE A N 1
ATOM 5295 C CA . PHE A 1 731 ? -22.152 36.407 0.226 1.00 98.19 731 PHE A CA 1
ATOM 5296 C C . PHE A 1 731 ? -20.643 36.661 0.220 1.00 98.19 731 PHE A C 1
ATOM 5298 O O . PHE A 1 731 ? -20.099 37.336 -0.666 1.00 98.19 731 PHE A O 1
ATOM 5305 N N . LEU A 1 732 ? -19.947 36.076 1.187 1.00 98.44 732 LEU A N 1
ATOM 5306 C CA . LEU A 1 732 ? -18.495 36.008 1.236 1.00 98.44 732 LEU A CA 1
ATOM 5307 C C . LEU A 1 732 ? -18.054 34.625 0.760 1.00 98.44 732 LEU A C 1
ATOM 5309 O O . LEU A 1 732 ? -18.562 33.611 1.224 1.00 98.44 732 LEU A O 1
ATOM 5313 N N . LEU A 1 733 ? -17.089 34.572 -0.159 1.00 98.62 733 LEU A N 1
ATOM 5314 C CA . LEU A 1 733 ? -16.497 33.318 -0.632 1.00 98.62 733 LEU A CA 1
ATOM 5315 C C . LEU A 1 733 ? -14.981 33.451 -0.706 1.00 98.62 733 LEU A C 1
ATOM 5317 O O . LEU A 1 733 ? -14.480 34.343 -1.385 1.00 98.62 733 LEU A O 1
ATOM 5321 N N . ALA A 1 734 ? -14.243 32.547 -0.073 1.00 98.44 734 ALA A N 1
ATOM 5322 C CA . ALA A 1 734 ? -12.795 32.456 -0.191 1.00 98.44 734 ALA A CA 1
ATOM 5323 C C . ALA A 1 734 ? -12.369 31.116 -0.784 1.00 98.44 734 ALA A C 1
ATOM 5325 O O . ALA A 1 734 ? -12.918 30.070 -0.448 1.00 98.44 734 ALA A O 1
ATOM 5326 N N . VAL A 1 735 ? -11.343 31.158 -1.632 1.00 98.62 735 VAL A N 1
ATOM 5327 C CA . VAL A 1 735 ? -10.651 29.981 -2.165 1.00 98.62 735 VAL A CA 1
ATOM 5328 C C . VAL A 1 735 ? -9.192 30.007 -1.721 1.00 98.62 735 VAL A C 1
ATOM 5330 O O . VAL A 1 735 ? -8.540 31.052 -1.783 1.00 98.62 735 VAL A O 1
ATOM 5333 N N . SER A 1 736 ? -8.674 28.881 -1.237 1.00 98.38 736 SER A N 1
ATOM 5334 C CA . SER A 1 736 ? -7.270 28.786 -0.826 1.00 98.38 736 SER A CA 1
ATOM 5335 C C . SER A 1 736 ? -6.313 28.807 -2.026 1.00 98.38 736 SER A C 1
ATOM 5337 O O . SER A 1 736 ? -6.679 28.484 -3.155 1.00 98.38 736 SER A O 1
ATOM 5339 N N . ASP A 1 737 ? -5.039 29.119 -1.798 1.00 95.75 737 ASP A N 1
ATOM 5340 C CA . ASP A 1 737 ? -4.022 29.057 -2.861 1.00 95.75 737 ASP A CA 1
ATOM 5341 C C . ASP A 1 737 ? -3.661 27.608 -3.251 1.00 95.75 737 ASP A C 1
ATOM 5343 O O . ASP A 1 737 ? -3.176 27.344 -4.355 1.00 95.75 737 ASP A O 1
ATOM 5347 N N . GLY A 1 738 ? -3.913 26.652 -2.353 1.00 96.25 738 GLY A N 1
ATOM 5348 C CA . GLY A 1 738 ? -3.629 25.228 -2.521 1.00 96.25 738 GLY A CA 1
ATOM 5349 C C . GLY A 1 738 ? -4.207 24.379 -1.389 1.00 96.25 738 GLY A C 1
ATOM 5350 O O . GLY A 1 738 ? -5.107 24.811 -0.671 1.00 96.25 738 GLY A O 1
ATOM 5351 N N . SER A 1 739 ? -3.669 23.172 -1.204 1.00 96.19 739 SER A N 1
ATOM 5352 C CA . SER A 1 739 ? -4.144 22.221 -0.188 1.00 96.19 739 SER A CA 1
ATOM 5353 C C . SER A 1 739 ? -3.717 22.569 1.241 1.00 96.19 739 SER A C 1
ATOM 5355 O O . SER A 1 739 ? -4.270 22.020 2.192 1.00 96.19 739 SER A O 1
ATOM 5357 N N . ASP A 1 740 ? -2.737 23.459 1.402 1.00 97.12 740 ASP A N 1
ATOM 5358 C CA . ASP A 1 740 ? -2.330 24.021 2.688 1.00 97.12 740 ASP A CA 1
ATOM 5359 C C . ASP A 1 740 ? -3.153 25.294 2.976 1.00 97.12 740 ASP A C 1
ATOM 5361 O O . ASP A 1 740 ? -2.906 26.329 2.349 1.00 97.12 740 ASP A O 1
ATOM 5365 N N . PRO A 1 741 ? -4.117 25.254 3.916 1.00 96.88 741 PRO A N 1
ATOM 5366 C CA . PRO A 1 741 ? -4.970 26.396 4.237 1.00 96.88 741 PRO A CA 1
ATOM 5367 C C . PRO A 1 741 ? -4.221 27.508 4.994 1.00 96.88 741 PRO A C 1
ATOM 5369 O O . PRO A 1 741 ? -4.805 28.553 5.278 1.00 96.88 741 PRO A O 1
ATOM 5372 N N . THR A 1 742 ? -2.937 27.324 5.326 1.00 96.44 742 THR A N 1
ATOM 5373 C CA . THR A 1 742 ? -2.083 28.365 5.922 1.00 96.44 742 THR A CA 1
ATOM 5374 C C . THR A 1 742 ? -1.301 29.173 4.881 1.00 96.44 742 THR A C 1
ATOM 5376 O O . THR A 1 742 ? -0.752 30.225 5.215 1.00 96.44 742 THR A O 1
ATOM 5379 N N . ALA A 1 743 ? -1.268 28.720 3.620 1.00 93.88 743 ALA A N 1
ATOM 5380 C CA . ALA A 1 743 ? -0.431 29.299 2.569 1.00 93.88 743 ALA A CA 1
ATOM 5381 C C . ALA A 1 743 ? -0.982 30.601 1.957 1.00 93.88 743 ALA A C 1
ATOM 5383 O O . ALA A 1 743 ? -0.204 31.369 1.392 1.00 93.88 743 ALA A O 1
ATOM 5384 N N . GLY A 1 744 ? -2.284 30.861 2.090 1.00 94.81 744 GLY A N 1
ATOM 5385 C CA . GLY A 1 744 ? -2.946 32.037 1.521 1.00 94.81 744 GLY A CA 1
ATOM 5386 C C . GLY A 1 744 ? -4.340 31.726 0.978 1.00 94.81 744 GLY A C 1
ATOM 5387 O O . GLY A 1 744 ? -4.668 30.565 0.719 1.00 94.81 744 GLY A O 1
ATOM 5388 N N . TRP A 1 745 ? -5.158 32.773 0.851 1.00 98.12 745 TRP A N 1
ATOM 5389 C CA . TRP A 1 745 ? -6.538 32.720 0.369 1.00 98.12 745 TRP A CA 1
ATOM 5390 C C . TRP A 1 745 ? -6.846 33.943 -0.493 1.00 98.12 745 TRP A C 1
ATOM 5392 O O . TRP A 1 745 ? -6.307 35.025 -0.257 1.00 98.12 745 TRP A O 1
ATOM 5402 N N . THR A 1 746 ? -7.756 33.779 -1.450 1.00 98.44 746 THR A N 1
ATOM 5403 C CA . THR A 1 746 ? -8.360 34.874 -2.215 1.00 98.44 746 THR A CA 1
ATOM 5404 C C . THR A 1 746 ? -9.860 34.896 -1.952 1.00 98.44 746 THR A C 1
ATOM 5406 O O . THR A 1 746 ? -10.550 33.928 -2.269 1.00 98.44 746 THR A O 1
ATOM 5409 N N . ALA A 1 747 ? -10.360 35.994 -1.382 1.00 98.31 747 ALA A N 1
ATOM 5410 C CA . ALA A 1 747 ? -11.773 36.185 -1.081 1.00 98.31 747 ALA A CA 1
ATOM 5411 C C . ALA A 1 747 ? -12.493 37.106 -2.075 1.00 98.31 747 ALA A C 1
ATOM 5413 O O . ALA A 1 747 ? -11.928 38.046 -2.648 1.00 98.31 747 ALA A O 1
ATOM 5414 N N . PHE A 1 748 ? -13.791 36.863 -2.205 1.00 98.38 748 PHE A N 1
ATOM 5415 C CA . PHE A 1 748 ? -14.758 37.626 -2.972 1.00 98.38 748 PHE A CA 1
ATOM 5416 C C . PHE A 1 748 ? -15.909 38.034 -2.070 1.00 98.38 748 PHE A C 1
ATOM 5418 O O . PHE A 1 748 ? -16.271 37.320 -1.138 1.00 98.38 748 PHE A O 1
ATOM 5425 N N . LYS A 1 749 ? -16.475 39.191 -2.390 1.00 97.44 749 LYS A N 1
ATOM 5426 C CA . LYS A 1 749 ? -17.683 39.706 -1.774 1.00 97.44 749 LYS A CA 1
ATOM 5427 C C . LYS A 1 749 ? -18.707 39.941 -2.876 1.00 97.44 749 LYS A C 1
ATOM 5429 O O . LYS A 1 749 ? -18.422 40.711 -3.799 1.00 97.44 749 LYS A O 1
ATOM 5434 N N . ILE A 1 750 ? -19.823 39.225 -2.818 1.00 97.50 750 ILE A N 1
ATOM 5435 C CA . ILE A 1 750 ? -20.895 39.249 -3.813 1.00 97.50 750 ILE A CA 1
ATOM 5436 C C . ILE A 1 750 ? -22.168 39.733 -3.127 1.00 97.50 750 ILE A C 1
ATOM 5438 O O . ILE A 1 750 ? -22.541 39.199 -2.092 1.00 97.50 750 ILE A O 1
ATOM 5442 N N . ASP A 1 751 ? -22.812 40.732 -3.716 1.00 96.56 751 ASP A N 1
ATOM 5443 C CA . ASP A 1 751 ? -24.114 41.245 -3.282 1.00 96.56 751 ASP A CA 1
ATOM 5444 C C . ASP A 1 751 ? -25.142 40.103 -3.201 1.00 96.56 751 ASP A C 1
ATOM 5446 O O . ASP A 1 751 ? -25.244 39.325 -4.157 1.00 96.56 751 ASP A O 1
ATOM 5450 N N . SER A 1 752 ? -25.815 39.935 -2.058 1.00 95.62 752 SER A N 1
ATOM 5451 C CA . SER A 1 752 ? -26.708 38.788 -1.823 1.00 95.62 752 SER A CA 1
ATOM 5452 C C . SER A 1 752 ? -28.126 39.003 -2.356 1.00 95.62 752 SER A C 1
ATOM 5454 O O . SER A 1 752 ? -28.834 38.020 -2.600 1.00 95.62 752 SER A O 1
ATOM 5456 N N . ASP A 1 753 ? -28.507 40.267 -2.554 1.00 94.88 753 ASP A N 1
ATOM 5457 C CA . ASP A 1 753 ? -29.824 40.684 -3.017 1.00 94.88 753 ASP A CA 1
ATOM 5458 C C . ASP A 1 753 ? -29.750 41.977 -3.845 1.00 94.88 753 ASP A C 1
ATOM 5460 O O . ASP A 1 753 ? -29.441 43.054 -3.342 1.00 94.88 753 ASP A O 1
ATOM 5464 N N . SER A 1 754 ? -30.077 41.891 -5.130 1.00 93.94 754 SER A N 1
ATOM 5465 C CA . SER A 1 754 ? -29.902 42.986 -6.083 1.00 93.94 754 SER A CA 1
ATOM 5466 C C . SER A 1 754 ? -30.895 44.143 -5.925 1.00 93.94 754 SER A C 1
ATOM 5468 O O . SER A 1 754 ? -30.700 45.198 -6.551 1.00 93.94 754 SER A O 1
ATOM 5470 N N . ASP A 1 755 ? -31.963 43.975 -5.133 1.00 92.50 755 ASP A N 1
ATOM 5471 C CA . ASP A 1 755 ? -32.946 45.025 -4.846 1.00 92.50 755 ASP A CA 1
ATOM 5472 C C . ASP A 1 755 ? -32.915 45.587 -3.410 1.00 92.50 755 ASP A C 1
ATOM 5474 O O . ASP A 1 755 ? -33.663 46.536 -3.123 1.00 92.50 755 ASP A O 1
ATOM 5478 N N . ASP A 1 756 ? -31.969 45.124 -2.581 1.00 93.38 756 ASP A N 1
ATOM 5479 C CA . ASP A 1 756 ? -31.731 45.557 -1.198 1.00 93.38 756 ASP A CA 1
ATOM 5480 C C . ASP A 1 756 ? -32.993 45.453 -0.300 1.00 93.38 756 ASP A C 1
ATOM 5482 O O . ASP A 1 756 ? -33.247 46.327 0.545 1.00 93.38 756 ASP A O 1
ATOM 5486 N N . LEU A 1 757 ? -33.843 44.438 -0.492 1.00 94.69 757 LEU A N 1
ATOM 5487 C CA . LEU A 1 757 ? -35.053 44.199 0.309 1.00 94.69 757 LEU A CA 1
ATOM 5488 C C . LEU A 1 757 ? -34.910 43.050 1.310 1.00 94.69 757 LEU A C 1
ATOM 5490 O O . LEU A 1 757 ? -35.686 42.988 2.279 1.00 94.69 757 LEU A O 1
ATOM 5494 N N . HIS A 1 758 ? -33.921 42.190 1.117 1.00 95.69 758 HIS A N 1
ATOM 5495 C CA . HIS A 1 758 ? -33.640 41.021 1.934 1.00 95.69 758 HIS A CA 1
ATOM 5496 C C . HIS A 1 758 ? -32.171 40.974 2.357 1.00 95.69 758 HIS A C 1
ATOM 5498 O O . HIS A 1 758 ? -31.338 41.759 1.909 1.00 95.69 758 HIS A O 1
ATOM 5504 N N . TRP A 1 759 ? -31.872 40.080 3.290 1.00 95.88 759 TRP A N 1
ATOM 5505 C CA . TRP A 1 759 ? -30.511 39.783 3.724 1.00 95.88 759 TRP A CA 1
ATOM 5506 C C . TRP A 1 759 ? -30.317 38.276 3.747 1.00 95.88 759 TRP A C 1
ATOM 5508 O O . TRP A 1 759 ? -31.273 37.549 3.999 1.00 95.88 759 TRP A O 1
ATOM 5518 N N . ALA A 1 760 ? -29.108 37.814 3.450 1.00 96.62 760 ALA A N 1
ATOM 5519 C CA . ALA A 1 760 ? -28.759 36.404 3.496 1.00 96.62 760 ALA A CA 1
ATOM 5520 C C . ALA A 1 760 ? -28.516 35.964 4.943 1.00 96.62 760 ALA A C 1
ATOM 5522 O O . ALA A 1 760 ? -27.705 36.572 5.642 1.00 96.62 760 ALA A O 1
ATOM 5523 N N . ASP A 1 761 ? -29.217 34.909 5.346 1.00 93.75 761 ASP A N 1
ATOM 5524 C CA . ASP A 1 761 ? -29.160 34.260 6.654 1.00 93.75 761 ASP A CA 1
ATOM 5525 C C . ASP A 1 761 ? -29.161 32.739 6.469 1.00 93.75 761 ASP A C 1
ATOM 5527 O O . ASP A 1 761 ? -29.800 32.223 5.540 1.00 93.75 761 ASP A O 1
ATOM 5531 N N . PHE A 1 762 ? -28.489 32.013 7.360 1.00 92.56 762 PHE A N 1
ATOM 5532 C CA . PHE A 1 762 ? -28.348 30.565 7.288 1.00 92.56 762 PHE A CA 1
ATOM 5533 C C . PHE A 1 762 ? -27.771 30.101 5.937 1.00 92.56 762 PHE A C 1
ATOM 5535 O O . PHE A 1 762 ? -28.434 29.368 5.188 1.00 92.56 762 PHE A O 1
ATOM 5542 N N . ASP A 1 763 ? -26.569 30.571 5.574 1.00 94.00 763 ASP A N 1
ATOM 5543 C CA . ASP A 1 763 ? -25.978 30.177 4.299 1.00 94.00 763 ASP A CA 1
ATOM 5544 C C . ASP A 1 763 ? -25.560 28.699 4.261 1.00 94.00 763 ASP A C 1
ATOM 5546 O O . ASP A 1 763 ? -25.212 28.049 5.253 1.00 94.00 763 ASP A O 1
ATOM 5550 N N . ALA A 1 764 ? -25.650 28.127 3.069 1.00 96.12 764 ALA A N 1
ATOM 5551 C CA . ALA A 1 764 ? -25.282 26.761 2.754 1.00 96.12 764 ALA A CA 1
ATOM 5552 C C . ALA A 1 764 ? -24.255 26.765 1.627 1.00 96.12 764 ALA A C 1
ATOM 5554 O O . ALA A 1 764 ? -24.347 27.568 0.699 1.00 96.12 764 ALA A O 1
ATOM 5555 N N . LEU A 1 765 ? -23.303 25.837 1.690 1.00 97.81 765 LEU A N 1
ATOM 5556 C CA . LEU A 1 765 ? -22.215 25.707 0.727 1.00 97.81 765 LEU A CA 1
ATOM 5557 C C . LEU A 1 765 ? -22.220 24.293 0.149 1.00 97.81 765 LEU A C 1
ATOM 5559 O O . LEU A 1 765 ? -22.064 23.327 0.892 1.00 97.81 765 LEU A O 1
ATOM 5563 N N . GLY A 1 766 ? -22.321 24.193 -1.174 1.00 97.25 766 GLY A N 1
ATOM 5564 C CA . GLY A 1 766 ? -22.140 22.944 -1.915 1.00 97.25 766 GLY A CA 1
ATOM 5565 C C . GLY A 1 766 ? -21.194 23.121 -3.095 1.00 97.25 766 GLY A C 1
ATOM 5566 O O . GLY A 1 766 ? -20.873 24.244 -3.503 1.00 97.25 766 GLY A O 1
ATOM 5567 N N . ILE A 1 767 ? -20.706 22.005 -3.621 1.00 96.50 767 ILE A N 1
ATOM 5568 C CA . ILE A 1 767 ? -19.746 21.957 -4.726 1.00 96.50 767 ILE A CA 1
ATOM 5569 C C . ILE A 1 767 ? -20.008 20.713 -5.569 1.00 96.50 767 ILE A C 1
ATOM 5571 O O . ILE A 1 767 ? -20.337 19.680 -5.007 1.00 96.50 767 ILE A O 1
ATOM 5575 N N . ASP A 1 768 ? -19.761 20.811 -6.875 1.00 95.38 768 ASP A N 1
ATOM 5576 C CA . ASP A 1 768 ? -19.746 19.678 -7.814 1.00 95.38 768 ASP A CA 1
ATOM 5577 C C . ASP A 1 768 ? -18.563 19.800 -8.783 1.00 95.38 768 ASP A C 1
ATOM 5579 O O . ASP A 1 768 ? -17.725 20.708 -8.687 1.00 95.38 768 ASP A O 1
ATOM 5583 N N . GLY A 1 769 ? -18.472 18.924 -9.781 1.00 94.12 769 GLY A N 1
ATOM 5584 C CA . GLY A 1 769 ? -17.445 19.040 -10.819 1.00 94.12 769 GLY A CA 1
ATOM 5585 C C . GLY A 1 769 ? -17.490 20.339 -11.654 1.00 94.12 769 GLY A C 1
ATOM 5586 O O . GLY A 1 769 ? -16.512 20.637 -12.347 1.00 94.12 769 GLY A O 1
ATOM 5587 N N . ASN A 1 770 ? -18.573 21.127 -11.611 1.00 94.88 770 ASN A N 1
ATOM 5588 C CA . ASN A 1 770 ? -18.784 22.305 -12.458 1.00 94.88 770 ASN A CA 1
ATOM 5589 C C . ASN A 1 770 ? -18.586 23.646 -11.736 1.00 94.88 770 ASN A C 1
ATOM 5591 O O . ASN A 1 770 ? -18.039 24.582 -12.335 1.00 94.88 770 ASN A O 1
ATOM 5595 N N . ALA A 1 771 ? -19.058 23.779 -10.498 1.00 97.06 771 ALA A N 1
ATOM 5596 C CA . ALA A 1 771 ? -19.218 25.050 -9.804 1.00 97.06 771 ALA A CA 1
ATOM 5597 C C . ALA A 1 771 ? -19.150 24.928 -8.271 1.00 97.06 771 ALA A C 1
ATOM 5599 O O . ALA A 1 771 ? -19.016 23.851 -7.692 1.00 97.06 771 ALA A O 1
ATOM 5600 N N . VAL A 1 772 ? -19.146 26.095 -7.632 1.00 98.19 772 VAL A N 1
ATOM 5601 C CA . VAL A 1 772 ? -19.366 26.286 -6.197 1.00 98.19 772 VAL A CA 1
ATOM 5602 C C . VAL A 1 772 ? -20.696 27.011 -6.037 1.00 98.19 772 VAL A C 1
ATOM 5604 O O . VAL A 1 772 ? -20.966 27.973 -6.767 1.00 98.19 772 VAL A O 1
ATOM 5607 N N . TYR A 1 773 ? -21.511 26.550 -5.096 1.00 98.25 773 TYR A N 1
ATOM 5608 C CA . TYR A 1 773 ? -22.877 27.009 -4.897 1.00 98.25 773 TYR A CA 1
ATOM 5609 C C . TYR A 1 773 ? -23.054 27.544 -3.482 1.00 98.25 773 TYR A C 1
ATOM 5611 O O . TYR A 1 773 ? -22.651 26.889 -2.522 1.00 98.25 773 TYR A O 1
ATOM 5619 N N . LEU A 1 774 ? -23.684 28.712 -3.369 1.00 98.12 774 LEU A N 1
ATOM 5620 C CA . LEU A 1 774 ? -24.170 29.243 -2.100 1.00 98.12 774 LEU A CA 1
ATOM 5621 C C . LEU A 1 774 ? -25.684 29.372 -2.165 1.00 98.12 774 LEU A C 1
ATOM 5623 O O . LEU A 1 774 ? -26.221 29.815 -3.180 1.00 98.12 774 LEU A O 1
ATOM 5627 N N . ALA A 1 775 ? -26.370 29.009 -1.093 1.00 96.75 775 ALA A N 1
ATOM 5628 C CA . ALA A 1 775 ? -27.785 29.303 -0.922 1.00 96.75 775 ALA A CA 1
ATOM 5629 C C . ALA A 1 775 ? -27.998 29.952 0.438 1.00 96.75 775 ALA A C 1
ATOM 5631 O O . ALA A 1 775 ? -27.245 29.674 1.361 1.00 96.75 775 ALA A O 1
ATOM 5632 N N . ALA A 1 776 ? -29.012 30.798 0.563 1.00 96.12 776 ALA A N 1
ATOM 5633 C CA . ALA A 1 776 ? -29.387 31.372 1.847 1.00 96.12 776 ALA A CA 1
ATOM 5634 C C . ALA A 1 776 ? -30.900 31.505 1.960 1.00 96.12 776 ALA A C 1
ATOM 5636 O O . ALA A 1 776 ? -31.615 31.656 0.956 1.00 96.12 776 ALA A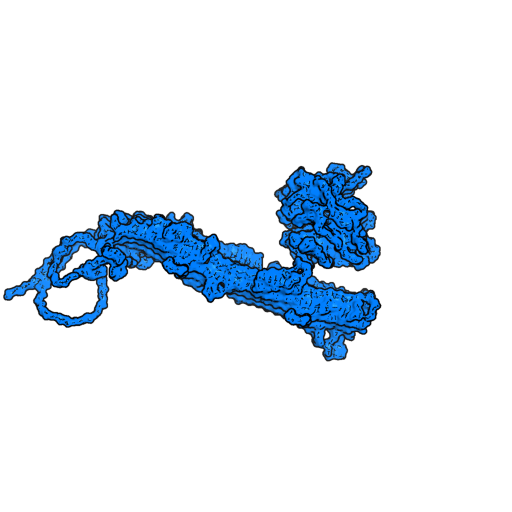 O 1
ATOM 5637 N N . ASN A 1 777 ? -31.371 31.491 3.203 1.00 93.75 777 ASN A N 1
ATOM 5638 C CA . ASN A 1 777 ? -32.660 32.075 3.508 1.00 93.75 777 ASN A CA 1
ATOM 5639 C C . ASN A 1 777 ? -32.535 33.590 3.335 1.00 93.75 777 ASN A C 1
ATOM 5641 O O . ASN A 1 777 ? -31.557 34.187 3.771 1.00 93.75 777 ASN A O 1
ATOM 5645 N N . MET A 1 778 ? -33.527 34.203 2.694 1.00 94.69 778 MET A N 1
ATOM 5646 C CA . MET A 1 778 ? -33.557 35.641 2.437 1.00 94.69 778 MET A CA 1
ATOM 5647 C C . MET A 1 778 ? -34.718 36.275 3.215 1.00 94.69 778 MET A C 1
ATOM 5649 O O . MET A 1 778 ? -35.769 36.556 2.628 1.00 94.69 778 MET A O 1
ATOM 5653 N N . PRO A 1 779 ? -34.641 36.410 4.552 1.00 93.62 779 PRO A N 1
ATOM 5654 C CA . PRO A 1 779 ? -35.616 37.174 5.323 1.00 93.62 779 PRO A CA 1
ATOM 5655 C C . PRO A 1 779 ? -35.632 38.664 4.926 1.00 93.62 779 PRO A C 1
ATOM 5657 O O . PRO A 1 779 ? -34.621 39.212 4.485 1.00 93.62 779 PRO A O 1
ATOM 5660 N N . PRO A 1 780 ? -36.775 39.362 5.074 1.00 94.81 780 PRO A N 1
ATOM 5661 C CA . PRO A 1 780 ? -36.836 40.797 4.815 1.00 94.81 780 PRO A CA 1
ATOM 5662 C C . PRO A 1 780 ? -35.930 41.573 5.775 1.00 94.81 780 PRO A C 1
ATOM 5664 O O . PRO A 1 780 ? -35.926 41.297 6.976 1.00 94.81 780 PRO A O 1
ATOM 5667 N N . ILE A 1 781 ? -35.242 42.603 5.278 1.00 94.69 781 ILE A N 1
ATOM 5668 C CA . ILE A 1 781 ? -34.466 43.510 6.138 1.00 94.69 781 ILE A CA 1
ATOM 5669 C C . ILE A 1 781 ? -35.371 44.250 7.132 1.00 94.69 781 ILE A C 1
ATOM 5671 O O . ILE A 1 781 ? -36.565 44.462 6.887 1.00 94.69 781 ILE A O 1
ATOM 5675 N N . GLN A 1 782 ? -34.792 44.760 8.223 1.00 88.25 782 GLN A N 1
ATOM 5676 C CA . GLN A 1 782 ? -35.538 45.424 9.302 1.00 88.25 782 GLN A CA 1
ATOM 5677 C C . GLN A 1 782 ? -36.458 46.571 8.823 1.00 88.25 782 GLN A C 1
ATOM 5679 O O . GLN A 1 782 ? -37.502 46.840 9.426 1.00 88.25 782 GLN A O 1
ATOM 5684 N N . PHE A 1 783 ? -36.085 47.261 7.739 1.00 88.88 783 PHE A N 1
ATOM 5685 C CA . PHE A 1 783 ? -36.828 48.394 7.169 1.00 88.88 783 PHE A CA 1
ATOM 5686 C C . PHE A 1 783 ? -37.485 48.096 5.812 1.00 88.88 783 PHE A C 1
ATOM 5688 O O . PHE A 1 783 ? -37.846 49.034 5.092 1.00 88.88 783 PHE A O 1
ATOM 5695 N N . ALA A 1 784 ? -37.678 46.818 5.476 1.00 90.38 784 ALA A N 1
ATOM 5696 C CA . ALA A 1 784 ? -38.362 46.408 4.258 1.00 90.38 784 ALA A CA 1
ATOM 5697 C C . ALA A 1 784 ? -39.816 46.931 4.223 1.00 90.38 784 ALA A C 1
ATOM 5699 O O . ALA A 1 784 ? -40.447 47.158 5.268 1.00 90.38 784 ALA A O 1
ATOM 5700 N N . PRO A 1 785 ? -40.397 47.141 3.025 1.00 92.62 785 PRO A N 1
ATOM 5701 C CA . PRO A 1 785 ? -41.808 47.472 2.890 1.00 92.62 785 PRO A CA 1
ATOM 5702 C C . PRO A 1 785 ? -42.712 46.488 3.661 1.00 92.62 785 PRO A C 1
ATOM 5704 O O . PRO A 1 785 ? -42.507 45.277 3.611 1.00 92.62 785 PRO A O 1
ATOM 5707 N N . PRO A 1 786 ? -43.763 46.964 4.355 1.00 88.94 786 PRO A N 1
ATOM 5708 C CA . PRO A 1 786 ? -44.667 46.068 5.066 1.00 88.94 786 PRO A CA 1
ATOM 5709 C C . PRO A 1 786 ? -45.292 45.027 4.129 1.00 88.94 786 PRO A C 1
ATOM 5711 O O . PRO A 1 786 ? -45.954 45.390 3.154 1.00 88.94 786 PRO A O 1
ATOM 5714 N N . GLY A 1 787 ? -45.142 43.747 4.471 1.00 86.75 787 GLY A N 1
ATOM 5715 C CA . GLY A 1 787 ? -45.665 42.626 3.687 1.00 86.75 787 GLY A CA 1
ATOM 5716 C C . GLY A 1 787 ? -44.665 41.992 2.717 1.00 86.75 787 GLY A C 1
ATOM 5717 O O . GLY A 1 787 ? -45.075 41.089 1.992 1.00 86.75 787 GLY A O 1
ATOM 5718 N N . THR A 1 788 ? -43.399 42.424 2.708 1.00 90.06 788 THR A N 1
ATOM 5719 C CA . THR A 1 788 ? -42.305 41.653 2.097 1.00 90.06 788 THR A CA 1
ATOM 5720 C C . THR A 1 788 ? -42.220 40.284 2.779 1.00 90.06 788 THR A C 1
ATOM 5722 O O . THR A 1 788 ? -42.224 40.204 4.008 1.00 90.06 788 THR A O 1
ATOM 5725 N N . ALA A 1 789 ? -42.238 39.213 1.986 1.00 88.62 789 ALA A N 1
ATOM 5726 C CA . ALA A 1 789 ? -42.136 37.835 2.464 1.00 88.62 789 ALA A CA 1
ATOM 5727 C C . ALA A 1 789 ? -40.677 37.369 2.421 1.00 88.62 789 ALA A C 1
ATOM 5729 O O . ALA A 1 789 ? -39.897 37.933 1.659 1.00 88.62 789 ALA A O 1
ATOM 5730 N N . SER A 1 790 ? -40.327 36.348 3.205 1.00 89.50 790 SER A N 1
ATOM 5731 C CA . SER A 1 790 ? -39.024 35.689 3.088 1.00 89.50 790 SER A CA 1
ATOM 5732 C C . SER A 1 790 ? -38.893 34.960 1.753 1.00 89.50 790 SER A C 1
ATOM 5734 O O . SER A 1 790 ? -39.874 34.451 1.196 1.00 89.50 790 SER A O 1
ATOM 5736 N N . GLU A 1 791 ? -37.670 34.904 1.246 1.00 92.38 791 GLU A N 1
ATOM 5737 C CA . GLU A 1 791 ? -37.337 34.296 -0.035 1.00 92.38 791 GLU A CA 1
ATOM 5738 C C . GLU A 1 791 ? -36.125 33.366 0.083 1.00 92.38 791 GLU A C 1
ATOM 5740 O O . GLU A 1 791 ? -35.641 33.107 1.181 1.00 92.38 791 GLU A O 1
ATOM 5745 N N . ILE A 1 792 ? -35.677 32.827 -1.051 1.00 93.94 792 ILE A N 1
ATOM 5746 C CA . ILE A 1 792 ? -34.473 32.005 -1.172 1.00 93.94 792 ILE A CA 1
ATOM 5747 C C . ILE A 1 792 ? -33.687 32.527 -2.371 1.00 93.94 792 ILE A C 1
ATOM 5749 O O . ILE A 1 792 ? -34.277 32.738 -3.440 1.00 93.94 792 ILE A O 1
ATOM 5753 N N . SER A 1 793 ? -32.374 32.653 -2.197 1.00 95.56 793 SER A N 1
ATOM 5754 C CA . SER A 1 793 ? -31.426 32.959 -3.267 1.00 95.56 793 SER A CA 1
ATOM 5755 C C . SER A 1 793 ? -30.408 31.833 -3.413 1.00 95.56 793 SER A C 1
ATOM 5757 O O . SER A 1 793 ? -30.013 31.214 -2.426 1.00 95.56 793 SER A O 1
ATOM 5759 N N . VAL A 1 794 ? -29.993 31.561 -4.653 1.00 97.12 794 VAL A N 1
ATOM 5760 C CA . VAL A 1 794 ? -28.948 30.581 -4.988 1.00 97.12 794 VAL A CA 1
ATOM 5761 C C . VAL A 1 794 ? -27.920 31.234 -5.906 1.00 97.12 794 VAL A C 1
ATOM 5763 O O . VAL A 1 794 ? -28.223 31.606 -7.043 1.00 97.12 794 VAL A O 1
ATOM 5766 N N . LEU A 1 795 ? -26.690 31.354 -5.423 1.00 97.56 795 LEU A N 1
ATOM 5767 C CA . LEU A 1 795 ? -25.530 31.810 -6.173 1.00 97.56 795 LEU A CA 1
ATOM 5768 C C . LEU A 1 795 ? -24.774 30.605 -6.737 1.00 97.56 795 LEU A C 1
ATOM 5770 O O . LEU A 1 795 ? -24.478 29.654 -6.021 1.00 97.56 795 LEU A O 1
ATOM 5774 N N . SER A 1 796 ? -24.424 30.649 -8.019 1.00 97.88 796 SER A N 1
ATOM 5775 C CA . SER A 1 796 ? -23.606 29.627 -8.682 1.00 97.88 796 SER A CA 1
ATOM 5776 C C . SER A 1 796 ? -22.383 30.268 -9.316 1.00 97.88 796 SER A C 1
ATOM 5778 O O . SER A 1 796 ? -22.504 31.243 -10.061 1.00 97.88 796 SER A O 1
ATOM 5780 N N . ILE A 1 797 ? -21.200 29.728 -9.037 1.00 98.25 797 ILE A N 1
ATOM 5781 C CA . ILE A 1 797 ? -19.928 30.278 -9.507 1.00 98.25 797 ILE A CA 1
ATOM 5782 C C . ILE A 1 797 ? -19.144 29.171 -10.212 1.00 98.25 797 ILE A C 1
ATOM 5784 O O . ILE A 1 797 ? -18.764 28.203 -9.552 1.00 98.25 797 ILE A O 1
ATOM 5788 N N . PRO A 1 798 ? -18.841 29.297 -11.520 1.00 97.56 798 PRO A N 1
ATOM 5789 C CA . PRO A 1 798 ? -18.068 28.286 -12.232 1.00 97.56 798 PRO A CA 1
ATOM 5790 C C . PRO A 1 798 ? -16.738 27.987 -11.532 1.00 97.56 798 PRO A C 1
ATOM 5792 O O . PRO A 1 798 ? -15.919 28.880 -11.306 1.00 97.56 798 PRO A O 1
ATOM 5795 N N . LYS A 1 799 ? -16.478 26.711 -11.236 1.00 95.50 799 LYS A N 1
ATOM 5796 C CA . LYS A 1 799 ? -15.299 26.278 -10.471 1.00 95.50 799 LYS A CA 1
ATOM 5797 C C . LYS A 1 799 ? -14.005 26.631 -11.207 1.00 95.50 799 LYS A C 1
ATOM 5799 O O . LYS A 1 799 ? -13.015 27.006 -10.585 1.00 95.50 799 LYS A O 1
ATOM 5804 N N . ALA A 1 800 ? -14.045 26.611 -12.543 1.00 96.00 800 ALA A N 1
ATOM 5805 C CA . ALA A 1 800 ? -12.950 27.036 -13.414 1.00 96.00 800 ALA A CA 1
ATOM 5806 C C . ALA A 1 800 ? -12.505 28.496 -13.189 1.00 96.00 800 ALA A C 1
ATOM 5808 O O . ALA A 1 800 ? -11.320 28.791 -13.355 1.00 96.00 800 ALA A O 1
ATOM 5809 N N . ASP A 1 801 ? -13.417 29.393 -12.799 1.00 97.88 801 ASP A N 1
ATOM 5810 C CA . ASP A 1 801 ? -13.083 30.788 -12.496 1.00 97.88 801 ASP A CA 1
ATOM 5811 C C . ASP A 1 801 ? -12.352 30.904 -11.148 1.00 97.88 801 ASP A C 1
ATOM 5813 O O . ASP A 1 801 ? -11.395 31.671 -11.022 1.00 97.88 801 ASP A O 1
ATOM 5817 N N . LEU A 1 802 ? -12.759 30.106 -10.156 1.00 97.88 802 LEU A N 1
ATOM 5818 C CA . LEU A 1 802 ? -12.191 30.120 -8.805 1.00 97.88 802 LEU A CA 1
ATOM 5819 C C . LEU A 1 802 ? -10.798 29.483 -8.734 1.00 97.88 802 LEU A C 1
ATOM 5821 O O . LEU A 1 802 ? -9.976 29.905 -7.926 1.00 97.88 802 LEU A O 1
ATOM 5825 N N . ILE A 1 803 ? -10.504 28.500 -9.589 1.00 96.62 803 ILE A N 1
ATOM 5826 C CA . ILE A 1 803 ? -9.198 27.811 -9.617 1.00 96.62 803 ILE A CA 1
ATOM 5827 C C . ILE A 1 803 ? -8.242 28.347 -10.691 1.00 96.62 803 ILE A C 1
ATOM 5829 O O . ILE A 1 803 ? -7.164 27.787 -10.914 1.00 96.62 803 ILE A O 1
ATOM 5833 N N . ALA A 1 804 ? -8.626 29.416 -11.389 1.00 96.25 804 ALA A N 1
ATOM 5834 C CA . ALA A 1 804 ? -7.766 30.068 -12.363 1.00 96.25 804 ALA A CA 1
ATOM 5835 C C . ALA A 1 804 ? -6.480 30.608 -11.695 1.00 96.25 804 ALA A C 1
ATOM 5837 O O . ALA A 1 804 ? -6.482 30.916 -10.504 1.00 96.25 804 ALA A O 1
ATOM 5838 N N . PRO A 1 805 ? -5.377 30.821 -12.450 1.00 94.12 805 PRO A N 1
ATOM 5839 C CA . PRO A 1 805 ? -4.149 31.411 -11.899 1.00 94.12 805 PRO A CA 1
ATOM 5840 C C . PRO A 1 805 ? -4.358 32.754 -11.185 1.00 94.12 805 PRO A C 1
ATOM 5842 O O . PRO A 1 805 ? -3.551 33.139 -10.345 1.00 94.12 805 PRO A O 1
ATOM 5845 N N . VAL A 1 806 ? -5.419 33.474 -11.558 1.00 95.19 806 VAL A N 1
ATOM 5846 C CA . VAL A 1 806 ? -5.974 34.595 -10.801 1.00 95.19 806 VAL A CA 1
ATOM 5847 C C . VAL A 1 806 ? -7.454 34.278 -10.591 1.00 95.19 806 VAL A C 1
ATOM 5849 O O . VAL A 1 806 ? -8.212 34.408 -11.559 1.00 95.19 806 VAL A O 1
ATOM 5852 N N . PRO A 1 807 ? -7.856 33.844 -9.385 1.00 97.56 807 PRO A N 1
ATOM 5853 C CA . PRO A 1 807 ? -9.246 33.534 -9.082 1.00 97.56 807 PRO A CA 1
ATOM 5854 C C . PRO A 1 807 ? -10.188 34.703 -9.406 1.00 97.56 807 PRO A C 1
ATOM 5856 O O . PRO A 1 807 ? -9.849 35.873 -9.198 1.00 97.56 807 PRO A O 1
ATOM 5859 N N . THR A 1 808 ? -11.384 34.405 -9.910 1.00 97.25 808 THR A N 1
ATOM 5860 C CA . THR A 1 808 ? -12.414 35.406 -10.222 1.00 97.25 808 THR A CA 1
ATOM 5861 C C . THR A 1 808 ? -13.828 34.862 -9.999 1.00 97.25 808 THR A C 1
ATOM 5863 O O . THR A 1 808 ? -14.021 33.663 -9.858 1.00 97.25 808 THR A O 1
ATOM 5866 N N . VAL A 1 809 ? -14.817 35.758 -9.981 1.00 97.19 809 VAL A N 1
ATOM 5867 C CA . VAL A 1 809 ? -16.260 35.450 -9.925 1.00 97.19 809 VAL A CA 1
ATOM 5868 C C . VAL A 1 809 ? -17.011 36.117 -11.084 1.00 97.19 809 VAL A C 1
ATOM 5870 O O . VAL A 1 809 ? -18.201 36.399 -11.006 1.00 97.19 809 VAL A O 1
ATOM 5873 N N . ALA A 1 810 ? -16.305 36.432 -12.175 1.00 96.12 810 ALA A N 1
ATOM 5874 C CA . ALA A 1 810 ? -16.853 37.193 -13.298 1.00 96.12 810 ALA A CA 1
ATOM 5875 C C . ALA A 1 810 ? -18.035 36.499 -13.996 1.00 96.12 810 ALA A C 1
ATOM 5877 O O . ALA A 1 810 ? -18.874 37.187 -14.577 1.00 96.12 810 ALA A O 1
ATOM 5878 N N . ASN A 1 811 ? -18.094 35.165 -13.948 1.00 96.75 811 ASN A N 1
ATOM 5879 C CA . ASN A 1 811 ? -19.191 34.376 -14.503 1.00 96.75 811 ASN A CA 1
ATOM 5880 C C . ASN A 1 811 ? -20.161 33.843 -13.433 1.00 96.75 811 ASN A C 1
ATOM 5882 O O . ASN A 1 811 ? -20.916 32.913 -13.713 1.00 96.75 811 ASN A O 1
ATOM 5886 N N . ALA A 1 812 ? -20.147 34.412 -12.224 1.00 97.00 812 ALA A N 1
ATOM 5887 C CA . ALA A 1 812 ? -21.115 34.084 -11.186 1.00 97.00 812 ALA A CA 1
ATOM 5888 C C . ALA A 1 812 ? -22.545 34.445 -11.620 1.00 97.00 812 ALA A C 1
ATOM 5890 O O . ALA A 1 812 ? -22.766 35.459 -12.285 1.00 97.00 812 ALA A O 1
ATOM 5891 N N . THR A 1 813 ? -23.516 33.621 -11.233 1.00 97.38 813 THR A N 1
ATOM 5892 C CA . THR A 1 813 ? -24.940 33.839 -11.507 1.00 97.38 813 THR A CA 1
ATOM 5893 C C . THR A 1 813 ? -25.732 33.736 -10.211 1.00 97.38 813 THR A C 1
ATOM 5895 O O . THR A 1 813 ? -25.734 32.681 -9.581 1.00 97.38 813 THR A O 1
ATOM 5898 N N . LEU A 1 814 ? -26.407 34.819 -9.828 1.00 96.62 814 LEU A N 1
ATOM 5899 C CA . LEU A 1 814 ? -27.306 34.863 -8.678 1.00 96.62 814 LEU A CA 1
ATOM 5900 C C . LEU A 1 814 ? -28.749 34.647 -9.157 1.00 96.62 814 LEU A C 1
ATOM 5902 O O . LEU A 1 814 ? -29.235 35.373 -10.025 1.00 96.62 814 LEU A O 1
ATOM 5906 N N . ASN A 1 815 ? -29.410 33.618 -8.630 1.00 95.00 815 ASN A N 1
ATOM 5907 C CA . ASN A 1 815 ? -30.816 33.318 -8.876 1.00 95.00 815 ASN A CA 1
ATOM 5908 C C . ASN A 1 815 ? -31.630 33.704 -7.634 1.00 95.00 815 ASN A C 1
ATOM 5910 O O . ASN A 1 815 ? -31.549 33.025 -6.614 1.00 95.00 815 ASN A O 1
ATOM 5914 N N . GLU A 1 816 ? -32.412 34.774 -7.743 1.00 93.25 816 GLU A N 1
ATOM 5915 C CA . GLU A 1 816 ? -33.145 35.406 -6.634 1.00 93.25 816 GLU A CA 1
ATOM 5916 C C . GLU A 1 816 ? -34.653 35.124 -6.725 1.00 93.25 816 GLU A C 1
ATOM 5918 O O . GLU A 1 816 ? -35.158 34.649 -7.751 1.00 93.25 816 GLU A O 1
ATOM 5923 N N . HIS A 1 817 ? -35.391 35.443 -5.659 1.00 89.00 817 HIS A N 1
ATOM 5924 C CA . HIS A 1 817 ? -36.853 35.339 -5.596 1.00 89.00 817 HIS A CA 1
ATOM 5925 C C . HIS A 1 817 ? -37.407 33.925 -5.871 1.00 89.00 817 HIS A C 1
ATOM 5927 O O . HIS A 1 817 ? -38.454 33.742 -6.509 1.00 89.00 817 HIS A O 1
ATOM 5933 N N . LEU A 1 818 ? -36.715 32.885 -5.388 1.00 90.31 818 LEU A N 1
ATOM 5934 C CA . LEU A 1 818 ? -37.024 31.488 -5.726 1.00 90.31 818 LEU A CA 1
ATOM 5935 C C . LEU A 1 818 ? -38.179 30.873 -4.922 1.00 90.31 818 LEU A C 1
ATOM 5937 O O . LEU A 1 818 ? -38.714 29.833 -5.315 1.00 90.31 818 LEU A O 1
ATOM 5941 N N . SER A 1 819 ? -38.636 31.509 -3.840 1.00 81.25 819 SER A N 1
ATOM 5942 C CA . SER A 1 819 ? -39.722 30.981 -2.992 1.00 81.25 819 SER A CA 1
ATOM 5943 C C . SER A 1 819 ? -41.038 30.784 -3.757 1.00 81.25 819 SER A C 1
ATOM 5945 O O . SER A 1 819 ? -41.757 29.809 -3.530 1.00 81.25 819 SER A O 1
ATOM 5947 N N . GLY A 1 820 ? -41.319 31.628 -4.759 1.00 72.12 820 GLY A N 1
ATOM 5948 C CA . GLY A 1 820 ? -42.466 31.479 -5.664 1.00 72.12 820 GLY A CA 1
ATOM 5949 C C . GLY A 1 820 ? -42.456 30.190 -6.501 1.00 72.12 820 GLY A C 1
ATOM 5950 O O . GLY A 1 820 ? -43.495 29.810 -7.046 1.00 72.12 820 GLY A O 1
ATOM 5951 N N . GLN A 1 821 ? -41.312 29.500 -6.583 1.00 78.25 821 GLN A N 1
ATOM 5952 C CA . GLN A 1 821 ? -41.160 28.185 -7.215 1.00 78.25 821 GLN A CA 1
ATOM 5953 C C . GLN A 1 821 ? -41.377 27.013 -6.241 1.00 78.25 821 GLN A C 1
ATOM 5955 O O . GLN A 1 821 ? -41.287 25.852 -6.643 1.00 78.25 821 GLN A O 1
ATOM 5960 N N . GLY A 1 822 ? -41.678 27.292 -4.968 1.00 85.69 822 GLY A N 1
ATOM 5961 C CA . GLY A 1 822 ? -41.922 26.276 -3.944 1.00 85.69 822 GLY A CA 1
ATOM 5962 C C . GLY A 1 822 ? -40.684 25.463 -3.564 1.00 85.69 822 GLY A C 1
ATOM 5963 O O . GLY A 1 822 ? -40.849 24.306 -3.181 1.00 85.69 822 GLY A O 1
ATOM 5964 N N . ILE A 1 823 ? -39.488 26.057 -3.690 1.00 91.00 823 ILE A N 1
ATOM 5965 C CA . ILE A 1 823 ? -38.173 25.406 -3.530 1.00 91.00 823 ILE A CA 1
ATOM 5966 C C . ILE A 1 823 ? -37.907 24.844 -2.123 1.00 91.00 823 ILE A C 1
ATOM 5968 O O . ILE A 1 823 ? -37.081 23.952 -1.980 1.00 91.00 823 ILE A O 1
ATOM 5972 N N . GLY A 1 824 ? -38.652 25.295 -1.110 1.00 91.75 824 GLY A N 1
ATOM 5973 C CA . GLY A 1 824 ? -38.505 24.871 0.286 1.00 91.75 824 GLY A CA 1
ATOM 5974 C C . GLY A 1 824 ? -37.817 25.921 1.155 1.00 91.75 824 GLY A C 1
ATOM 5975 O O . GLY A 1 824 ? -37.638 27.059 0.723 1.00 91.75 824 GLY A O 1
ATOM 5976 N N . PHE A 1 825 ? -37.472 25.525 2.378 1.00 89.88 825 PHE A N 1
ATOM 5977 C CA . PHE A 1 825 ? -36.781 26.343 3.379 1.00 89.88 825 PHE A CA 1
ATOM 5978 C C . PHE A 1 825 ? -35.435 25.705 3.755 1.00 89.88 825 PHE A C 1
ATOM 5980 O O . PHE A 1 825 ? -35.326 24.475 3.726 1.00 89.88 825 PHE A O 1
ATOM 5987 N N . ALA A 1 826 ? -34.430 26.526 4.096 1.00 92.31 826 ALA A N 1
ATOM 5988 C CA . ALA A 1 826 ? -33.063 26.090 4.403 1.00 92.31 826 ALA A CA 1
ATOM 5989 C C . ALA A 1 826 ? -32.466 25.196 3.295 1.00 92.31 826 ALA A C 1
ATOM 5991 O O . ALA A 1 826 ? -32.094 24.043 3.524 1.00 92.31 826 ALA A O 1
ATOM 5992 N N . VAL A 1 827 ? -32.445 25.726 2.067 1.00 95.44 827 VAL A N 1
ATOM 5993 C CA . VAL A 1 827 ? -31.982 25.004 0.873 1.00 95.44 827 VAL A CA 1
ATOM 5994 C C . VAL A 1 827 ? -30.494 24.677 0.984 1.00 95.44 827 VAL A C 1
ATOM 5996 O O . VAL A 1 827 ? -29.677 25.574 1.149 1.00 95.44 827 VAL A O 1
ATOM 5999 N N . GLN A 1 828 ? -30.153 23.399 0.838 1.00 96.88 828 GLN A N 1
ATOM 6000 C CA . GLN A 1 828 ? -28.784 22.894 0.809 1.00 96.88 828 GLN A CA 1
ATOM 6001 C C . GLN A 1 828 ? -28.397 22.546 -0.633 1.00 96.88 828 GLN A C 1
ATOM 6003 O O . GLN A 1 828 ? -28.981 21.613 -1.199 1.00 96.88 828 GLN A O 1
ATOM 6008 N N . PRO A 1 829 ? -27.441 23.263 -1.248 1.00 97.44 829 PRO A N 1
ATOM 6009 C CA . PRO A 1 829 ? -26.713 22.737 -2.390 1.00 97.44 829 PRO A CA 1
ATOM 6010 C C . PRO A 1 829 ? -25.949 21.488 -1.958 1.00 97.44 829 PRO A C 1
ATOM 6012 O O . PRO A 1 829 ? -25.416 21.436 -0.847 1.00 97.44 829 PRO A O 1
ATOM 6015 N N . VAL A 1 830 ? -25.960 20.463 -2.796 1.00 97.44 830 VAL A N 1
ATOM 6016 C CA . VAL A 1 830 ? -25.390 19.174 -2.442 1.00 97.44 830 VAL A CA 1
ATOM 6017 C C . VAL A 1 830 ? -23.863 19.249 -2.537 1.00 97.44 830 VAL A C 1
ATOM 6019 O O . VAL A 1 830 ? -23.258 20.059 -3.240 1.00 97.44 830 VAL A O 1
ATOM 6022 N N . VAL A 1 831 ? -23.196 18.457 -1.708 1.00 97.44 831 VAL A N 1
ATOM 6023 C CA . VAL A 1 831 ? -21.754 18.266 -1.798 1.00 97.44 831 VAL A CA 1
ATOM 6024 C C . VAL A 1 831 ? -21.510 17.009 -2.617 1.00 97.44 831 VAL A C 1
ATOM 6026 O O . VAL A 1 831 ? -21.613 15.898 -2.092 1.00 97.44 831 VAL A O 1
ATOM 6029 N N . ASP A 1 832 ? -21.164 17.208 -3.885 1.00 94.81 832 ASP A N 1
ATOM 6030 C CA . ASP A 1 832 ? -20.667 16.188 -4.797 1.00 94.81 832 ASP A CA 1
ATOM 6031 C C . ASP A 1 832 ? -19.153 16.373 -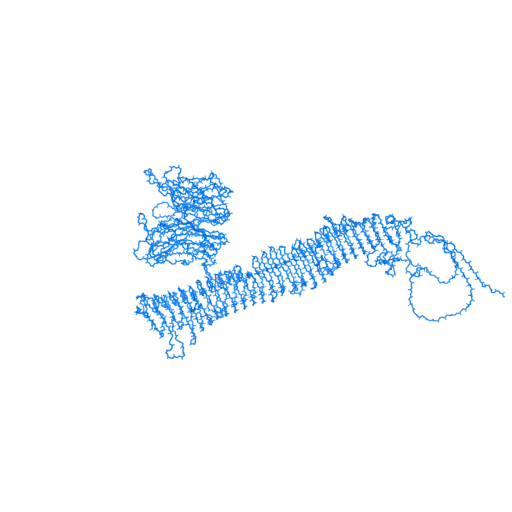5.013 1.00 94.81 832 ASP A C 1
ATOM 6033 O O . ASP A 1 832 ? -18.658 17.337 -5.602 1.00 94.81 832 ASP A O 1
ATOM 6037 N N . LEU A 1 833 ? -18.374 15.424 -4.494 1.00 92.00 833 LEU A N 1
ATOM 6038 C CA . LEU A 1 833 ? -16.918 15.397 -4.681 1.00 92.00 833 LEU A CA 1
ATOM 6039 C C . LEU A 1 833 ? -16.503 14.563 -5.907 1.00 92.00 833 LEU A C 1
ATOM 6041 O O . LEU A 1 833 ? -15.306 14.384 -6.158 1.00 92.00 833 LEU A O 1
ATOM 6045 N N . GLY A 1 834 ? -17.477 14.021 -6.639 1.00 86.25 834 GLY A N 1
ATOM 6046 C CA . GLY A 1 834 ? -17.316 13.255 -7.859 1.00 86.25 834 GLY A CA 1
ATOM 6047 C C . GLY A 1 834 ? -17.032 14.112 -9.099 1.00 86.25 834 GLY A C 1
ATOM 6048 O O . GLY A 1 834 ? -16.910 15.340 -9.053 1.00 86.25 834 GLY A O 1
ATOM 6049 N N . PRO A 1 835 ? -16.818 13.458 -10.254 1.00 84.12 835 PRO A N 1
ATOM 6050 C CA . PRO A 1 835 ? -16.784 14.160 -11.527 1.00 84.12 835 PRO A CA 1
ATOM 6051 C C . PRO A 1 835 ? -18.185 14.665 -11.885 1.00 84.12 835 PRO A C 1
ATOM 6053 O O . PRO A 1 835 ? -19.152 13.952 -11.674 1.00 84.12 835 PRO A O 1
ATOM 6056 N N . ALA A 1 836 ? -18.265 15.820 -12.552 1.00 83.75 836 ALA A N 1
ATOM 6057 C CA . ALA A 1 836 ? -19.535 16.359 -13.041 1.00 83.75 836 ALA A CA 1
ATOM 6058 C C . ALA A 1 836 ? -20.331 15.314 -13.846 1.00 83.75 836 ALA A C 1
ATOM 6060 O O . ALA A 1 836 ? -19.877 14.854 -14.903 1.00 83.75 836 ALA A O 1
ATOM 6061 N N . ASP A 1 837 ? -21.528 14.995 -13.374 1.00 83.19 837 ASP A N 1
ATOM 6062 C CA . ASP A 1 837 ? -22.396 13.937 -13.892 1.00 83.19 837 ASP A CA 1
ATOM 6063 C C . ASP A 1 837 ? -23.810 14.423 -14.252 1.00 83.19 837 ASP A C 1
ATOM 6065 O O . ASP A 1 837 ? -24.543 13.732 -14.966 1.00 83.19 837 ASP A O 1
ATOM 6069 N N . GLY A 1 838 ? -24.152 15.664 -13.913 1.00 87.31 838 GLY A N 1
ATOM 6070 C CA . GLY A 1 838 ? -25.436 16.241 -14.265 1.00 87.31 838 GLY A CA 1
ATOM 6071 C C . GLY A 1 838 ? -25.618 17.687 -13.810 1.00 87.31 838 GLY A C 1
ATOM 6072 O O . GLY A 1 838 ? -24.646 18.412 -13.593 1.00 87.31 838 GLY A O 1
ATOM 6073 N N . PRO A 1 839 ? -26.879 18.147 -13.778 1.00 92.62 839 PRO A N 1
ATOM 6074 C CA . PRO A 1 839 ? -27.284 19.357 -13.075 1.00 92.62 839 PRO A CA 1
ATOM 6075 C C . PRO A 1 839 ? -27.184 19.166 -11.559 1.00 92.62 839 PRO A C 1
ATOM 6077 O O . PRO A 1 839 ? -27.677 18.166 -11.048 1.00 92.62 839 PRO A O 1
ATOM 6080 N N . GLU A 1 840 ? -26.654 20.162 -10.856 1.00 95.38 840 GLU A N 1
ATOM 6081 C CA . GLU A 1 840 ? -26.443 20.112 -9.406 1.00 95.38 840 GLU A CA 1
ATOM 6082 C C . GLU A 1 840 ? -27.771 20.029 -8.637 1.00 95.38 840 GLU A C 1
ATOM 6084 O O . GLU A 1 840 ? -28.611 20.923 -8.809 1.00 95.38 840 GLU A O 1
ATOM 6089 N N . PRO A 1 841 ? -27.990 19.021 -7.775 1.00 96.00 841 PRO A N 1
ATOM 6090 C CA . PRO A 1 841 ? -29.158 18.967 -6.914 1.00 96.00 841 PRO A CA 1
ATOM 6091 C C . PRO A 1 841 ? -29.103 19.974 -5.757 1.00 96.00 841 PRO A C 1
ATOM 6093 O O . PRO A 1 841 ? -28.086 20.221 -5.130 1.00 96.00 841 PRO A O 1
ATOM 6096 N N . LEU A 1 842 ? -30.269 20.510 -5.416 1.00 96.56 842 LEU A N 1
ATOM 6097 C CA . LEU A 1 842 ? -30.549 21.284 -4.214 1.00 96.56 842 LEU A CA 1
ATOM 6098 C C . LEU A 1 842 ? -31.625 20.540 -3.423 1.00 96.56 842 LEU A C 1
ATOM 6100 O O . LEU A 1 842 ? -32.675 20.203 -3.986 1.00 96.56 842 LEU A O 1
ATOM 6104 N N . LEU A 1 843 ? -31.405 20.319 -2.129 1.00 97.25 843 LEU A N 1
ATOM 6105 C CA . LEU A 1 843 ? -32.361 19.652 -1.246 1.00 97.25 843 LEU A CA 1
ATOM 6106 C C . LEU A 1 843 ? -32.791 20.582 -0.110 1.00 97.25 843 LEU A C 1
ATOM 6108 O O . LEU A 1 843 ? -31.974 21.270 0.492 1.00 97.25 843 LEU A O 1
ATOM 6112 N N . ALA A 1 844 ? -34.083 20.599 0.201 1.00 95.75 844 ALA A N 1
ATOM 6113 C CA . ALA A 1 844 ? -34.639 21.453 1.241 1.00 95.75 844 ALA A CA 1
ATOM 6114 C C . ALA A 1 844 ? -35.796 20.772 1.973 1.00 95.75 844 ALA A C 1
ATOM 6116 O O . ALA A 1 844 ? -36.439 19.847 1.457 1.00 95.75 844 ALA A O 1
ATOM 6117 N N . VAL A 1 845 ? -36.101 21.260 3.172 1.00 93.06 845 VAL A N 1
ATOM 6118 C CA . VAL A 1 845 ? -37.325 20.867 3.873 1.00 93.06 845 VAL A CA 1
ATOM 6119 C C . VAL A 1 845 ? -38.525 21.651 3.348 1.00 93.06 845 VAL A C 1
ATOM 6121 O O . VAL A 1 845 ? -38.395 22.701 2.714 1.00 93.06 845 VAL A O 1
ATOM 6124 N N . ALA A 1 846 ? -39.725 21.117 3.568 1.00 89.88 846 ALA A N 1
ATOM 6125 C CA . ALA A 1 846 ? -40.947 21.841 3.249 1.00 89.88 846 ALA A CA 1
ATOM 6126 C C . ALA A 1 846 ? -41.092 23.096 4.131 1.00 89.88 846 ALA A C 1
ATOM 6128 O O . ALA A 1 846 ? -40.883 23.035 5.336 1.00 89.88 846 ALA A O 1
ATOM 6129 N N . ASP A 1 847 ? -41.493 24.211 3.519 1.00 82.75 847 ASP A N 1
ATOM 6130 C CA . ASP A 1 847 ? -41.782 25.474 4.208 1.00 82.75 847 ASP A CA 1
ATOM 6131 C C . ASP A 1 847 ? -43.171 25.428 4.881 1.00 82.75 847 ASP A C 1
ATOM 6133 O O . ASP A 1 847 ? -44.162 25.016 4.261 1.00 82.75 847 ASP A O 1
ATOM 6137 N N . GLY A 1 848 ? -43.256 25.817 6.156 1.00 80.94 848 GLY A N 1
ATOM 6138 C CA . GLY A 1 848 ? -44.487 25.823 6.949 1.00 80.94 848 GLY A CA 1
ATOM 6139 C C . GLY A 1 848 ? -44.268 25.503 8.429 1.00 80.94 848 GLY A C 1
ATOM 6140 O O . GLY A 1 848 ? -43.143 25.455 8.898 1.00 80.94 848 GLY A O 1
ATOM 6141 N N . VAL A 1 849 ? -45.367 25.282 9.162 1.00 77.44 849 VAL A N 1
ATOM 6142 C CA . VAL A 1 849 ? -45.354 24.882 10.582 1.00 77.44 849 VAL A CA 1
ATOM 6143 C C . VAL A 1 849 ? -46.190 23.617 10.752 1.00 77.44 849 VAL A C 1
ATOM 6145 O O . VAL A 1 849 ? -47.327 23.560 10.265 1.00 77.44 849 VAL A O 1
ATOM 6148 N N . GLY A 1 850 ? -45.674 22.628 11.484 1.00 81.88 850 GLY A N 1
ATOM 6149 C CA . GLY A 1 850 ? -46.431 21.444 11.899 1.00 81.88 850 GLY A CA 1
ATOM 6150 C C . GLY A 1 850 ? -45.832 20.114 11.440 1.00 81.88 850 GLY A C 1
ATOM 6151 O O . GLY A 1 850 ? -44.718 19.769 11.814 1.00 81.88 850 GLY A O 1
ATOM 6152 N N . THR A 1 851 ? -46.624 19.312 10.723 1.00 88.31 851 THR A N 1
ATOM 6153 C CA . THR A 1 851 ? -46.215 17.985 10.229 1.00 88.31 851 THR A CA 1
ATOM 6154 C C . THR A 1 851 ? -45.984 18.023 8.729 1.00 88.31 851 THR A C 1
ATOM 6156 O O . THR A 1 851 ? -46.759 18.619 7.976 1.00 88.31 851 THR A O 1
ATOM 6159 N N . PHE A 1 852 ? -44.935 17.343 8.290 1.00 93.00 852 PHE A N 1
ATOM 6160 C CA . PHE A 1 852 ? -44.476 17.336 6.910 1.00 93.00 852 PHE A CA 1
ATOM 6161 C C . PHE A 1 852 ? -44.401 15.904 6.381 1.00 93.00 852 PHE A C 1
ATOM 6163 O O . PHE A 1 852 ? -44.168 14.955 7.125 1.00 93.00 852 PHE A O 1
ATOM 6170 N N . THR A 1 853 ? -44.625 15.744 5.076 1.00 95.12 853 THR A N 1
ATOM 6171 C CA . THR A 1 853 ? -44.609 14.439 4.376 1.00 95.12 853 THR A CA 1
ATOM 6172 C C . THR A 1 853 ? -43.786 14.473 3.090 1.00 95.12 853 THR A C 1
ATOM 6174 O O . THR A 1 853 ? -43.775 13.506 2.327 1.00 95.12 853 THR A O 1
ATOM 6177 N N . VAL A 1 854 ? -43.109 15.593 2.825 1.00 95.38 854 VAL A N 1
ATOM 6178 C CA . VAL A 1 854 ? -42.298 15.787 1.624 1.00 95.38 854 VAL A CA 1
ATOM 6179 C C . VAL A 1 854 ? -41.009 16.539 1.942 1.00 95.38 854 VAL A C 1
ATOM 6181 O O . VAL A 1 854 ? -41.014 17.431 2.787 1.00 95.38 854 VAL A O 1
ATOM 6184 N N . LEU A 1 855 ? -39.946 16.209 1.213 1.00 96.50 855 LEU A N 1
ATOM 6185 C CA . LEU A 1 855 ? -38.778 17.065 1.007 1.00 96.50 855 LEU A CA 1
ATOM 6186 C C . LEU A 1 855 ? -38.886 17.735 -0.366 1.00 96.50 855 LEU A C 1
ATOM 6188 O O . LEU A 1 855 ? -39.592 17.243 -1.252 1.00 96.50 855 LEU A O 1
ATOM 6192 N N . LYS A 1 856 ? -38.201 18.859 -0.548 1.00 96.12 856 LYS A N 1
ATOM 6193 C CA . LYS A 1 856 ? -38.169 19.612 -1.804 1.00 96.12 856 LYS A CA 1
ATOM 6194 C C . LYS A 1 856 ? -36.832 19.385 -2.493 1.00 96.12 856 LYS A C 1
ATOM 6196 O O . LYS A 1 856 ? -35.795 19.534 -1.856 1.00 96.12 856 LYS A O 1
ATOM 6201 N N . ARG A 1 857 ? -36.858 19.047 -3.783 1.00 95.38 857 ARG A N 1
ATOM 6202 C CA . ARG A 1 857 ? -35.657 18.966 -4.622 1.00 95.38 857 ARG A CA 1
ATOM 6203 C C . ARG A 1 857 ? -35.785 19.851 -5.847 1.00 95.38 857 ARG A C 1
ATOM 6205 O O . ARG A 1 857 ? -36.803 19.806 -6.536 1.00 95.38 857 ARG A O 1
ATOM 6212 N N . THR A 1 858 ? -34.729 20.592 -6.145 1.00 95.38 858 THR A N 1
ATOM 6213 C CA . THR A 1 858 ? -34.583 21.400 -7.363 1.00 95.38 858 THR A CA 1
ATOM 6214 C C . THR A 1 858 ? -33.170 21.238 -7.905 1.00 95.38 858 THR A C 1
ATOM 6216 O O . THR A 1 858 ? -32.315 20.816 -7.146 1.00 95.38 858 THR A O 1
ATOM 6219 N N . ASN A 1 859 ? -32.899 21.564 -9.170 1.00 95.31 859 ASN A N 1
ATOM 6220 C CA . ASN A 1 859 ? -31.537 21.501 -9.710 1.00 95.31 859 ASN A CA 1
ATOM 6221 C C . ASN A 1 859 ? -31.039 22.864 -10.204 1.00 95.31 859 ASN A C 1
ATOM 6223 O O . ASN A 1 859 ? -31.838 23.677 -10.680 1.00 95.31 859 ASN A O 1
ATOM 6227 N N . VAL A 1 860 ? -29.722 23.071 -10.176 1.00 96.31 860 VAL A N 1
ATOM 6228 C CA . VAL A 1 860 ? -29.036 24.136 -10.911 1.00 96.31 860 VAL A CA 1
ATOM 6229 C C . VAL A 1 860 ? -28.523 23.589 -12.243 1.00 96.31 860 VAL A C 1
ATOM 6231 O O . VAL A 1 860 ? -27.675 22.707 -12.322 1.00 96.31 860 VAL A O 1
ATOM 6234 N N . GLU A 1 861 ? -29.031 24.156 -13.328 1.00 95.56 861 GLU A N 1
ATOM 6235 C CA . GLU A 1 861 ? -28.685 23.806 -14.702 1.00 95.56 861 GLU A CA 1
ATOM 6236 C C . GLU A 1 861 ? -27.603 24.747 -15.243 1.00 95.56 861 GLU A C 1
ATOM 6238 O O . GLU A 1 861 ? -27.640 25.943 -14.972 1.00 95.56 861 GLU A O 1
ATOM 6243 N N . ASN A 1 862 ? -26.705 24.254 -16.105 1.00 94.56 862 ASN A N 1
ATOM 6244 C CA . ASN A 1 862 ? -25.683 25.050 -16.819 1.00 94.56 862 ASN A CA 1
ATOM 6245 C C . ASN A 1 862 ? -24.667 25.798 -15.925 1.00 94.56 862 ASN A C 1
ATOM 6247 O O . ASN A 1 862 ? -24.115 26.823 -16.341 1.00 94.56 862 ASN A O 1
ATOM 6251 N N . ALA A 1 863 ? -24.383 25.272 -14.731 1.00 94.19 863 ALA A N 1
ATOM 6252 C CA . ALA A 1 863 ? -23.557 25.919 -13.708 1.00 94.19 863 ALA A CA 1
ATOM 6253 C C . ALA A 1 863 ? -22.088 26.180 -14.099 1.00 94.19 863 ALA A C 1
ATOM 6255 O O . ALA A 1 863 ? -21.447 27.071 -13.549 1.00 94.19 863 ALA A O 1
ATOM 6256 N N . SER A 1 864 ? -21.551 25.475 -15.101 1.00 92.81 864 SER A N 1
ATOM 6257 C CA . SER A 1 864 ? -20.192 25.703 -15.626 1.00 92.81 864 SER A CA 1
ATOM 6258 C C . SER A 1 864 ? -20.060 26.951 -16.517 1.00 92.81 864 SER A C 1
ATOM 6260 O O . SER A 1 864 ? -18.993 27.217 -17.075 1.00 92.81 864 SER A O 1
ATOM 6262 N N . THR A 1 865 ? -21.137 27.721 -16.688 1.00 90.75 865 THR A N 1
ATOM 6263 C CA . THR A 1 865 ? -21.215 28.893 -17.571 1.00 90.75 865 THR A CA 1
ATOM 6264 C C . THR A 1 865 ? -21.933 30.056 -16.869 1.00 90.75 865 THR A C 1
ATOM 6266 O O . THR A 1 865 ? -22.665 29.809 -15.914 1.00 90.75 865 THR A O 1
ATOM 6269 N N . PRO A 1 866 ? -21.828 31.314 -17.351 1.00 91.62 866 PRO A N 1
ATOM 6270 C CA . PRO A 1 866 ? -22.579 32.459 -16.803 1.00 91.62 866 PRO A CA 1
ATOM 6271 C C . PRO A 1 866 ? -24.080 32.437 -17.167 1.00 91.62 866 PRO A C 1
ATOM 6273 O O . PRO A 1 866 ? -24.680 33.470 -17.464 1.00 91.62 866 PRO A O 1
ATOM 6276 N N . ALA A 1 867 ? -24.673 31.250 -17.270 1.00 92.44 867 ALA A N 1
ATOM 6277 C CA . ALA A 1 867 ? -26.058 31.027 -17.667 1.00 92.44 867 ALA A CA 1
ATOM 6278 C C . ALA A 1 867 ? -26.751 30.024 -16.731 1.00 92.44 867 ALA A C 1
ATOM 6280 O O . ALA A 1 867 ? -27.665 29.321 -17.168 1.00 92.44 867 ALA A O 1
ATOM 6281 N N . ALA A 1 868 ? -26.295 29.937 -15.476 1.00 95.69 868 ALA A N 1
ATOM 6282 C CA . ALA A 1 868 ? -26.846 29.008 -14.502 1.00 95.69 868 ALA A CA 1
ATOM 6283 C C . ALA A 1 868 ? -28.313 29.348 -14.189 1.00 95.69 868 ALA A C 1
ATOM 6285 O O . ALA A 1 868 ? -28.646 30.510 -13.956 1.00 95.69 868 ALA A O 1
ATOM 6286 N N . THR A 1 869 ? -29.198 28.353 -14.179 1.00 95.12 869 THR A N 1
ATOM 6287 C CA . THR A 1 869 ? -30.632 28.555 -13.903 1.00 95.12 869 THR A CA 1
ATOM 6288 C C . THR A 1 869 ? -31.175 27.484 -12.977 1.00 95.12 869 THR A C 1
ATOM 6290 O O . THR A 1 869 ? -30.807 26.322 -13.114 1.00 95.12 869 THR A O 1
ATOM 6293 N N . VAL A 1 870 ? -32.119 27.850 -12.118 1.00 94.81 870 VAL A N 1
ATOM 6294 C CA . VAL A 1 870 ? -32.811 26.917 -11.220 1.00 94.81 870 VAL A CA 1
ATOM 6295 C C . VAL A 1 870 ? -34.002 26.262 -11.936 1.00 94.81 870 VAL A C 1
ATOM 6297 O O . VAL A 1 870 ? -34.791 26.943 -12.600 1.00 94.81 870 VAL A O 1
ATOM 6300 N N . SER A 1 871 ? -34.107 24.934 -11.847 1.00 94.12 871 SER A N 1
ATOM 6301 C CA . SER A 1 871 ? -35.165 24.135 -12.476 1.00 94.12 871 SER A CA 1
ATOM 6302 C C . SER A 1 871 ? -36.482 24.163 -11.678 1.00 94.12 871 SER A C 1
ATOM 6304 O O . SER A 1 871 ? -36.618 24.876 -10.689 1.00 94.12 871 SER A O 1
ATOM 6306 N N . VAL A 1 872 ? -37.501 23.421 -12.124 1.00 91.81 872 VAL A N 1
ATOM 6307 C CA . VAL A 1 872 ? -38.784 23.335 -11.403 1.00 91.81 872 VAL A CA 1
ATOM 6308 C C . VAL A 1 872 ? -38.660 22.377 -10.217 1.00 91.81 872 VAL A C 1
ATOM 6310 O O . VAL A 1 872 ? -38.271 21.223 -10.401 1.00 91.81 872 VAL A O 1
ATOM 6313 N N . THR A 1 873 ? -39.093 22.822 -9.036 1.00 95.12 873 THR A N 1
ATOM 6314 C CA . THR A 1 873 ? -39.102 22.012 -7.811 1.00 95.12 873 THR A CA 1
ATOM 6315 C C . THR A 1 873 ? -39.965 20.755 -7.930 1.00 95.12 873 THR A C 1
ATOM 6317 O O . THR A 1 873 ? -41.103 20.794 -8.408 1.00 95.12 873 THR A O 1
ATOM 6320 N N . THR A 1 874 ? -39.445 19.643 -7.416 1.00 94.50 874 THR A N 1
ATOM 6321 C CA . THR A 1 874 ? -40.125 18.353 -7.276 1.00 94.50 874 THR A CA 1
ATOM 6322 C C . THR A 1 874 ? -40.263 17.972 -5.800 1.00 94.50 874 THR A C 1
ATOM 6324 O O . THR A 1 874 ? -39.334 18.147 -5.014 1.00 94.50 874 THR A O 1
ATOM 6327 N N . ASP A 1 875 ? -41.419 17.415 -5.431 1.00 95.56 875 ASP A N 1
ATOM 6328 C CA . ASP A 1 875 ? -41.663 16.874 -4.089 1.00 95.56 875 ASP A CA 1
ATOM 6329 C C . ASP A 1 875 ? -41.173 15.424 -3.994 1.00 95.56 875 ASP A C 1
ATOM 6331 O O . ASP A 1 875 ? -41.639 14.553 -4.735 1.00 95.56 875 ASP A O 1
ATOM 6335 N N . ILE A 1 876 ? -40.293 15.148 -3.034 1.00 97.50 876 ILE A N 1
ATOM 6336 C CA . ILE A 1 876 ? -39.887 13.794 -2.648 1.00 97.50 876 ILE A CA 1
ATOM 6337 C C . ILE A 1 876 ? -40.770 13.366 -1.483 1.00 97.50 876 ILE A C 1
ATOM 6339 O O . ILE A 1 876 ? -40.724 13.963 -0.413 1.00 97.50 876 ILE A O 1
ATOM 6343 N N . THR A 1 877 ? -41.587 12.329 -1.671 1.00 97.25 877 THR A N 1
ATOM 6344 C CA . THR A 1 877 ? -42.440 11.809 -0.590 1.00 97.25 877 THR A CA 1
ATOM 6345 C C . THR A 1 877 ? -41.594 11.100 0.466 1.00 97.25 877 THR A C 1
ATOM 6347 O O . THR A 1 877 ? -40.872 10.160 0.139 1.00 97.25 877 THR A O 1
ATOM 6350 N N . VAL A 1 878 ? -41.737 11.504 1.728 1.00 96.75 878 VAL A N 1
ATOM 6351 C CA . VAL A 1 878 ? -41.054 10.912 2.887 1.00 96.75 878 VAL A CA 1
ATOM 6352 C C . VAL A 1 878 ? -42.059 10.471 3.954 1.00 96.75 878 VAL A C 1
ATOM 6354 O O . VAL A 1 878 ? -43.242 10.815 3.910 1.00 96.75 878 VAL A O 1
ATOM 6357 N N . ALA A 1 879 ? -41.600 9.674 4.920 1.00 93.69 879 ALA A N 1
ATOM 6358 C CA . ALA A 1 879 ? -42.396 9.373 6.105 1.00 93.69 879 ALA A CA 1
ATOM 6359 C C . ALA A 1 879 ? -42.670 10.652 6.914 1.00 93.69 879 ALA A C 1
ATOM 6361 O O . ALA A 1 879 ? -41.836 11.554 6.941 1.00 93.69 879 ALA A O 1
ATOM 6362 N N . GLU A 1 880 ? -43.824 10.705 7.584 1.00 94.38 880 GLU A N 1
ATOM 6363 C CA . GLU A 1 880 ? -44.226 11.874 8.371 1.00 94.38 880 GLU A CA 1
ATOM 6364 C C . GLU A 1 880 ? -43.169 12.234 9.428 1.00 94.38 880 GLU A C 1
ATOM 6366 O O . GLU A 1 880 ? -42.603 11.354 10.095 1.00 94.38 880 GLU A O 1
ATOM 6371 N N . TYR A 1 881 ? -42.911 13.533 9.558 1.00 94.38 881 TYR A N 1
ATOM 6372 C CA . TYR A 1 881 ? -42.074 14.118 10.598 1.00 94.38 881 TYR A CA 1
ATOM 6373 C C . TYR A 1 881 ? -42.660 15.451 11.079 1.00 94.38 881 TYR A C 1
ATOM 6375 O O . TYR A 1 881 ? -43.464 16.077 10.384 1.00 94.38 881 TYR A O 1
ATOM 6383 N N . SER A 1 882 ? -42.261 15.875 12.273 1.00 93.12 882 SER A N 1
ATOM 6384 C CA . SER A 1 882 ? -42.601 17.171 12.862 1.00 93.12 882 SER A CA 1
ATOM 6385 C C . SER A 1 882 ? -41.359 17.829 13.447 1.00 93.12 882 SER A C 1
ATOM 6387 O O . SER A 1 882 ? -40.364 17.149 13.716 1.00 93.12 882 SER A O 1
ATOM 6389 N N . GLU A 1 883 ? -41.460 19.137 13.665 1.00 92.75 883 GLU A N 1
ATOM 6390 C CA . GLU A 1 883 ? -40.429 19.936 14.330 1.00 92.75 883 GLU A CA 1
ATOM 6391 C C . GLU A 1 883 ? -40.012 19.317 15.678 1.00 92.75 883 GLU A C 1
ATOM 6393 O O . GLU A 1 883 ? -40.876 18.800 16.402 1.00 92.75 883 GLU A O 1
ATOM 6398 N N . PRO A 1 884 ? -38.707 19.322 16.003 1.00 93.88 884 PRO A N 1
ATOM 6399 C CA . PRO A 1 884 ? -38.208 18.828 17.281 1.00 93.88 884 PRO A CA 1
ATOM 6400 C C . PRO A 1 884 ? -38.622 19.747 18.450 1.00 93.88 884 PRO A C 1
ATOM 6402 O O . PRO A 1 884 ? -38.848 20.941 18.249 1.00 93.88 884 PRO A O 1
ATOM 6405 N N . PRO A 1 885 ? -38.748 19.220 19.683 1.00 94.25 885 PRO A N 1
ATOM 6406 C CA . PRO A 1 885 ? -38.861 20.057 20.882 1.00 94.25 885 PRO A CA 1
ATOM 6407 C C . PRO A 1 885 ? -37.516 20.722 21.246 1.00 94.25 885 PRO A C 1
ATOM 6409 O O . PRO A 1 885 ? -36.479 20.394 20.676 1.00 94.25 885 PRO A O 1
ATOM 6412 N N . GLU A 1 886 ? -37.515 21.607 22.251 1.00 95.19 886 GLU A N 1
ATOM 6413 C CA . GLU A 1 886 ? -36.274 22.024 22.930 1.00 95.19 886 GLU A CA 1
ATOM 6414 C C . GLU A 1 886 ? -35.622 20.811 23.627 1.00 95.19 886 GLU A C 1
ATOM 6416 O O . GLU A 1 886 ? -36.331 20.012 24.240 1.00 95.19 886 GLU A O 1
ATOM 6421 N N . ALA A 1 887 ? -34.292 20.694 23.574 1.00 96.25 887 ALA A N 1
ATOM 6422 C CA . ALA A 1 887 ? -33.544 19.586 24.170 1.00 96.25 887 ALA A CA 1
ATOM 6423 C C . ALA A 1 887 ? -33.338 19.777 25.684 1.00 96.25 887 ALA A C 1
ATOM 6425 O O . ALA A 1 887 ? -32.913 20.842 26.153 1.00 96.25 887 ALA A O 1
ATOM 6426 N N . ASP A 1 888 ? -33.620 18.731 26.457 1.00 95.31 888 ASP A N 1
ATOM 6427 C CA . ASP A 1 888 ? -33.520 18.723 27.911 1.00 95.31 888 ASP A CA 1
ATOM 6428 C C . ASP A 1 888 ? -32.060 18.803 28.375 1.00 95.31 888 ASP A C 1
ATOM 6430 O O . ASP A 1 888 ? -31.150 18.236 27.768 1.00 95.31 888 ASP A O 1
ATOM 6434 N N . GLN A 1 889 ? -31.829 19.465 29.508 1.00 93.12 889 GLN A N 1
ATOM 6435 C CA . GLN A 1 889 ? -30.518 19.521 30.158 1.00 93.12 889 GLN A CA 1
ATOM 6436 C C . GLN A 1 889 ? -30.636 19.446 31.691 1.00 93.12 889 GLN A C 1
ATOM 6438 O O . GLN A 1 889 ? -31.719 19.678 32.234 1.00 93.12 889 GLN A O 1
ATOM 6443 N N . PRO A 1 890 ? -29.545 19.159 32.429 1.00 86.00 890 PRO A N 1
ATOM 6444 C CA . PRO A 1 890 ? -29.621 18.981 33.871 1.00 86.00 890 PRO A CA 1
ATOM 6445 C C . PRO A 1 890 ? -30.010 20.242 34.644 1.00 86.00 890 PRO A C 1
ATOM 6447 O O . PRO A 1 890 ? -29.684 21.369 34.275 1.00 86.00 890 PRO A O 1
ATOM 6450 N N . GLY A 1 891 ? -30.634 20.017 35.802 1.00 85.81 891 GLY A N 1
ATOM 6451 C CA . GLY A 1 891 ? -30.816 21.028 36.840 1.00 85.81 891 GLY A CA 1
ATOM 6452 C C . GLY A 1 891 ? -31.946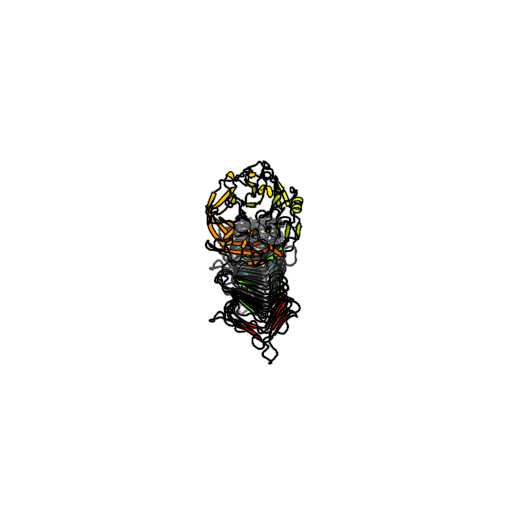 22.024 36.587 1.00 85.81 891 GLY A C 1
ATOM 6453 O O . GLY A 1 891 ? -33.099 21.623 36.457 1.00 85.81 891 GLY A O 1
ATOM 6454 N N . THR A 1 892 ? -31.657 23.330 36.682 1.00 86.44 892 THR A N 1
ATOM 6455 C CA . THR A 1 892 ? -32.693 24.396 36.614 1.00 86.44 892 THR A CA 1
ATOM 6456 C C . THR A 1 892 ? -32.507 25.389 35.467 1.00 86.44 892 THR A C 1
ATOM 6458 O O . THR A 1 892 ? -33.249 26.374 35.392 1.00 86.44 892 THR A O 1
ATOM 6461 N N . ALA A 1 893 ? -31.516 25.156 34.606 1.00 88.00 893 ALA A N 1
ATOM 6462 C CA . ALA A 1 893 ? -31.311 25.927 33.387 1.00 88.00 893 ALA A CA 1
ATOM 6463 C C . ALA A 1 893 ? -32.502 25.770 32.420 1.00 88.00 893 ALA A C 1
ATOM 6465 O O . ALA A 1 893 ? -33.257 24.804 32.489 1.00 88.00 893 ALA A O 1
ATOM 6466 N N . GLN A 1 894 ? -32.691 26.750 31.532 1.00 93.56 894 GLN A N 1
ATOM 6467 C CA . GLN A 1 894 ? -33.664 26.652 30.435 1.00 93.56 894 GLN A CA 1
ATOM 6468 C C . GLN A 1 894 ? -33.176 25.619 29.414 1.00 93.56 894 GLN A C 1
ATOM 6470 O O . GLN A 1 894 ? -31.987 25.627 29.117 1.00 93.56 894 GLN A O 1
ATOM 6475 N N . ASN A 1 895 ? -34.058 24.787 28.857 1.00 95.31 895 ASN A N 1
ATOM 6476 C CA . ASN A 1 895 ? -33.714 23.806 27.819 1.00 95.31 895 ASN A CA 1
ATOM 6477 C C . ASN A 1 895 ? -32.998 24.443 26.618 1.00 95.31 895 ASN A C 1
ATOM 6479 O O . ASN A 1 895 ? -33.068 25.657 26.409 1.00 95.31 895 ASN A O 1
ATOM 6483 N N . LEU A 1 896 ? -32.241 23.628 25.889 1.00 95.44 896 LEU A N 1
ATOM 6484 C CA . LEU A 1 896 ? -31.463 24.060 24.733 1.00 95.44 896 LEU A CA 1
ATOM 6485 C C . LEU A 1 896 ? -32.366 24.148 23.504 1.00 95.44 896 LEU A C 1
ATOM 6487 O O . LEU A 1 896 ? -33.168 23.251 23.252 1.00 95.44 896 LEU A O 1
ATOM 6491 N N . ASP A 1 897 ? -32.224 25.216 22.727 1.00 93.81 897 ASP A N 1
ATOM 6492 C CA . ASP A 1 897 ? -32.875 25.301 21.424 1.00 93.81 897 ASP A CA 1
ATOM 6493 C C . ASP A 1 897 ? -32.209 24.310 20.459 1.00 93.81 897 ASP A C 1
ATOM 6495 O O . ASP A 1 897 ? -31.035 24.468 20.120 1.00 93.81 897 ASP A O 1
ATOM 6499 N N . ALA A 1 898 ? -32.959 23.280 20.061 1.00 90.81 898 ALA A N 1
ATOM 6500 C CA . ALA A 1 898 ? -32.524 22.239 19.131 1.00 90.81 898 ALA A CA 1
ATOM 6501 C C . ALA A 1 898 ? -32.762 22.617 17.655 1.00 90.81 898 ALA A C 1
ATOM 6503 O O . ALA A 1 898 ? -32.516 21.793 16.772 1.00 90.81 898 ALA A O 1
ATOM 6504 N N . GLY A 1 899 ? -33.247 23.838 17.394 1.00 88.88 899 GLY A N 1
ATOM 6505 C CA . GLY A 1 899 ? -33.630 24.310 16.068 1.00 88.88 899 GLY A CA 1
ATOM 6506 C C . GLY A 1 899 ? -35.002 23.797 15.620 1.00 88.88 899 GLY A C 1
ATOM 6507 O O . GLY A 1 899 ? -35.772 23.236 16.397 1.00 88.88 899 GLY A O 1
ATOM 6508 N N . ASP A 1 900 ? -35.319 24.007 14.343 1.00 89.44 900 ASP A N 1
ATOM 6509 C CA . ASP A 1 900 ? -36.467 23.380 13.679 1.00 89.44 900 ASP A CA 1
ATOM 6510 C C . ASP A 1 900 ? -36.015 22.129 12.894 1.00 89.44 900 ASP A C 1
ATOM 6512 O O . ASP A 1 900 ? -34.967 21.547 13.165 1.00 89.44 900 ASP A O 1
ATOM 6516 N N . SER A 1 901 ? -36.807 21.663 11.924 1.00 91.56 901 SER A N 1
ATOM 6517 C CA . SER A 1 901 ? -36.441 20.500 11.104 1.00 91.56 901 SER A CA 1
ATOM 6518 C C . SER A 1 901 ? -35.464 20.801 9.959 1.00 91.56 901 SER A C 1
ATOM 6520 O O . SER A 1 901 ? -35.307 19.936 9.096 1.00 91.56 901 SER A O 1
ATOM 6522 N N . ARG A 1 902 ? -34.829 21.979 9.899 1.00 92.88 902 ARG A N 1
ATOM 6523 C CA . ARG A 1 902 ? -33.807 22.304 8.888 1.00 92.88 902 ARG A CA 1
ATOM 6524 C C . ARG A 1 902 ? -32.633 21.319 8.907 1.00 92.88 902 ARG A C 1
ATOM 6526 O O . ARG A 1 902 ? -32.351 20.664 9.908 1.00 92.88 902 ARG A O 1
ATOM 6533 N N . PHE A 1 903 ? -31.930 21.224 7.781 1.00 94.88 903 PHE A N 1
ATOM 6534 C CA . PHE A 1 903 ? -30.678 20.474 7.697 1.00 94.88 903 PHE A CA 1
ATOM 6535 C C . PHE A 1 903 ? -29.559 21.268 8.387 1.00 94.88 903 PHE A C 1
ATOM 6537 O O . PHE A 1 903 ? -29.218 22.358 7.935 1.00 94.88 903 PHE A O 1
ATOM 6544 N N . SER A 1 904 ? -29.009 20.736 9.483 1.00 90.56 904 SER A N 1
ATOM 6545 C CA . SER A 1 904 ? -27.927 21.392 10.238 1.00 90.56 904 SER A CA 1
ATOM 6546 C C . SER A 1 904 ? -26.555 21.252 9.566 1.00 90.56 904 SER A C 1
ATOM 6548 O O . SER A 1 904 ? -25.701 22.135 9.659 1.00 90.56 904 SER A O 1
ATOM 6550 N N . GLY A 1 905 ? -26.334 20.140 8.866 1.00 92.19 905 GLY A N 1
ATOM 6551 C CA . GLY A 1 905 ? -25.123 19.879 8.090 1.00 92.19 905 GLY A CA 1
ATOM 6552 C C . GLY A 1 905 ? -25.386 19.788 6.589 1.00 92.19 905 GLY A C 1
ATOM 6553 O O . GLY A 1 905 ? -26.523 19.889 6.127 1.00 92.19 905 GLY A O 1
ATOM 6554 N N . ASN A 1 906 ? -24.313 19.544 5.838 1.00 95.00 906 ASN A N 1
ATOM 6555 C CA . ASN A 1 906 ? -24.378 19.385 4.387 1.00 95.00 906 ASN A CA 1
ATOM 6556 C C . ASN A 1 906 ? -25.215 18.160 3.983 1.00 95.00 906 ASN A C 1
ATOM 6558 O O . ASN A 1 906 ? -25.200 17.123 4.653 1.00 95.00 906 ASN A O 1
ATOM 6562 N N . VAL A 1 907 ? -25.878 18.264 2.833 1.00 97.50 907 VAL A N 1
ATOM 6563 C CA . VAL A 1 907 ? -26.417 17.116 2.092 1.00 97.50 907 VAL A CA 1
ATOM 6564 C C . VAL A 1 907 ? -25.321 16.629 1.151 1.00 97.50 907 VAL A C 1
ATOM 6566 O O . VAL A 1 907 ? -24.671 17.446 0.504 1.00 97.50 907 VAL A O 1
ATOM 6569 N N . VAL A 1 908 ? -25.085 15.320 1.085 1.00 97.31 908 VAL A N 1
ATOM 6570 C CA . VAL A 1 908 ? -23.965 14.752 0.315 1.00 97.31 908 VAL A CA 1
ATOM 6571 C C . VAL A 1 908 ? -24.457 13.808 -0.773 1.00 97.31 908 VAL A C 1
ATOM 6573 O O . VAL A 1 908 ? -25.445 13.096 -0.580 1.00 97.31 908 VAL A O 1
ATOM 6576 N N . GLU A 1 909 ? -23.743 13.778 -1.892 1.00 96.00 909 GLU A N 1
ATOM 6577 C CA . GLU A 1 909 ? -23.965 12.830 -2.980 1.00 96.00 909 GLU A CA 1
ATOM 6578 C C . GLU A 1 909 ? -22.859 11.779 -3.017 1.00 96.00 909 GLU A C 1
ATOM 6580 O O . GLU A 1 909 ? -21.669 12.085 -2.927 1.00 96.00 909 GLU A O 1
ATOM 6585 N N . VAL A 1 910 ? -23.261 10.509 -3.104 1.00 93.31 910 VAL A N 1
ATOM 6586 C CA . VAL A 1 910 ? -22.340 9.375 -3.222 1.00 93.31 910 VAL A CA 1
ATOM 6587 C C . VAL A 1 910 ? -22.904 8.374 -4.220 1.00 93.31 910 VAL A C 1
ATOM 6589 O O . VAL A 1 910 ? -23.843 7.633 -3.916 1.00 93.31 910 VAL A O 1
ATOM 6592 N N . GLY A 1 911 ? -22.300 8.328 -5.410 1.00 90.56 911 GLY A N 1
ATOM 6593 C CA . GLY A 1 911 ? -22.887 7.609 -6.542 1.00 90.56 911 GLY A CA 1
ATOM 6594 C C . GLY A 1 911 ? -24.271 8.179 -6.859 1.00 90.56 911 GLY A C 1
ATOM 6595 O O . GLY A 1 911 ? -24.491 9.363 -6.682 1.00 90.56 911 GLY A O 1
ATOM 6596 N N . ASP A 1 912 ? -25.235 7.332 -7.218 1.00 90.31 912 ASP A N 1
ATOM 6597 C CA . ASP A 1 912 ? -26.592 7.778 -7.590 1.00 90.31 912 ASP A CA 1
ATOM 6598 C C . ASP A 1 912 ? -27.519 8.032 -6.366 1.00 90.31 912 ASP A C 1
ATOM 6600 O O . ASP A 1 912 ? -28.729 7.745 -6.412 1.00 90.31 912 ASP A O 1
ATOM 6604 N N . SER A 1 913 ? -26.962 8.438 -5.219 1.00 94.44 913 SER A N 1
ATOM 6605 C CA . SER A 1 913 ? -27.686 8.578 -3.947 1.00 94.44 913 SER A CA 1
ATOM 6606 C C . SER A 1 913 ? -27.385 9.903 -3.243 1.00 94.44 913 SER A C 1
ATOM 6608 O O . SER A 1 913 ? -26.239 10.181 -2.894 1.00 94.44 913 SER A O 1
ATOM 6610 N N . LEU A 1 914 ? -28.448 10.643 -2.913 1.00 96.88 914 LEU A N 1
ATOM 6611 C CA . LEU A 1 914 ? -28.413 11.791 -2.009 1.00 96.88 914 LEU A CA 1
ATOM 6612 C C . LEU A 1 914 ? -28.637 11.334 -0.566 1.00 96.88 914 LEU A C 1
ATOM 6614 O O . LEU A 1 914 ? -29.607 10.623 -0.275 1.00 96.88 914 LEU A O 1
ATOM 6618 N N . TRP A 1 915 ? -27.784 11.794 0.342 1.00 97.88 915 TRP A N 1
ATOM 6619 C CA . TRP A 1 915 ? -27.850 11.495 1.769 1.00 97.88 915 TRP A CA 1
ATOM 6620 C C . TRP A 1 915 ? -28.065 12.763 2.582 1.00 97.88 915 TRP A C 1
ATOM 6622 O O . TRP A 1 915 ? -27.323 13.736 2.456 1.00 97.88 915 TRP A O 1
ATOM 6632 N N . ALA A 1 916 ? -29.080 12.737 3.443 1.00 97.88 916 ALA A N 1
ATOM 6633 C CA . ALA A 1 916 ? -29.470 13.882 4.256 1.00 97.88 916 ALA A CA 1
ATOM 6634 C C . ALA A 1 916 ? -29.856 13.456 5.673 1.00 97.88 916 ALA A C 1
ATOM 6636 O O . ALA A 1 916 ? -30.407 12.368 5.874 1.00 97.88 916 ALA A O 1
ATOM 6637 N N . VAL A 1 917 ? -29.605 14.334 6.647 1.00 97.69 917 VAL A N 1
ATOM 6638 C CA . VAL A 1 917 ? -29.932 14.112 8.059 1.00 97.69 917 VAL A CA 1
ATOM 6639 C C . VAL A 1 917 ? -30.440 15.394 8.721 1.00 97.69 917 VAL A C 1
ATOM 6641 O O . VAL A 1 917 ? -29.922 16.471 8.448 1.00 97.69 917 VAL A O 1
ATOM 6644 N N . HIS A 1 918 ? -31.450 15.292 9.585 1.00 96.31 918 HIS A N 1
ATOM 6645 C CA . HIS A 1 918 ? -32.011 16.435 10.315 1.00 96.31 918 HIS A CA 1
ATOM 6646 C C . HIS A 1 918 ? -32.683 16.029 11.632 1.00 96.31 918 HIS A C 1
ATOM 6648 O O . HIS A 1 918 ? -32.976 14.848 11.856 1.00 96.31 918 HIS A O 1
ATOM 6654 N N . SER A 1 919 ? -32.929 17.013 12.499 1.00 95.88 919 SER A N 1
ATOM 6655 C CA . SER A 1 919 ? -33.631 16.829 13.771 1.00 95.88 919 SER A CA 1
ATOM 6656 C C . SER A 1 919 ? -35.152 16.805 13.594 1.00 95.88 919 SER A C 1
ATOM 6658 O O . SER A 1 919 ? -35.744 17.602 12.863 1.00 95.88 919 SER A O 1
ATOM 6660 N N . VAL A 1 920 ? -35.802 15.870 14.283 1.00 95.75 920 VAL A N 1
ATOM 6661 C CA . VAL A 1 920 ? -37.261 15.700 14.303 1.00 95.75 920 VAL A CA 1
ATOM 6662 C C . VAL A 1 920 ? -37.724 15.332 15.708 1.00 95.75 920 VAL A C 1
ATOM 6664 O O . VAL A 1 920 ? -36.936 14.847 16.517 1.00 95.75 920 VAL A O 1
ATOM 6667 N N . GLN A 1 921 ? -39.012 15.489 15.999 1.00 95.12 921 GLN A N 1
ATOM 6668 C CA . GLN A 1 921 ? -39.588 14.890 17.204 1.00 95.12 921 GLN A CA 1
ATOM 6669 C C . GLN A 1 921 ? -39.798 13.380 17.017 1.00 95.12 921 GLN A C 1
ATOM 6671 O O . GLN A 1 921 ? -40.401 12.944 16.030 1.00 95.12 921 GLN A O 1
ATOM 6676 N N . ASP A 1 922 ? -39.356 12.572 17.984 1.00 93.38 922 ASP A N 1
ATOM 6677 C CA . ASP A 1 922 ? -39.737 11.162 18.054 1.00 93.38 922 ASP A CA 1
ATOM 6678 C C . ASP A 1 922 ? -41.206 11.050 18.506 1.00 93.38 922 ASP A C 1
ATOM 6680 O O . ASP A 1 922 ? -41.536 11.433 19.632 1.00 93.38 922 ASP A O 1
ATOM 6684 N N . PRO A 1 923 ? -42.115 10.497 17.681 1.00 86.12 923 PRO A N 1
ATOM 6685 C CA . PRO A 1 923 ? -43.517 10.350 18.062 1.00 86.12 923 PRO A CA 1
ATOM 6686 C C . PRO A 1 923 ? -43.739 9.376 19.233 1.00 86.12 923 PRO A C 1
ATOM 6688 O O . PRO A 1 923 ? -44.831 9.369 19.807 1.00 86.12 923 PRO A O 1
ATOM 6691 N N . ALA A 1 924 ? -42.762 8.522 19.565 1.00 85.50 924 ALA A N 1
ATOM 6692 C CA . ALA A 1 924 ? -42.872 7.537 20.638 1.00 85.50 924 ALA A CA 1
ATOM 6693 C C . ALA A 1 924 ? -42.487 8.103 22.012 1.00 85.50 924 ALA A C 1
ATOM 6695 O O . ALA A 1 924 ? -43.209 7.867 22.984 1.00 85.50 924 ALA A O 1
ATOM 6696 N N . THR A 1 925 ? -41.367 8.822 22.098 1.00 87.69 925 THR A N 1
ATOM 6697 C CA . THR A 1 925 ? -40.838 9.371 23.360 1.00 87.69 925 THR A CA 1
ATOM 6698 C C . THR A 1 925 ? -41.219 10.833 23.566 1.00 87.69 925 THR A C 1
ATOM 6700 O O . THR A 1 925 ? -41.437 11.252 24.699 1.00 87.69 925 THR A O 1
ATOM 6703 N N . GLY A 1 926 ? -41.374 11.593 22.480 1.00 90.75 926 GLY A N 1
ATOM 6704 C CA . GLY A 1 926 ? -41.524 13.044 22.502 1.00 90.75 926 GLY A CA 1
ATOM 6705 C C . GLY A 1 926 ? -40.197 13.805 22.489 1.00 90.75 926 GLY A C 1
ATOM 6706 O O . GLY A 1 926 ? -40.266 15.023 22.348 1.00 90.75 926 GLY A O 1
ATOM 6707 N N . ASN A 1 927 ? -39.057 13.109 22.586 1.00 93.69 927 ASN A N 1
ATOM 6708 C CA . ASN A 1 927 ? -37.694 13.659 22.598 1.00 93.69 927 ASN A CA 1
ATOM 6709 C C . ASN A 1 927 ? -37.248 14.108 21.197 1.00 93.69 927 ASN A C 1
ATOM 6711 O O . ASN A 1 927 ? -37.873 13.762 20.184 1.00 93.69 927 ASN A O 1
ATOM 6715 N N . VAL A 1 928 ? -36.127 14.826 21.128 1.00 97.25 928 VAL A N 1
ATOM 6716 C CA . VAL A 1 928 ? -35.435 15.101 19.865 1.00 97.25 928 VAL A CA 1
ATOM 6717 C C . VAL A 1 928 ? -34.763 13.828 19.348 1.00 97.25 928 VAL A C 1
ATOM 6719 O O . VAL A 1 928 ? -34.060 13.128 20.077 1.00 97.25 928 VAL A O 1
ATOM 6722 N N . ALA A 1 929 ? -34.965 13.532 18.069 1.00 96.50 929 ALA A N 1
ATOM 6723 C CA . ALA A 1 929 ? -34.376 12.398 17.379 1.00 96.50 929 ALA A CA 1
ATOM 6724 C C . ALA A 1 929 ? -33.771 12.808 16.037 1.00 96.50 929 ALA A C 1
ATOM 6726 O O . ALA A 1 929 ? -34.092 13.849 15.463 1.00 96.50 929 ALA A O 1
ATOM 6727 N N . ILE A 1 930 ? -32.931 11.928 15.503 1.00 97.62 930 ILE A N 1
ATOM 6728 C CA . ILE A 1 930 ? -32.262 12.121 14.221 1.00 97.62 930 ILE A CA 1
ATOM 6729 C C . ILE A 1 930 ? -33.012 11.346 13.146 1.00 97.62 930 ILE A C 1
ATOM 6731 O O . ILE A 1 930 ? -33.185 10.132 13.250 1.00 97.62 930 ILE A O 1
ATOM 6735 N N . ARG A 1 931 ? -33.419 12.027 12.078 1.00 97.00 931 ARG A N 1
ATOM 6736 C CA . ARG A 1 931 ? -34.000 11.419 10.880 1.00 97.00 931 ARG A CA 1
ATOM 6737 C C . ARG A 1 931 ? -32.989 11.467 9.743 1.00 97.00 931 ARG A C 1
ATOM 6739 O O . ARG A 1 931 ? -32.454 12.531 9.457 1.00 97.00 931 ARG A O 1
ATOM 6746 N N . TRP A 1 932 ? -32.764 10.337 9.079 1.00 97.56 932 TRP A N 1
ATOM 6747 C CA . TRP A 1 932 ? -31.869 10.241 7.921 1.00 97.56 932 TRP A CA 1
ATOM 6748 C C . TRP A 1 932 ? -32.582 9.659 6.697 1.00 97.56 932 TRP A C 1
ATOM 6750 O O . TRP A 1 932 ? -33.558 8.910 6.835 1.00 97.56 932 TRP A O 1
ATOM 6760 N N . TYR A 1 933 ? -32.073 9.989 5.509 1.00 97.81 933 TYR A N 1
ATOM 6761 C CA . TYR A 1 933 ? -32.580 9.523 4.219 1.00 97.81 933 TYR A CA 1
ATOM 6762 C C . TYR A 1 933 ? -31.438 9.118 3.286 1.00 97.81 933 TYR A C 1
ATOM 6764 O O . TYR A 1 933 ? -30.417 9.796 3.237 1.00 97.81 933 TYR A O 1
ATOM 6772 N N . GLU A 1 934 ? -31.673 8.069 2.501 1.00 97.56 934 GLU A N 1
ATOM 6773 C CA . GLU A 1 934 ? -31.000 7.820 1.227 1.00 97.56 934 GLU A CA 1
ATOM 6774 C C . GLU A 1 934 ? -32.039 7.975 0.112 1.00 97.56 934 GLU A C 1
ATOM 6776 O O . GLU A 1 934 ? -33.076 7.297 0.109 1.00 97.56 934 GLU A O 1
ATOM 6781 N N . ILE A 1 935 ? -31.779 8.869 -0.834 1.00 97.50 935 ILE A N 1
ATOM 6782 C CA . ILE A 1 935 ? -32.699 9.226 -1.913 1.00 97.50 935 ILE A CA 1
ATOM 6783 C C . ILE A 1 935 ? -32.025 8.924 -3.246 1.00 97.50 935 ILE A C 1
ATOM 6785 O O . ILE A 1 935 ? -30.899 9.335 -3.487 1.00 97.50 935 ILE A O 1
ATOM 6789 N N . ASP A 1 936 ? -32.730 8.222 -4.126 1.00 95.56 936 ASP A N 1
ATOM 6790 C CA . ASP A 1 936 ? -32.300 7.996 -5.498 1.00 95.56 936 ASP A CA 1
ATOM 6791 C C . ASP A 1 936 ? -32.333 9.304 -6.293 1.00 95.56 936 ASP A C 1
ATOM 6793 O O . ASP A 1 936 ? -33.403 9.892 -6.501 1.00 95.56 936 ASP A O 1
ATOM 6797 N N . GLU A 1 937 ? -31.159 9.740 -6.731 1.00 92.56 937 GLU A N 1
ATOM 6798 C CA . GLU A 1 937 ? -30.947 11.046 -7.350 1.00 92.56 937 GLU A CA 1
ATOM 6799 C C . GLU A 1 937 ? -31.623 11.126 -8.737 1.00 92.56 937 GLU A C 1
ATOM 6801 O O . GLU A 1 937 ? -32.298 12.107 -9.059 1.00 92.56 937 GLU A O 1
ATOM 6806 N N . ALA A 1 938 ? -31.636 10.031 -9.502 1.00 91.12 938 ALA A N 1
ATOM 6807 C CA . ALA A 1 938 ? -32.283 9.975 -10.814 1.00 91.12 938 ALA A CA 1
ATOM 6808 C C . ALA A 1 938 ? -33.825 9.929 -10.758 1.00 91.12 938 ALA A C 1
ATOM 6810 O O . ALA A 1 938 ? -34.507 10.451 -11.648 1.00 91.12 938 ALA A O 1
ATOM 6811 N N . THR A 1 939 ? -34.404 9.260 -9.755 1.00 93.25 939 THR A N 1
ATOM 6812 C CA . THR A 1 939 ? -35.854 8.989 -9.691 1.00 93.25 939 THR A CA 1
ATOM 6813 C C . THR A 1 939 ? -36.618 9.815 -8.662 1.00 93.25 939 THR A C 1
ATOM 6815 O O . THR A 1 939 ? -37.851 9.790 -8.693 1.00 93.25 939 THR A O 1
ATOM 6818 N N . ASN A 1 940 ? -35.937 10.561 -7.784 1.00 94.06 940 ASN A N 1
ATOM 6819 C CA . ASN A 1 940 ? -36.541 11.317 -6.678 1.00 94.06 940 ASN A CA 1
ATOM 6820 C C . ASN A 1 940 ? -37.339 10.434 -5.706 1.00 94.06 940 ASN A C 1
ATOM 6822 O O . ASN A 1 940 ? -38.396 10.829 -5.206 1.00 94.06 940 ASN A O 1
ATOM 6826 N N . THR A 1 941 ? -36.861 9.213 -5.458 1.00 95.44 941 THR A N 1
ATOM 6827 C CA . THR A 1 941 ? -37.517 8.267 -4.547 1.00 95.44 941 THR A CA 1
ATOM 6828 C C . THR A 1 941 ? -36.631 7.941 -3.354 1.00 95.44 941 THR A C 1
ATOM 6830 O O . THR A 1 941 ? -35.427 7.767 -3.492 1.00 95.44 941 THR A O 1
ATOM 6833 N N . VAL A 1 942 ? -37.224 7.847 -2.162 1.00 96.94 942 VAL A N 1
ATOM 6834 C CA . VAL A 1 942 ? -36.510 7.400 -0.959 1.00 96.94 942 VAL A CA 1
ATOM 6835 C C . VAL A 1 942 ? -36.172 5.916 -1.113 1.00 96.94 942 VAL A C 1
ATOM 6837 O O . VAL A 1 942 ? -37.082 5.084 -1.167 1.00 96.94 942 VAL A O 1
ATOM 6840 N N . LYS A 1 943 ? -34.879 5.582 -1.166 1.00 94.81 943 LYS A N 1
ATOM 6841 C CA . LYS A 1 943 ? -34.382 4.197 -1.123 1.00 94.81 943 LYS A CA 1
ATOM 6842 C C . LYS A 1 943 ? -34.582 3.622 0.275 1.00 94.81 943 LYS A C 1
ATOM 6844 O O . LYS A 1 943 ? -35.125 2.529 0.433 1.00 94.81 943 LYS A O 1
ATOM 6849 N N . GLN A 1 944 ? -34.204 4.399 1.287 1.00 94.94 944 GLN A N 1
ATOM 6850 C CA . GLN A 1 944 ? -34.371 4.061 2.695 1.00 94.94 944 GLN A CA 1
ATOM 6851 C C . GLN A 1 944 ? -34.343 5.311 3.578 1.00 94.94 944 GLN A C 1
ATOM 6853 O O . GLN A 1 944 ? -33.881 6.378 3.184 1.00 94.94 944 GLN A O 1
ATOM 6858 N N . SER A 1 945 ? -34.883 5.173 4.783 1.00 95.50 945 SER A N 1
ATOM 6859 C CA . SER A 1 945 ? -34.881 6.214 5.807 1.00 95.50 945 SER A CA 1
ATOM 6860 C C . SER A 1 945 ? -35.032 5.574 7.178 1.00 95.50 945 SER A C 1
ATOM 6862 O O . SER A 1 945 ? -35.667 4.519 7.288 1.00 95.50 945 SER A O 1
ATOM 6864 N N . GLY A 1 946 ? -34.565 6.241 8.226 1.00 93.19 946 GLY A N 1
ATOM 6865 C CA . GLY A 1 946 ? -34.734 5.769 9.596 1.00 93.19 946 GLY A CA 1
ATOM 6866 C C . GLY A 1 946 ? -34.699 6.898 10.616 1.00 93.19 946 GLY A C 1
ATOM 6867 O O . GLY A 1 946 ? -34.239 8.000 10.324 1.00 93.19 946 GLY A O 1
ATOM 6868 N N . THR A 1 947 ? -35.196 6.603 11.815 1.00 94.25 947 THR A N 1
ATOM 6869 C CA . THR A 1 947 ? -35.110 7.493 12.977 1.00 94.25 947 THR A CA 1
ATOM 6870 C C . THR A 1 947 ? -34.182 6.858 14.005 1.00 94.25 947 THR A C 1
ATOM 6872 O O . THR A 1 947 ? -34.397 5.705 14.378 1.00 94.25 947 THR A O 1
ATOM 6875 N N . ILE A 1 948 ? -33.173 7.597 14.456 1.00 93.75 948 ILE A N 1
ATOM 6876 C CA . ILE A 1 948 ? -32.286 7.227 15.561 1.00 93.75 948 ILE A CA 1
ATOM 6877 C C . ILE A 1 948 ? -32.739 8.034 16.778 1.00 93.75 948 ILE A C 1
ATOM 6879 O O . ILE A 1 948 ? -32.694 9.264 16.756 1.00 93.75 948 ILE A O 1
ATOM 6883 N N . SER A 1 949 ? -33.215 7.346 17.813 1.00 91.00 949 SER A N 1
ATOM 6884 C CA . SER A 1 949 ? -33.727 7.959 19.039 1.00 91.00 949 SER A CA 1
ATOM 6885 C C . SER A 1 949 ? -33.304 7.178 20.280 1.00 91.00 949 SER A C 1
ATOM 6887 O O . SER A 1 949 ? -32.842 6.037 20.193 1.00 91.00 949 SER A O 1
ATOM 6889 N N . HIS A 1 950 ? -33.465 7.809 21.440 1.00 87.06 950 HIS A N 1
ATOM 6890 C CA . HIS A 1 950 ? -33.176 7.233 22.746 1.00 87.06 950 HIS A CA 1
ATOM 6891 C C . HIS A 1 950 ? -34.350 7.489 23.701 1.00 87.06 950 HIS A C 1
ATOM 6893 O O . HIS A 1 950 ? -34.991 8.539 23.596 1.00 87.06 950 HIS A O 1
ATOM 6899 N N . PRO A 1 951 ? -34.655 6.568 24.640 1.00 80.06 951 PRO A N 1
ATOM 6900 C CA . PRO A 1 951 ? -35.740 6.764 25.604 1.00 80.06 951 PRO A CA 1
ATOM 6901 C C . PRO A 1 951 ? -35.555 8.006 26.485 1.00 80.06 951 PRO A C 1
ATOM 6903 O O . PRO A 1 951 ? -36.540 8.673 26.790 1.00 80.06 951 PRO A O 1
ATOM 6906 N N . ASP A 1 952 ? -34.309 8.327 26.844 1.00 83.12 952 ASP A N 1
ATOM 6907 C CA . ASP A 1 952 ? -33.993 9.386 27.814 1.00 83.12 952 ASP A CA 1
ATOM 6908 C C . ASP A 1 952 ? -33.161 10.553 27.259 1.00 83.12 952 ASP A C 1
ATOM 6910 O O . ASP A 1 952 ? -33.016 11.551 27.956 1.00 83.12 952 ASP A O 1
ATOM 6914 N N . LEU A 1 953 ? -32.570 10.427 26.062 1.00 90.81 953 LEU A N 1
ATOM 6915 C CA . LEU A 1 953 ? -31.661 11.437 25.500 1.00 90.81 953 LEU A CA 1
ATOM 6916 C C . LEU A 1 953 ? -32.319 12.124 24.304 1.00 90.81 953 LEU A C 1
ATOM 6918 O O . LEU A 1 953 ? -32.959 11.461 23.486 1.00 90.81 953 LEU A O 1
ATOM 6922 N N . ASP A 1 954 ? -32.087 13.427 24.197 1.00 97.06 954 ASP A N 1
ATOM 6923 C CA . ASP A 1 954 ? -32.362 14.240 23.020 1.00 97.06 954 ASP A CA 1
ATOM 6924 C C . ASP A 1 954 ? -31.140 14.225 22.101 1.00 97.06 954 ASP A C 1
ATOM 6926 O O . ASP A 1 954 ? -30.039 14.553 22.543 1.00 97.06 954 ASP A O 1
ATOM 6930 N N . TYR A 1 955 ? -31.318 13.846 20.832 1.00 97.12 955 TYR A N 1
ATOM 6931 C CA . TYR A 1 955 ? -30.262 13.817 19.812 1.00 97.12 955 TYR A CA 1
ATOM 6932 C C . TYR A 1 955 ? -30.487 14.910 18.766 1.00 97.12 955 TYR A C 1
ATOM 6934 O O . TYR A 1 955 ? -31.405 14.807 17.951 1.00 97.12 955 TYR A O 1
ATOM 6942 N N . PHE A 1 956 ? -29.652 15.949 18.767 1.00 96.44 956 PHE A N 1
ATOM 6943 C CA . PHE A 1 956 ? -29.909 17.189 18.029 1.00 96.44 956 PHE A CA 1
ATOM 6944 C C . PHE A 1 956 ? -28.684 17.721 17.277 1.00 96.44 956 PHE A C 1
ATOM 6946 O O . PHE A 1 956 ? -27.549 17.327 17.549 1.00 96.44 956 PHE A O 1
ATOM 6953 N N . CYS A 1 957 ? -28.945 18.604 16.306 1.00 95.69 957 CYS A N 1
ATOM 6954 C CA . CYS A 1 957 ? -27.950 19.223 15.418 1.00 95.69 957 CYS A CA 1
ATOM 6955 C C . CYS A 1 957 ? -27.076 18.206 14.655 1.00 95.69 957 CYS A C 1
ATOM 6957 O O . CYS A 1 957 ? -25.849 18.233 14.774 1.00 95.69 957 CYS A O 1
ATOM 6959 N N . PRO A 1 958 ? -27.676 17.263 13.899 1.00 97.56 958 PRO A N 1
ATOM 6960 C CA . PRO A 1 958 ? -26.921 16.206 13.250 1.00 97.56 958 PRO A CA 1
ATOM 6961 C C . PRO A 1 958 ? -26.243 16.662 11.952 1.00 97.56 958 PRO A C 1
ATOM 6963 O O . PRO A 1 958 ? -26.758 17.496 11.209 1.00 97.56 958 PRO A O 1
ATOM 6966 N N . SER A 1 959 ? -25.135 16.011 11.615 1.00 98.12 959 SER A N 1
ATOM 6967 C CA . SER A 1 959 ? -24.485 16.081 10.301 1.00 98.12 959 SER A CA 1
ATOM 6968 C C . SER A 1 959 ? -24.085 14.689 9.825 1.00 98.12 959 SER A C 1
ATOM 6970 O O . SER A 1 959 ? -23.843 13.809 10.647 1.00 98.12 959 SER A O 1
ATOM 6972 N N . ILE A 1 960 ? -24.033 14.470 8.508 1.00 98.19 960 ILE A N 1
ATOM 6973 C CA . ILE A 1 960 ? -23.797 13.153 7.903 1.00 98.19 960 ILE A CA 1
ATOM 6974 C C . ILE A 1 960 ? -22.640 13.196 6.907 1.00 98.19 960 ILE A C 1
ATOM 6976 O O . ILE A 1 960 ? -22.489 14.154 6.156 1.00 98.19 960 ILE A O 1
ATOM 6980 N N . ALA A 1 961 ? -21.862 12.121 6.870 1.00 97.44 961 ALA A N 1
ATOM 6981 C CA . ALA A 1 961 ? -20.940 11.825 5.786 1.00 97.44 961 ALA A CA 1
ATOM 6982 C C . ALA A 1 961 ? -21.061 10.355 5.392 1.00 97.44 961 ALA A C 1
ATOM 6984 O O . ALA A 1 961 ? -21.294 9.491 6.240 1.00 97.44 961 ALA A O 1
ATOM 6985 N N . VAL A 1 962 ? -20.881 10.081 4.103 1.00 95.50 962 VAL A N 1
ATOM 6986 C CA . VAL A 1 962 ? -20.980 8.739 3.525 1.00 95.50 962 VAL A CA 1
ATOM 6987 C C . VAL A 1 962 ? -19.807 8.532 2.577 1.00 95.50 962 VAL A C 1
ATOM 6989 O O . VAL A 1 962 ? -19.447 9.451 1.844 1.00 95.50 962 VAL A O 1
ATOM 6992 N N . ASN A 1 963 ? -19.193 7.350 2.595 1.00 91.94 963 ASN A N 1
ATOM 6993 C CA . ASN A 1 963 ? -18.159 6.987 1.625 1.00 91.94 963 ASN A CA 1
ATOM 6994 C C . ASN A 1 963 ? -18.709 6.044 0.541 1.00 91.94 963 ASN A C 1
ATOM 6996 O O . ASN A 1 963 ? -19.786 5.459 0.663 1.00 91.94 963 ASN A O 1
ATOM 7000 N N . ALA A 1 964 ? -17.931 5.846 -0.525 1.00 87.56 964 ALA A N 1
ATOM 7001 C CA . ALA A 1 964 ? -18.298 4.949 -1.623 1.00 87.56 964 ALA A CA 1
ATOM 7002 C C . ALA A 1 964 ? -18.399 3.462 -1.214 1.00 87.56 964 ALA A C 1
ATOM 7004 O O . ALA A 1 964 ? -18.984 2.668 -1.952 1.00 87.56 964 ALA A O 1
ATOM 7005 N N . SER A 1 965 ? -17.845 3.079 -0.059 1.00 82.38 965 SER A N 1
ATOM 7006 C CA . SER A 1 965 ? -17.939 1.723 0.503 1.00 82.38 965 SER A CA 1
ATOM 7007 C C . SER A 1 965 ? -19.286 1.458 1.188 1.00 82.38 965 SER A C 1
ATOM 7009 O O . SER A 1 965 ? -19.592 0.309 1.499 1.00 82.38 965 SER A O 1
ATOM 7011 N N . GLY A 1 966 ? -20.107 2.494 1.387 1.00 84.69 966 GLY A N 1
ATOM 7012 C CA . GLY A 1 966 ? -21.396 2.402 2.067 1.00 84.69 966 GLY A CA 1
ATOM 7013 C C . GLY A 1 966 ? -21.319 2.607 3.581 1.00 84.69 966 GLY A C 1
ATOM 7014 O O . GLY A 1 966 ? -22.334 2.399 4.252 1.00 84.69 966 GLY A O 1
ATOM 7015 N N . ASP A 1 967 ? -20.168 3.022 4.118 1.00 88.31 967 ASP A N 1
ATOM 7016 C CA . ASP A 1 967 ? -20.046 3.459 5.508 1.00 88.31 967 ASP A CA 1
ATOM 7017 C C . ASP A 1 967 ? -20.662 4.849 5.668 1.00 88.31 967 ASP A C 1
ATOM 7019 O O . ASP A 1 967 ? -20.455 5.747 4.848 1.00 88.31 967 ASP A O 1
ATOM 7023 N N . VAL A 1 968 ? -21.403 5.027 6.755 1.00 93.38 968 VAL A N 1
ATOM 7024 C CA . VAL A 1 968 ? -22.141 6.239 7.097 1.00 93.38 968 VAL A CA 1
ATOM 7025 C C . VAL A 1 968 ? -21.705 6.679 8.486 1.00 93.38 968 VAL A C 1
ATOM 7027 O O . VAL A 1 968 ? -21.720 5.880 9.415 1.00 93.38 968 VAL A O 1
ATOM 7030 N N . VAL A 1 969 ? -21.360 7.947 8.675 1.00 96.06 969 VAL A N 1
ATOM 7031 C CA . VAL A 1 969 ? -21.115 8.519 10.006 1.00 96.06 969 VAL A CA 1
ATOM 7032 C C . VAL A 1 969 ? -22.053 9.693 10.204 1.00 96.06 969 VAL A C 1
ATOM 7034 O O . VAL A 1 969 ? -22.123 10.578 9.353 1.00 96.06 969 VAL A O 1
ATOM 7037 N N . ILE A 1 970 ? -22.771 9.696 11.326 1.00 98.19 970 ILE A N 1
ATOM 7038 C CA . ILE A 1 970 ? -23.609 10.816 11.749 1.00 98.19 970 ILE A CA 1
ATOM 7039 C C . ILE A 1 970 ? -23.058 11.360 13.065 1.00 98.19 970 ILE A C 1
ATOM 7041 O O . ILE A 1 970 ? -23.060 10.643 14.064 1.00 9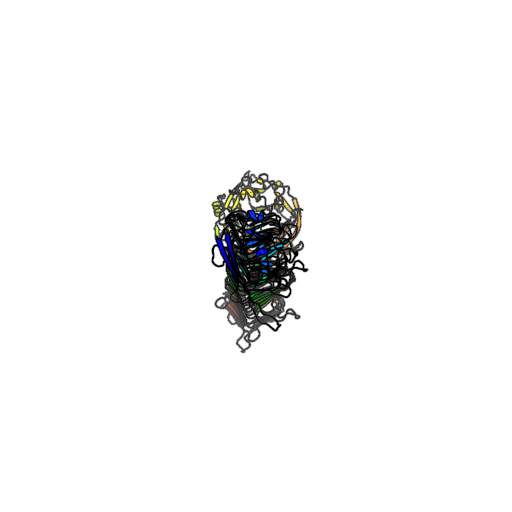8.19 970 ILE A O 1
ATOM 7045 N N . GLY A 1 971 ? -22.590 12.606 13.069 1.00 97.81 971 GLY A N 1
ATOM 7046 C CA . GLY A 1 971 ? -22.199 13.340 14.276 1.00 97.81 971 GLY A CA 1
ATOM 7047 C C . GLY A 1 971 ? -23.346 14.202 14.797 1.00 97.81 971 GLY A C 1
ATOM 7048 O O . GLY A 1 971 ? -24.143 14.683 13.994 1.00 97.81 971 GLY A O 1
ATOM 7049 N N . PHE A 1 972 ? -23.466 14.354 16.117 1.00 97.94 972 PHE A N 1
ATOM 7050 C CA . PHE A 1 972 ? -24.542 15.121 16.758 1.00 97.94 972 PHE A CA 1
ATOM 7051 C C . PHE A 1 972 ? -24.226 15.475 18.223 1.00 97.94 972 PHE A C 1
ATOM 7053 O O . PHE A 1 972 ? -23.310 14.913 18.831 1.00 97.94 972 PHE A O 1
ATOM 7060 N N . SER A 1 973 ? -25.027 16.361 18.821 1.00 97.56 973 SER A N 1
ATOM 7061 C CA . SER A 1 973 ? -25.040 16.600 20.271 1.00 97.56 973 SER A CA 1
ATOM 7062 C C . SER A 1 973 ? -26.124 15.762 20.959 1.00 97.56 973 SER A C 1
ATOM 7064 O O . SER A 1 973 ? -27.200 15.538 20.401 1.00 97.56 973 SER A O 1
ATOM 7066 N N . ALA A 1 974 ? -25.851 15.308 22.186 1.00 96.62 974 ALA A N 1
ATOM 7067 C CA . ALA A 1 974 ? -26.815 14.587 23.019 1.00 96.62 974 ALA A CA 1
ATOM 7068 C C . ALA A 1 974 ? -26.927 15.177 24.431 1.00 96.62 974 ALA A C 1
ATOM 7070 O O . ALA A 1 974 ? -25.907 15.491 25.053 1.00 96.62 974 ALA A O 1
ATOM 7071 N N . SER A 1 975 ? -28.148 15.296 24.958 1.00 95.38 975 SER A N 1
ATOM 7072 C CA . SER A 1 975 ? -28.416 15.788 26.319 1.00 95.38 975 SER A CA 1
ATOM 7073 C C . SER A 1 975 ? -29.664 15.153 26.939 1.00 95.38 975 SER A C 1
ATOM 7075 O O . SER A 1 975 ? -30.434 14.478 26.262 1.00 95.38 975 SER A O 1
ATOM 7077 N N . SER A 1 976 ? -29.837 15.316 28.252 1.00 92.56 976 SER A N 1
ATOM 7078 C CA . SER A 1 976 ? -31.065 14.954 28.971 1.00 92.56 976 SER A CA 1
ATOM 7079 C C . SER A 1 976 ? -31.187 15.718 30.287 1.00 92.56 976 SER A C 1
ATOM 7081 O O . SER A 1 976 ? -30.258 16.391 30.733 1.00 92.56 976 SER A O 1
ATOM 7083 N N . ASN A 1 977 ? -32.280 15.485 31.015 1.00 86.50 977 ASN A N 1
ATOM 7084 C CA . ASN A 1 977 ? -32.451 15.943 32.399 1.00 86.50 977 ASN A CA 1
ATOM 7085 C C . ASN A 1 977 ? -31.331 15.496 33.371 1.00 86.50 977 ASN A C 1
ATOM 7087 O O . ASN A 1 977 ? -31.209 16.068 34.455 1.00 86.50 977 ASN A O 1
ATOM 7091 N N . ASN A 1 978 ? -30.523 14.487 33.017 1.00 81.50 978 ASN A N 1
ATOM 7092 C CA . ASN A 1 978 ? -29.417 13.980 33.842 1.00 81.50 978 ASN A CA 1
ATOM 7093 C C . ASN A 1 978 ? -28.035 14.115 33.179 1.00 81.50 978 ASN A C 1
ATOM 7095 O O . ASN A 1 978 ? -27.028 13.869 33.841 1.00 81.50 978 ASN A O 1
ATOM 7099 N N . GLN A 1 979 ? -27.967 14.519 31.908 1.00 84.94 979 GLN A N 1
ATOM 7100 C CA . GLN A 1 979 ? -26.726 14.635 31.146 1.00 84.94 979 GLN A CA 1
ATOM 7101 C C . GLN A 1 979 ? -26.615 15.997 30.457 1.00 84.94 979 GLN A C 1
ATOM 7103 O O . GLN A 1 979 ? -27.474 16.389 29.671 1.00 84.94 979 GLN A O 1
ATOM 7108 N N . ALA A 1 980 ? -25.519 16.705 30.732 1.00 86.44 980 ALA A N 1
ATOM 7109 C CA . ALA A 1 980 ? -25.165 17.936 30.033 1.00 86.44 980 ALA A CA 1
ATOM 7110 C C . ALA A 1 980 ? -24.909 17.673 28.543 1.00 86.44 980 ALA A C 1
ATOM 7112 O O . ALA A 1 980 ? -24.443 16.588 28.190 1.00 86.44 980 ALA A O 1
ATOM 7113 N N . ALA A 1 981 ? -25.141 18.669 27.681 1.00 95.19 981 ALA A N 1
ATOM 7114 C CA . ALA A 1 981 ? -24.920 18.495 26.248 1.00 95.19 981 ALA A CA 1
ATOM 7115 C C . ALA A 1 981 ? -23.483 18.039 25.950 1.00 95.19 981 ALA A C 1
ATOM 7117 O O . ALA A 1 981 ? -22.494 18.652 26.365 1.00 95.19 981 ALA A O 1
ATOM 7118 N N . SER A 1 982 ? -23.407 16.894 25.288 1.00 91.31 982 SER A N 1
ATOM 7119 C CA . SER A 1 982 ? -22.219 16.080 25.058 1.00 91.31 982 SER A CA 1
ATOM 7120 C C . SER A 1 982 ? -22.070 15.823 23.560 1.00 91.31 982 SER A C 1
ATOM 7122 O O . SER A 1 982 ? -23.069 15.791 22.843 1.00 91.31 982 SER A O 1
ATOM 7124 N N . ALA A 1 983 ? -20.846 15.603 23.087 1.00 95.38 983 ALA A N 1
ATOM 7125 C CA . ALA A 1 983 ? -20.581 15.306 21.680 1.00 95.38 983 ALA A CA 1
ATOM 7126 C C . ALA A 1 983 ? -20.696 13.802 21.414 1.00 95.38 983 ALA A C 1
ATOM 7128 O O . ALA A 1 983 ? -20.078 13.007 22.127 1.00 95.38 983 ALA A O 1
ATOM 7129 N N . TYR A 1 984 ? -21.440 13.419 20.377 1.00 95.31 984 TYR A N 1
ATOM 7130 C CA . TYR A 1 984 ? -21.700 12.033 19.994 1.00 95.31 984 TYR A CA 1
ATOM 7131 C C . TYR A 1 984 ? -21.490 11.808 18.494 1.00 95.31 984 TYR A C 1
ATOM 7133 O O . TYR A 1 984 ? -21.550 12.730 17.680 1.00 95.31 984 TYR A O 1
ATOM 7141 N N . ALA A 1 985 ? -21.272 10.550 18.123 1.00 95.94 985 ALA A N 1
ATOM 7142 C CA . ALA A 1 985 ? -21.409 10.094 16.749 1.00 95.94 985 ALA A CA 1
ATOM 7143 C C . ALA A 1 985 ? -22.006 8.692 16.693 1.00 95.94 985 ALA A C 1
ATOM 7145 O O . ALA A 1 985 ? -21.932 7.931 17.650 1.00 95.94 985 ALA A O 1
ATOM 7146 N N . VAL A 1 986 ? -22.575 8.315 15.559 1.00 90.56 986 VAL A N 1
ATOM 7147 C CA . VAL A 1 986 ? -23.036 6.954 15.294 1.00 90.56 986 VAL A CA 1
ATOM 7148 C C . VAL A 1 986 ? -22.584 6.534 13.908 1.00 90.56 986 VAL A C 1
ATOM 7150 O O . VAL A 1 986 ? -22.574 7.340 12.977 1.00 90.56 986 VAL A O 1
ATOM 7153 N N . VAL A 1 987 ? -22.191 5.271 13.777 1.00 87.88 987 VAL A N 1
ATOM 7154 C CA . VAL A 1 987 ? -21.689 4.726 12.519 1.00 87.88 987 VAL A CA 1
ATOM 7155 C C . VAL A 1 987 ? -22.674 3.715 11.976 1.00 87.88 987 VAL A C 1
ATOM 7157 O O . VAL A 1 987 ? -23.162 2.859 12.706 1.00 87.88 987 VAL A O 1
ATOM 7160 N N . GLY A 1 988 ? -22.999 3.841 10.700 1.00 83.44 988 GLY A N 1
ATOM 7161 C CA . GLY A 1 988 ? -23.834 2.920 9.961 1.00 83.44 988 GLY A CA 1
ATOM 7162 C C . GLY A 1 988 ? -23.085 2.275 8.811 1.00 83.44 988 GLY A C 1
ATOM 7163 O O . GLY A 1 988 ? -22.129 2.828 8.285 1.00 83.44 988 GLY A O 1
ATOM 7164 N N . GLU A 1 989 ? -23.548 1.100 8.412 1.00 81.44 989 GLU A N 1
ATOM 7165 C CA . GLU A 1 989 ? -23.048 0.387 7.241 1.00 81.44 989 GLU A CA 1
ATOM 7166 C C . GLU A 1 989 ? -24.221 0.030 6.337 1.00 81.44 989 GLU A C 1
ATOM 7168 O O . GLU A 1 989 ? -25.222 -0.542 6.787 1.00 81.44 989 GLU A O 1
ATOM 7173 N N . THR A 1 990 ? -24.081 0.340 5.053 1.00 78.81 990 THR A N 1
ATOM 7174 C CA . THR A 1 990 ? -25.043 -0.009 4.013 1.00 78.81 990 THR A CA 1
ATOM 7175 C C . THR A 1 990 ? -24.624 -1.305 3.338 1.00 78.81 990 THR A C 1
ATOM 7177 O O . THR A 1 990 ? -23.749 -1.325 2.479 1.00 78.81 990 THR A O 1
ATOM 7180 N N . SER A 1 991 ? -25.296 -2.404 3.683 1.00 73.31 991 SER A N 1
ATOM 7181 C CA . SER A 1 991 ? -25.061 -3.714 3.071 1.00 73.31 991 SER A CA 1
ATOM 7182 C C . SER A 1 991 ? -26.345 -4.256 2.447 1.00 73.31 991 SER A C 1
ATOM 7184 O O . SER A 1 991 ? -27.431 -4.189 3.022 1.00 73.31 991 SER A O 1
ATOM 7186 N N . ALA A 1 992 ? -26.238 -4.767 1.215 1.00 71.06 992 ALA A N 1
ATOM 7187 C CA . ALA A 1 992 ? -27.371 -5.287 0.439 1.00 71.06 992 ALA A CA 1
ATOM 7188 C C . ALA A 1 992 ? -28.580 -4.322 0.339 1.00 71.06 992 ALA A C 1
ATOM 7190 O O . ALA A 1 992 ? -29.729 -4.766 0.304 1.00 71.06 992 ALA A O 1
ATOM 7191 N N . GLY A 1 993 ? -28.316 -3.010 0.277 1.00 71.19 993 GLY A N 1
ATOM 7192 C CA . GLY A 1 993 ? -29.341 -1.966 0.149 1.00 71.19 993 GLY A CA 1
ATOM 7193 C C . GLY A 1 993 ? -30.084 -1.626 1.445 1.00 71.19 993 GLY A C 1
ATOM 7194 O O . GLY A 1 993 ? -31.175 -1.069 1.376 1.00 71.19 993 GLY A O 1
ATOM 7195 N N . ALA A 1 994 ? -29.537 -1.991 2.609 1.00 79.25 994 ALA A N 1
ATOM 7196 C CA . ALA A 1 994 ? -30.062 -1.591 3.910 1.00 79.25 994 ALA A CA 1
ATOM 7197 C C . ALA A 1 994 ? -28.937 -1.066 4.811 1.00 79.25 994 ALA A C 1
ATOM 7199 O O . ALA A 1 994 ? -27.924 -1.742 4.999 1.00 79.25 994 ALA A O 1
ATOM 7200 N N . THR A 1 995 ? -29.143 0.106 5.406 1.00 82.69 995 THR A N 1
ATOM 7201 C CA . THR A 1 995 ? -28.217 0.725 6.357 1.00 82.69 995 THR A CA 1
ATOM 7202 C C . THR A 1 995 ? -28.551 0.313 7.782 1.00 82.69 995 THR A C 1
ATOM 7204 O O . THR A 1 995 ? -29.705 0.378 8.217 1.00 82.69 995 THR A O 1
ATOM 7207 N N . ARG A 1 996 ? -27.535 -0.118 8.532 1.00 78.12 996 ARG A N 1
ATOM 7208 C CA . ARG A 1 996 ? -27.648 -0.471 9.952 1.00 78.12 996 ARG A CA 1
ATOM 7209 C C . ARG A 1 996 ? -26.670 0.356 10.763 1.00 78.12 996 ARG A C 1
ATOM 7211 O O . ARG A 1 996 ? -25.481 0.292 10.488 1.00 78.12 996 ARG A O 1
ATOM 7218 N N . PHE A 1 997 ? -27.175 1.079 11.755 1.00 80.88 997 PHE A N 1
ATOM 7219 C CA . PHE A 1 997 ? -26.368 1.885 12.669 1.00 80.88 997 PHE A CA 1
ATOM 7220 C C . PHE A 1 997 ? -25.957 1.093 13.915 1.00 80.88 997 PHE A C 1
ATOM 7222 O O . PHE A 1 997 ? -26.723 0.262 14.409 1.00 80.88 997 PHE A O 1
ATOM 7229 N N . SER A 1 998 ? -24.748 1.359 14.404 1.00 70.12 998 SER A N 1
ATOM 7230 C CA . SER A 1 998 ? -24.227 0.903 15.688 1.00 70.12 998 SER A CA 1
ATOM 7231 C C . SER A 1 998 ? -24.929 1.609 16.849 1.00 70.12 998 SER A C 1
ATOM 7233 O O . SER A 1 998 ? -25.733 2.525 16.663 1.00 70.12 998 SER A O 1
ATOM 7235 N N . THR A 1 999 ? -24.578 1.231 18.076 1.00 73.06 999 THR A N 1
ATOM 7236 C CA . THR A 1 999 ? -24.839 2.092 19.233 1.00 73.06 999 THR A CA 1
ATOM 7237 C C . THR A 1 999 ? -24.085 3.418 19.052 1.00 73.06 999 THR A C 1
ATOM 7239 O O . THR A 1 999 ? -22.937 3.388 18.587 1.00 73.06 999 THR A O 1
ATOM 7242 N N . PRO A 1 1000 ? -24.696 4.572 19.381 1.00 81.88 1000 PRO A N 1
ATOM 7243 C CA . PRO A 1 1000 ? -23.984 5.842 19.447 1.00 81.88 1000 PRO A CA 1
ATOM 7244 C C . PRO A 1 1000 ? -22.759 5.800 20.367 1.00 81.88 1000 PRO A C 1
ATOM 7246 O O . PRO A 1 1000 ? -22.770 5.162 21.416 1.00 81.88 1000 PRO A O 1
ATOM 7249 N N . ILE A 1 1001 ? -21.717 6.516 19.968 1.00 79.62 1001 ILE A N 1
ATOM 7250 C CA . ILE A 1 1001 ? -20.423 6.645 20.629 1.00 79.62 1001 ILE A CA 1
ATOM 7251 C C . ILE A 1 1001 ? -20.358 8.037 21.254 1.00 79.62 1001 ILE A C 1
ATOM 7253 O O . ILE A 1 1001 ? -20.460 9.039 20.542 1.00 79.62 1001 ILE A O 1
ATOM 7257 N N . GLU A 1 1002 ? -20.151 8.112 22.567 1.00 84.69 1002 GLU A N 1
ATOM 7258 C CA . GLU A 1 1002 ? -19.855 9.379 23.238 1.00 84.69 1002 GLU A CA 1
ATOM 7259 C C . GLU A 1 1002 ? -18.411 9.802 22.930 1.00 84.69 1002 GLU A C 1
ATOM 7261 O O . GLU A 1 1002 ? -17.449 9.142 23.318 1.00 84.69 1002 GLU A O 1
ATOM 7266 N N . LEU A 1 1003 ? -18.251 10.917 22.219 1.00 78.75 1003 LEU A N 1
ATOM 7267 C CA . LEU A 1 1003 ? -16.949 11.472 21.841 1.00 78.75 1003 LEU A CA 1
ATOM 7268 C C . LEU A 1 1003 ? -16.349 12.331 22.956 1.00 78.75 1003 LEU A C 1
ATOM 7270 O O . LEU A 1 1003 ? -15.121 12.452 23.055 1.00 78.75 1003 LEU A O 1
ATOM 7274 N N . GLN A 1 1004 ? -17.220 12.993 23.725 1.00 83.38 1004 GLN A N 1
ATOM 7275 C CA . GLN A 1 1004 ? -16.872 13.847 24.856 1.00 83.38 1004 GLN A CA 1
ATOM 7276 C C . GLN A 1 1004 ? -18.103 14.130 25.734 1.00 83.38 1004 GLN A C 1
ATOM 7278 O O . GLN A 1 1004 ? -19.036 14.807 25.298 1.00 83.38 1004 GLN A O 1
ATOM 7283 N N . ALA A 1 1005 ? -18.053 13.698 26.997 1.00 78.81 1005 ALA A N 1
ATOM 7284 C CA . ALA A 1 1005 ? -19.055 14.032 28.007 1.00 78.81 1005 ALA A CA 1
ATOM 7285 C C . ALA A 1 1005 ? -19.047 15.529 28.358 1.00 78.81 1005 ALA A C 1
ATOM 7287 O O . ALA A 1 1005 ? -17.983 16.108 28.634 1.00 78.81 1005 ALA A O 1
ATOM 7288 N N . GLY A 1 1006 ? -20.238 16.122 28.431 1.00 82.00 1006 GLY A N 1
ATOM 7289 C CA . GLY A 1 1006 ? -20.475 17.470 28.939 1.00 82.00 1006 GLY A CA 1
ATOM 7290 C C . GLY A 1 1006 ? -20.282 17.567 30.457 1.00 82.00 1006 GLY A C 1
ATOM 7291 O O . GLY A 1 1006 ? -20.577 16.632 31.198 1.00 82.00 1006 GLY A O 1
ATOM 7292 N N . GLN A 1 1007 ? -19.787 18.708 30.940 1.00 84.12 1007 GLN A N 1
ATOM 7293 C CA . GLN A 1 1007 ? -19.336 18.886 32.332 1.00 84.12 1007 GLN A CA 1
ATOM 7294 C C . GLN A 1 1007 ? -20.178 19.885 33.151 1.00 84.12 1007 GLN A C 1
ATOM 7296 O O . GLN A 1 1007 ? -19.805 20.236 34.273 1.00 84.12 1007 GLN A O 1
ATOM 7301 N N . GLY A 1 1008 ? -21.305 20.382 32.628 1.00 83.50 1008 GLY A N 1
ATOM 7302 C CA . GLY A 1 1008 ? -22.168 21.305 33.372 1.00 83.50 1008 GLY A CA 1
ATOM 7303 C C . GLY A 1 1008 ? -23.413 21.775 32.622 1.00 83.50 1008 GLY A C 1
ATOM 7304 O O . GLY A 1 1008 ? -23.619 21.439 31.464 1.00 83.50 1008 GLY A O 1
ATOM 7305 N N . GLU A 1 1009 ? -24.242 22.573 33.294 1.00 88.88 1009 GLU A N 1
ATOM 7306 C CA . GLU A 1 1009 ? -25.411 23.227 32.683 1.00 88.88 1009 GLU A CA 1
ATOM 7307 C C . GLU A 1 1009 ? -24.978 24.339 31.711 1.00 88.88 1009 GLU A C 1
ATOM 7309 O O . GLU A 1 1009 ? -23.972 25.022 31.948 1.00 88.88 1009 GLU A O 1
ATOM 7314 N N . TYR A 1 1010 ? -25.759 24.574 30.656 1.00 93.19 1010 TYR A N 1
ATOM 7315 C CA . TYR A 1 1010 ? -25.532 25.638 29.679 1.00 93.19 1010 TYR A CA 1
ATOM 7316 C C . TYR A 1 1010 ? -26.753 26.553 29.555 1.00 93.19 1010 TYR A C 1
ATOM 7318 O O . TYR A 1 1010 ? -27.814 26.162 29.076 1.00 93.19 1010 TYR A O 1
ATOM 7326 N N . GLN A 1 1011 ? -26.590 27.812 29.960 1.00 93.31 1011 GLN A N 1
ATOM 7327 C CA . GLN A 1 1011 ? -27.595 28.853 29.807 1.00 93.31 1011 GLN A CA 1
ATOM 7328 C C . GLN A 1 1011 ? -26.967 30.164 29.320 1.00 93.31 1011 GLN A C 1
ATOM 7330 O O . GLN A 1 1011 ? -26.396 30.954 30.085 1.00 93.31 1011 GLN A O 1
ATOM 7335 N N . ARG A 1 1012 ? -27.132 30.417 28.024 1.00 90.38 1012 ARG A N 1
ATOM 7336 C CA . ARG A 1 1012 ? -26.723 31.632 27.323 1.00 90.38 1012 ARG A CA 1
ATOM 7337 C C . ARG A 1 1012 ? -27.884 32.107 26.462 1.00 90.38 1012 ARG A C 1
ATOM 7339 O O . ARG A 1 1012 ? -28.153 31.565 25.403 1.00 90.38 1012 ARG A O 1
ATOM 7346 N N . LEU A 1 1013 ? -28.594 33.105 26.976 1.00 89.69 1013 LEU A N 1
ATOM 7347 C CA . LEU A 1 1013 ? -29.790 33.622 26.328 1.00 89.69 1013 LEU A CA 1
ATOM 7348 C C . LEU A 1 1013 ? -29.430 34.719 25.324 1.00 89.69 1013 LEU A C 1
ATOM 7350 O O . LEU A 1 1013 ? -28.702 35.649 25.686 1.00 89.69 1013 LEU A O 1
ATOM 7354 N N . ASP A 1 1014 ? -29.975 34.622 24.116 1.00 85.12 1014 ASP A N 1
ATOM 7355 C CA . ASP A 1 1014 ? -29.889 35.659 23.087 1.00 85.12 1014 ASP A CA 1
ATOM 7356 C C . ASP A 1 1014 ? -30.801 36.872 23.393 1.00 85.12 1014 ASP A C 1
ATOM 7358 O O . ASP A 1 1014 ? -31.369 37.009 24.489 1.00 85.12 1014 ASP A O 1
ATOM 7362 N N . ALA A 1 1015 ? -30.927 37.792 22.429 1.00 84.00 1015 ALA A N 1
ATOM 7363 C CA . ALA A 1 1015 ? -31.764 38.985 22.562 1.00 84.00 1015 ALA A CA 1
ATOM 7364 C C . ALA A 1 1015 ? -33.260 38.662 22.767 1.00 84.00 1015 ALA A C 1
ATOM 7366 O O . ALA A 1 1015 ? -33.947 39.408 23.477 1.00 84.00 1015 ALA A O 1
ATOM 7367 N N . ASP A 1 1016 ? -33.735 37.534 22.232 1.00 84.75 1016 ASP A N 1
ATOM 7368 C CA . ASP A 1 1016 ? -35.120 37.056 22.314 1.00 84.75 1016 ASP A CA 1
ATOM 7369 C C . ASP A 1 1016 ? -35.368 36.097 23.490 1.00 84.75 1016 ASP A C 1
ATOM 7371 O O . ASP A 1 1016 ? -36.500 35.675 23.742 1.00 84.75 1016 ASP A O 1
ATOM 7375 N N . ARG A 1 1017 ? -34.339 35.869 24.316 1.00 90.12 1017 ARG A N 1
ATOM 7376 C CA . ARG A 1 1017 ? -34.339 34.994 25.498 1.00 90.12 1017 ARG A CA 1
ATOM 7377 C C . ARG A 1 1017 ? -34.414 33.500 25.161 1.00 90.12 1017 ARG A C 1
ATOM 7379 O O . ARG A 1 1017 ? -34.861 32.715 26.004 1.00 90.12 1017 ARG A O 1
ATOM 7386 N N . VAL A 1 1018 ? -33.957 33.117 23.976 1.00 90.69 1018 VAL A N 1
ATOM 7387 C CA . VAL A 1 1018 ? -33.791 31.726 23.548 1.00 90.69 1018 VAL A CA 1
ATOM 7388 C C . VAL A 1 1018 ? -32.401 31.241 23.958 1.00 90.69 1018 VAL A C 1
ATOM 7390 O O . VAL A 1 1018 ? -31.432 32.000 23.931 1.00 90.69 1018 VAL A O 1
ATOM 7393 N N . ASN A 1 1019 ? -32.299 29.988 24.404 1.00 93.69 1019 ASN A N 1
ATOM 7394 C CA . ASN A 1 1019 ? -31.031 29.383 24.813 1.00 93.69 1019 ASN A CA 1
ATOM 7395 C C . ASN A 1 1019 ? -30.389 28.654 23.624 1.00 93.69 1019 ASN A C 1
ATOM 7397 O O . ASN A 1 1019 ? -30.452 27.428 23.535 1.00 93.69 1019 ASN A O 1
ATOM 7401 N N . ARG A 1 1020 ? -29.832 29.430 22.689 1.00 91.81 1020 ARG A N 1
ATOM 7402 C CA . ARG A 1 1020 ? -29.265 28.931 21.428 1.00 91.81 1020 ARG A CA 1
ATOM 7403 C C . ARG A 1 1020 ? -28.072 28.005 21.696 1.00 91.81 1020 ARG A C 1
ATOM 7405 O O . ARG A 1 1020 ? -27.102 28.425 22.338 1.00 91.81 1020 ARG A O 1
ATOM 7412 N N . TRP A 1 1021 ? -28.161 26.761 21.218 1.00 92.38 1021 TRP A N 1
ATOM 7413 C CA . TRP A 1 1021 ? -27.037 25.821 21.200 1.00 92.38 1021 TRP A CA 1
ATOM 7414 C C . TRP A 1 1021 ? -26.157 26.092 19.984 1.00 92.38 1021 TRP A C 1
ATOM 7416 O O . TRP A 1 1021 ? -25.064 26.611 20.150 1.00 92.38 1021 TRP A O 1
ATOM 7426 N N . GLY A 1 1022 ? -26.723 25.886 18.800 1.00 87.44 1022 GLY A N 1
ATOM 7427 C CA . GLY A 1 1022 ? -26.158 26.103 17.472 1.00 87.44 1022 GLY A CA 1
ATOM 7428 C C . GLY A 1 1022 ? -26.986 25.298 16.484 1.00 87.44 1022 GLY A C 1
ATOM 7429 O O . GLY A 1 1022 ? -27.604 24.320 16.893 1.00 87.44 1022 GLY A O 1
ATOM 7430 N N . ASP A 1 1023 ? -27.090 25.717 15.228 1.00 87.75 1023 ASP A N 1
ATOM 7431 C CA . ASP A 1 1023 ? -27.847 24.977 14.204 1.00 87.75 1023 ASP A CA 1
ATOM 7432 C C . ASP A 1 1023 ? -26.982 24.483 13.038 1.00 87.75 1023 ASP A C 1
ATOM 7434 O O . ASP A 1 1023 ? -27.513 23.910 12.084 1.00 87.75 1023 ASP A O 1
ATOM 7438 N N . TYR A 1 1024 ? -25.655 24.594 13.172 1.00 94.25 1024 TYR A N 1
ATOM 7439 C CA . TYR A 1 1024 ? -24.653 24.057 12.250 1.00 94.25 1024 TYR A CA 1
ATOM 7440 C C . TYR A 1 1024 ? -23.920 22.863 12.866 1.00 94.25 1024 TYR A C 1
ATOM 7442 O O . TYR A 1 1024 ? -23.582 22.854 14.048 1.00 94.25 1024 TYR A O 1
ATOM 7450 N N . SER A 1 1025 ? -23.650 21.848 12.046 1.00 95.12 1025 SER A N 1
ATOM 7451 C CA . SER A 1 1025 ? -22.829 20.694 12.421 1.00 95.12 1025 SER A CA 1
ATOM 7452 C C . SER A 1 1025 ? -22.077 20.168 11.204 1.00 95.12 1025 SER A C 1
ATOM 7454 O O . SER A 1 1025 ? -22.585 20.213 10.079 1.00 95.12 1025 SER A O 1
ATOM 7456 N N . ALA A 1 1026 ? -20.882 19.613 11.419 1.00 97.75 1026 ALA A N 1
ATOM 7457 C CA . ALA A 1 1026 ? -20.077 19.048 10.343 1.00 97.75 1026 ALA A CA 1
ATOM 7458 C C . ALA A 1 1026 ? -19.592 17.628 10.645 1.00 97.75 1026 ALA A C 1
ATOM 7460 O O . ALA A 1 1026 ? -18.991 17.338 11.682 1.00 97.75 1026 ALA A O 1
ATOM 7461 N N . THR A 1 1027 ? -19.796 16.754 9.663 1.00 98.31 1027 THR A N 1
ATOM 7462 C CA . THR A 1 1027 ? -19.165 15.444 9.553 1.00 98.31 1027 THR A CA 1
ATOM 7463 C C . THR A 1 1027 ? -18.731 15.294 8.099 1.00 98.31 1027 THR A C 1
ATOM 7465 O O . THR A 1 1027 ? -19.508 15.598 7.199 1.00 98.31 1027 THR A O 1
ATOM 7468 N N . VAL A 1 1028 ? -17.483 14.897 7.854 1.00 97.56 1028 VAL A N 1
ATOM 7469 C CA . VAL A 1 1028 ? -16.882 14.846 6.510 1.00 97.56 1028 VAL A CA 1
ATOM 7470 C C . VAL A 1 1028 ? -16.057 13.577 6.322 1.00 97.56 1028 VAL A C 1
ATOM 7472 O O . VAL A 1 1028 ? -15.506 13.041 7.284 1.00 97.56 1028 VAL A O 1
ATOM 7475 N N . VAL A 1 1029 ? -15.944 13.109 5.079 1.00 96.12 1029 VAL A N 1
ATOM 7476 C CA . VAL A 1 1029 ? -15.014 12.033 4.702 1.00 96.12 1029 VAL A CA 1
ATOM 7477 C C . VAL A 1 1029 ? -13.598 12.596 4.608 1.00 96.12 1029 VAL A C 1
ATOM 7479 O O . VAL A 1 1029 ? -13.387 13.716 4.143 1.00 96.12 1029 VAL A O 1
ATOM 7482 N N . ASP A 1 1030 ? -12.612 11.819 5.036 1.00 94.50 1030 ASP A N 1
ATOM 7483 C CA . ASP A 1 1030 ? -11.208 12.157 4.873 1.00 94.50 1030 ASP A CA 1
ATOM 7484 C C . ASP A 1 1030 ? -10.765 11.969 3.403 1.00 94.50 1030 ASP A C 1
ATOM 7486 O O . ASP A 1 1030 ? -10.803 10.855 2.878 1.00 94.50 1030 ASP A O 1
ATOM 7490 N N . PRO A 1 1031 ? -10.284 13.022 2.716 1.00 90.94 1031 PRO A N 1
ATOM 7491 C CA . PRO A 1 1031 ? -9.930 12.937 1.297 1.00 90.94 1031 PRO A CA 1
ATOM 7492 C C . PRO A 1 1031 ? -8.643 12.144 1.019 1.00 90.94 1031 PRO A C 1
ATOM 7494 O O . PRO A 1 1031 ? -8.380 11.796 -0.130 1.00 90.94 1031 PRO A O 1
ATOM 7497 N N . SER A 1 1032 ? -7.805 11.902 2.033 1.00 87.19 1032 SER A N 1
ATOM 7498 C CA . SER A 1 1032 ? -6.574 11.106 1.895 1.00 87.19 1032 SER A CA 1
ATOM 7499 C C . SER A 1 1032 ? -6.772 9.628 2.224 1.00 87.19 1032 SER A C 1
ATOM 7501 O O . SER A 1 1032 ? -5.938 8.809 1.846 1.00 87.19 1032 SER A O 1
ATOM 7503 N N . ASP A 1 1033 ? -7.864 9.293 2.912 1.00 83.56 1033 ASP A N 1
ATOM 7504 C CA . ASP A 1 1033 ? -8.222 7.933 3.300 1.00 83.56 1033 ASP A CA 1
ATOM 7505 C C . ASP A 1 1033 ? -9.754 7.829 3.402 1.00 83.56 1033 ASP A C 1
ATOM 7507 O O . ASP A 1 1033 ? -10.313 8.129 4.456 1.00 83.56 1033 ASP A O 1
ATOM 7511 N N . PRO A 1 1034 ? -10.460 7.406 2.337 1.00 82.12 1034 PRO A N 1
ATOM 7512 C CA . PRO A 1 1034 ? -11.926 7.420 2.290 1.00 82.12 1034 PRO A CA 1
ATOM 7513 C C . PRO A 1 1034 ? -12.599 6.462 3.291 1.00 82.12 1034 PRO A C 1
ATOM 7515 O O . PRO A 1 1034 ? -13.825 6.431 3.379 1.00 82.12 1034 PRO A O 1
ATOM 7518 N N . ASN A 1 1035 ? -11.825 5.678 4.049 1.00 81.06 1035 ASN A N 1
ATOM 7519 C CA . ASN A 1 1035 ? -12.322 4.852 5.151 1.00 81.06 1035 ASN A CA 1
ATOM 7520 C C . ASN A 1 1035 ? -12.312 5.594 6.498 1.00 81.06 1035 ASN A C 1
ATOM 7522 O O . ASN A 1 1035 ? -12.694 5.021 7.516 1.00 81.06 1035 ASN A O 1
ATOM 7526 N N . LYS A 1 1036 ? -11.846 6.846 6.534 1.00 86.69 1036 LYS A N 1
ATOM 7527 C CA . LYS A 1 1036 ? -11.856 7.703 7.718 1.00 86.69 1036 LYS A CA 1
ATOM 7528 C C . LYS A 1 1036 ? -12.807 8.866 7.526 1.00 86.69 1036 LYS A C 1
ATOM 7530 O O . LYS A 1 1036 ? -13.016 9.375 6.428 1.00 86.69 1036 LYS A O 1
ATOM 7535 N N . PHE A 1 1037 ? -13.359 9.295 8.641 1.00 95.25 1037 PHE A N 1
ATOM 7536 C CA . PHE A 1 1037 ? -14.326 10.362 8.751 1.00 95.25 1037 PHE A CA 1
ATOM 7537 C C . PHE A 1 1037 ? -13.871 11.283 9.868 1.00 95.25 1037 PHE A C 1
ATOM 7539 O O . PHE A 1 1037 ? -13.169 10.872 10.790 1.00 95.25 1037 PHE A O 1
ATOM 7546 N N . TRP A 1 1038 ? -14.286 12.534 9.799 1.00 97.69 1038 TRP A N 1
ATOM 7547 C CA . TRP A 1 1038 ? -14.033 13.515 10.838 1.00 97.69 1038 TRP A CA 1
ATOM 7548 C C . TRP A 1 1038 ? -15.334 14.184 11.213 1.00 97.69 1038 TRP A C 1
ATOM 7550 O O . TRP A 1 1038 ? -16.121 14.534 10.337 1.00 97.69 1038 TRP A O 1
ATOM 7560 N N . THR A 1 1039 ? -15.554 14.366 12.508 1.00 98.00 1039 THR A N 1
ATOM 7561 C CA . THR A 1 1039 ? -16.751 15.027 13.019 1.00 98.00 1039 THR A CA 1
ATOM 7562 C C . THR A 1 1039 ? -16.393 16.158 13.975 1.00 98.00 1039 THR A C 1
ATOM 7564 O O . THR A 1 1039 ? -15.406 16.066 14.712 1.00 98.00 1039 THR A O 1
ATOM 7567 N N . PHE A 1 1040 ? -17.186 17.227 13.924 1.00 98.31 1040 PHE A N 1
ATOM 7568 C CA . PHE A 1 1040 ? -17.008 18.482 14.648 1.00 98.31 1040 PHE A CA 1
ATOM 7569 C C . PHE A 1 1040 ? -18.290 18.751 15.429 1.00 98.31 1040 PHE A C 1
ATOM 7571 O O . PHE A 1 1040 ? -19.274 19.214 14.859 1.00 98.31 1040 PHE A O 1
ATOM 7578 N N . GLN A 1 1041 ? -18.298 18.393 16.712 1.00 97.62 1041 GLN A N 1
ATOM 7579 C CA . GLN A 1 1041 ? -19.523 18.384 17.513 1.00 97.62 1041 GLN A CA 1
ATOM 7580 C C . GLN A 1 1041 ? -19.397 19.249 18.758 1.00 97.62 1041 GLN A C 1
ATOM 7582 O O . GLN A 1 1041 ? -18.397 19.192 19.478 1.00 97.62 1041 GLN A O 1
ATOM 7587 N N . GLU A 1 1042 ? -20.433 20.031 19.028 1.00 96.38 1042 GLU A N 1
ATOM 7588 C CA . GLU A 1 1042 ? -20.505 20.900 20.196 1.00 96.38 1042 GLU A CA 1
ATOM 7589 C C . GLU A 1 1042 ? -20.752 20.095 21.477 1.00 96.38 1042 GLU A C 1
ATOM 7591 O O . GLU A 1 1042 ? -21.526 19.131 21.502 1.00 96.38 1042 GLU A O 1
ATOM 7596 N N . PHE A 1 1043 ? -20.109 20.512 22.569 1.00 96.81 1043 PHE A N 1
ATOM 7597 C CA . PHE A 1 1043 ? -20.344 19.990 23.915 1.00 96.81 1043 PHE A CA 1
ATOM 7598 C C . PHE A 1 1043 ? -20.131 21.067 24.987 1.00 96.81 1043 PHE A C 1
ATOM 7600 O O . PHE A 1 1043 ? -19.476 22.089 24.766 1.00 96.81 1043 PHE A O 1
ATOM 7607 N N . VAL A 1 1044 ? -20.665 20.837 26.189 1.00 95.69 1044 VAL A N 1
ATOM 7608 C CA . VAL A 1 1044 ? -20.473 21.737 27.333 1.00 95.69 1044 VAL A CA 1
ATOM 7609 C C . VAL A 1 1044 ? -19.167 21.393 28.038 1.00 95.69 1044 VAL A C 1
ATOM 7611 O O . VAL A 1 1044 ? -19.091 20.424 28.792 1.00 95.69 1044 VAL A O 1
ATOM 7614 N N . SER A 1 1045 ? -18.130 22.198 27.824 1.00 91.62 1045 SER A N 1
ATOM 7615 C CA . SER A 1 1045 ? -16.820 21.988 28.460 1.00 91.62 1045 SER A CA 1
ATOM 7616 C C . SER A 1 1045 ? -16.814 22.321 29.949 1.00 91.62 1045 SER A C 1
ATOM 7618 O O . SER A 1 1045 ? -16.144 21.650 30.728 1.00 91.62 1045 SER A O 1
ATOM 7620 N N . GLU A 1 1046 ? -17.576 23.341 30.338 1.00 90.00 1046 GLU A N 1
ATOM 7621 C CA . GLU A 1 1046 ? -17.788 23.806 31.708 1.00 90.00 1046 GLU A CA 1
ATOM 7622 C C . GLU A 1 1046 ? -19.127 24.562 31.769 1.00 90.00 1046 GLU A C 1
ATOM 7624 O O . GLU A 1 1046 ? -19.701 24.912 30.736 1.00 90.00 1046 GLU A O 1
ATOM 7629 N N . GLN A 1 1047 ? -19.618 24.878 32.972 1.00 91.50 1047 GLN A N 1
ATOM 7630 C CA . GLN A 1 1047 ? -20.882 25.604 33.138 1.00 91.50 1047 GLN A CA 1
ATOM 7631 C C . GLN A 1 1047 ? -20.941 26.882 32.272 1.00 91.50 1047 GLN A C 1
ATOM 7633 O O . GLN A 1 1047 ? -20.137 27.804 32.435 1.00 91.50 1047 GLN A O 1
ATOM 7638 N N . ASN A 1 1048 ? -21.950 26.965 31.399 1.00 92.62 1048 ASN A N 1
ATOM 7639 C CA . ASN A 1 1048 ? -22.178 28.048 30.433 1.00 92.62 1048 ASN A CA 1
ATOM 7640 C C . ASN A 1 1048 ? -21.032 28.295 29.426 1.00 92.62 1048 ASN A C 1
ATOM 7642 O O . ASN A 1 1048 ? -20.872 29.433 28.960 1.00 92.62 1048 ASN A O 1
ATOM 7646 N N . LYS A 1 1049 ? -20.225 27.273 29.117 1.00 94.19 1049 LYS A N 1
ATOM 7647 C CA . LYS A 1 1049 ? -19.162 27.325 28.107 1.00 94.19 1049 LYS A CA 1
ATOM 7648 C C . LYS A 1 1049 ? -19.276 26.159 27.126 1.00 94.19 1049 LYS A C 1
ATOM 7650 O O . LYS A 1 1049 ? -19.049 25.006 27.497 1.00 94.19 1049 LYS A O 1
ATOM 7655 N N . TRP A 1 1050 ? -19.570 26.476 25.871 1.00 95.38 1050 TRP A N 1
ATOM 7656 C CA . TRP A 1 1050 ? -19.473 25.523 24.770 1.00 95.38 1050 TRP A CA 1
ATOM 7657 C C . TRP A 1 1050 ? -18.000 25.292 24.383 1.00 95.38 1050 TRP A C 1
ATOM 7659 O O . TRP A 1 1050 ? -17.120 26.116 24.667 1.00 95.38 1050 TRP A O 1
ATOM 7669 N N . ALA A 1 1051 ? -17.728 24.147 23.770 1.00 96.31 1051 ALA A N 1
ATOM 7670 C CA . ALA A 1 1051 ? -16.478 23.820 23.095 1.00 96.31 1051 ALA A CA 1
ATOM 7671 C C . ALA A 1 1051 ? -16.741 22.810 21.976 1.00 96.31 1051 ALA A C 1
ATOM 7673 O O . ALA A 1 1051 ? -17.759 22.118 21.995 1.00 96.31 1051 ALA A O 1
ATOM 7674 N N . ILE A 1 1052 ? -15.806 22.703 21.033 1.00 97.62 1052 ILE A N 1
ATOM 7675 C CA . ILE A 1 1052 ? -15.912 21.768 19.910 1.00 97.62 1052 ILE A CA 1
ATOM 7676 C C . ILE A 1 1052 ? -15.079 20.526 20.182 1.00 97.62 1052 ILE A C 1
ATOM 7678 O O . ILE A 1 1052 ? -13.9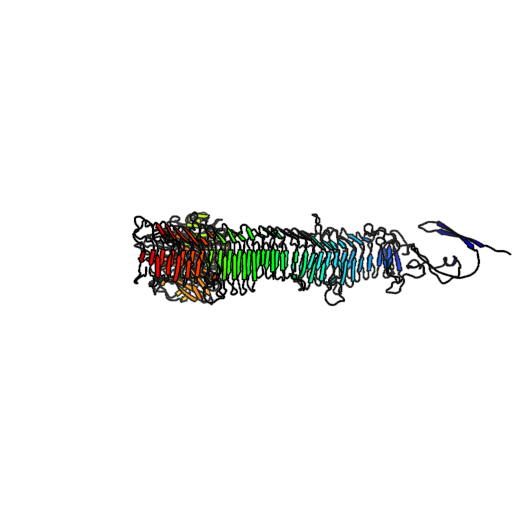09 20.604 20.568 1.00 97.62 1052 ILE A O 1
ATOM 7682 N N . ARG A 1 1053 ? -15.670 19.356 19.969 1.00 97.12 1053 ARG A N 1
ATOM 7683 C CA . ARG A 1 1053 ? -14.963 18.084 19.898 1.00 97.12 1053 ARG A CA 1
ATOM 7684 C C . ARG A 1 1053 ? -14.694 17.766 18.433 1.00 97.12 1053 ARG A C 1
ATOM 7686 O O . ARG A 1 1053 ? -15.632 17.555 17.673 1.00 97.12 1053 ARG A O 1
ATOM 7693 N N . ILE A 1 1054 ? -13.415 17.712 18.068 1.00 97.69 1054 ILE A N 1
ATOM 7694 C CA . ILE A 1 1054 ? -12.964 17.259 16.749 1.00 97.69 1054 ILE A CA 1
ATOM 7695 C C . ILE A 1 1054 ? -12.463 15.828 16.914 1.00 97.69 1054 ILE A C 1
ATOM 7697 O O . ILE A 1 1054 ? -11.569 15.587 17.732 1.00 97.69 1054 ILE A O 1
ATOM 7701 N N . ALA A 1 1055 ? -13.045 14.883 16.180 1.00 91.44 1055 ALA A N 1
ATOM 7702 C CA . ALA A 1 1055 ? -12.698 13.468 16.289 1.00 91.44 1055 ALA A CA 1
ATOM 7703 C C . ALA A 1 1055 ? -12.610 12.784 14.920 1.00 91.44 1055 ALA A C 1
ATOM 7705 O O . ALA A 1 1055 ? -13.532 12.885 14.111 1.00 91.44 1055 ALA A O 1
ATOM 7706 N N . GLU A 1 1056 ? -11.512 12.060 14.699 1.00 90.75 1056 GLU A N 1
ATOM 7707 C CA . GLU A 1 1056 ? -11.376 11.066 13.637 1.00 90.75 1056 GLU A CA 1
ATOM 7708 C C . GLU A 1 1056 ? -12.185 9.826 14.023 1.00 90.75 1056 GLU A C 1
ATOM 7710 O O . GLU A 1 1056 ? -12.016 9.264 15.109 1.00 90.75 1056 GLU A O 1
ATOM 7715 N N . ILE A 1 1057 ? -13.051 9.393 13.121 1.00 87.00 1057 ILE A N 1
ATOM 7716 C CA . ILE A 1 1057 ? -13.849 8.183 13.231 1.00 87.00 1057 ILE A CA 1
ATOM 7717 C C . ILE A 1 1057 ? -13.485 7.321 12.038 1.00 87.00 1057 ILE A C 1
ATOM 7719 O O . ILE A 1 1057 ? -13.647 7.725 10.891 1.00 87.00 1057 ILE A O 1
ATOM 7723 N N . GLN A 1 1058 ? -13.005 6.119 12.299 1.00 81.31 1058 GLN A N 1
ATOM 7724 C CA . GLN A 1 1058 ? -12.781 5.129 11.264 1.00 81.31 1058 GLN A CA 1
ATOM 7725 C C . GLN A 1 1058 ? -13.850 4.045 11.406 1.00 81.31 1058 GLN A C 1
ATOM 7727 O O . GLN A 1 1058 ? -13.717 3.199 12.292 1.00 81.31 1058 GLN A O 1
ATOM 7732 N N . PRO A 1 1059 ? -14.921 4.061 10.587 1.00 74.00 1059 PRO A N 1
ATOM 7733 C CA . PRO A 1 1059 ? -15.808 2.921 10.439 1.00 74.00 1059 PRO A CA 1
ATOM 7734 C C . PRO A 1 1059 ? -14.987 1.685 10.126 1.00 74.00 1059 PRO A C 1
ATOM 7736 O O . PRO A 1 1059 ? -14.078 1.700 9.293 1.00 74.00 1059 PRO A O 1
ATOM 7739 N N . ASP A 1 1060 ? -15.276 0.615 10.845 1.00 60.84 1060 ASP A N 1
ATOM 7740 C CA . ASP A 1 1060 ? -14.464 -0.582 10.736 1.00 60.84 1060 ASP A CA 1
ATOM 7741 C C . ASP A 1 1060 ? -14.860 -1.488 9.581 1.00 60.84 1060 ASP A C 1
ATOM 7743 O O . ASP A 1 1060 ? -14.108 -2.409 9.282 1.00 60.84 1060 ASP A O 1
ATOM 7747 N N . GLY A 1 1061 ? -15.964 -1.218 8.883 1.00 50.53 1061 GLY A N 1
ATOM 7748 C CA . GLY A 1 1061 ? -16.574 -2.192 7.985 1.00 50.53 1061 GLY A CA 1
ATOM 7749 C C . GLY A 1 1061 ? -17.008 -3.455 8.750 1.00 50.53 1061 GLY A C 1
ATOM 7750 O O . GLY A 1 1061 ? -16.365 -3.892 9.703 1.00 50.53 1061 GLY A O 1
ATOM 7751 N N . SER A 1 1062 ? -18.111 -4.068 8.328 1.00 39.44 1062 SER A N 1
ATOM 7752 C CA . SER A 1 1062 ? -18.764 -5.223 8.961 1.00 39.44 1062 SER A CA 1
ATOM 7753 C C . SER A 1 1062 ? -19.431 -4.956 10.322 1.00 39.44 1062 SER A C 1
ATOM 7755 O O . SER A 1 1062 ? -18.820 -4.894 11.388 1.00 39.44 1062 SER A O 1
ATOM 7757 N N . GLY A 1 1063 ? -20.759 -4.887 10.302 1.00 40.84 1063 GLY A N 1
ATOM 7758 C CA . GLY A 1 1063 ? -21.593 -5.105 11.473 1.00 40.84 1063 GLY A CA 1
ATOM 7759 C C . GLY A 1 1063 ? -21.268 -6.445 12.141 1.00 40.84 1063 GLY A C 1
ATOM 7760 O O . GLY A 1 1063 ? -21.466 -7.504 11.550 1.00 40.84 1063 GLY A O 1
ATOM 7761 N N . GLY A 1 1064 ? -20.829 -6.376 13.400 1.00 48.66 1064 GLY A N 1
ATOM 7762 C CA . GLY A 1 1064 ? -20.542 -7.526 14.255 1.00 48.66 1064 GLY A CA 1
ATOM 7763 C C . GLY A 1 1064 ? -19.225 -8.196 13.890 1.00 48.66 1064 GLY A C 1
ATOM 7764 O O . GLY A 1 1064 ? -19.207 -9.131 13.092 1.00 48.66 1064 GLY A O 1
ATOM 7765 N N . GLY A 1 1065 ? -18.135 -7.728 14.496 1.00 60.09 1065 GLY A N 1
ATOM 7766 C CA . GLY A 1 1065 ? -16.826 -8.334 14.310 1.00 60.09 1065 GLY A CA 1
ATOM 7767 C C . GLY A 1 1065 ? -16.793 -9.833 14.592 1.00 60.09 1065 GLY A C 1
ATOM 7768 O O . GLY A 1 1065 ? -17.554 -10.365 15.409 1.00 60.09 1065 GLY A O 1
ATOM 7769 N N . GLY A 1 1066 ? -15.918 -10.517 13.864 1.00 69.88 1066 GLY A N 1
ATOM 7770 C CA . GLY A 1 1066 ? -15.797 -11.965 13.891 1.00 69.88 1066 GLY A CA 1
ATOM 7771 C C . GLY A 1 1066 ? -15.335 -12.520 15.226 1.00 69.88 1066 GLY A C 1
ATOM 7772 O O . GLY A 1 1066 ? -14.843 -11.782 16.086 1.00 69.88 1066 GLY A O 1
ATOM 7773 N N . PRO A 1 1067 ? -15.410 -13.854 15.391 1.00 85.31 1067 PRO A N 1
ATOM 7774 C CA . PRO A 1 1067 ? -14.925 -14.519 16.591 1.00 85.31 1067 PRO A CA 1
ATOM 7775 C C . PRO A 1 1067 ? -13.465 -14.140 16.861 1.00 85.31 1067 PRO A C 1
ATOM 7777 O O . PRO A 1 1067 ? -12.584 -14.412 16.043 1.00 85.31 1067 PRO A O 1
ATOM 7780 N N . THR A 1 1068 ? -13.212 -13.490 17.996 1.00 92.25 1068 THR A N 1
ATOM 7781 C CA . THR A 1 1068 ? -11.860 -13.147 18.444 1.00 92.25 1068 THR A CA 1
ATOM 7782 C C . THR A 1 1068 ? -11.551 -13.918 19.717 1.00 92.25 1068 THR A C 1
ATOM 7784 O O . THR A 1 1068 ? -12.198 -13.724 20.746 1.00 92.25 1068 THR A O 1
ATOM 7787 N N . THR A 1 1069 ? -10.559 -14.801 19.650 1.00 94.19 1069 THR A N 1
ATOM 7788 C CA . THR A 1 1069 ? -10.190 -15.709 20.736 1.00 94.19 1069 THR A CA 1
ATOM 7789 C C . THR A 1 1069 ? -8.832 -15.327 21.303 1.00 94.19 1069 THR A C 1
ATOM 7791 O O . THR A 1 1069 ? -7.824 -15.331 20.598 1.00 94.19 1069 THR A O 1
ATOM 7794 N N . ILE A 1 1070 ? -8.767 -15.059 22.604 1.00 96.12 1070 ILE A N 1
ATOM 7795 C CA . ILE A 1 1070 ? -7.496 -14.967 23.327 1.00 96.12 1070 ILE A CA 1
ATOM 7796 C C . ILE A 1 1070 ? -7.198 -16.346 23.910 1.00 96.12 1070 ILE A C 1
ATOM 7798 O O . ILE A 1 1070 ? -7.881 -16.787 24.832 1.00 96.12 1070 ILE A O 1
ATOM 7802 N N . ARG A 1 1071 ? -6.156 -17.013 23.400 1.00 95.69 1071 ARG A N 1
ATOM 7803 C CA . ARG A 1 1071 ? -5.730 -18.347 23.872 1.00 95.69 1071 ARG A CA 1
ATOM 7804 C C . ARG A 1 1071 ? -4.634 -18.316 24.931 1.00 95.69 1071 ARG A C 1
ATOM 7806 O O . ARG A 1 1071 ? -4.481 -19.253 25.712 1.00 95.69 1071 ARG A O 1
ATOM 7813 N N . SER A 1 1072 ? -3.847 -17.245 24.973 1.00 94.19 1072 SER A N 1
ATOM 7814 C CA . SER A 1 1072 ? -2.830 -17.024 26.004 1.00 94.19 1072 SER A CA 1
ATOM 7815 C C . SER A 1 1072 ? -2.571 -15.530 26.176 1.00 94.19 1072 SER A C 1
ATOM 7817 O O . SER A 1 1072 ? -2.594 -14.792 25.192 1.00 94.19 1072 SER A O 1
ATOM 7819 N N . PHE A 1 1073 ? -2.339 -15.084 27.412 1.00 93.38 1073 PHE A N 1
ATOM 7820 C CA . PHE A 1 1073 ? -2.158 -13.661 27.725 1.00 93.38 1073 PHE A CA 1
ATOM 7821 C C . PHE A 1 1073 ? -1.170 -13.435 28.884 1.00 93.38 1073 PHE A C 1
ATOM 7823 O O . PHE A 1 1073 ? -1.347 -12.515 29.684 1.00 93.38 1073 PHE A O 1
ATOM 7830 N N . SER A 1 1074 ? -0.180 -14.316 29.068 1.00 92.25 1074 SER A N 1
ATOM 7831 C CA . SER A 1 1074 ? 0.597 -14.339 30.310 1.00 92.25 1074 SER A CA 1
ATOM 7832 C C . SER A 1 1074 ? 1.723 -13.314 30.375 1.00 92.25 1074 SER A C 1
ATOM 7834 O O . SER A 1 1074 ? 2.446 -13.110 29.411 1.00 92.25 1074 SER A O 1
ATOM 7836 N N . ASP A 1 1075 ? 1.933 -12.731 31.555 1.00 93.31 1075 ASP A N 1
ATOM 7837 C CA . ASP A 1 1075 ? 3.166 -12.001 31.889 1.00 93.31 1075 ASP A CA 1
ATOM 7838 C C . ASP A 1 1075 ? 3.426 -10.750 31.016 1.00 93.31 1075 ASP A C 1
ATOM 7840 O O . ASP A 1 1075 ? 4.569 -10.381 30.744 1.00 93.31 1075 ASP A O 1
ATOM 7844 N N . ASN A 1 1076 ? 2.352 -10.082 30.577 1.00 94.50 1076 ASN A N 1
ATOM 7845 C CA . ASN A 1 1076 ? 2.429 -8.858 29.779 1.00 94.50 1076 ASN A CA 1
ATOM 7846 C C . ASN A 1 1076 ? 2.567 -7.604 30.666 1.00 94.50 1076 ASN A C 1
ATOM 7848 O O . ASN A 1 1076 ? 1.832 -7.418 31.639 1.00 94.50 1076 ASN A O 1
ATOM 7852 N N . VAL A 1 1077 ? 3.483 -6.708 30.296 1.00 94.75 1077 VAL A N 1
ATOM 7853 C CA . VAL A 1 1077 ? 3.752 -5.438 30.984 1.00 94.75 1077 VAL A CA 1
ATOM 7854 C C . VAL A 1 1077 ? 3.391 -4.278 30.069 1.00 94.75 1077 VAL A C 1
ATOM 7856 O O . VAL A 1 1077 ? 3.943 -4.141 28.982 1.00 94.75 1077 VAL A O 1
ATOM 7859 N N . VAL A 1 1078 ? 2.509 -3.398 30.528 1.00 94.12 1078 VAL A N 1
ATOM 7860 C CA . VAL A 1 1078 ? 2.062 -2.216 29.792 1.00 94.12 1078 VAL A CA 1
ATOM 7861 C C . VAL A 1 1078 ? 2.464 -0.959 30.550 1.00 94.12 1078 VAL A C 1
ATOM 7863 O O . VAL A 1 1078 ? 2.080 -0.744 31.698 1.00 94.12 1078 VAL A O 1
ATOM 7866 N N . THR A 1 1079 ? 3.214 -0.083 29.893 1.00 90.44 1079 THR A N 1
ATOM 7867 C CA . THR A 1 1079 ? 3.582 1.231 30.425 1.00 90.44 1079 THR A CA 1
ATOM 7868 C C . THR A 1 1079 ? 3.018 2.314 29.519 1.00 90.44 1079 THR A C 1
ATOM 7870 O O . THR A 1 1079 ? 3.425 2.435 28.367 1.00 90.44 1079 THR A O 1
ATOM 7873 N N . THR A 1 1080 ? 2.056 3.097 30.013 1.00 81.50 1080 THR A N 1
ATOM 7874 C CA . THR A 1 1080 ? 1.489 4.201 29.230 1.00 81.50 1080 THR A CA 1
ATOM 7875 C C . THR A 1 1080 ? 1.448 5.493 30.026 1.00 81.50 1080 THR A C 1
ATOM 7877 O O . THR A 1 1080 ? 1.279 5.482 31.244 1.00 81.50 1080 THR A O 1
ATOM 7880 N N . SER A 1 1081 ? 1.627 6.617 29.333 1.00 72.00 1081 SER A N 1
ATOM 7881 C CA . SER A 1 1081 ? 1.381 7.959 29.880 1.00 72.00 1081 SER A CA 1
ATOM 7882 C C . SER A 1 1081 ? 0.154 8.642 29.263 1.00 72.00 1081 SER A C 1
ATOM 7884 O O . SER A 1 1081 ? -0.097 9.808 29.567 1.00 72.00 1081 SER A O 1
ATOM 7886 N N . GLY A 1 1082 ? -0.582 7.924 28.407 1.00 65.69 1082 GLY A N 1
ATOM 7887 C CA . GLY A 1 1082 ? -1.655 8.423 27.544 1.00 65.69 1082 GLY A CA 1
ATOM 7888 C C . GLY A 1 1082 ? -3.037 7.837 27.856 1.00 65.69 1082 GLY A C 1
ATOM 7889 O O . GLY A 1 1082 ? -3.397 7.680 29.021 1.00 65.69 1082 GLY A O 1
ATOM 7890 N N . ALA A 1 1083 ? -3.808 7.527 26.808 1.00 60.53 1083 ALA A N 1
ATOM 7891 C CA . ALA A 1 1083 ? -5.259 7.286 26.818 1.00 60.53 1083 ALA A CA 1
ATOM 7892 C C . ALA A 1 1083 ? -5.768 5.987 27.493 1.00 60.53 1083 ALA A C 1
ATOM 7894 O O . ALA A 1 1083 ? -6.972 5.735 27.486 1.00 60.53 1083 ALA A O 1
ATOM 7895 N N . GLY A 1 1084 ? -4.896 5.149 28.064 1.00 74.56 1084 GLY A N 1
ATOM 7896 C CA . GLY A 1 1084 ? -5.291 3.929 28.784 1.00 74.56 1084 GLY A CA 1
ATOM 7897 C C . GLY A 1 1084 ? -4.243 2.818 28.731 1.00 74.56 1084 GLY A C 1
ATOM 7898 O O . GLY A 1 1084 ? -3.139 3.031 28.231 1.00 74.56 1084 GLY A O 1
ATOM 7899 N N . GLY A 1 1085 ? -4.565 1.645 29.272 1.00 87.56 1085 GLY A N 1
ATOM 7900 C CA . GLY A 1 1085 ? -3.699 0.468 29.325 1.00 87.56 1085 GLY A CA 1
ATOM 7901 C C . GLY A 1 1085 ? -4.108 -0.620 28.338 1.00 87.56 1085 GLY A C 1
ATOM 7902 O O . GLY A 1 1085 ? -3.651 -0.621 27.199 1.00 87.56 1085 GLY A O 1
ATOM 7903 N N . ILE A 1 1086 ? -4.920 -1.570 28.787 1.00 92.81 1086 ILE A N 1
ATOM 7904 C CA . ILE A 1 1086 ? -5.362 -2.749 28.039 1.00 92.81 1086 ILE A CA 1
ATOM 7905 C C . ILE A 1 1086 ? -6.858 -2.625 27.767 1.00 92.81 1086 ILE A C 1
ATOM 7907 O O . ILE A 1 1086 ? -7.624 -2.387 28.695 1.00 92.81 1086 ILE A O 1
ATOM 7911 N N . VAL A 1 1087 ? -7.277 -2.826 26.522 1.00 89.50 1087 VAL A N 1
ATOM 7912 C CA . VAL A 1 1087 ? -8.685 -2.838 26.116 1.00 89.50 1087 VAL A CA 1
ATOM 7913 C C . VAL A 1 1087 ? -8.968 -4.111 25.340 1.00 89.50 1087 VAL A C 1
ATOM 7915 O O . VAL A 1 1087 ? -8.337 -4.364 24.316 1.00 89.50 1087 VAL A O 1
ATOM 7918 N N . LEU A 1 1088 ? -9.891 -4.910 25.864 1.00 91.94 1088 LEU A N 1
ATOM 7919 C CA . LEU A 1 1088 ? -10.307 -6.199 25.329 1.00 91.94 1088 LEU A CA 1
ATOM 7920 C C . LEU A 1 1088 ? -11.815 -6.147 25.104 1.00 91.94 1088 LEU A C 1
ATOM 7922 O O . LEU A 1 1088 ? -12.597 -6.380 26.024 1.00 91.94 1088 LEU A O 1
ATOM 7926 N N . ASN A 1 1089 ? -12.211 -5.806 23.888 1.00 87.25 1089 ASN A N 1
ATOM 7927 C CA . ASN A 1 1089 ? -13.602 -5.748 23.479 1.00 87.25 1089 ASN A CA 1
ATOM 7928 C C . ASN A 1 1089 ? -13.935 -6.987 22.643 1.00 87.25 1089 ASN A C 1
ATOM 7930 O O . ASN A 1 1089 ? -13.090 -7.428 21.871 1.00 87.25 1089 ASN A O 1
ATOM 7934 N N . GLY A 1 1090 ? -15.133 -7.557 22.798 1.00 84.94 1090 GLY A N 1
ATOM 7935 C CA . GLY A 1 1090 ? -15.673 -8.637 21.957 1.00 84.94 1090 GLY A CA 1
ATOM 7936 C C . GLY A 1 1090 ? -14.820 -9.904 21.884 1.00 84.94 1090 GLY A C 1
ATOM 7937 O O . GLY A 1 1090 ? -14.775 -10.556 20.839 1.00 84.94 1090 GLY A O 1
ATOM 7938 N N . VAL A 1 1091 ? -14.115 -10.242 22.968 1.00 90.00 1091 VAL A N 1
ATOM 7939 C CA . VAL A 1 1091 ? -13.203 -11.394 23.015 1.00 90.00 1091 VAL A CA 1
ATOM 7940 C C . VAL A 1 1091 ? -13.792 -12.593 23.760 1.00 90.00 1091 VAL A C 1
ATOM 7942 O O . VAL A 1 1091 ? -14.488 -12.456 24.767 1.00 90.00 1091 VAL A O 1
ATOM 7945 N N . SER A 1 1092 ? -13.432 -13.796 23.319 1.00 92.94 1092 SER A N 1
ATOM 7946 C CA . SER A 1 1092 ? -13.577 -15.027 24.101 1.00 92.94 1092 SER A CA 1
ATOM 7947 C C . SER A 1 1092 ? -12.233 -15.418 24.711 1.00 92.94 1092 SER A C 1
ATOM 7949 O O . SER A 1 1092 ? -11.231 -15.539 24.002 1.00 92.94 1092 SER A O 1
ATOM 7951 N N . PHE A 1 1093 ? -12.196 -15.638 26.025 1.00 95.25 1093 PHE A N 1
ATOM 7952 C CA . PHE A 1 1093 ? -11.044 -16.248 26.687 1.00 95.25 1093 PHE A CA 1
ATOM 7953 C C . PHE A 1 1093 ? -11.167 -17.769 26.640 1.00 95.25 1093 PHE A C 1
ATOM 7955 O O . PHE A 1 1093 ? -11.916 -18.353 27.429 1.00 95.25 1093 PHE A O 1
ATOM 7962 N N . ASP A 1 1094 ? -10.397 -18.400 25.752 1.00 95.31 1094 ASP A N 1
ATOM 7963 C CA . ASP A 1 1094 ? -10.367 -19.853 25.600 1.00 95.31 1094 ASP A CA 1
ATOM 7964 C C . ASP A 1 1094 ? -8.960 -20.375 25.281 1.00 95.31 1094 ASP A C 1
ATOM 7966 O O . ASP A 1 1094 ? -8.419 -20.148 24.201 1.00 95.31 1094 ASP A O 1
ATOM 7970 N N . ALA A 1 1095 ? -8.359 -21.094 26.232 1.00 94.50 1095 ALA A N 1
ATOM 7971 C CA . ALA A 1 1095 ? -6.999 -21.615 26.104 1.00 94.50 1095 ALA A CA 1
ATOM 7972 C C . ALA A 1 1095 ? -6.827 -22.685 25.008 1.00 94.50 1095 ALA A C 1
ATOM 7974 O O . ALA A 1 1095 ? -5.705 -22.880 24.532 1.00 94.50 1095 ALA A O 1
ATOM 7975 N N . ASP A 1 1096 ? -7.898 -23.383 24.622 1.00 92.00 1096 ASP A N 1
ATOM 7976 C CA . ASP A 1 1096 ? -7.894 -24.299 23.480 1.00 92.00 1096 ASP A CA 1
ATOM 7977 C C . ASP A 1 1096 ? -9.266 -24.280 22.773 1.00 92.00 1096 ASP A C 1
ATOM 7979 O O . ASP A 1 1096 ? -10.137 -25.106 23.065 1.00 92.00 1096 ASP A O 1
ATOM 7983 N N . PRO A 1 1097 ? -9.451 -23.386 21.778 1.00 87.94 1097 PRO A N 1
ATOM 7984 C CA . PRO A 1 1097 ? -10.719 -23.243 21.052 1.00 87.94 1097 PRO A CA 1
ATOM 7985 C C . PRO A 1 1097 ? -11.161 -24.500 20.287 1.00 87.94 1097 PRO A C 1
ATOM 7987 O O . PRO A 1 1097 ? -12.267 -24.558 19.751 1.00 87.94 1097 PRO A O 1
ATOM 7990 N N . ASN A 1 1098 ? -10.328 -25.547 20.236 1.00 87.94 1098 ASN A N 1
ATOM 7991 C CA . ASN A 1 1098 ? -10.690 -26.830 19.638 1.00 87.94 1098 ASN A CA 1
ATOM 7992 C C . ASN A 1 1098 ? -11.444 -27.763 20.602 1.00 87.94 1098 ASN A C 1
ATOM 7994 O O . ASN A 1 1098 ? -11.919 -28.825 20.179 1.00 87.94 1098 ASN A O 1
ATOM 7998 N N . LEU A 1 1099 ? -11.538 -27.424 21.892 1.00 90.25 1099 LEU A N 1
ATOM 7999 C CA . LEU A 1 1099 ? -12.242 -28.214 22.902 1.00 90.25 1099 LEU A CA 1
ATOM 8000 C C . LEU A 1 1099 ? -13.608 -27.590 23.266 1.00 90.25 1099 LEU A C 1
ATOM 8002 O O . LEU A 1 1099 ? -13.806 -26.392 23.115 1.00 90.25 1099 LEU A O 1
ATOM 8006 N N . PRO A 1 1100 ? -14.593 -28.381 23.746 1.00 86.12 1100 PRO A N 1
ATOM 8007 C CA . PRO A 1 1100 ? -15.910 -27.843 24.099 1.00 86.12 1100 PRO A CA 1
ATOM 8008 C C . PRO A 1 1100 ? -15.909 -26.938 25.347 1.00 86.12 1100 PRO A C 1
ATOM 8010 O O . PRO A 1 1100 ? -15.501 -27.382 26.424 1.00 86.12 1100 PRO A O 1
ATOM 8013 N N . GLY A 1 1101 ? -16.523 -25.753 25.225 1.00 85.62 1101 GLY A N 1
ATOM 8014 C CA . GLY A 1 1101 ? -16.684 -24.749 26.295 1.00 85.62 1101 GLY A CA 1
ATOM 8015 C C . GLY A 1 1101 ? -15.432 -23.890 26.482 1.00 85.62 1101 GLY A C 1
ATOM 8016 O O . GLY A 1 1101 ? -14.383 -24.298 26.038 1.00 85.62 1101 GLY A O 1
ATOM 8017 N N . ASN A 1 1102 ? -15.488 -22.744 27.160 1.00 87.12 1102 ASN A N 1
ATOM 8018 C CA . ASN A 1 1102 ? -14.302 -21.881 27.287 1.00 87.12 1102 ASN A CA 1
ATOM 8019 C C . ASN A 1 1102 ? -13.325 -22.426 28.344 1.00 87.12 1102 ASN A C 1
ATOM 8021 O O . ASN A 1 1102 ? -13.700 -22.614 29.508 1.00 87.12 1102 ASN A O 1
ATOM 8025 N N . GLN A 1 1103 ? -12.067 -22.680 27.973 1.00 93.56 1103 GLN A N 1
ATOM 8026 C CA . GLN A 1 1103 ? -11.028 -23.067 28.928 1.00 93.56 1103 GLN A CA 1
ATOM 8027 C C . GLN A 1 1103 ? -10.281 -21.867 29.499 1.00 93.56 1103 GLN A C 1
ATOM 8029 O O . GLN A 1 1103 ? -9.957 -20.913 28.803 1.00 93.56 1103 GLN A O 1
ATOM 8034 N N . ALA A 1 1104 ? -9.950 -21.951 30.790 1.00 91.50 1104 ALA A N 1
ATOM 8035 C CA . ALA A 1 1104 ? -9.319 -20.855 31.512 1.00 91.50 1104 ALA A CA 1
ATOM 8036 C C . ALA A 1 1104 ? -7.966 -20.444 30.910 1.00 91.50 1104 ALA A C 1
ATOM 8038 O O . ALA A 1 1104 ? -7.007 -21.222 30.907 1.00 91.50 1104 ALA A O 1
ATOM 8039 N N . VAL A 1 1105 ? -7.885 -19.183 30.495 1.00 94.75 1105 VAL A N 1
ATOM 8040 C CA . VAL A 1 1105 ? -6.673 -18.532 30.006 1.00 94.75 1105 VAL A CA 1
ATOM 8041 C C . VAL A 1 1105 ? -5.859 -18.043 31.195 1.00 94.75 1105 VAL A C 1
ATOM 8043 O O . VAL A 1 1105 ? -6.363 -17.357 32.086 1.00 94.75 1105 VAL A O 1
ATOM 8046 N N . ARG A 1 1106 ? -4.572 -18.388 31.223 1.00 89.62 1106 ARG A N 1
ATOM 8047 C CA . ARG A 1 1106 ? -3.640 -17.870 32.229 1.00 89.62 1106 ARG A CA 1
ATOM 8048 C C . ARG A 1 1106 ? -3.039 -16.562 31.730 1.00 89.62 1106 ARG A C 1
ATOM 8050 O O . ARG A 1 1106 ? -2.390 -16.549 30.691 1.00 89.62 1106 ARG A O 1
ATOM 8057 N N . ALA A 1 1107 ? -3.224 -15.500 32.504 1.00 88.44 1107 ALA A N 1
ATOM 8058 C CA . ALA A 1 1107 ? -2.666 -14.175 32.256 1.00 88.44 1107 ALA A CA 1
ATOM 8059 C C . ALA A 1 1107 ? -1.431 -13.858 33.126 1.00 88.44 1107 ALA A C 1
ATOM 8061 O O . ALA A 1 1107 ? -0.826 -12.794 33.002 1.00 88.44 1107 ALA A O 1
ATOM 8062 N N . GLY A 1 1108 ? -0.995 -14.803 33.969 1.00 88.25 1108 GLY A N 1
ATOM 8063 C CA . GLY A 1 1108 ? 0.267 -14.684 34.709 1.00 88.25 1108 GLY A CA 1
ATOM 8064 C C . GLY A 1 1108 ? 0.339 -13.393 35.532 1.00 88.25 1108 GLY A C 1
ATOM 8065 O O . GLY A 1 1108 ? -0.659 -12.986 36.136 1.00 88.25 1108 GLY A O 1
ATOM 8066 N N . ARG A 1 1109 ? 1.518 -12.768 35.575 1.00 89.56 1109 ARG A N 1
ATOM 8067 C CA . ARG A 1 1109 ? 1.741 -11.447 36.169 1.00 89.56 1109 ARG A CA 1
ATOM 8068 C C . ARG A 1 1109 ? 1.535 -10.355 35.120 1.00 89.56 1109 ARG A C 1
ATOM 8070 O O . ARG A 1 1109 ? 2.467 -9.987 34.415 1.00 89.56 1109 ARG A O 1
ATOM 8077 N N . THR A 1 1110 ? 0.325 -9.814 35.042 1.00 91.94 1110 THR A N 1
ATOM 8078 C CA . THR A 1 1110 ? 0.025 -8.687 34.148 1.00 91.94 1110 THR A CA 1
ATOM 8079 C C . THR A 1 1110 ? 0.131 -7.371 34.911 1.00 91.94 1110 THR A C 1
ATOM 8081 O O . THR A 1 1110 ? -0.390 -7.258 36.024 1.00 91.94 1110 THR A O 1
ATOM 8084 N N . SER A 1 1111 ? 0.781 -6.365 34.323 1.00 93.56 1111 SER A N 1
ATOM 8085 C CA . SER A 1 1111 ? 0.834 -5.027 34.915 1.00 93.56 1111 SER A CA 1
ATOM 8086 C C . SER A 1 1111 ? 0.514 -3.908 33.933 1.00 93.56 1111 SER A C 1
ATOM 8088 O O . SER A 1 1111 ? 0.877 -3.961 32.759 1.00 93.56 1111 SER A O 1
ATOM 8090 N N . VAL A 1 1112 ? -0.160 -2.874 34.436 1.00 93.62 1112 VAL A N 1
ATOM 8091 C CA . VAL A 1 1112 ? -0.499 -1.653 33.703 1.00 93.62 1112 VAL A CA 1
ATOM 8092 C C . VAL A 1 1112 ? -0.104 -0.444 34.542 1.00 93.62 1112 VAL A C 1
ATOM 8094 O O . VAL A 1 1112 ? -0.628 -0.225 35.636 1.00 93.62 1112 VAL A O 1
ATOM 8097 N N . GLY A 1 1113 ? 0.814 0.363 34.018 1.00 89.88 1113 GLY A N 1
ATOM 8098 C CA . GLY A 1 1113 ? 1.366 1.501 34.743 1.00 89.88 1113 GLY A CA 1
ATOM 8099 C C . GLY A 1 1113 ? 2.177 1.084 35.974 1.00 89.88 1113 GLY A C 1
ATOM 8100 O O . GLY A 1 1113 ? 2.472 -0.085 36.224 1.00 89.88 1113 GLY A O 1
ATOM 8101 N N . SER A 1 1114 ? 2.591 2.075 36.756 1.00 89.75 1114 SER A N 1
ATOM 8102 C CA . SER A 1 1114 ? 3.276 1.862 38.032 1.00 89.75 1114 SER A CA 1
ATOM 8103 C C . SER A 1 1114 ? 2.905 2.948 39.031 1.00 89.75 1114 SER A C 1
ATOM 8105 O O . SER A 1 1114 ? 2.486 4.036 38.652 1.00 89.75 1114 SER A O 1
ATOM 8107 N N . GLN A 1 1115 ? 3.163 2.708 40.313 1.00 84.69 1115 GLN A N 1
ATOM 8108 C CA . GLN A 1 1115 ? 2.948 3.699 41.373 1.00 84.69 1115 GLN A CA 1
ATOM 8109 C C . GLN A 1 1115 ? 3.652 5.049 41.113 1.00 84.69 1115 GLN A C 1
ATOM 8111 O O . GLN A 1 1115 ? 3.158 6.097 41.513 1.00 84.69 1115 GLN A O 1
ATOM 8116 N N . THR A 1 1116 ? 4.807 5.040 40.437 1.00 87.50 1116 THR A N 1
ATOM 8117 C CA . THR A 1 1116 ? 5.563 6.257 40.082 1.00 87.50 1116 THR A CA 1
ATOM 8118 C C . THR A 1 1116 ? 5.200 6.840 38.714 1.00 87.50 1116 THR A C 1
ATOM 8120 O O . THR A 1 1116 ? 5.591 7.967 38.418 1.00 87.50 1116 THR A O 1
ATOM 8123 N N . ALA A 1 1117 ? 4.499 6.078 37.875 1.00 87.44 1117 ALA A N 1
ATOM 8124 C CA . ALA A 1 1117 ? 4.080 6.453 36.527 1.00 87.44 1117 ALA A CA 1
ATOM 8125 C C . ALA A 1 1117 ? 2.768 5.716 36.186 1.00 87.44 1117 ALA A C 1
ATOM 8127 O O . ALA A 1 1117 ? 2.812 4.688 35.502 1.00 87.44 1117 ALA A O 1
ATOM 8128 N N . PRO A 1 1118 ? 1.628 6.160 36.746 1.00 87.31 1118 PRO A N 1
ATOM 8129 C CA . PRO A 1 1118 ? 0.331 5.543 36.488 1.00 87.31 1118 PRO A CA 1
ATOM 8130 C C . PRO A 1 1118 ? -0.146 5.852 35.063 1.00 87.31 1118 PRO A C 1
ATOM 8132 O O . PRO A 1 1118 ? 0.192 6.903 34.510 1.00 87.31 1118 PRO A O 1
ATOM 8135 N N . ALA A 1 1119 ? -0.958 4.962 34.490 1.00 86.69 1119 ALA A N 1
ATOM 8136 C CA . ALA A 1 1119 ? -1.649 5.221 33.228 1.00 86.69 1119 ALA A CA 1
ATOM 8137 C C . ALA A 1 1119 ? -2.665 6.364 33.410 1.00 86.69 1119 ALA A C 1
ATOM 8139 O O . ALA A 1 1119 ? -3.314 6.445 34.449 1.00 86.69 1119 ALA A O 1
ATOM 8140 N N . ARG A 1 1120 ? -2.805 7.271 32.435 1.00 79.62 1120 ARG A N 1
ATOM 8141 C CA . ARG A 1 1120 ? -3.694 8.449 32.566 1.00 79.62 1120 ARG A CA 1
ATOM 8142 C C . ARG A 1 1120 ? -5.144 8.212 32.130 1.00 79.62 1120 ARG A C 1
ATOM 8144 O O . ARG A 1 1120 ? -5.981 9.081 32.352 1.00 79.62 1120 ARG A O 1
ATOM 8151 N N . GLY A 1 1121 ? -5.418 7.080 31.491 1.00 80.44 1121 GLY A N 1
ATOM 8152 C CA . GLY A 1 1121 ? -6.765 6.594 31.204 1.00 80.44 1121 GLY A CA 1
ATOM 8153 C C . GLY A 1 1121 ? -7.076 5.329 31.998 1.00 80.44 1121 GLY A C 1
ATOM 8154 O O . GLY A 1 1121 ? -6.403 5.021 32.987 1.00 80.44 1121 GLY A O 1
ATOM 8155 N N . ASP A 1 1122 ? -8.075 4.582 31.539 1.00 83.56 1122 ASP A N 1
ATOM 8156 C CA . ASP A 1 1122 ? -8.447 3.309 32.153 1.00 83.56 1122 ASP A CA 1
ATOM 8157 C C . ASP A 1 1122 ? -7.324 2.278 32.036 1.00 83.56 1122 ASP A C 1
ATOM 8159 O O . ASP A 1 1122 ? -6.573 2.242 31.061 1.00 83.56 1122 ASP A O 1
ATOM 8163 N N . GLY A 1 1123 ? -7.190 1.444 33.060 1.00 86.00 1123 GLY A N 1
ATOM 8164 C CA . GLY A 1 1123 ? -6.107 0.488 33.203 1.00 86.00 1123 GLY A CA 1
ATOM 8165 C C . GLY A 1 1123 ? -6.358 -0.758 32.373 1.00 86.00 1123 GLY A C 1
ATOM 8166 O O . GLY A 1 1123 ? -5.650 -1.007 31.403 1.00 86.00 1123 GLY A O 1
ATOM 8167 N N . VAL A 1 1124 ? -7.366 -1.537 32.751 1.00 92.31 1124 VAL A N 1
ATOM 8168 C CA . VAL A 1 1124 ? -7.837 -2.706 32.008 1.00 92.31 1124 VAL A CA 1
ATOM 8169 C C . VAL A 1 1124 ? -9.330 -2.544 31.764 1.00 92.31 1124 VAL A C 1
ATOM 8171 O O . VAL A 1 1124 ? -10.096 -2.442 32.716 1.00 92.31 1124 VAL A O 1
ATOM 8174 N N . VAL A 1 1125 ? -9.739 -2.543 30.502 1.00 87.12 1125 VAL A N 1
ATOM 8175 C CA . VAL A 1 1125 ? -11.140 -2.496 30.081 1.00 87.12 1125 VAL A CA 1
ATOM 8176 C C . VAL A 1 1125 ? -11.475 -3.810 29.397 1.00 87.12 1125 VAL A C 1
ATOM 8178 O O . VAL A 1 1125 ? -10.785 -4.219 28.463 1.00 87.12 1125 VAL A O 1
ATOM 8181 N N . ILE A 1 1126 ? -12.521 -4.474 29.871 1.00 87.75 1126 ILE A N 1
ATOM 8182 C CA . ILE A 1 1126 ? -13.060 -5.697 29.284 1.00 87.75 1126 ILE A CA 1
ATOM 8183 C C . ILE A 1 1126 ? -14.511 -5.420 28.911 1.00 87.75 1126 ILE A C 1
ATOM 8185 O O . ILE A 1 1126 ? -15.309 -5.064 29.773 1.00 87.75 1126 ILE A O 1
ATOM 8189 N N . SER A 1 1127 ? -14.862 -5.574 27.643 1.00 84.56 1127 SER A N 1
ATOM 8190 C CA . SER A 1 1127 ? -16.224 -5.334 27.175 1.00 84.56 1127 SER A CA 1
ATOM 8191 C C . SER A 1 1127 ? -16.692 -6.409 26.212 1.00 84.56 1127 SER A C 1
ATOM 8193 O O . SER A 1 1127 ? -15.884 -6.963 25.468 1.00 84.56 1127 SER A O 1
ATOM 8195 N N . ASN A 1 1128 ? -17.991 -6.720 26.216 1.00 83.06 1128 ASN A N 1
ATOM 8196 C CA . ASN A 1 1128 ? -18.578 -7.740 25.338 1.00 83.06 1128 ASN A CA 1
ATOM 8197 C C . ASN A 1 1128 ? -17.810 -9.080 25.367 1.00 83.06 1128 ASN A C 1
ATOM 8199 O O . ASN A 1 1128 ? -17.658 -9.741 24.339 1.00 83.06 1128 ASN A O 1
ATOM 8203 N N . ALA A 1 1129 ? -17.253 -9.456 26.523 1.00 87.94 1129 ALA A N 1
ATOM 8204 C CA . ALA A 1 1129 ? -16.334 -10.585 26.639 1.00 87.94 1129 ALA A CA 1
ATOM 8205 C C . ALA A 1 1129 ? -16.963 -11.778 27.364 1.00 87.94 1129 ALA A C 1
ATOM 8207 O O . ALA A 1 1129 ? -17.869 -11.617 28.180 1.00 87.94 1129 ALA A O 1
ATOM 8208 N N . THR A 1 1130 ? -16.431 -12.976 27.108 1.00 92.12 1130 THR A N 1
ATOM 8209 C CA . THR A 1 1130 ? -16.875 -14.228 27.750 1.00 92.12 1130 THR A CA 1
ATOM 8210 C C . THR A 1 1130 ? -15.688 -15.114 28.147 1.00 92.12 1130 THR A C 1
ATOM 8212 O O . THR A 1 1130 ? -14.581 -14.977 27.621 1.00 92.12 1130 THR A O 1
ATOM 8215 N N . GLY A 1 1131 ? -15.902 -16.073 29.054 1.00 94.00 1131 GLY A N 1
ATOM 8216 C CA . GLY A 1 1131 ? -14.901 -17.085 29.411 1.00 94.00 1131 GLY A CA 1
ATOM 8217 C C . GLY A 1 1131 ? -14.166 -16.805 30.719 1.00 94.00 1131 GLY A C 1
ATOM 8218 O O . GLY A 1 1131 ? -14.662 -16.120 31.607 1.00 94.00 1131 GLY A O 1
ATOM 8219 N N . THR A 1 1132 ? -12.991 -17.413 30.903 1.00 93.31 1132 THR A N 1
ATOM 8220 C CA . THR A 1 1132 ? -12.245 -17.321 32.171 1.00 93.31 1132 THR A CA 1
ATOM 8221 C C . THR A 1 1132 ? -10.820 -16.839 31.949 1.00 93.31 1132 THR A C 1
ATOM 8223 O O . THR A 1 1132 ? -10.051 -17.489 31.243 1.00 93.31 1132 THR A O 1
ATOM 8226 N N . VAL A 1 1133 ? -10.436 -15.775 32.656 1.00 93.31 1133 VAL A N 1
ATOM 8227 C CA . VAL A 1 1133 ? -9.063 -15.268 32.736 1.00 93.31 1133 VAL A CA 1
ATOM 8228 C C . VAL A 1 1133 ? -8.535 -15.360 34.172 1.00 93.31 1133 VAL A C 1
ATOM 8230 O O . VAL A 1 1133 ? -9.213 -15.012 35.142 1.00 93.31 1133 VAL A O 1
ATOM 8233 N N . GLN A 1 1134 ? -7.319 -15.888 34.323 1.00 90.81 1134 GLN A N 1
ATOM 8234 C CA . GLN A 1 1134 ? -6.678 -16.128 35.617 1.00 90.81 1134 GLN A CA 1
ATOM 8235 C C . GLN A 1 1134 ? -5.359 -15.370 35.729 1.00 90.81 1134 GLN A C 1
ATOM 8237 O O . GLN A 1 1134 ? -4.394 -15.694 35.033 1.00 90.81 1134 GLN A O 1
ATOM 8242 N N . PHE A 1 1135 ? -5.291 -14.424 36.660 1.00 88.06 1135 PHE A N 1
ATOM 8243 C CA . PHE A 1 1135 ? -4.084 -13.657 36.953 1.00 88.06 1135 PHE A CA 1
ATOM 8244 C C . PHE A 1 1135 ? -3.379 -14.247 38.179 1.00 88.06 1135 PHE A C 1
ATOM 8246 O O . PHE A 1 1135 ? -4.006 -14.485 39.212 1.00 88.06 1135 PHE A O 1
ATOM 8253 N N . THR A 1 1136 ? -2.069 -14.492 38.089 1.00 85.31 1136 THR A N 1
ATOM 8254 C CA . THR A 1 1136 ? -1.259 -14.755 39.292 1.00 85.31 1136 THR A CA 1
ATOM 8255 C C . THR A 1 1136 ? -0.908 -13.468 40.009 1.00 85.31 1136 THR A C 1
ATOM 8257 O O . THR A 1 1136 ? -0.836 -13.491 41.225 1.00 85.31 1136 THR A O 1
ATOM 8260 N N . ASP A 1 1137 ? -0.731 -12.369 39.278 1.00 85.88 1137 ASP A N 1
ATOM 8261 C CA . ASP A 1 1137 ? -0.735 -11.023 39.840 1.00 85.88 1137 ASP A CA 1
ATOM 8262 C C . ASP A 1 1137 ? -1.354 -10.067 38.809 1.00 85.88 1137 ASP A C 1
ATOM 8264 O O . ASP A 1 1137 ? -1.080 -10.184 37.612 1.00 85.88 1137 ASP A O 1
ATOM 8268 N N . LEU A 1 1138 ? -2.194 -9.140 39.268 1.00 90.44 1138 LEU A N 1
ATOM 8269 C CA . LEU A 1 1138 ? -2.752 -8.066 38.440 1.00 90.44 1138 LEU A CA 1
ATOM 8270 C C . LEU A 1 1138 ? -2.443 -6.730 39.116 1.00 90.44 1138 LEU A C 1
ATOM 8272 O O . LEU A 1 1138 ? -3.114 -6.347 40.076 1.00 90.44 1138 LEU A O 1
ATOM 8276 N N . ASP A 1 1139 ? -1.404 -6.061 38.624 1.00 90.88 1139 ASP A N 1
ATOM 8277 C CA . ASP A 1 1139 ? -0.888 -4.802 39.165 1.00 90.88 1139 ASP A CA 1
ATOM 8278 C C . ASP A 1 1139 ? -1.286 -3.648 38.237 1.00 90.88 1139 ASP A C 1
ATOM 8280 O O . ASP A 1 1139 ? -0.670 -3.446 37.192 1.00 90.88 1139 ASP A O 1
ATOM 8284 N N . VAL A 1 1140 ? -2.306 -2.875 38.601 1.00 93.31 1140 VAL A N 1
ATOM 8285 C CA . VAL A 1 1140 ? -2.820 -1.781 37.768 1.00 93.31 1140 VAL A CA 1
ATOM 8286 C C . VAL A 1 1140 ? -2.793 -0.471 38.537 1.00 93.31 1140 VAL A C 1
ATOM 8288 O O . VAL A 1 1140 ? -3.341 -0.370 39.632 1.00 93.31 1140 VAL A O 1
ATOM 8291 N N . PHE A 1 1141 ? -2.166 0.542 37.946 1.00 91.56 1141 PHE A N 1
ATOM 8292 C CA . PHE A 1 1141 ? -2.062 1.883 38.507 1.00 91.56 1141 PHE A CA 1
ATOM 8293 C C . PHE A 1 1141 ? -2.539 2.905 37.483 1.00 91.56 1141 PHE A C 1
ATOM 8295 O O . PHE A 1 1141 ? -1.900 3.082 36.443 1.00 91.56 1141 PHE A O 1
ATOM 8302 N N . THR A 1 1142 ? -3.622 3.610 37.797 1.00 86.62 1142 THR A N 1
ATOM 8303 C CA . THR A 1 1142 ? -4.202 4.645 36.938 1.00 86.62 1142 THR A CA 1
ATOM 8304 C C . THR A 1 1142 ? -4.304 5.998 37.645 1.00 86.62 1142 THR A C 1
ATOM 8306 O O . THR A 1 1142 ? -4.189 6.132 38.866 1.00 86.62 1142 THR A O 1
ATOM 8309 N N . GLN A 1 1143 ? -4.477 7.050 36.857 1.00 83.75 1143 GLN A N 1
ATOM 8310 C CA . GLN A 1 1143 ? -4.739 8.410 37.296 1.00 83.75 1143 GLN A CA 1
ATOM 8311 C C . GLN A 1 1143 ? -5.872 8.964 36.441 1.00 83.75 1143 GLN A C 1
ATOM 8313 O O . GLN A 1 1143 ? -5.724 9.031 35.231 1.00 83.75 1143 GLN A O 1
ATOM 8318 N N . ASN A 1 1144 ? -6.971 9.388 37.067 1.00 76.62 1144 ASN A N 1
ATOM 8319 C CA . ASN A 1 1144 ? -8.204 9.861 36.418 1.00 76.62 1144 ASN A CA 1
ATOM 8320 C C . ASN A 1 1144 ? -8.978 8.815 35.594 1.00 76.62 1144 ASN A C 1
ATOM 8322 O O . ASN A 1 1144 ? -9.993 9.173 35.010 1.00 76.62 1144 ASN A O 1
ATOM 8326 N N . GLY A 1 1145 ? -8.540 7.555 35.571 1.00 80.19 1145 GLY A N 1
ATOM 8327 C CA . GLY A 1 1145 ? -9.239 6.446 34.916 1.00 80.19 1145 GLY A CA 1
ATOM 8328 C C . GLY A 1 1145 ? -9.456 5.269 35.859 1.00 80.19 1145 GLY A C 1
ATOM 8329 O O . GLY A 1 1145 ? -8.811 5.160 36.911 1.00 80.19 1145 GLY A O 1
ATOM 8330 N N . THR A 1 1146 ? -10.352 4.369 35.491 1.00 82.94 1146 THR A N 1
ATOM 8331 C CA . THR A 1 1146 ? -10.668 3.174 36.266 1.00 82.94 1146 THR A CA 1
ATOM 8332 C C . THR A 1 1146 ? -9.605 2.101 36.081 1.00 82.94 1146 THR A C 1
ATOM 8334 O O . THR A 1 1146 ? -9.169 1.826 34.969 1.00 82.94 1146 THR A O 1
ATOM 8337 N N . ALA A 1 1147 ? -9.145 1.486 37.174 1.00 88.12 1147 ALA A N 1
ATOM 8338 C CA . ALA A 1 1147 ? -8.085 0.479 37.096 1.00 88.12 1147 ALA A CA 1
ATOM 8339 C C . ALA A 1 1147 ? -8.572 -0.810 36.406 1.00 88.12 1147 ALA A C 1
ATOM 8341 O O . ALA A 1 1147 ? -7.867 -1.344 35.554 1.00 88.12 1147 ALA A O 1
ATOM 8342 N N . LEU A 1 1148 ? -9.780 -1.284 36.717 1.00 91.81 1148 LEU A N 1
ATOM 8343 C CA . LEU A 1 1148 ? -10.427 -2.405 36.037 1.00 91.81 1148 LEU A CA 1
ATOM 8344 C C . LEU A 1 1148 ? -11.896 -2.087 35.750 1.00 91.81 1148 LEU A C 1
ATOM 8346 O O . LEU A 1 1148 ? -12.687 -1.940 36.681 1.00 91.81 1148 LEU A O 1
ATOM 8350 N N . ALA A 1 1149 ? -12.255 -2.014 34.474 1.00 84.94 1149 ALA A N 1
ATOM 8351 C CA . ALA A 1 1149 ? -13.610 -1.756 34.013 1.00 84.94 1149 ALA A CA 1
ATOM 8352 C C . ALA A 1 1149 ? -14.158 -2.962 33.236 1.00 84.94 1149 ALA A C 1
ATOM 8354 O O . ALA A 1 1149 ? -13.454 -3.525 32.395 1.00 84.94 1149 ALA A O 1
ATOM 8355 N N . VAL A 1 1150 ? -15.396 -3.369 33.529 1.00 85.19 1150 VAL A N 1
ATOM 8356 C CA . VAL A 1 1150 ? -16.093 -4.463 32.840 1.00 85.19 1150 VAL A CA 1
ATOM 8357 C C . VAL A 1 1150 ? -17.466 -3.991 32.364 1.00 85.19 1150 VAL A C 1
ATOM 8359 O O . VAL A 1 1150 ? -18.280 -3.563 33.181 1.00 85.19 1150 VAL A O 1
ATOM 8362 N N . PHE A 1 1151 ? -17.726 -4.081 31.062 1.00 78.50 1151 PHE A N 1
ATOM 8363 C CA . PHE A 1 1151 ? -18.946 -3.569 30.431 1.00 78.50 1151 PHE A CA 1
ATOM 8364 C C . PHE A 1 1151 ? -19.623 -4.633 29.568 1.00 78.50 1151 PHE A C 1
ATOM 8366 O O . PHE A 1 1151 ? -18.936 -5.382 28.872 1.00 78.50 1151 PHE A O 1
ATOM 8373 N N . ASP A 1 1152 ? -20.955 -4.695 29.602 1.00 79.19 1152 ASP A N 1
ATOM 8374 C CA . ASP A 1 1152 ? -21.784 -5.489 28.680 1.00 79.19 1152 ASP A CA 1
ATOM 8375 C C . ASP A 1 1152 ? -21.264 -6.930 28.454 1.00 79.19 1152 ASP A C 1
ATOM 8377 O O . ASP A 1 1152 ? -21.257 -7.447 27.338 1.00 79.19 1152 ASP A O 1
ATOM 8381 N N . SER A 1 1153 ? -20.718 -7.562 29.499 1.00 80.56 1153 SER A N 1
ATOM 8382 C CA . SER A 1 1153 ? -20.020 -8.851 29.408 1.00 80.56 1153 SER A CA 1
ATOM 8383 C C . SER A 1 1153 ? -20.803 -9.945 30.119 1.00 80.56 1153 SER A C 1
ATOM 8385 O O . SER A 1 1153 ? -21.158 -9.806 31.290 1.00 80.56 1153 SER A O 1
ATOM 8387 N N . ASP A 1 1154 ? -21.007 -11.069 29.439 1.00 82.94 1154 ASP A N 1
ATOM 8388 C CA . ASP A 1 1154 ? -21.780 -12.200 29.946 1.00 82.94 1154 ASP A CA 1
ATOM 8389 C C . ASP A 1 1154 ? -20.875 -13.394 30.278 1.00 82.94 1154 ASP A C 1
ATOM 8391 O O . ASP A 1 1154 ? -20.031 -13.801 29.484 1.00 82.94 1154 ASP A O 1
ATOM 8395 N N . ASP A 1 1155 ? -21.077 -13.997 31.453 1.00 86.94 1155 ASP A N 1
ATOM 8396 C CA . ASP A 1 1155 ? -20.350 -15.193 31.914 1.00 86.94 1155 ASP A CA 1
ATOM 8397 C C . ASP A 1 1155 ? -18.816 -15.025 31.869 1.00 86.94 1155 ASP A C 1
ATOM 8399 O O . ASP A 1 1155 ? -18.067 -15.881 31.381 1.00 86.94 1155 ASP A O 1
ATOM 8403 N N . ILE A 1 1156 ? -18.339 -13.878 32.367 1.00 91.00 1156 ILE A N 1
ATOM 8404 C CA . ILE A 1 1156 ? -16.912 -13.575 32.476 1.00 91.00 1156 ILE A CA 1
ATOM 8405 C C . ILE A 1 1156 ? -16.408 -13.883 33.888 1.00 91.00 1156 ILE A C 1
ATOM 8407 O O . ILE A 1 1156 ? -16.947 -13.423 34.898 1.00 91.00 1156 ILE A O 1
ATOM 8411 N N . ARG A 1 1157 ? -15.324 -14.655 33.978 1.00 92.12 1157 ARG A N 1
ATOM 8412 C CA . ARG A 1 1157 ? -14.659 -14.982 35.243 1.00 92.12 1157 ARG A CA 1
ATOM 8413 C C . ARG A 1 1157 ? -13.255 -14.391 35.297 1.00 92.12 1157 ARG A C 1
ATOM 8415 O O . ARG A 1 1157 ? -12.397 -14.761 34.499 1.00 92.12 1157 ARG A O 1
ATOM 8422 N N . ILE A 1 1158 ? -13.006 -13.547 36.296 1.00 89.62 1158 ILE A N 1
ATOM 8423 C CA . ILE A 1 1158 ? -11.716 -12.901 36.574 1.00 89.62 1158 ILE A CA 1
ATOM 8424 C C . ILE A 1 1158 ? -11.212 -13.404 37.932 1.00 89.62 1158 ILE A C 1
ATOM 8426 O O . ILE A 1 1158 ? -11.691 -12.989 38.987 1.00 89.62 1158 ILE A O 1
ATOM 8430 N N . ASP A 1 1159 ? -10.262 -14.341 37.927 1.00 84.00 1159 ASP A N 1
ATOM 8431 C CA . ASP A 1 1159 ? -9.790 -15.012 39.150 1.00 84.00 1159 ASP A CA 1
ATOM 8432 C C . ASP A 1 1159 ? -8.330 -14.654 39.477 1.00 84.00 1159 ASP A C 1
ATOM 8434 O O . ASP A 1 1159 ? -7.459 -14.733 38.608 1.00 84.00 1159 ASP A O 1
ATOM 8438 N N . THR A 1 1160 ? -8.051 -14.328 40.744 1.00 76.62 1160 THR A N 1
ATOM 8439 C CA . THR A 1 1160 ? -6.694 -14.212 41.309 1.00 76.62 1160 THR A CA 1
ATOM 8440 C C . THR A 1 1160 ? -6.503 -15.279 42.405 1.00 76.62 1160 THR A C 1
ATOM 8442 O O . THR A 1 1160 ? -6.961 -15.110 43.536 1.00 76.62 1160 THR A O 1
ATOM 8445 N N . PRO A 1 1161 ? -5.888 -16.446 42.124 1.00 67.81 1161 PRO A N 1
ATOM 8446 C CA . PRO A 1 1161 ? -5.911 -17.568 43.068 1.00 67.81 1161 PRO A CA 1
ATOM 8447 C C . PRO A 1 1161 ? -4.960 -17.430 44.279 1.00 67.81 1161 PRO A C 1
ATOM 8449 O O . PRO A 1 1161 ? -3.744 -17.488 44.130 1.00 67.81 1161 PRO A O 1
ATOM 8452 N N . GLY A 1 1162 ? -5.518 -17.405 45.498 1.00 56.47 1162 GLY A N 1
ATOM 8453 C CA . GLY A 1 1162 ? -4.992 -17.947 46.775 1.00 56.47 1162 GLY A CA 1
ATOM 8454 C C . GLY A 1 1162 ? -3.682 -17.406 47.385 1.00 56.47 1162 GLY A C 1
ATOM 8455 O O . GLY A 1 1162 ? -3.673 -17.056 48.563 1.00 56.47 1162 GLY A O 1
ATOM 8456 N N . THR A 1 1163 ? -2.579 -17.422 46.633 1.00 53.50 1163 THR A N 1
ATOM 8457 C CA . THR A 1 1163 ? -1.271 -16.821 46.990 1.00 53.50 1163 THR A CA 1
ATOM 8458 C C . THR A 1 1163 ? -0.891 -15.668 46.055 1.00 53.50 1163 THR A C 1
ATOM 8460 O O . THR A 1 1163 ? 0.190 -15.103 46.190 1.00 53.50 1163 THR A O 1
ATOM 8463 N N . ALA A 1 1164 ? -1.739 -15.409 45.061 1.00 58.09 1164 ALA A N 1
ATOM 8464 C CA . ALA A 1 1164 ? -1.684 -14.289 44.135 1.00 58.09 1164 ALA A CA 1
ATOM 8465 C C . ALA A 1 1164 ? -1.922 -12.961 44.862 1.00 58.09 1164 ALA A C 1
ATOM 8467 O O . ALA A 1 1164 ? -2.662 -12.926 45.841 1.00 58.09 1164 ALA A O 1
ATOM 8468 N N . SER A 1 1165 ? -1.357 -11.863 44.369 1.00 64.25 1165 SER A N 1
ATOM 8469 C CA . SER A 1 1165 ? -1.703 -10.513 44.810 1.00 64.25 1165 SER A CA 1
ATOM 8470 C C . SER A 1 1165 ? -2.218 -9.699 43.628 1.00 64.25 1165 SER A C 1
ATOM 8472 O O . SER A 1 1165 ? -1.657 -9.708 42.544 1.00 64.25 1165 SER A O 1
ATOM 8474 N N . SER A 1 1166 ? -3.324 -8.988 43.801 1.00 72.94 1166 SER A N 1
ATOM 8475 C CA . SER A 1 1166 ? -3.734 -7.959 42.847 1.00 72.94 1166 SER A CA 1
ATOM 8476 C C . SER A 1 1166 ? -3.781 -6.621 43.551 1.00 72.94 1166 SER A C 1
ATOM 8478 O O . SER A 1 1166 ? -4.257 -6.529 44.689 1.00 72.94 1166 SER A O 1
ATOM 8480 N N . PHE A 1 1167 ? -3.278 -5.599 42.874 1.00 82.88 1167 PHE A N 1
ATOM 8481 C CA . PHE A 1 1167 ? -3.292 -4.230 43.344 1.00 82.88 1167 PHE A CA 1
ATOM 8482 C C . PHE A 1 1167 ? -3.939 -3.361 42.277 1.00 82.88 1167 PHE A C 1
ATOM 8484 O O . PHE A 1 1167 ? -3.360 -3.136 41.219 1.00 82.88 1167 PHE A O 1
ATOM 8491 N N . LEU A 1 1168 ? -5.145 -2.882 42.565 1.00 86.81 1168 LEU A N 1
ATOM 8492 C CA . LEU A 1 1168 ? -5.863 -1.949 41.707 1.00 86.81 1168 LEU A CA 1
ATOM 8493 C C . LEU A 1 1168 ? -5.823 -0.574 42.364 1.00 86.81 1168 LEU A C 1
ATOM 8495 O O . LEU A 1 1168 ? -6.509 -0.335 43.358 1.00 86.81 1168 LEU A O 1
ATOM 8499 N N . GLY A 1 1169 ? -4.957 0.287 41.839 1.00 85.50 1169 GLY A N 1
ATOM 8500 C CA . GLY A 1 1169 ? -4.680 1.621 42.346 1.00 85.50 1169 GLY A CA 1
ATOM 8501 C C . GLY A 1 1169 ? -5.193 2.702 41.406 1.00 85.50 1169 GLY A C 1
ATOM 8502 O O . GLY A 1 1169 ? -4.826 2.689 40.234 1.00 85.50 1169 GLY A O 1
ATOM 8503 N N . THR A 1 1170 ? -5.963 3.672 41.898 1.00 85.50 1170 THR A N 1
ATOM 8504 C CA . THR A 1 1170 ? -6.337 4.848 41.092 1.00 85.50 1170 THR A CA 1
ATOM 8505 C C . THR A 1 1170 ? -6.450 6.141 41.902 1.00 85.50 1170 THR A C 1
ATOM 8507 O O . THR A 1 1170 ? -6.565 6.135 43.130 1.00 85.50 1170 THR A O 1
ATOM 8510 N N . THR A 1 1171 ? -6.436 7.271 41.192 1.00 82.00 1171 THR A N 1
ATOM 8511 C CA . THR A 1 1171 ? -6.775 8.592 41.724 1.00 82.00 1171 THR A CA 1
ATOM 8512 C C . THR A 1 1171 ? -7.941 9.202 40.942 1.00 82.00 1171 THR A C 1
ATOM 8514 O O . THR A 1 1171 ? -7.973 9.116 39.718 1.00 82.00 1171 THR A O 1
ATOM 8517 N N . ASN A 1 1172 ? -8.879 9.854 41.637 1.00 78.94 1172 ASN A N 1
ATOM 8518 C CA . ASN A 1 1172 ? -10.040 10.583 41.087 1.00 78.94 1172 ASN A CA 1
ATOM 8519 C C . ASN A 1 1172 ? -11.136 9.756 40.374 1.00 78.94 1172 ASN A C 1
ATOM 8521 O O . ASN A 1 1172 ? -12.158 10.341 40.022 1.00 78.94 1172 ASN A O 1
ATOM 8525 N N . ALA A 1 1173 ? -10.978 8.440 40.210 1.00 80.94 1173 ALA A N 1
ATOM 8526 C CA . ALA A 1 1173 ? -11.967 7.538 39.606 1.00 80.94 1173 ALA A CA 1
ATOM 8527 C C . ALA A 1 1173 ? -12.170 6.270 40.467 1.00 80.94 1173 ALA A C 1
ATOM 8529 O O . ALA A 1 1173 ? -11.367 6.027 41.371 1.00 80.94 1173 ALA A O 1
ATOM 8530 N N . PRO A 1 1174 ? -13.212 5.453 40.227 1.00 81.94 1174 PRO A N 1
ATOM 8531 C CA . PRO A 1 1174 ? -13.338 4.135 40.851 1.00 81.94 1174 PRO A CA 1
ATOM 8532 C C . PRO A 1 1174 ? -12.204 3.210 40.406 1.00 81.94 1174 PRO A C 1
ATOM 8534 O O . PRO A 1 1174 ? -11.847 3.198 39.231 1.00 81.94 1174 PRO A O 1
ATOM 8537 N N . ALA A 1 1175 ? -11.641 2.402 41.308 1.00 86.69 1175 ALA A N 1
ATOM 8538 C CA . ALA A 1 1175 ? -10.656 1.386 40.922 1.00 86.69 1175 ALA A CA 1
ATOM 8539 C C . ALA A 1 1175 ? -11.303 0.241 40.148 1.00 86.69 1175 ALA A C 1
ATOM 8541 O O . ALA A 1 1175 ? -10.678 -0.309 39.246 1.00 86.69 1175 ALA A O 1
ATOM 8542 N N . VAL A 1 1176 ? -12.533 -0.121 40.507 1.00 89.75 1176 VAL A N 1
ATOM 8543 C CA . VAL A 1 1176 ? -13.296 -1.163 39.825 1.00 89.75 1176 VAL A CA 1
ATOM 8544 C C . VAL A 1 1176 ? -14.640 -0.599 39.409 1.00 89.75 1176 VAL A C 1
ATOM 8546 O O . VAL A 1 1176 ? -15.342 -0.032 40.248 1.00 89.75 1176 VAL A O 1
ATOM 8549 N N . GLN A 1 1177 ? -14.996 -0.793 38.144 1.00 85.81 1177 GLN A N 1
ATOM 8550 C CA . GLN A 1 1177 ? -16.315 -0.474 37.616 1.00 85.81 1177 GLN A CA 1
ATOM 8551 C C . GLN A 1 1177 ? -16.869 -1.675 36.852 1.00 85.81 1177 GLN A C 1
ATOM 8553 O O . GLN A 1 1177 ? -16.169 -2.261 36.029 1.00 85.81 1177 GLN A O 1
ATOM 8558 N N . ILE A 1 1178 ? -18.110 -2.060 37.133 1.00 85.44 1178 ILE A N 1
ATOM 8559 C CA . ILE A 1 1178 ? -18.801 -3.129 36.408 1.00 85.44 1178 ILE A CA 1
ATOM 8560 C C . ILE A 1 1178 ? -20.190 -2.630 36.032 1.00 85.44 1178 ILE A C 1
ATOM 8562 O O . ILE A 1 1178 ? -20.938 -2.218 36.918 1.00 85.44 1178 ILE A O 1
ATOM 8566 N N . VAL A 1 1179 ? -20.531 -2.675 34.742 1.00 78.81 1179 VAL A N 1
ATOM 8567 C CA . VAL A 1 1179 ? -21.836 -2.233 34.231 1.00 78.81 1179 VAL A CA 1
ATOM 8568 C C . VAL A 1 1179 ? -22.441 -3.282 33.301 1.00 78.81 1179 VAL A C 1
ATOM 8570 O O . VAL A 1 1179 ? -21.722 -3.848 32.476 1.00 78.81 1179 VAL A O 1
ATOM 8573 N N . ASN A 1 1180 ? -23.745 -3.548 33.428 1.00 76.62 1180 ASN A N 1
ATOM 8574 C CA . ASN A 1 1180 ? -24.516 -4.432 32.536 1.00 76.62 1180 ASN A CA 1
ATOM 8575 C C . ASN A 1 1180 ? -23.866 -5.809 32.308 1.00 76.62 1180 ASN A C 1
ATOM 8577 O O . ASN A 1 1180 ? -23.806 -6.298 31.184 1.00 76.62 1180 ASN A O 1
ATOM 8581 N N . SER A 1 1181 ? -23.301 -6.417 33.351 1.00 80.38 1181 SER A N 1
ATOM 8582 C CA . SER A 1 1181 ? -22.440 -7.595 33.183 1.00 80.38 1181 SER A CA 1
ATOM 8583 C C . SER A 1 1181 ? -22.753 -8.717 34.170 1.00 80.38 1181 SER A C 1
ATOM 8585 O O . SER A 1 1181 ? -23.136 -8.483 35.319 1.00 80.38 1181 SER A O 1
ATOM 8587 N N . THR A 1 1182 ? -22.508 -9.954 33.740 1.00 86.69 1182 THR A N 1
ATOM 8588 C CA . THR A 1 1182 ? -22.501 -11.151 34.586 1.00 86.69 1182 THR A CA 1
ATOM 8589 C C . THR A 1 1182 ? -21.058 -11.559 34.874 1.00 86.69 1182 THR A C 1
ATOM 8591 O O . THR A 1 1182 ? -20.394 -12.142 34.017 1.00 86.69 1182 THR A O 1
ATOM 8594 N N . VAL A 1 1183 ? -20.566 -11.248 36.078 1.00 87.31 1183 VAL A N 1
ATOM 8595 C CA . VAL A 1 1183 ? -19.140 -11.352 36.423 1.00 87.31 1183 VAL A CA 1
ATOM 8596 C C . VAL A 1 1183 ? -18.912 -12.197 37.676 1.00 87.31 1183 VAL A C 1
ATOM 8598 O O . VAL A 1 1183 ? -19.473 -11.931 38.738 1.00 87.31 1183 VAL A O 1
ATOM 8601 N N . ASP A 1 1184 ? -17.996 -13.161 37.576 1.00 88.44 1184 ASP A N 1
ATOM 8602 C CA . ASP A 1 1184 ? -17.377 -13.838 38.717 1.00 88.44 1184 ASP A CA 1
ATOM 8603 C C . ASP A 1 1184 ? -15.960 -13.289 38.947 1.00 88.44 1184 ASP A C 1
ATOM 8605 O O . ASP A 1 1184 ? -15.019 -13.669 38.247 1.00 88.44 1184 ASP A O 1
ATOM 8609 N N . MET A 1 1185 ? -15.770 -12.423 39.945 1.00 87.19 1185 MET A N 1
ATOM 8610 C CA . MET A 1 1185 ? -14.495 -11.748 40.203 1.00 87.19 1185 MET A CA 1
ATOM 8611 C C . MET A 1 1185 ? -13.909 -12.052 41.587 1.00 87.19 1185 MET A C 1
ATOM 8613 O O . MET A 1 1185 ? -14.594 -12.000 42.611 1.00 87.19 1185 MET A O 1
ATOM 8617 N N . LYS A 1 1186 ? -12.593 -12.296 41.626 1.00 84.50 1186 LYS A N 1
ATOM 8618 C CA . LYS A 1 1186 ? -11.785 -12.321 42.852 1.00 84.50 1186 LYS A CA 1
ATOM 8619 C C . LYS A 1 1186 ? -10.552 -11.438 42.706 1.00 84.50 1186 LYS A C 1
ATOM 8621 O O . LYS A 1 1186 ? -9.702 -11.713 41.860 1.00 84.50 1186 LYS A O 1
ATOM 8626 N N . ILE A 1 1187 ? -10.428 -10.435 43.573 1.00 82.50 1187 ILE A N 1
ATOM 8627 C CA . ILE A 1 1187 ? -9.286 -9.507 43.651 1.00 82.50 1187 ILE A CA 1
ATOM 8628 C C . ILE A 1 1187 ? -8.797 -9.370 45.100 1.00 82.50 1187 ILE A C 1
ATOM 8630 O O . ILE A 1 1187 ? -9.519 -9.722 46.027 1.00 82.50 1187 ILE A O 1
ATOM 8634 N N . HIS A 1 1188 ? -7.576 -8.876 45.323 1.00 79.19 1188 HIS A N 1
ATOM 8635 C CA . HIS A 1 1188 ? -6.965 -8.808 46.656 1.00 79.19 1188 HIS A CA 1
ATOM 8636 C C . HIS A 1 1188 ? -6.959 -7.415 47.292 1.00 79.19 1188 HIS A C 1
ATOM 8638 O O . HIS A 1 1188 ? -7.413 -7.251 48.427 1.00 79.19 1188 HIS A O 1
ATOM 8644 N N . THR A 1 1189 ? -6.419 -6.414 46.593 1.00 81.12 1189 THR A N 1
ATOM 8645 C CA . THR A 1 1189 ? -6.249 -5.053 47.119 1.00 81.12 1189 THR A CA 1
ATOM 8646 C C . THR A 1 1189 ? -6.824 -4.026 46.158 1.00 81.12 1189 THR A C 1
ATOM 8648 O O . THR A 1 1189 ? -6.540 -4.057 44.960 1.00 81.12 1189 THR A O 1
ATOM 8651 N N . VAL A 1 1190 ? -7.590 -3.092 46.717 1.00 84.94 1190 VAL A N 1
ATOM 8652 C CA . VAL A 1 1190 ? -8.109 -1.911 46.028 1.00 84.94 1190 VAL A CA 1
ATOM 8653 C C . VAL A 1 1190 ? -7.639 -0.680 46.796 1.00 84.94 1190 VAL A C 1
ATOM 8655 O O . VAL A 1 1190 ? -7.887 -0.571 47.999 1.00 84.94 1190 VAL A O 1
ATOM 8658 N N . ASP A 1 1191 ? -6.943 0.225 46.118 1.00 85.25 1191 ASP A N 1
ATOM 8659 C CA . ASP A 1 1191 ? -6.397 1.451 46.699 1.00 85.25 1191 ASP A CA 1
ATOM 8660 C C . ASP A 1 1191 ? -6.842 2.663 45.874 1.00 85.25 1191 ASP A C 1
ATOM 8662 O O . ASP A 1 1191 ? -6.595 2.743 44.672 1.00 85.25 1191 ASP A O 1
ATOM 8666 N N . VAL A 1 1192 ? -7.557 3.591 46.500 1.00 81.19 1192 VAL A N 1
ATOM 8667 C CA . VAL A 1 1192 ? -8.202 4.707 45.805 1.00 81.19 1192 VAL A CA 1
ATOM 8668 C C . VAL A 1 1192 ? -8.018 5.998 46.579 1.00 81.19 1192 VAL A C 1
ATOM 8670 O O . VAL A 1 1192 ? -8.401 6.094 47.748 1.00 81.19 1192 VAL A O 1
ATOM 8673 N N . GLU A 1 1193 ? -7.519 7.030 45.900 1.00 81.81 1193 GLU A N 1
ATOM 8674 C CA . GLU A 1 1193 ? -7.404 8.384 46.446 1.00 81.81 1193 GLU A CA 1
ATOM 8675 C C . GLU A 1 1193 ? -8.298 9.377 45.685 1.00 81.81 1193 GLU A C 1
ATOM 8677 O O . GLU A 1 1193 ? -8.375 9.369 44.458 1.00 81.81 1193 GLU A O 1
ATOM 8682 N N . ASN A 1 1194 ? -8.954 10.290 46.405 1.00 77.12 1194 ASN A N 1
ATOM 8683 C CA . ASN A 1 1194 ? -9.746 11.402 45.859 1.00 77.12 1194 ASN A CA 1
ATOM 8684 C C . ASN A 1 1194 ? -10.935 11.018 44.950 1.00 77.12 1194 ASN A C 1
ATOM 8686 O O . ASN A 1 1194 ? -11.427 11.869 44.207 1.00 77.12 1194 ASN A O 1
ATOM 8690 N N . ALA A 1 1195 ? -11.444 9.787 45.025 1.00 74.88 1195 ALA A N 1
ATOM 8691 C CA . ALA A 1 1195 ? -12.645 9.362 44.298 1.00 74.88 1195 ALA A CA 1
ATOM 8692 C C . ALA A 1 1195 ? -13.903 9.382 45.182 1.00 74.88 1195 ALA A C 1
ATOM 8694 O O . ALA A 1 1195 ? -13.820 9.267 46.411 1.00 74.88 1195 ALA A O 1
ATOM 8695 N N . ALA A 1 1196 ? -15.075 9.497 44.551 1.00 75.44 1196 ALA A N 1
ATOM 8696 C CA . ALA A 1 1196 ? -16.363 9.359 45.234 1.00 75.44 1196 ALA A CA 1
ATOM 8697 C C . ALA A 1 1196 ? -16.591 7.914 45.711 1.00 75.44 1196 ALA A C 1
ATOM 8699 O O . ALA A 1 1196 ? -17.018 7.700 46.847 1.00 75.44 1196 ALA A O 1
ATOM 8700 N N . THR A 1 1197 ? -16.231 6.936 44.879 1.00 79.69 1197 THR A N 1
ATOM 8701 C CA . THR A 1 1197 ? -16.354 5.504 45.164 1.00 79.69 1197 THR A CA 1
ATOM 8702 C C . THR A 1 1197 ? -15.071 4.756 44.833 1.00 79.69 1197 THR A C 1
ATOM 8704 O O . THR A 1 1197 ? -14.310 5.194 43.973 1.00 79.69 1197 THR A O 1
ATOM 8707 N N . ALA A 1 1198 ? -14.792 3.655 45.542 1.00 82.81 1198 ALA A N 1
ATOM 8708 C CA . ALA A 1 1198 ? -13.664 2.786 45.197 1.00 82.81 1198 ALA A CA 1
ATOM 8709 C C . ALA A 1 1198 ? -14.080 1.647 44.254 1.00 82.81 1198 ALA A C 1
ATOM 8711 O O . ALA A 1 1198 ? -13.320 1.290 43.355 1.00 82.81 1198 ALA A O 1
ATOM 8712 N N . ILE A 1 1199 ? -15.281 1.101 44.453 1.00 87.25 1199 ILE A N 1
ATOM 8713 C CA . ILE A 1 1199 ? -15.887 0.053 43.626 1.00 87.25 1199 ILE A CA 1
ATOM 8714 C C . ILE A 1 1199 ? -17.298 0.507 43.246 1.00 87.25 1199 ILE A C 1
ATOM 8716 O O . ILE A 1 1199 ? -18.074 0.868 44.134 1.00 87.25 1199 ILE A O 1
ATOM 8720 N N . ASP A 1 1200 ? -17.618 0.473 41.957 1.00 84.69 1200 ASP A N 1
ATOM 8721 C CA . ASP A 1 1200 ? -18.927 0.829 41.407 1.00 84.69 1200 ASP A CA 1
ATOM 8722 C C . ASP A 1 1200 ? -19.519 -0.346 40.615 1.00 84.69 1200 ASP A C 1
ATOM 8724 O O . ASP A 1 1200 ? -18.898 -0.853 39.680 1.00 84.69 1200 ASP A O 1
ATOM 8728 N N . LEU A 1 1201 ? -20.698 -0.815 41.026 1.00 86.56 1201 LEU A N 1
ATOM 8729 C CA . LEU A 1 1201 ? -21.412 -1.942 40.426 1.00 86.56 1201 LEU A CA 1
ATOM 8730 C C . LEU A 1 1201 ? -22.796 -1.468 39.967 1.00 86.56 1201 LEU A C 1
ATOM 8732 O O . LEU A 1 1201 ? -23.642 -1.139 40.796 1.00 86.56 1201 LEU A O 1
ATOM 8736 N N . ASN A 1 1202 ? -23.052 -1.462 38.663 1.00 78.75 1202 ASN A N 1
ATOM 8737 C CA . ASN A 1 1202 ? -24.318 -1.016 38.087 1.00 78.75 1202 ASN A CA 1
ATOM 8738 C C . ASN A 1 1202 ? -24.936 -2.102 37.191 1.00 78.75 1202 ASN A C 1
ATOM 8740 O O . ASN A 1 1202 ? -24.303 -2.542 36.240 1.00 78.75 1202 ASN A O 1
ATOM 8744 N N . THR A 1 1203 ? -26.161 -2.556 37.470 1.00 74.19 1203 THR A N 1
ATOM 8745 C CA . THR A 1 1203 ? -26.832 -3.591 36.653 1.00 74.19 1203 THR A CA 1
ATOM 8746 C C . THR A 1 1203 ? -25.967 -4.856 36.489 1.00 74.19 1203 THR A C 1
ATOM 8748 O O . THR A 1 1203 ? -25.647 -5.305 35.390 1.00 74.19 1203 THR A O 1
ATOM 8751 N N . VAL A 1 1204 ? -25.511 -5.414 37.615 1.00 74.56 1204 VAL A N 1
ATOM 8752 C CA . VAL A 1 1204 ? -24.562 -6.545 37.661 1.00 74.56 1204 VAL A CA 1
ATOM 8753 C C . VAL A 1 1204 ? -25.239 -7.806 38.196 1.00 74.56 1204 VAL A C 1
ATOM 8755 O O . VAL A 1 1204 ? -26.127 -7.725 39.045 1.00 74.56 1204 VAL A O 1
ATOM 8758 N N . SER A 1 1205 ? -24.780 -8.983 37.760 1.00 79.38 1205 SER A N 1
ATOM 8759 C CA . SER A 1 1205 ? -25.083 -10.274 38.395 1.00 79.38 1205 SER A CA 1
ATOM 8760 C C . SER A 1 1205 ? -23.813 -11.135 38.566 1.00 79.38 1205 SER A C 1
ATOM 8762 O O . SER A 1 1205 ? -22.818 -10.906 37.881 1.00 79.38 1205 SER A O 1
ATOM 8764 N N . GLY A 1 1206 ? -23.802 -12.099 39.502 1.00 83.12 1206 GLY A N 1
ATOM 8765 C CA . GLY A 1 1206 ? -22.655 -13.000 39.741 1.00 83.12 1206 GLY A CA 1
ATOM 8766 C C . GLY A 1 1206 ? -22.013 -12.879 41.132 1.00 83.12 1206 GLY A C 1
ATOM 8767 O O . GLY A 1 1206 ? -22.645 -12.426 42.091 1.00 83.12 1206 GLY A O 1
ATOM 8768 N N . SER A 1 1207 ? -20.762 -13.335 41.276 1.00 81.12 1207 SER A N 1
ATOM 8769 C CA . SER A 1 1207 ? -20.030 -13.296 42.552 1.00 81.12 1207 SER A CA 1
ATOM 8770 C C . SER A 1 1207 ? -18.831 -12.348 42.526 1.00 81.12 1207 SER A C 1
ATOM 8772 O O . SER A 1 1207 ? -17.968 -12.433 41.660 1.00 81.12 1207 SER A O 1
ATOM 8774 N N . PHE A 1 1208 ? -18.724 -11.474 43.529 1.00 81.81 1208 PHE A N 1
ATOM 8775 C CA . PHE A 1 1208 ? -17.603 -10.549 43.681 1.00 81.81 1208 PHE A CA 1
ATOM 8776 C C . PHE A 1 1208 ? -16.962 -10.696 45.061 1.00 81.81 1208 PHE A C 1
ATOM 8778 O O . PHE A 1 1208 ? -17.628 -10.609 46.097 1.00 81.81 1208 PHE A O 1
ATOM 8785 N N . ALA A 1 1209 ? -15.644 -10.892 45.100 1.00 76.62 1209 ALA A N 1
ATOM 8786 C CA . ALA A 1 1209 ? -14.908 -11.007 46.353 1.00 76.62 1209 ALA A CA 1
ATOM 8787 C C . ALA A 1 1209 ? -13.607 -10.198 46.354 1.00 76.62 1209 ALA A C 1
ATOM 8789 O O . ALA A 1 1209 ? -12.791 -10.303 45.436 1.00 76.62 1209 ALA A O 1
ATOM 8790 N N . VAL A 1 1210 ? -13.381 -9.476 47.456 1.00 74.00 1210 VAL A N 1
ATOM 8791 C CA . VAL A 1 1210 ? -12.079 -8.891 47.802 1.00 74.00 1210 VAL A CA 1
ATOM 8792 C C . VAL A 1 1210 ? -11.442 -9.767 48.880 1.00 74.00 1210 VAL A C 1
ATOM 8794 O O . VAL A 1 1210 ? -11.781 -9.677 50.065 1.00 74.00 1210 VAL A O 1
ATOM 8797 N N . THR A 1 1211 ? -10.559 -10.675 48.468 1.00 64.50 1211 THR A N 1
ATOM 8798 C CA . THR A 1 1211 ? -9.978 -11.719 49.323 1.00 64.50 1211 THR A CA 1
ATOM 8799 C C . THR A 1 1211 ? -8.590 -11.339 49.831 1.00 64.50 1211 THR A C 1
ATOM 8801 O O . THR A 1 1211 ? -7.784 -10.782 49.104 1.00 64.50 1211 THR A O 1
ATOM 8804 N N . GLY A 1 1212 ? -8.271 -11.642 51.091 1.00 55.72 1212 GLY A N 1
ATOM 8805 C CA . GLY A 1 1212 ? -6.907 -11.450 51.605 1.00 55.72 1212 GLY A CA 1
ATOM 8806 C C . GLY A 1 1212 ? -5.926 -12.513 51.138 1.00 55.72 1212 GLY A C 1
ATOM 8807 O O . GLY A 1 1212 ? -6.343 -13.613 50.780 1.00 55.72 1212 GLY A O 1
ATOM 8808 N N . ASP A 1 1213 ? -4.632 -12.191 51.215 1.00 51.53 1213 ASP A N 1
ATOM 8809 C CA . ASP A 1 1213 ? -3.548 -13.156 51.019 1.00 51.53 1213 ASP A CA 1
ATOM 8810 C C . ASP A 1 1213 ? -3.748 -14.302 52.025 1.00 51.53 1213 ASP A C 1
ATOM 8812 O O . ASP A 1 1213 ? -3.714 -14.111 53.246 1.00 51.53 1213 ASP A O 1
ATOM 8816 N N . GLY A 1 1214 ? -4.046 -15.500 51.521 1.00 45.03 1214 GLY A N 1
ATOM 8817 C CA . GLY A 1 1214 ? -4.514 -16.647 52.303 1.00 45.03 1214 GLY A CA 1
ATOM 8818 C C . GLY A 1 1214 ? -3.513 -17.195 53.331 1.00 45.03 1214 GLY A C 1
ATOM 8819 O O . GLY A 1 1214 ? -3.748 -18.259 53.909 1.00 45.03 1214 GLY A O 1
ATOM 8820 N N . ALA A 1 1215 ? -2.393 -16.513 53.576 1.00 41.88 1215 ALA A N 1
ATOM 8821 C CA . ALA A 1 1215 ? -1.291 -16.988 54.398 1.00 41.88 1215 ALA A CA 1
ATOM 8822 C C . ALA A 1 1215 ? -1.445 -16.736 55.913 1.00 41.88 1215 ALA A C 1
ATOM 8824 O O . ALA A 1 1215 ? -0.827 -17.457 56.699 1.00 41.88 1215 ALA A O 1
ATOM 8825 N N . THR A 1 1216 ? -2.243 -15.759 56.377 1.00 39.97 1216 THR A N 1
ATOM 8826 C CA . THR A 1 1216 ? -2.385 -15.480 57.827 1.00 39.97 1216 THR A CA 1
ATOM 8827 C C . THR A 1 1216 ? -3.782 -14.973 58.238 1.00 39.97 1216 THR A C 1
ATOM 8829 O O . THR A 1 1216 ? -4.289 -14.013 57.671 1.00 39.97 1216 THR A O 1
ATOM 8832 N N . PRO A 1 1217 ? -4.425 -15.542 59.279 1.00 35.06 1217 PRO A N 1
ATOM 8833 C CA . PRO A 1 1217 ? -5.650 -14.969 59.840 1.00 35.06 1217 PRO A CA 1
ATOM 8834 C C . PRO A 1 1217 ? -5.383 -13.556 60.394 1.00 35.06 1217 PRO A C 1
ATOM 8836 O O . PRO A 1 1217 ? -4.711 -13.415 61.416 1.00 35.06 1217 PRO A O 1
ATOM 8839 N N . GLY A 1 1218 ? -5.890 -12.520 59.714 1.00 40.94 1218 GLY A N 1
ATOM 8840 C CA . GLY A 1 1218 ? -5.749 -11.106 60.102 1.00 40.94 1218 GLY A CA 1
ATOM 8841 C C . GLY A 1 1218 ? -4.934 -10.209 59.153 1.00 40.94 1218 GLY A C 1
ATOM 8842 O O . GLY A 1 1218 ? -4.779 -9.031 59.460 1.00 40.94 1218 GLY A O 1
ATOM 8843 N N . SER A 1 1219 ? -4.432 -10.717 58.024 1.00 42.72 1219 SER A N 1
ATOM 8844 C CA . SER A 1 1219 ? -3.754 -9.945 56.958 1.00 42.72 1219 SER A CA 1
ATOM 8845 C C . SER A 1 1219 ? -4.688 -9.705 55.762 1.00 42.72 1219 SER A C 1
ATOM 8847 O O . SER A 1 1219 ? -4.420 -10.102 54.633 1.00 42.72 1219 SER A O 1
ATOM 8849 N N . GLY A 1 1220 ? -5.855 -9.124 56.046 1.00 46.62 1220 GLY A N 1
ATOM 8850 C CA . GLY A 1 1220 ? -6.982 -9.109 55.121 1.00 46.62 1220 GLY A CA 1
ATOM 8851 C C . GLY A 1 1220 ? -6.772 -8.356 53.812 1.00 46.62 1220 GLY A C 1
ATOM 8852 O O . GLY A 1 1220 ? -5.996 -7.406 53.745 1.00 46.62 1220 GLY A O 1
ATOM 8853 N N . GLY A 1 1221 ? -7.521 -8.787 52.792 1.00 55.19 1221 GLY A N 1
ATOM 8854 C CA . GLY A 1 1221 ? -7.714 -8.056 51.542 1.00 55.19 1221 GLY A CA 1
ATOM 8855 C C . GLY A 1 1221 ? -8.321 -6.707 51.876 1.00 55.19 1221 GLY A C 1
ATOM 8856 O O . GLY A 1 1221 ? -9.180 -6.613 52.760 1.00 55.19 1221 GLY A O 1
ATOM 8857 N N . LEU A 1 1222 ? -7.779 -5.665 51.262 1.00 65.56 1222 LEU A N 1
ATOM 8858 C CA . LEU A 1 1222 ? -7.845 -4.326 51.817 1.00 65.56 1222 LEU A CA 1
ATOM 8859 C C . LEU A 1 1222 ? -8.432 -3.362 50.802 1.00 65.56 1222 LEU A C 1
ATOM 8861 O O . LEU A 1 1222 ? -7.842 -3.150 49.745 1.00 65.56 1222 LEU A O 1
ATOM 8865 N N . ILE A 1 1223 ? -9.551 -2.741 51.166 1.00 74.12 1223 ILE A N 1
ATOM 8866 C CA . ILE A 1 1223 ? -10.000 -1.516 50.512 1.00 74.12 1223 ILE A CA 1
ATOM 8867 C C . ILE A 1 1223 ? -9.402 -0.344 51.293 1.00 74.12 1223 ILE A C 1
ATOM 8869 O O . ILE A 1 1223 ? -9.760 -0.077 52.452 1.00 74.12 1223 ILE A O 1
ATOM 8873 N N . ARG A 1 1224 ? -8.440 0.335 50.670 1.00 71.88 1224 ARG A N 1
ATOM 8874 C CA . ARG A 1 1224 ? -7.928 1.633 51.111 1.00 71.88 1224 ARG A CA 1
ATOM 8875 C C . ARG A 1 1224 ? -8.618 2.700 50.279 1.00 71.88 1224 ARG A C 1
ATOM 8877 O O . ARG A 1 1224 ? -8.428 2.767 49.075 1.00 71.88 1224 ARG A O 1
ATOM 8884 N N . HIS A 1 1225 ? -9.464 3.497 50.919 1.00 68.06 1225 HIS A N 1
ATOM 8885 C CA . HIS A 1 1225 ? -10.194 4.573 50.259 1.00 68.06 1225 HIS A CA 1
ATOM 8886 C C . HIS A 1 1225 ? -9.927 5.874 51.003 1.00 68.06 1225 HIS A C 1
ATOM 8888 O O . HIS A 1 1225 ? -10.141 5.987 52.210 1.00 68.06 1225 HIS A O 1
ATOM 8894 N N . ILE A 1 1226 ? -9.419 6.870 50.295 1.00 61.34 1226 ILE A N 1
ATOM 8895 C CA . ILE A 1 1226 ? -9.312 8.235 50.798 1.00 61.34 1226 ILE A CA 1
ATOM 8896 C C . ILE A 1 1226 ? -10.318 9.039 49.989 1.00 61.34 1226 ILE A C 1
ATOM 8898 O O . ILE A 1 1226 ? -10.000 9.571 48.927 1.00 61.34 1226 ILE A O 1
ATOM 8902 N N . GLY A 1 1227 ? -11.567 9.031 50.458 1.00 59.81 1227 GLY A N 1
ATOM 8903 C CA . GLY A 1 1227 ? -12.673 9.694 49.776 1.00 59.81 1227 GLY A CA 1
ATOM 8904 C C . GLY A 1 1227 ? -12.426 11.189 49.567 1.00 59.81 1227 GLY A C 1
ATOM 8905 O O . GLY A 1 1227 ? -11.738 11.843 50.356 1.00 59.81 1227 GLY A O 1
ATOM 8906 N N . ARG A 1 1228 ? -13.027 11.739 48.505 1.00 61.38 1228 ARG A N 1
ATOM 8907 C CA . ARG A 1 1228 ? -13.192 13.193 48.351 1.00 61.38 1228 ARG A CA 1
ATOM 8908 C C . ARG A 1 1228 ? -13.908 13.757 49.586 1.00 61.38 1228 ARG A C 1
ATOM 8910 O O . ARG A 1 1228 ? -14.694 13.053 50.215 1.00 61.38 1228 ARG A O 1
ATOM 8917 N N . ALA A 1 1229 ? -13.675 15.028 49.915 1.00 56.72 1229 ALA A N 1
ATOM 8918 C CA . ALA A 1 1229 ? -14.431 15.735 50.954 1.00 56.72 1229 ALA A CA 1
ATOM 8919 C C . ALA A 1 1229 ? -15.883 15.998 50.489 1.00 56.72 1229 ALA A C 1
ATOM 8921 O O . ALA A 1 1229 ? -16.260 17.129 50.187 1.00 56.72 1229 ALA A O 1
ATOM 8922 N N . ASP A 1 1230 ? -16.669 14.929 50.366 1.00 58.75 1230 ASP A N 1
ATOM 8923 C CA . ASP A 1 1230 ? -18.060 14.900 49.925 1.00 58.75 1230 ASP A CA 1
ATOM 8924 C C . ASP A 1 1230 ? -18.866 13.957 50.835 1.00 58.75 1230 ASP A C 1
ATOM 8926 O O . ASP A 1 1230 ? -18.427 12.859 51.175 1.00 58.75 1230 ASP A O 1
ATOM 8930 N N . ARG A 1 1231 ? -20.079 14.380 51.203 1.00 58.12 1231 ARG A N 1
ATOM 8931 C CA . ARG A 1 1231 ? -21.009 13.632 52.062 1.00 58.12 1231 ARG A CA 1
ATOM 8932 C C . ARG A 1 1231 ? -21.609 12.393 51.385 1.00 58.12 1231 ARG A C 1
ATOM 8934 O O . ARG A 1 1231 ? -22.263 11.605 52.067 1.00 58.12 1231 ARG A O 1
ATOM 8941 N N . ASN A 1 1232 ? -21.406 12.229 50.078 1.00 61.38 1232 ASN A N 1
ATOM 8942 C CA . ASN A 1 1232 ? -21.906 11.095 49.297 1.00 61.38 1232 ASN A CA 1
ATOM 8943 C C . ASN A 1 1232 ? -20.843 10.022 48.985 1.00 61.38 1232 ASN A C 1
ATOM 8945 O O . ASN A 1 1232 ? -21.159 9.053 48.301 1.00 61.38 1232 ASN A O 1
ATOM 8949 N N . ALA A 1 1233 ? -19.607 10.154 49.483 1.00 67.75 1233 ALA A N 1
ATOM 8950 C CA . ALA A 1 1233 ? -18.553 9.173 49.221 1.00 67.75 1233 ALA A CA 1
ATOM 8951 C C . ALA A 1 1233 ? -18.814 7.813 49.909 1.00 67.75 1233 ALA A C 1
ATOM 8953 O O . ALA A 1 1233 ? -19.291 7.765 51.048 1.00 67.75 1233 ALA A O 1
ATOM 8954 N N . SER A 1 1234 ? -18.479 6.703 49.239 1.00 75.88 1234 SER A N 1
ATOM 8955 C CA . SER A 1 1234 ? -18.614 5.339 49.782 1.00 75.88 1234 SER A CA 1
ATOM 8956 C C . SER A 1 1234 ? -17.514 4.393 49.291 1.00 75.88 1234 SER A C 1
ATOM 8958 O O . SER A 1 1234 ? -16.910 4.635 48.254 1.00 75.88 1234 SER A O 1
ATOM 8960 N N . ALA A 1 1235 ? -17.216 3.314 50.022 1.00 78.00 1235 ALA A N 1
ATOM 8961 C CA . ALA A 1 1235 ? -16.206 2.353 49.559 1.00 78.00 1235 ALA A CA 1
ATOM 8962 C C . ALA A 1 1235 ? -16.733 1.481 48.402 1.00 78.00 1235 ALA A C 1
ATOM 8964 O O . ALA A 1 1235 ? -16.010 1.240 47.438 1.00 78.00 1235 ALA A O 1
ATOM 8965 N N . VAL A 1 1236 ? -17.996 1.051 48.478 1.00 83.69 1236 VAL A N 1
ATOM 8966 C CA . VAL A 1 1236 ? -18.682 0.292 47.421 1.00 83.69 1236 VAL A CA 1
ATOM 8967 C C . VAL A 1 1236 ? -20.039 0.924 47.132 1.00 83.69 1236 VAL A C 1
ATOM 8969 O O . VAL A 1 1236 ? -20.815 1.143 48.064 1.00 83.69 1236 VAL A O 1
ATOM 8972 N N . GLN A 1 1237 ? -20.343 1.167 45.860 1.00 84.00 1237 GLN A N 1
ATOM 8973 C CA . GLN A 1 1237 ? -21.665 1.569 45.388 1.00 84.00 1237 GLN A CA 1
ATOM 8974 C C . GLN A 1 1237 ? -22.277 0.467 44.524 1.00 84.00 1237 GLN A C 1
ATOM 8976 O O . GLN A 1 1237 ? -21.585 -0.147 43.715 1.00 84.00 1237 GLN A O 1
ATOM 8981 N N . ILE A 1 1238 ? -23.571 0.214 44.730 1.00 81.31 1238 ILE A N 1
ATOM 8982 C CA . ILE A 1 1238 ? -24.368 -0.731 43.947 1.00 81.31 1238 ILE A CA 1
ATOM 8983 C C . ILE A 1 1238 ? -25.647 -0.027 43.483 1.00 81.31 1238 ILE A C 1
ATOM 8985 O O . ILE A 1 1238 ? -26.346 0.584 44.301 1.00 81.31 1238 ILE A O 1
ATOM 8989 N N . SER A 1 1239 ? -25.923 -0.089 42.180 1.00 77.62 1239 SER A N 1
ATOM 8990 C CA . SER A 1 1239 ? -27.080 0.548 41.540 1.00 77.62 1239 SER A CA 1
ATOM 8991 C C . SER A 1 1239 ? -27.803 -0.417 40.599 1.00 77.62 1239 SER A C 1
ATOM 8993 O O . SER A 1 1239 ? -27.142 -1.135 39.852 1.00 77.62 1239 SER A O 1
ATOM 8995 N N . ASP A 1 1240 ? -29.141 -0.413 40.630 1.00 67.44 1240 ASP A N 1
ATOM 8996 C CA . ASP A 1 1240 ? -30.020 -1.158 39.706 1.00 67.44 1240 ASP A CA 1
ATOM 8997 C C . ASP A 1 1240 ? -29.598 -2.628 39.477 1.00 67.44 1240 ASP A C 1
ATOM 8999 O O . ASP A 1 1240 ? -29.619 -3.148 38.364 1.00 67.44 1240 ASP A O 1
ATOM 9003 N N . SER A 1 1241 ? -29.177 -3.315 40.541 1.00 60.44 1241 SER A N 1
ATOM 9004 C CA . SER A 1 1241 ? -28.642 -4.677 40.471 1.00 60.44 1241 SER A CA 1
ATOM 9005 C C . SER A 1 1241 ? -29.737 -5.744 40.560 1.00 60.44 1241 SER A C 1
ATOM 9007 O O . SER A 1 1241 ? -30.714 -5.617 41.303 1.00 60.44 1241 SER A O 1
ATOM 9009 N N . ASP A 1 1242 ? -29.565 -6.846 39.825 1.00 57.16 1242 ASP A N 1
ATOM 9010 C CA . ASP A 1 1242 ? -30.446 -8.009 39.950 1.00 57.16 1242 ASP A CA 1
ATOM 9011 C C . ASP A 1 1242 ? -30.165 -8.762 41.268 1.00 57.16 1242 ASP A C 1
ATOM 9013 O O . ASP A 1 1242 ? -29.066 -8.711 41.823 1.00 57.16 1242 ASP A O 1
ATOM 9017 N N . ALA A 1 1243 ? -31.144 -9.525 41.772 1.00 49.28 1243 ALA A N 1
ATOM 9018 C CA . ALA A 1 1243 ? -31.124 -10.196 43.087 1.00 49.28 1243 ALA A CA 1
ATOM 9019 C C . ALA A 1 1243 ? -30.033 -11.289 43.299 1.00 49.28 1243 ALA A C 1
ATOM 9021 O O . ALA A 1 1243 ? -30.162 -12.116 44.204 1.00 49.28 1243 ALA A O 1
ATOM 9022 N N . ALA A 1 1244 ? -28.992 -11.340 42.464 1.00 58.56 1244 ALA A N 1
ATOM 9023 C CA . ALA A 1 1244 ? -27.985 -12.398 42.399 1.00 58.56 1244 ALA A CA 1
ATOM 9024 C C . ALA A 1 1244 ? -26.541 -11.947 42.704 1.00 58.56 1244 ALA A C 1
ATOM 9026 O O . ALA A 1 1244 ? -25.645 -12.788 42.650 1.00 58.56 1244 ALA A O 1
ATOM 9027 N N . VAL A 1 1245 ? -26.287 -10.673 43.033 1.00 65.12 1245 VAL A N 1
ATOM 9028 C CA . VAL A 1 1245 ? -24.934 -10.211 43.402 1.00 65.12 1245 VAL A CA 1
ATOM 9029 C C . VAL A 1 1245 ? -24.562 -10.706 44.804 1.00 65.12 1245 VAL A C 1
ATOM 9031 O O . VAL A 1 1245 ? -25.195 -10.334 45.790 1.00 65.12 1245 VAL A O 1
ATOM 9034 N N . SER A 1 1246 ? -23.518 -11.537 44.901 1.00 69.88 1246 SER A N 1
ATOM 9035 C CA . SER A 1 1246 ? -22.916 -11.957 46.179 1.00 69.88 1246 SER A CA 1
ATOM 9036 C C . SER A 1 1246 ? -21.622 -11.187 46.437 1.00 69.88 1246 SER A C 1
ATOM 9038 O O . SER A 1 1246 ? -20.671 -11.331 45.665 1.00 69.88 1246 SER A O 1
ATOM 9040 N N . LEU A 1 1247 ? -21.559 -10.416 47.526 1.00 71.75 1247 LEU A N 1
ATOM 9041 C CA . LEU A 1 1247 ? -20.396 -9.597 47.883 1.00 71.75 1247 LEU A CA 1
ATOM 9042 C C . LEU A 1 1247 ? -19.655 -10.199 49.086 1.00 71.75 1247 LEU A C 1
ATOM 9044 O O . LEU A 1 1247 ? -20.264 -10.472 50.110 1.00 71.75 1247 LEU A O 1
ATOM 9048 N N . ASN A 1 1248 ? -18.334 -10.390 49.006 1.00 71.56 1248 ASN A N 1
ATOM 9049 C CA . ASN A 1 1248 ? -17.533 -10.851 50.151 1.00 71.56 1248 ASN A CA 1
ATOM 9050 C C . ASN A 1 1248 ? -16.316 -9.944 50.380 1.00 71.56 1248 ASN A C 1
ATOM 9052 O O . ASN A 1 1248 ? -15.353 -9.977 49.609 1.00 71.56 1248 ASN A O 1
ATOM 9056 N N . LEU A 1 1249 ? -16.368 -9.124 51.437 1.00 69.81 1249 LEU A N 1
ATOM 9057 C CA . LEU A 1 1249 ? -15.339 -8.134 51.778 1.00 69.81 1249 LEU A CA 1
ATOM 9058 C C . LEU A 1 1249 ? -14.658 -8.470 53.111 1.00 69.81 1249 LEU A C 1
ATOM 9060 O O . LEU A 1 1249 ? -15.328 -8.631 54.132 1.00 69.81 1249 LEU A O 1
ATOM 9064 N N . LEU A 1 1250 ? -13.319 -8.517 53.132 1.00 64.94 1250 LEU A N 1
ATOM 9065 C CA . LEU A 1 1250 ? -12.567 -8.856 54.348 1.00 64.94 1250 LEU A CA 1
ATOM 9066 C C . LEU A 1 1250 ? -12.256 -7.650 55.262 1.00 64.94 1250 LEU A C 1
ATOM 9068 O O . LEU A 1 1250 ? -12.336 -7.794 56.484 1.00 64.94 1250 LEU A O 1
ATOM 9072 N N . GLN A 1 1251 ? -11.864 -6.485 54.712 1.00 70.00 1251 GLN A N 1
ATOM 9073 C CA . GLN A 1 1251 ? -11.452 -5.307 55.500 1.00 70.00 1251 GLN A CA 1
ATOM 9074 C C . GLN A 1 1251 ? -11.501 -3.964 54.720 1.00 70.00 1251 GLN A C 1
ATOM 9076 O O . GLN A 1 1251 ? -11.033 -3.876 53.588 1.00 70.00 1251 GLN A O 1
ATOM 9081 N N . ILE A 1 1252 ? -11.985 -2.886 55.368 1.00 70.50 1252 ILE A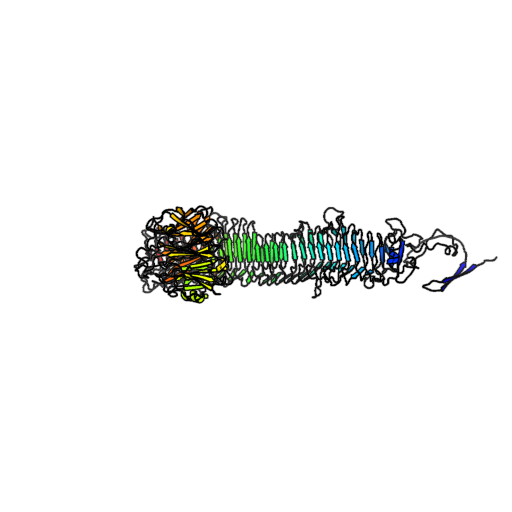 N 1
ATOM 9082 C CA . ILE A 1 1252 ? -11.980 -1.485 54.876 1.00 70.50 1252 ILE A CA 1
ATOM 9083 C C . ILE A 1 1252 ? -11.258 -0.611 55.923 1.00 70.50 1252 ILE A C 1
ATOM 9085 O O . ILE A 1 1252 ? -11.641 -0.644 57.094 1.00 70.50 1252 ILE A O 1
ATOM 9089 N N . THR A 1 1253 ? -10.191 0.121 55.563 1.00 61.34 1253 THR A N 1
ATOM 9090 C CA . THR A 1 1253 ? -9.232 0.686 56.564 1.00 61.34 1253 THR A CA 1
ATOM 9091 C C . THR A 1 1253 ? -9.071 2.199 56.654 1.00 61.34 1253 THR A C 1
ATOM 9093 O O . THR A 1 1253 ? -8.427 2.663 57.594 1.00 61.34 1253 THR A O 1
ATOM 9096 N N . SER A 1 1254 ? -9.659 2.989 55.769 1.00 58.00 1254 SER A N 1
ATOM 9097 C CA . SER A 1 1254 ? -9.745 4.438 55.961 1.00 58.00 1254 SER A CA 1
ATOM 9098 C C . SER A 1 1254 ? -10.985 4.951 55.255 1.00 58.00 1254 SER A C 1
ATOM 9100 O O . SER A 1 1254 ? -11.289 4.509 54.158 1.00 58.00 1254 SER A O 1
ATOM 9102 N N . MET A 1 1255 ? -11.703 5.849 55.911 1.00 55.56 1255 MET A N 1
ATOM 9103 C CA . MET A 1 1255 ? -12.664 6.760 55.306 1.00 55.56 1255 MET A CA 1
ATOM 9104 C C . MET A 1 1255 ? -12.167 8.147 55.727 1.00 55.56 1255 MET A C 1
ATOM 9106 O O . MET A 1 1255 ? -11.714 8.297 56.866 1.00 55.56 1255 MET A O 1
ATOM 9110 N N . GLY A 1 1256 ? -12.127 9.124 54.816 1.00 53.66 1256 GLY A N 1
ATOM 9111 C CA . GLY A 1 1256 ? -11.770 10.501 55.186 1.00 53.66 1256 GLY A CA 1
ATOM 9112 C C . GLY A 1 1256 ? -12.699 11.017 56.292 1.00 53.66 1256 GLY A C 1
ATOM 9113 O O . GLY A 1 1256 ? -13.785 10.471 56.467 1.00 53.66 1256 GLY A O 1
ATOM 9114 N N . ASP A 1 1257 ? -12.293 12.058 57.026 1.00 52.03 1257 ASP A N 1
ATOM 9115 C CA . ASP A 1 1257 ? -13.002 12.568 58.220 1.00 52.03 1257 ASP A CA 1
ATOM 9116 C C . ASP A 1 1257 ? -14.505 12.920 57.999 1.00 52.03 1257 ASP A C 1
ATOM 9118 O O . ASP A 1 1257 ? -15.216 13.117 58.982 1.00 52.03 1257 ASP A O 1
ATOM 9122 N N . ASP A 1 1258 ? -14.997 12.942 56.746 1.00 49.56 1258 ASP A N 1
ATOM 9123 C CA . ASP A 1 1258 ? -16.384 13.231 56.330 1.00 49.56 1258 ASP A CA 1
ATOM 9124 C C . ASP A 1 1258 ? -17.115 12.077 55.575 1.00 49.56 1258 ASP A C 1
ATOM 9126 O O . ASP A 1 1258 ? -18.242 12.271 55.114 1.00 49.56 1258 ASP A O 1
ATOM 9130 N N . ALA A 1 1259 ? -16.521 10.882 55.424 1.00 50.72 1259 ALA A N 1
ATOM 9131 C CA . ALA A 1 1259 ? -17.126 9.753 54.692 1.00 50.72 1259 ALA A CA 1
ATOM 9132 C C . ALA A 1 1259 ? -17.845 8.757 55.634 1.00 50.72 1259 ALA A C 1
ATOM 9134 O O . ALA A 1 1259 ? -17.218 8.084 56.451 1.00 50.72 1259 ALA A O 1
ATOM 9135 N N . ASP A 1 1260 ? -19.173 8.645 55.504 1.00 53.91 1260 ASP A N 1
ATOM 9136 C CA . ASP A 1 1260 ? -20.053 7.966 56.477 1.00 53.91 1260 ASP A CA 1
ATOM 9137 C C . ASP A 1 1260 ? -20.541 6.550 56.054 1.00 53.91 1260 ASP A C 1
ATOM 9139 O O . ASP A 1 1260 ? -21.309 5.932 56.800 1.00 53.91 1260 ASP A O 1
ATOM 9143 N N . ARG A 1 1261 ? -20.162 5.997 54.879 1.00 66.94 1261 ARG A N 1
ATOM 9144 C CA . ARG A 1 1261 ? -20.764 4.743 54.340 1.00 66.94 1261 ARG A CA 1
ATOM 9145 C C . ARG A 1 1261 ? -19.765 3.731 53.759 1.00 66.94 1261 ARG A C 1
ATOM 9147 O O . ARG A 1 1261 ? -19.058 4.013 52.800 1.00 66.94 1261 ARG A O 1
ATOM 9154 N N . ALA A 1 1262 ? -19.798 2.498 54.275 1.00 71.44 1262 ALA A N 1
ATOM 9155 C CA . ALA A 1 1262 ? -19.036 1.367 53.727 1.00 71.44 1262 ALA A CA 1
ATOM 9156 C C . ALA A 1 1262 ? -19.631 0.823 52.413 1.00 71.44 1262 ALA A C 1
ATOM 9158 O O . ALA A 1 1262 ? -18.887 0.521 51.487 1.00 71.44 1262 ALA A O 1
ATOM 9159 N N . VAL A 1 1263 ? -20.962 0.724 52.329 1.00 74.50 1263 VAL A N 1
ATOM 9160 C CA . VAL A 1 1263 ? -21.696 0.302 51.126 1.00 74.50 1263 VAL A CA 1
ATOM 9161 C C . VAL A 1 1263 ? -22.873 1.254 50.911 1.00 74.50 1263 VAL A C 1
ATOM 9163 O O . VAL A 1 1263 ? -23.580 1.586 51.870 1.00 74.50 1263 VAL A O 1
ATOM 9166 N N . LEU A 1 1264 ? -23.074 1.702 49.674 1.00 73.25 1264 LEU A N 1
ATOM 9167 C CA . LEU A 1 1264 ? -24.191 2.533 49.236 1.00 73.25 1264 LEU A CA 1
ATOM 9168 C C . LEU A 1 1264 ? -25.051 1.756 48.231 1.00 73.25 1264 LEU A C 1
ATOM 9170 O O . LEU A 1 1264 ? -24.532 1.282 47.230 1.00 73.25 1264 LEU A O 1
ATOM 9174 N N . LEU A 1 1265 ? -26.355 1.657 48.500 1.00 72.69 1265 LEU A N 1
ATOM 9175 C CA . LEU A 1 1265 ? -27.343 1.073 47.587 1.00 72.69 1265 LEU A CA 1
ATOM 9176 C C . LEU A 1 1265 ? -28.224 2.191 47.023 1.00 72.69 1265 LEU A C 1
ATOM 9178 O O . LEU A 1 1265 ? -28.803 2.961 47.801 1.00 72.69 1265 LEU A O 1
ATOM 9182 N N . THR A 1 1266 ? -28.337 2.276 45.702 1.00 66.25 1266 THR A N 1
ATOM 9183 C CA . THR A 1 1266 ? -29.168 3.258 44.992 1.00 66.25 1266 THR A CA 1
ATOM 9184 C C . THR A 1 1266 ? -30.137 2.547 44.049 1.00 66.25 1266 THR A C 1
ATOM 9186 O O . THR A 1 1266 ? -29.738 1.680 43.290 1.00 66.25 1266 THR A O 1
ATOM 9189 N N . ASN A 1 1267 ? -31.427 2.893 44.125 1.00 58.94 1267 ASN A N 1
ATOM 9190 C CA . ASN A 1 1267 ? -32.523 2.348 43.301 1.00 58.94 1267 ASN A CA 1
ATOM 9191 C C . ASN A 1 1267 ? -32.832 0.833 43.400 1.00 58.94 1267 ASN A C 1
ATOM 9193 O O . ASN A 1 1267 ? -33.842 0.396 42.855 1.00 58.94 1267 ASN A O 1
ATOM 9197 N N . ASP A 1 1268 ? -32.098 0.047 44.193 1.00 55.91 1268 ASP A N 1
ATOM 9198 C CA . ASP A 1 1268 ? -32.410 -1.376 44.409 1.00 55.91 1268 ASP A CA 1
ATOM 9199 C C . ASP A 1 1268 ? -33.728 -1.603 45.180 1.00 55.91 1268 ASP A C 1
ATOM 9201 O O . ASP A 1 1268 ? -33.939 -1.100 46.290 1.00 55.91 1268 ASP A O 1
ATOM 9205 N N . THR A 1 1269 ? -34.621 -2.427 44.619 1.00 47.34 1269 THR A N 1
ATOM 9206 C CA . THR A 1 1269 ? -35.918 -2.789 45.233 1.00 47.34 1269 THR A CA 1
ATOM 9207 C C . THR A 1 1269 ? -35.927 -4.173 45.904 1.00 47.34 1269 THR A C 1
ATOM 9209 O O . THR A 1 1269 ? -36.931 -4.562 46.512 1.00 47.34 1269 THR A O 1
ATOM 9212 N N . THR A 1 1270 ? -34.809 -4.907 45.852 1.00 50.50 1270 THR A N 1
ATOM 9213 C CA . THR A 1 1270 ? -34.663 -6.307 46.300 1.00 50.50 1270 THR A CA 1
ATOM 9214 C C . THR A 1 1270 ? -33.551 -6.498 47.350 1.00 50.50 1270 THR A C 1
ATOM 9216 O O . THR A 1 1270 ? -32.632 -5.690 47.419 1.00 50.50 1270 THR A O 1
ATOM 9219 N N . PRO A 1 1271 ? -33.617 -7.533 48.220 1.00 51.41 1271 PRO A N 1
ATOM 9220 C CA . PRO A 1 1271 ? -32.615 -7.749 49.266 1.00 51.41 1271 PRO A CA 1
ATOM 9221 C C . PRO A 1 1271 ? -31.300 -8.324 48.714 1.00 51.41 1271 PRO A C 1
ATOM 9223 O O . PRO A 1 1271 ? -31.313 -9.375 48.079 1.00 51.41 1271 PRO A O 1
ATOM 9226 N N . LEU A 1 1272 ? -30.188 -7.653 49.023 1.00 56.09 1272 LEU A N 1
ATOM 9227 C CA . LEU A 1 1272 ? -28.807 -8.039 48.706 1.00 56.09 1272 LEU A CA 1
ATOM 9228 C C . LEU A 1 1272 ? -28.245 -9.016 49.764 1.00 56.09 1272 LEU A C 1
ATOM 9230 O O . LEU A 1 1272 ? -28.520 -8.835 50.955 1.00 56.09 1272 LEU A O 1
ATOM 9234 N N . ASP A 1 1273 ? -27.452 -10.017 49.358 1.00 56.88 1273 ASP A N 1
ATOM 9235 C CA . ASP A 1 1273 ? -26.728 -10.929 50.268 1.00 56.88 1273 ASP A CA 1
ATOM 9236 C C . ASP A 1 1273 ? -25.272 -10.423 50.404 1.00 56.88 1273 ASP A C 1
ATOM 9238 O O . ASP A 1 1273 ? -24.416 -10.696 49.556 1.00 56.88 1273 ASP A O 1
ATOM 9242 N N . VAL A 1 1274 ? -25.036 -9.585 51.426 1.00 52.66 1274 VAL A N 1
ATOM 9243 C CA . VAL A 1 1274 ? -23.739 -8.939 51.750 1.00 52.66 1274 VAL A CA 1
ATOM 9244 C C . VAL A 1 1274 ? -23.057 -9.621 52.925 1.00 52.66 1274 VAL A C 1
ATOM 9246 O O . VAL A 1 1274 ? -23.731 -9.802 53.969 1.00 52.66 1274 VAL A O 1
#